Protein AF-A0A9P6I2V6-F1 (afdb_monomer)

Radius of gyration: 39.39 Å; Cα contacts (8 Å, |Δi|>4): 1914; chains: 1; bounding box: 101×48×143 Å

Secondary structure (DSSP, 8-state):
-------------------------TTHHHHH-HHHHHHHHHHTHHHHHHHHHHHHHHHHTT-HHHHHH-GGGSTTSTTHHHHHHHHHHHHHHHHHHHHHHHHHHHHHH-HHHHHHHHHHHHHHHHHHHHT--SHHHHHHHHHHHHHHHHHHHHHHHHHHHHHS-TTTHHHHHHHHHHHHHHHHHHHHHHHHHHTT-SSTHHHHHHHHHTHHHHHHHHHHGGGSPPPHHHHHHTT-HHHHHHHHHHHHTS-TT-HHHHHHHHHHHHHHHHHHHHHHHH-GGG-S-SHHHHHHHHHHHHHGGGSTTTHHHHHHHHHHHHHHHHTTHHHHHHHHHHHHHHTT--HHHHHHHHHHHHHHHHHHHHHHHHHHHHH-HHHHHHHHHHHHHHHHHHHHHHHHHHTT-TTT-HHHHHHHHHHHHHHHHHHHHTTTTHHHHHHHHHS-TTTHHHHHHHHHHHHHHHHHHHHHHHHHHHHHTT-TTSSSS-----------SS-EEEEEE--SSS-EEEEEEE-TTS-B---EEEE-SS----PEETTTSSB--S-SS-SS-SEEEETTEEEEEETTTTEEEEEEEPSS-TT-EEE-S-PEEPSSSSEEEEEEETTTTEEEEEE-STT-EEEEEEEETTEE------EE------SS-EESSSSEEEEEE-TTSSEEEEEE--BGGGTB--EEEEEEEEEETTEEEE-SS-EEE--TT---EEEEEEPTTSSEEEEEETTTEEEEEEE-TTT--EEEEEEEE-TT-S-EEEEEEETTTTEEEEEETTEEEEEEEETTT--EEEEEE-GGG--S--EEEEEETTEEEEEE---SSSPPEEEEEETTTTEEEEEEE-GGGT--TT-EEEEEE-

InterPro domains:
  IPR003663 Sugar/inositol transporter [PR00171] (47-57)
  IPR003663 Sugar/inositol transporter [PR00171] (139-158)
  IPR003663 Sugar/inositol transporter [PR00171] (320-330)
  IPR003663 Sugar/inositol transporter [PR00171] (413-434)
  IPR003663 Sugar/inositol transporter [PR00171] (436-448)
  IPR003663 Sugar/inositol transporter [TIGR00879] (32-474)
  IPR005828 Major facilitator, sugar transporter-like [PF00083] (41-475)
  IPR005829 Sugar transporter, conserved site [PS00216] (364-381)
  IPR005829 Sugar transporter, conserved site [PS00217] (144-169)
  IPR015943 WD40/YVTN repeat-like-containing domain superfamily [G3DSA:2.130.10.10] (480-716)
  IPR020846 Major facilitator superfamily domain [PS50850] (39-505)
  IPR036259 MFS transporter superfamily [G3DSA:1.20.1250.20] (30-479)
  IPR036259 MFS transporter superfamily [SSF103473] (29-477)
  IPR050360 Major Facilitator Superfamily Sugar Transporters [PTHR48022] (33-474)

Sequence (862 aa):
MASKATESSLEPEINYHHEAEHIESSFKGIFSNKYVTICAAFSTLGGAMFGFDQGVVSVTLVMDQFLHRFPEVADGAAGAGFKKGLLTAMIELGAFLGAMNQGWIADKISRRWSIMVAVGIFLVGSAIQTGSMNYNMLAAGRFVGGIGVGMMAMVAPLYISEIAPPEIRGTLLVLQELSIVTAIVAAFYTTYGTRHIQSEWSWRLPFLVQMAPALILGAGVPFLPYSPRWLASRGRDDEALKVLCKLRQLPATDRRVLCEWLEIRSEVAFCKEQLAERHPSLQDPSLTSRMKLNIVGYLDCFRPGAWKRTHVGIGLMFFQQFVGINALIYYSPTLFGTMGLNYEMRLDMSGVMNICQVVACFFSLWAMDRFGRRPLLLAGGICMVISHFIIAVLVGKFRNEWATRQAEAWTSVAFLLFFMLTFGATWGPIPWAMPAEIFPSSLRAKGMAYTTMSNWLNNFIIGLITPPLIQNTGFASARPTACKASSGSGKWSQARAAYLLTNDKMNSIVALPIGPDGLLAAGTVTSSSGAGSNSISGMTNKPAAPDALVSQSALTVVGSHLFSVNAGSNTVSMFKIDAADPTKLTMVGQPAVVPGEFPNTVAASDGNKLVCVATTGAKAGIACAPFSESGIGAMDGLRPIDLNQSTPPVGPTNTVSQVFFSADGRDLYATVKGDPTKNNTGFFAAYPVARQSGTARVSQQPVRSSPKGTAVLFGSSTIPNSDNVFVTDASFGAAVLSVDSNSKVATVKAKAAIDGQKATCWVTISPATHSAFVTDVASNRLVEMSLVDASIKNTIDLASNGDPGLVDLKAAGRFIYALSPGNGTTQAAVTVVDAMSKQQVQHFELKALGVGGNAQGMALFL

Mean predicted aligned error: 17.52 Å

Solvent-accessible surface area (backbone atoms only — not comparable to full-atom values): 42984 Å² total; per-residue (Å²): 142,85,88,81,89,80,87,91,90,90,79,83,84,79,75,85,75,73,83,66,77,76,76,60,69,51,71,64,41,47,71,73,39,51,64,41,44,52,55,37,62,51,43,19,34,46,32,22,44,46,18,21,55,49,16,32,47,25,52,43,78,73,34,68,60,48,32,70,68,36,48,56,48,22,80,66,37,89,62,10,34,48,46,41,6,41,44,64,16,25,24,29,54,17,14,23,59,17,22,69,53,30,63,62,45,26,71,71,67,34,50,58,54,38,47,43,53,19,35,53,39,26,46,53,9,34,50,37,40,37,66,44,82,46,64,67,47,32,31,49,11,30,23,43,19,10,24,11,39,17,24,24,68,52,44,38,56,50,47,40,57,50,64,40,57,84,76,40,29,68,56,58,52,44,48,27,49,51,31,17,42,48,22,21,40,53,22,33,54,49,27,60,60,30,61,76,45,96,46,67,59,20,57,28,46,46,40,50,56,50,41,50,50,38,51,53,39,52,68,47,41,83,76,50,76,75,46,32,54,59,30,39,67,71,69,38,50,70,60,17,47,55,46,45,24,62,50,70,73,43,60,80,82,39,67,68,56,44,51,53,50,51,49,49,46,52,52,45,50,51,40,51,51,55,50,43,74,74,40,65,93,39,71,55,91,48,71,66,29,53,51,48,46,51,55,52,55,54,52,52,43,65,34,94,92,35,29,68,48,42,50,52,34,30,47,42,23,39,50,48,34,73,73,42,55,60,45,43,60,45,35,25,41,61,55,37,16,27,48,61,42,55,80,67,57,10,49,53,51,37,52,50,38,41,50,37,26,41,58,17,37,60,50,19,66,59,45,47,76,74,63,38,65,68,58,38,44,52,54,30,49,53,55,39,50,52,25,50,52,52,33,51,52,46,48,72,72,40,48,91,43,37,93,82,38,53,67,58,29,53,48,38,51,52,33,51,41,49,29,36,29,38,36,20,39,22,52,53,50,48,56,71,52,45,33,72,72,64,41,55,83,79,45,24,72,55,47,38,35,49,20,50,30,35,31,22,50,42,41,20,50,44,35,27,49,41,42,39,48,35,61,72,70,60,51,52,68,24,66,84,91,62,77,65,80,77,91,65,98,63,87,65,81,79,47,22,22,39,35,34,32,31,42,34,72,73,15,30,38,37,21,26,34,37,45,100,85,67,45,76,45,90,56,39,77,42,75,49,86,36,16,21,52,47,24,26,24,72,88,75,77,40,74,26,68,44,60,19,58,47,49,37,34,30,25,34,60,44,89,59,33,38,39,39,54,12,31,53,58,31,25,39,26,39,27,39,44,36,79,79,45,45,47,47,68,42,76,25,60,64,62,34,67,50,88,46,30,45,34,29,16,32,24,66,39,71,94,51,34,35,37,36,39,31,16,21,24,61,44,18,21,40,32,40,20,48,50,56,96,74,17,62,47,74,59,46,77,62,32,74,44,94,54,90,36,46,78,64,25,57,35,68,42,48,33,53,10,27,36,42,61,42,95,85,60,48,33,41,36,36,29,25,17,12,31,78,92,75,75,38,70,19,40,43,31,33,19,51,42,48,74,57,95,90,44,56,45,69,49,78,68,58,38,74,21,62,34,80,93,60,42,28,36,33,12,63,38,74,40,85,99,54,65,33,33,41,34,22,20,36,80,51,26,32,31,23,30,39,39,41,90,85,77,41,48,42,38,65,73,24,60,28,72,46,90,88,63,78,34,28,36,32,38,25,60,31,77,66,74,69,27,32,40,35,29,14,61,69,41,35,41,43,38,32,23,39,73,75,50,27,44,79,75,47,76,35,83,43,58,90,77,64,55,67,15,32,49,41,43,45,50,56,64,50,34,34,41,33,32,22,18,26,73,83,84,47,68,14,27,39,39,31,28,33,65,82,82,62,40,80,77,44,76,45,71,33,55,91,75,72,41,46,42,42,29,45,34,48,29,64,49,123

Foldseek 3Di:
DDDDDDDDDDDDPPPPPDPPPCPDFFPVVLVLQVLLNVLLLLLLLLLLLQLLLLLLQQLLLVFPQNCVQEVLLDPAHDCNLLLQLLLQLLLLVLLLVLLLCLLVVCLVPNLLVLLLVLLVQLLQLLVQCLVPRYSVSSSVSSSSNSSSSNSSLQSSLVQSQLLDDPRHNLNSLLSSLLSSLVSSLVNNVQLVVLSPPPHNCSSSVSSVVSSVSSVSSNVCSVVRQTRLLSCLLVVNLVSSLVSLCVSNVHDSPDPVSVVVSVVSNVLSVVLVVVLCVVCVVLPDPDPVSVVVSVVVLLVVCCDPPNNVLLCVLLVLLLVLLVLLVSLCSNHQLLLLLLLQDDNVVSSVLSSVLSVLLSVLSVLLSVCCVPPNQVVLQVVLVVLSVVLVVLLCVLSVPCSVPCVPVVVSSVSNSVSSSSNSSSCSNHSSSSSLSSLCVRDDSSSSSSSSSSSSSSNSVSNSVSSSCSSVCCVVVCSSVRDDDDDDDDPDDDQDPFKKWKWWWLLAQQIWIWIWTQDPVRDTDHFAIGTQLAHGFFAAAPVPRHGDPPAGLLAAAQWEDDDQKIWHDHQRRQWIWMWGQDRRHRSDTDTAADTAHDPFHRFRHWEADPQQQKIKTFHWAPFTFIWMFHADSNGTDHIDDGLGDDQNAHVVGHDDASTWHYWYAAPVRQWIKTWHAADVVVVGATWIWIWGWDADPNHIDTHSDTDIERAPPAGGWHEWDHQPPAQWIWTAGQVFGTFIWHQDPPSRYTYTQADHGDPPARGWHYWEAAPQVRWIWIWHLQAQKIFTAHNRHRHTPDIQHPCVVVARIWADWYYDHQKIWTWGLGDQVGATWIFIARNVVSDTPHTGGCVVVVRHRHMHYMYMDD

Nearest PDB structures (foldseek):
  5c65-assembly2_B  TM=8.414E-01  e=1.966E-14  Homo sapiens
  9b3k-assembly1_Z  TM=7.495E-01  e=3.911E-06  Staphylococcus aureus
  7d5p-assembly1_A  TM=6.200E-01  e=1.682E-06  Staphylococcus aureus subsp. aureus COL
  8tth-assembly1_A  TM=7.115E-01  e=1.886E-05  Staphylococcus aureus
  6lz0-assembly1_A  TM=6.821E-01  e=1.556E-04  Homo sapiens

Structure (mmCIF, N/CA/C/O backbone):
data_AF-A0A9P6I2V6-F1
#
_entry.id   AF-A0A9P6I2V6-F1
#
loop_
_atom_site.group_PDB
_atom_site.id
_atom_site.type_symbol
_atom_site.label_atom_id
_atom_site.label_alt_id
_atom_site.label_comp_id
_atom_site.label_asym_id
_atom_site.label_entity_id
_atom_site.label_seq_id
_atom_site.pdbx_PDB_ins_code
_atom_site.Cartn_x
_atom_site.Cartn_y
_atom_site.Cartn_z
_atom_site.occupancy
_atom_site.B_iso_or_equiv
_atom_site.auth_seq_id
_atom_site.auth_comp_id
_atom_site.auth_asym_id
_atom_site.auth_atom_id
_atom_site.pdbx_PDB_model_num
ATOM 1 N N . MET A 1 1 ? -13.930 -10.026 90.640 1.00 36.97 1 MET A N 1
ATOM 2 C CA . MET A 1 1 ? -13.626 -10.669 89.344 1.00 36.97 1 MET A CA 1
ATOM 3 C C . MET A 1 1 ? -14.844 -11.478 88.953 1.00 36.97 1 MET A C 1
ATOM 5 O O . MET A 1 1 ? -15.084 -12.519 89.544 1.00 36.97 1 MET A O 1
ATOM 9 N N . ALA A 1 2 ? -15.693 -10.908 88.101 1.00 30.05 2 ALA A N 1
ATOM 10 C CA . ALA A 1 2 ? -17.033 -11.408 87.824 1.00 30.05 2 ALA A CA 1
ATOM 11 C C . ALA A 1 2 ? -17.125 -11.907 86.379 1.00 30.05 2 ALA A C 1
ATOM 13 O O . ALA A 1 2 ? -16.738 -11.190 85.463 1.00 30.05 2 ALA A O 1
ATOM 14 N N . SER A 1 3 ? -17.693 -13.095 86.193 1.00 29.78 3 SER A N 1
ATOM 15 C CA . SER A 1 3 ? -18.433 -13.450 84.984 1.00 29.78 3 SER A CA 1
ATOM 16 C C . SER A 1 3 ? -19.631 -14.289 85.419 1.00 29.78 3 SER A C 1
ATOM 18 O O . SER A 1 3 ? -19.470 -15.361 86.002 1.00 29.78 3 SER A O 1
ATOM 20 N N . LYS A 1 4 ? -20.820 -13.707 85.240 1.00 31.48 4 LYS A N 1
ATOM 21 C CA . LYS A 1 4 ? -22.147 -14.256 85.538 1.00 31.48 4 LYS A CA 1
ATOM 22 C C . LYS A 1 4 ? -22.753 -14.852 84.262 1.00 31.48 4 LYS A C 1
ATOM 24 O O . LYS A 1 4 ? -22.521 -14.350 83.170 1.00 31.48 4 LYS A O 1
ATOM 29 N N . ALA A 1 5 ? -23.576 -15.873 84.473 1.00 31.95 5 ALA A N 1
ATOM 30 C CA . ALA A 1 5 ? -24.486 -16.531 83.537 1.00 31.95 5 ALA A CA 1
ATOM 31 C C . ALA A 1 5 ? -25.597 -15.626 82.959 1.00 31.95 5 ALA A C 1
ATOM 33 O O . ALA A 1 5 ? -25.921 -14.623 83.595 1.00 31.95 5 ALA A O 1
ATOM 34 N N . THR A 1 6 ? -26.219 -16.038 81.836 1.00 29.83 6 THR A N 1
ATOM 35 C CA . THR A 1 6 ? -27.690 -16.089 81.526 1.00 29.83 6 THR A CA 1
ATOM 36 C C . THR A 1 6 ? -27.909 -16.522 80.053 1.00 29.83 6 THR A C 1
ATOM 38 O O . THR A 1 6 ? -27.137 -16.124 79.189 1.00 29.83 6 THR A O 1
ATOM 41 N N . GLU A 1 7 ? -28.692 -17.578 79.766 1.00 27.89 7 GLU A N 1
ATOM 42 C CA . GLU A 1 7 ? -30.114 -17.575 79.312 1.00 27.89 7 GLU A CA 1
ATOM 43 C C . GLU A 1 7 ? -30.386 -16.662 78.093 1.00 27.89 7 GLU A C 1
ATOM 45 O O . GLU A 1 7 ? -30.183 -15.461 78.167 1.00 27.89 7 GLU A O 1
ATOM 50 N N . SER A 1 8 ? -30.672 -17.186 76.892 1.00 25.89 8 SER A N 1
ATOM 51 C CA . SER A 1 8 ? -31.920 -17.829 76.419 1.00 25.89 8 SER A CA 1
ATOM 52 C C . SER A 1 8 ? -33.056 -16.849 76.070 1.00 25.89 8 SER A C 1
ATOM 54 O O . SER A 1 8 ? -33.652 -16.242 76.954 1.00 25.89 8 SER A O 1
ATOM 56 N N . SER A 1 9 ? -33.435 -16.890 74.782 1.00 27.95 9 SER A N 1
ATOM 57 C CA . SER A 1 9 ? -34.756 -16.650 74.164 1.00 27.95 9 SER A CA 1
ATOM 58 C C . SER A 1 9 ? -35.000 -15.351 73.374 1.00 27.95 9 SER A C 1
ATOM 60 O O . SER A 1 9 ? -34.786 -14.248 73.863 1.00 27.95 9 SER A O 1
ATOM 62 N N . LEU A 1 10 ? -35.565 -15.579 72.173 1.00 31.64 10 LEU A N 1
ATOM 63 C CA . LEU A 1 10 ? -36.183 -14.679 71.183 1.00 31.64 10 LEU A CA 1
ATOM 64 C C . LEU A 1 10 ? -35.289 -14.201 70.030 1.00 31.64 10 LEU A C 1
ATOM 66 O O . LEU A 1 10 ? -34.799 -13.085 70.043 1.00 31.64 10 LEU A O 1
ATOM 70 N N . GLU A 1 11 ? -35.200 -15.022 68.979 1.00 27.11 11 GLU A N 1
ATOM 71 C CA . GLU A 1 11 ? -35.489 -14.602 67.596 1.00 27.11 11 GLU A CA 1
ATOM 72 C C . GLU A 1 11 ? -35.686 -15.860 66.719 1.00 27.11 11 GLU A C 1
ATOM 74 O O . GLU A 1 11 ? -34.981 -16.852 66.912 1.00 27.11 11 GLU A O 1
ATOM 79 N N . PRO A 1 12 ? -36.700 -15.899 65.833 1.00 30.59 12 PRO A N 1
ATOM 80 C CA . PRO A 1 12 ? -37.081 -17.113 65.117 1.00 30.59 12 PRO A CA 1
ATOM 81 C C . PRO A 1 12 ? -36.009 -17.504 64.093 1.00 30.59 12 PRO A C 1
ATOM 83 O O . PRO A 1 12 ? -35.578 -16.675 63.292 1.00 30.59 12 PRO A O 1
ATOM 86 N N . GLU A 1 13 ? -35.623 -18.783 64.088 1.00 26.19 13 GLU A N 1
ATOM 87 C CA . GLU A 1 13 ? -34.832 -19.400 63.020 1.00 26.19 13 GLU A CA 1
ATOM 88 C C . GLU A 1 13 ? -35.550 -19.214 61.675 1.00 26.19 13 GLU A C 1
ATOM 90 O O . GLU A 1 13 ? -36.462 -19.958 61.307 1.00 26.19 13 GLU A O 1
ATOM 95 N N . ILE A 1 14 ? -35.129 -18.202 60.915 1.00 31.95 14 ILE A N 1
ATOM 96 C CA . ILE A 1 14 ? -35.420 -18.113 59.488 1.00 31.95 14 ILE A CA 1
ATOM 97 C C . ILE A 1 14 ? -34.581 -19.203 58.829 1.00 31.95 14 ILE A C 1
ATOM 99 O O . ILE A 1 14 ? -33.381 -19.058 58.603 1.00 31.95 14 ILE A O 1
ATOM 103 N N . ASN A 1 15 ? -35.232 -20.332 58.585 1.00 24.47 15 ASN A N 1
ATOM 104 C CA . ASN A 1 15 ? -34.652 -21.505 57.962 1.00 24.47 15 ASN A CA 1
ATOM 105 C C . ASN A 1 15 ? -34.226 -21.160 56.518 1.00 24.47 15 ASN A C 1
ATOM 107 O O . ASN A 1 15 ? -35.055 -21.087 55.612 1.00 24.47 15 ASN A O 1
ATOM 111 N N . TYR A 1 16 ? -32.929 -20.910 56.302 1.00 32.28 16 TYR A N 1
ATOM 112 C CA . TYR A 1 16 ? -32.299 -20.594 55.007 1.00 32.28 16 TYR A CA 1
ATOM 113 C C . TYR A 1 16 ? -32.174 -21.824 54.081 1.00 32.28 16 TYR A C 1
ATOM 115 O O . TYR A 1 16 ? -31.206 -21.965 53.334 1.00 32.28 16 TYR A O 1
ATOM 123 N N . HIS A 1 17 ? -33.153 -22.728 54.079 1.00 26.03 17 HIS A N 1
ATOM 124 C CA . HIS A 1 17 ? -33.243 -23.767 53.057 1.00 26.03 17 HIS A CA 1
ATOM 125 C C . HIS A 1 17 ? -34.050 -23.235 51.875 1.00 26.03 17 HIS A C 1
ATOM 127 O O . HIS A 1 17 ? -35.241 -23.481 51.721 1.00 26.03 17 HIS A O 1
ATOM 133 N N . HIS A 1 18 ? -33.368 -22.446 51.045 1.00 34.53 18 HIS A N 1
ATOM 134 C CA . HIS A 1 18 ? -33.866 -22.053 49.738 1.00 34.53 18 HIS A CA 1
ATOM 135 C C . HIS A 1 18 ? -33.981 -23.308 48.857 1.00 34.53 18 HIS A C 1
ATOM 137 O O . HIS A 1 18 ? -32.988 -23.789 48.311 1.00 34.53 18 HIS A O 1
ATOM 143 N N . GLU A 1 19 ? -35.206 -23.796 48.659 1.00 29.11 19 GLU A N 1
ATOM 144 C CA . GLU A 1 19 ? -35.606 -24.341 47.362 1.00 29.11 19 GLU A CA 1
ATOM 145 C C . GLU A 1 19 ? -35.418 -23.209 46.346 1.00 29.11 19 GLU A C 1
ATOM 147 O O . GLU A 1 19 ? -36.279 -22.356 46.124 1.00 29.11 19 GLU A O 1
ATOM 152 N N . ALA A 1 20 ? -34.203 -23.113 45.809 1.00 34.12 20 ALA A N 1
ATOM 153 C CA . ALA A 1 20 ? -33.941 -22.340 44.618 1.00 34.12 20 ALA A CA 1
ATOM 154 C C . ALA A 1 20 ? -34.676 -23.060 43.490 1.00 34.12 20 ALA A C 1
ATOM 156 O O . ALA A 1 20 ? -34.172 -24.032 42.929 1.00 34.12 20 ALA A O 1
ATOM 157 N N . GLU A 1 21 ? -35.892 -22.605 43.191 1.00 37.19 21 GLU A N 1
ATOM 158 C CA . GLU A 1 21 ? -36.506 -22.828 41.891 1.00 37.19 21 GLU A CA 1
ATOM 159 C C . GLU A 1 21 ? -35.425 -22.485 40.858 1.00 37.19 21 GLU A C 1
ATOM 161 O O . GLU A 1 21 ? -34.970 -21.343 40.759 1.00 37.19 21 GLU A O 1
ATOM 166 N N . HIS A 1 22 ? -34.893 -23.520 40.213 1.00 36.19 22 HIS A N 1
ATOM 167 C CA . HIS A 1 22 ? -33.738 -23.440 39.335 1.00 36.19 22 HIS A CA 1
ATOM 168 C C . HIS A 1 22 ? -34.184 -22.668 38.085 1.00 36.19 22 HIS A C 1
ATOM 170 O O . HIS A 1 22 ? -34.629 -23.256 37.103 1.00 36.19 22 HIS A O 1
ATOM 176 N N . ILE A 1 23 ? -34.146 -21.333 38.134 1.00 44.38 23 ILE A N 1
ATOM 177 C CA . ILE A 1 23 ? -34.428 -20.489 36.973 1.00 44.38 23 ILE A CA 1
ATOM 178 C C . ILE A 1 23 ? -33.348 -20.820 35.939 1.00 44.38 23 ILE A C 1
ATOM 180 O O . ILE A 1 23 ? -32.172 -20.511 36.130 1.00 44.38 23 ILE A O 1
ATOM 184 N N . GLU A 1 24 ? -33.753 -21.538 34.887 1.00 41.03 24 GLU A N 1
ATOM 185 C CA . GLU A 1 24 ? -32.866 -22.093 33.864 1.00 41.03 24 GLU A CA 1
ATOM 186 C C . GLU A 1 24 ? -31.975 -20.998 33.260 1.00 41.03 24 GLU A C 1
ATOM 188 O O . GLU A 1 24 ? -32.455 -20.011 32.690 1.00 41.03 24 GLU A O 1
ATOM 193 N N . SER A 1 25 ? -30.661 -21.180 33.385 1.00 49.84 25 SER A N 1
ATOM 194 C CA . SER A 1 25 ? -29.675 -20.203 32.943 1.00 49.84 25 SER A CA 1
ATOM 195 C C . SER A 1 25 ? -29.555 -20.109 31.417 1.00 49.84 25 SER A C 1
ATOM 197 O O . SER A 1 25 ? -29.838 -21.030 30.646 1.00 49.84 25 SER A O 1
ATOM 199 N N . SER A 1 26 ? -29.063 -18.939 31.010 1.00 59.38 26 SER A N 1
ATOM 200 C CA . SER A 1 26 ? -28.565 -18.563 29.686 1.00 59.38 26 SER A CA 1
ATOM 201 C C . SER A 1 26 ? -29.630 -18.266 28.618 1.00 59.38 26 SER A C 1
ATOM 203 O O . SER A 1 26 ? -30.133 -17.145 28.572 1.00 59.38 26 SER A O 1
ATOM 205 N N . PHE A 1 27 ? -30.013 -19.208 27.748 1.00 61.78 27 PHE A N 1
ATOM 206 C CA . PHE A 1 27 ? -30.855 -18.888 26.578 1.00 61.78 27 PHE A CA 1
ATOM 207 C C . PHE A 1 27 ? -32.357 -18.834 26.872 1.00 61.78 27 PHE A C 1
ATOM 209 O O . PHE A 1 27 ? -33.061 -17.972 26.351 1.00 61.78 27 PHE A O 1
ATOM 216 N N . LYS A 1 28 ? -32.869 -19.730 27.721 1.00 61.81 28 LYS A N 1
ATOM 217 C CA . LYS A 1 28 ? -34.298 -19.748 28.072 1.00 61.81 28 LYS A CA 1
ATOM 218 C C . LYS A 1 28 ? -34.697 -18.527 28.912 1.00 61.81 28 LYS A C 1
ATOM 220 O O . LYS A 1 28 ? -35.782 -17.981 28.716 1.00 61.81 28 LYS A O 1
ATOM 225 N N . GLY A 1 29 ? -33.781 -18.032 29.751 1.00 64.50 29 GLY A N 1
ATOM 226 C CA . GLY A 1 29 ? -33.947 -16.813 30.551 1.00 64.50 29 GLY A CA 1
ATOM 227 C C . GLY A 1 29 ? -34.135 -15.519 29.736 1.00 64.50 29 GLY A C 1
ATOM 228 O O . GLY A 1 29 ? -34.755 -14.568 30.217 1.00 64.50 29 GLY A O 1
ATOM 229 N N . ILE A 1 30 ? -33.658 -15.486 28.484 1.00 67.81 30 ILE A N 1
ATOM 230 C CA . ILE A 1 30 ? -33.886 -14.373 27.543 1.00 67.81 30 ILE A CA 1
ATOM 231 C C . ILE A 1 30 ? -35.372 -14.276 27.171 1.00 67.81 30 ILE A C 1
ATOM 233 O O . ILE A 1 30 ? -35.928 -13.175 27.102 1.00 67.81 30 ILE A O 1
ATOM 237 N N . PHE A 1 31 ? -36.020 -15.425 26.949 1.00 66.81 31 PHE A N 1
ATOM 238 C CA . PHE A 1 31 ? -37.422 -15.503 26.532 1.00 66.81 31 PHE A CA 1
ATOM 239 C C . PHE A 1 31 ? -38.404 -15.263 27.685 1.00 66.81 31 PHE A C 1
ATOM 241 O O . PHE A 1 31 ? -39.524 -14.807 27.436 1.00 66.81 31 PHE A O 1
ATOM 248 N N . SER A 1 32 ? -37.992 -15.514 28.933 1.00 69.38 32 SER A N 1
ATOM 249 C CA . SER A 1 32 ? -38.795 -15.215 30.124 1.00 69.38 32 SER A CA 1
ATOM 250 C C . SER A 1 32 ? -38.770 -13.727 30.502 1.00 69.38 32 SER A C 1
ATOM 252 O O . SER A 1 32 ? -39.784 -13.198 30.948 1.00 69.38 32 SER A O 1
ATOM 254 N N . ASN A 1 33 ? -37.671 -13.008 30.237 1.00 77.50 33 ASN A N 1
ATOM 255 C CA . ASN A 1 33 ? -37.495 -11.588 30.582 1.00 77.50 33 ASN A CA 1
ATOM 256 C C . ASN A 1 33 ? -37.609 -10.644 29.368 1.00 77.50 33 ASN A C 1
ATOM 258 O O . ASN A 1 33 ? -36.727 -9.821 29.110 1.00 77.50 33 ASN A O 1
ATOM 262 N N . LYS A 1 34 ? -38.716 -10.732 28.617 1.00 83.12 34 LYS A N 1
ATOM 263 C CA . LYS A 1 34 ? -38.893 -10.057 27.311 1.00 83.12 34 LYS A CA 1
ATOM 264 C C . LYS A 1 34 ? -38.582 -8.555 27.323 1.00 83.12 34 LYS A C 1
ATOM 266 O O . LYS A 1 34 ? -37.871 -8.075 26.446 1.00 83.12 34 LYS A O 1
ATOM 271 N N . TYR A 1 35 ? -39.090 -7.806 28.305 1.00 87.81 35 TYR A N 1
ATOM 272 C CA . TYR A 1 35 ? -38.917 -6.348 28.344 1.00 87.81 35 TYR A CA 1
ATOM 273 C C . TYR A 1 35 ? -37.450 -5.936 28.559 1.00 87.81 35 TYR A C 1
ATOM 275 O O . TYR A 1 35 ? -36.942 -5.070 27.846 1.00 87.81 35 TYR A O 1
ATOM 283 N N . VAL A 1 36 ? -36.744 -6.597 29.486 1.00 87.38 36 VAL A N 1
ATOM 284 C CA . VAL A 1 36 ? -35.311 -6.356 29.738 1.00 87.38 36 VAL A CA 1
ATOM 285 C C . VAL A 1 36 ? -34.481 -6.733 28.520 1.00 87.38 36 VAL A C 1
ATOM 287 O O . VAL A 1 36 ? -33.618 -5.957 28.121 1.00 87.38 36 VAL A O 1
ATOM 290 N N . THR A 1 37 ? -34.772 -7.879 27.901 1.00 85.31 37 THR A N 1
ATOM 291 C CA . THR A 1 37 ? -34.103 -8.329 26.677 1.00 85.31 37 THR A CA 1
ATOM 292 C C . THR A 1 37 ? -34.254 -7.309 25.552 1.00 85.31 37 THR A C 1
ATOM 294 O O . THR A 1 37 ? -33.266 -6.989 24.901 1.00 85.31 37 THR A O 1
ATOM 297 N N . ILE A 1 38 ? -35.450 -6.747 25.341 1.00 88.12 38 ILE A N 1
ATOM 298 C CA . ILE A 1 38 ? -35.676 -5.712 24.319 1.00 88.12 38 ILE A CA 1
ATOM 299 C C . ILE A 1 38 ? -34.881 -4.442 24.644 1.00 88.12 38 ILE A C 1
ATOM 301 O O . ILE A 1 38 ? -34.211 -3.903 23.768 1.00 88.12 38 ILE A O 1
ATOM 305 N N . CYS A 1 39 ? -34.901 -3.976 25.897 1.00 89.62 39 CYS A N 1
ATOM 306 C CA . CYS A 1 39 ? -34.102 -2.819 26.318 1.00 89.62 39 CYS A CA 1
ATOM 307 C C . CYS A 1 39 ? -32.595 -3.058 26.135 1.00 89.62 39 CYS A C 1
ATOM 309 O O . CYS A 1 39 ? -31.878 -2.158 25.694 1.00 89.62 39 CYS A O 1
ATOM 311 N N . ALA A 1 40 ? -32.117 -4.265 26.446 1.00 86.56 40 ALA A N 1
ATOM 312 C CA . ALA A 1 40 ? -30.727 -4.656 26.266 1.00 86.56 40 ALA A CA 1
ATOM 313 C C . ALA A 1 40 ? -30.358 -4.722 24.778 1.00 86.56 40 ALA A C 1
ATOM 315 O O . ALA A 1 40 ? -29.443 -4.018 24.373 1.00 86.56 40 ALA A O 1
ATOM 316 N N . ALA A 1 41 ? -31.113 -5.456 23.956 1.00 86.31 41 ALA A N 1
ATOM 317 C CA . ALA A 1 41 ? -30.899 -5.568 22.509 1.00 86.31 41 ALA A CA 1
ATOM 318 C C . ALA A 1 41 ? -30.968 -4.210 21.791 1.00 86.31 41 ALA A C 1
ATOM 320 O O . ALA A 1 41 ? -30.244 -3.951 20.833 1.00 86.31 41 ALA A O 1
ATOM 321 N N . PHE A 1 42 ? -31.814 -3.301 22.272 1.00 89.00 42 PHE A N 1
ATOM 322 C CA . PHE A 1 42 ? -31.837 -1.941 21.759 1.00 89.00 42 PHE A CA 1
ATOM 323 C C . PHE A 1 42 ? -30.574 -1.164 22.152 1.00 89.00 42 PHE A C 1
ATOM 325 O O . PHE A 1 42 ? -29.978 -0.474 21.330 1.00 89.00 42 PHE A O 1
ATOM 332 N N . SER A 1 43 ? -30.115 -1.321 23.394 1.00 88.06 43 SER A N 1
ATOM 333 C CA . SER A 1 43 ? -28.877 -0.697 23.877 1.00 88.06 43 SER A CA 1
ATOM 334 C C . SER A 1 43 ? -27.629 -1.241 23.172 1.00 88.06 43 SER A C 1
ATOM 336 O O . SER A 1 43 ? -26.659 -0.496 23.008 1.00 88.06 43 SER A O 1
ATOM 338 N N . THR A 1 44 ? -27.656 -2.491 22.689 1.00 88.31 44 THR A N 1
ATOM 339 C CA . THR A 1 44 ? -26.536 -3.078 21.937 1.00 88.31 44 THR A CA 1
ATOM 340 C C . THR A 1 44 ? -26.315 -2.448 20.566 1.00 88.31 44 THR A C 1
ATOM 342 O O . THR A 1 44 ? -25.206 -2.542 20.043 1.00 88.31 44 THR A O 1
ATOM 345 N N . LEU A 1 45 ? -27.280 -1.683 20.030 1.00 89.56 45 LEU A N 1
ATOM 346 C CA . LEU A 1 45 ? -27.062 -0.845 18.840 1.00 89.56 45 LEU A CA 1
ATOM 347 C C . LEU A 1 45 ? -25.904 0.150 19.027 1.00 89.56 45 LEU A C 1
ATOM 349 O O . LEU A 1 45 ? -25.268 0.544 18.053 1.00 89.56 45 LEU A O 1
ATOM 353 N N . GLY A 1 46 ? -25.563 0.502 20.271 1.00 87.25 46 GLY A N 1
ATOM 354 C CA . GLY A 1 46 ? -24.356 1.271 20.568 1.00 87.25 46 GLY A CA 1
ATOM 355 C C . GLY A 1 46 ? -23.063 0.556 20.169 1.00 87.25 46 GLY A C 1
ATOM 356 O O . GLY A 1 46 ? -22.116 1.197 19.727 1.00 87.25 46 GLY A O 1
ATOM 357 N N . GLY A 1 47 ? -23.029 -0.773 20.286 1.00 87.44 47 GLY A N 1
ATOM 358 C CA . GLY A 1 47 ? -21.944 -1.606 19.765 1.00 87.44 47 GLY A CA 1
ATOM 359 C C . GLY A 1 47 ? -21.984 -1.712 18.245 1.00 87.44 47 GLY A C 1
ATOM 360 O O . GLY A 1 47 ? -20.940 -1.652 17.600 1.00 87.44 47 GLY A O 1
ATOM 361 N N . ALA A 1 48 ? -23.183 -1.770 17.656 1.00 90.81 48 ALA A N 1
ATOM 362 C CA . ALA A 1 48 ? -23.330 -1.757 16.203 1.00 90.81 48 ALA A CA 1
ATOM 363 C C . ALA A 1 48 ? -22.714 -0.501 15.562 1.00 90.81 48 ALA A C 1
ATOM 365 O O . ALA A 1 48 ? -22.111 -0.609 14.503 1.00 90.81 48 ALA A O 1
ATOM 366 N N . MET A 1 49 ? -22.798 0.668 16.209 1.00 90.75 49 MET A N 1
ATOM 367 C CA . MET A 1 49 ? -22.146 1.898 15.726 1.00 90.75 49 MET A CA 1
ATOM 368 C C . MET A 1 49 ? -20.629 1.725 15.562 1.00 90.75 49 MET A C 1
ATOM 370 O O . MET A 1 49 ? -20.068 2.159 14.559 1.00 90.75 49 MET A O 1
ATOM 374 N N . PHE A 1 50 ? -19.976 1.072 16.529 1.00 87.44 50 PHE A N 1
ATOM 375 C CA . PHE A 1 50 ? -18.548 0.772 16.452 1.00 87.44 50 PHE A CA 1
ATOM 376 C C . PHE A 1 50 ? -18.252 -0.233 15.339 1.00 87.44 50 PHE A C 1
ATOM 378 O O . PHE A 1 50 ? -17.439 0.048 14.463 1.00 87.44 50 PHE A O 1
ATOM 385 N N . GLY A 1 51 ? -18.946 -1.375 15.345 1.00 91.44 51 GLY A N 1
ATOM 386 C CA . GLY A 1 51 ? -18.720 -2.426 14.357 1.00 91.44 51 GLY A CA 1
ATOM 387 C C . GLY A 1 51 ? -18.956 -1.949 12.923 1.00 91.44 51 GLY A C 1
ATOM 388 O O . GLY A 1 51 ? -18.196 -2.298 12.022 1.00 91.44 51 GLY A O 1
ATOM 389 N N . PHE A 1 52 ? -19.957 -1.090 12.712 1.00 92.94 52 PHE A N 1
ATOM 390 C CA . PHE A 1 52 ? -20.240 -0.535 11.394 1.00 92.94 52 PHE A CA 1
ATOM 391 C C . PHE A 1 52 ? -19.071 0.316 10.881 1.00 92.94 52 PHE A C 1
ATOM 393 O O . PHE A 1 52 ? -18.624 0.101 9.758 1.00 92.94 52 PHE A O 1
ATOM 400 N N . ASP A 1 53 ? -18.516 1.222 11.697 1.00 90.88 53 ASP A N 1
ATOM 401 C CA . ASP A 1 53 ? -17.342 2.014 11.290 1.00 90.88 53 ASP A CA 1
ATOM 402 C C . ASP A 1 53 ? -16.152 1.114 10.920 1.00 90.88 53 ASP A C 1
ATOM 404 O O . ASP A 1 53 ? -15.529 1.314 9.874 1.00 90.88 53 ASP A O 1
ATOM 408 N N . GLN A 1 54 ? -15.888 0.068 11.717 1.00 88.81 54 GLN A N 1
ATOM 409 C CA . GLN A 1 54 ? -14.783 -0.851 11.430 1.00 88.81 54 GLN A CA 1
ATOM 410 C C . GLN A 1 54 ? -14.942 -1.559 10.081 1.00 88.81 54 GLN A C 1
ATOM 412 O O . GLN A 1 54 ? -13.988 -1.645 9.301 1.00 88.81 54 GLN A O 1
ATOM 417 N N . GLY A 1 55 ? -16.152 -2.045 9.789 1.00 88.38 55 GLY A N 1
ATOM 418 C CA . GLY A 1 55 ? -16.449 -2.724 8.532 1.00 88.38 55 GLY A CA 1
ATOM 419 C C . GLY A 1 55 ? -16.373 -1.799 7.313 1.00 88.38 55 GLY A C 1
ATOM 420 O O . GLY A 1 55 ? -15.893 -2.229 6.263 1.00 88.38 55 GLY A O 1
ATOM 421 N N . VAL A 1 56 ? -16.778 -0.526 7.449 1.00 92.50 56 VAL A N 1
ATOM 422 C CA . VAL A 1 56 ? -16.720 0.466 6.357 1.00 92.50 56 VAL A CA 1
ATOM 423 C C . VAL A 1 56 ? -15.284 0.714 5.906 1.00 92.50 56 VAL A C 1
ATOM 425 O O . VAL A 1 56 ? -14.982 0.702 4.708 1.00 92.50 56 VAL A O 1
ATOM 428 N N . VAL A 1 57 ? -14.373 0.924 6.855 1.00 90.38 57 VAL A N 1
ATOM 429 C CA . VAL A 1 57 ? -12.989 1.308 6.552 1.00 90.38 57 VAL A CA 1
ATOM 430 C C . VAL A 1 57 ? -12.231 0.189 5.838 1.00 90.38 57 VAL A C 1
ATOM 432 O O . VAL A 1 57 ? -11.464 0.471 4.918 1.00 90.38 57 VAL A O 1
ATOM 435 N N . SER A 1 58 ? -12.493 -1.073 6.192 1.00 88.38 58 SER A N 1
ATOM 436 C CA . SER A 1 58 ? -11.766 -2.241 5.673 1.00 88.38 58 SER A CA 1
ATOM 43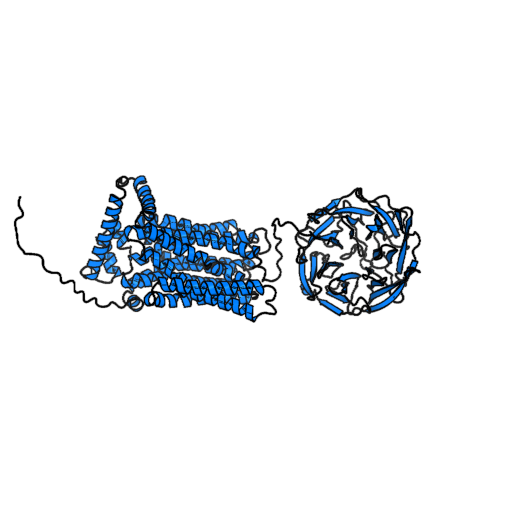7 C C . SER A 1 58 ? -11.706 -2.299 4.139 1.00 88.38 58 SER A C 1
ATOM 439 O O . SER A 1 58 ? -10.626 -2.416 3.552 1.00 88.38 58 SER A O 1
ATOM 441 N N . VAL A 1 59 ? -12.856 -2.145 3.471 1.00 89.81 59 VAL A N 1
ATOM 442 C CA . VAL A 1 59 ? -12.937 -2.137 1.999 1.00 89.81 59 VAL A CA 1
ATOM 443 C C . VAL A 1 59 ? -12.584 -0.757 1.437 1.00 89.81 59 VAL A C 1
ATOM 445 O O . VAL A 1 59 ? -11.884 -0.671 0.430 1.00 89.81 59 VAL A O 1
ATOM 448 N N . THR A 1 60 ? -13.000 0.325 2.103 1.00 92.56 60 THR A N 1
ATOM 449 C CA . THR A 1 60 ? -12.763 1.709 1.649 1.00 92.56 60 THR A CA 1
ATOM 450 C C . THR A 1 60 ? -11.277 2.005 1.419 1.00 92.56 60 THR A C 1
ATOM 452 O O . THR A 1 60 ? -10.906 2.630 0.428 1.00 92.56 60 THR A O 1
ATOM 455 N N . LEU A 1 61 ? -10.401 1.485 2.283 1.00 89.94 61 LEU A N 1
ATOM 456 C CA . LEU A 1 61 ? -8.948 1.665 2.206 1.00 89.94 61 LEU A CA 1
ATOM 457 C C . LEU A 1 61 ? -8.265 1.030 0.980 1.00 89.94 61 LEU A C 1
ATOM 459 O O . LEU A 1 61 ? -7.060 1.232 0.787 1.00 89.94 61 LEU A O 1
ATOM 463 N N . VAL A 1 62 ? -8.987 0.224 0.198 1.00 87.69 62 VAL A N 1
ATOM 464 C CA . VAL A 1 62 ? -8.496 -0.425 -1.028 1.00 87.69 62 VAL A CA 1
ATOM 465 C C . VAL A 1 62 ? -9.359 -0.105 -2.259 1.00 87.69 62 VAL A C 1
ATOM 467 O O . VAL A 1 62 ? -9.225 -0.777 -3.282 1.00 87.69 62 VAL A O 1
ATOM 470 N N . MET A 1 63 ? -10.244 0.894 -2.163 1.00 89.38 63 MET A N 1
ATOM 471 C CA . MET A 1 63 ? -11.050 1.395 -3.282 1.00 89.38 63 MET A CA 1
ATOM 472 C C . MET A 1 63 ? -10.301 2.454 -4.087 1.00 89.38 63 MET A C 1
ATOM 474 O O . MET A 1 63 ? -9.830 3.442 -3.521 1.00 89.38 63 MET A O 1
ATOM 478 N N . ASP A 1 64 ? -10.290 2.324 -5.411 1.00 87.19 64 ASP A N 1
ATOM 479 C CA . ASP A 1 64 ? -9.603 3.270 -6.298 1.00 87.19 64 ASP A CA 1
ATOM 480 C C . ASP A 1 64 ? -10.190 4.687 -6.196 1.00 87.19 64 ASP A C 1
ATOM 482 O O . ASP A 1 64 ? -9.450 5.668 -6.126 1.00 87.19 64 ASP A O 1
ATOM 486 N N . GLN A 1 65 ? -11.517 4.812 -6.082 1.00 89.69 65 GLN A N 1
ATOM 487 C CA . GLN A 1 65 ? -12.210 6.100 -5.938 1.00 89.69 65 GLN A CA 1
ATOM 488 C C . GLN A 1 65 ? -11.811 6.830 -4.646 1.00 89.69 65 GLN A C 1
ATOM 490 O O . GLN A 1 65 ? -11.721 8.060 -4.618 1.00 89.69 65 GLN A O 1
ATOM 495 N N . PHE A 1 66 ? -11.577 6.079 -3.567 1.00 91.88 66 PHE A N 1
ATOM 496 C CA . PHE A 1 66 ? -11.127 6.628 -2.291 1.00 91.88 66 PHE A CA 1
ATOM 497 C C . PHE A 1 66 ? -9.653 7.044 -2.361 1.00 91.88 66 PHE A C 1
ATOM 499 O O . PHE A 1 66 ? -9.308 8.154 -1.956 1.00 91.88 66 PHE A O 1
ATOM 506 N N . LEU A 1 67 ? -8.796 6.196 -2.941 1.00 89.75 67 LEU A N 1
ATOM 507 C CA . LEU A 1 67 ? -7.369 6.481 -3.118 1.00 89.75 67 LEU A CA 1
ATOM 508 C C . LEU A 1 67 ? -7.112 7.658 -4.071 1.00 89.75 67 LEU A C 1
ATOM 510 O O . LEU A 1 67 ? -6.159 8.404 -3.865 1.00 89.75 67 LEU A O 1
ATOM 514 N N . HIS A 1 68 ? -7.979 7.877 -5.062 1.00 87.00 68 HIS A N 1
ATOM 515 C CA . HIS A 1 68 ? -7.922 9.052 -5.933 1.00 87.00 68 HIS A CA 1
ATOM 516 C C . HIS A 1 68 ? -8.272 10.348 -5.181 1.00 87.00 68 HIS A C 1
ATOM 518 O O . HIS A 1 68 ? -7.661 11.389 -5.422 1.00 87.00 68 HIS A O 1
ATOM 524 N N . ARG A 1 69 ? -9.241 10.307 -4.251 1.00 91.12 69 ARG A N 1
ATOM 525 C CA . ARG A 1 69 ? -9.609 11.476 -3.433 1.00 91.12 69 ARG A CA 1
ATOM 526 C C . ARG A 1 69 ? -8.577 11.782 -2.344 1.00 91.12 69 ARG A C 1
ATOM 528 O O . ARG A 1 69 ? -8.347 12.951 -2.040 1.00 91.12 69 ARG A O 1
ATOM 535 N N . PHE A 1 70 ? -7.979 10.752 -1.758 1.00 92.69 70 PHE A N 1
ATOM 536 C CA . PHE A 1 70 ? -6.995 10.867 -0.684 1.00 92.69 70 PHE A CA 1
ATOM 537 C C . PHE A 1 70 ? -5.673 10.211 -1.120 1.00 92.69 70 PHE A C 1
ATOM 539 O O . PHE A 1 70 ? -5.315 9.135 -0.626 1.00 92.69 70 PHE A O 1
ATOM 546 N N . PRO A 1 71 ? -4.924 10.826 -2.056 1.00 85.25 71 PRO A N 1
ATOM 547 C CA . PRO A 1 71 ? -3.698 10.237 -2.598 1.00 85.25 71 PRO A CA 1
ATOM 548 C C . PRO A 1 71 ? -2.621 10.027 -1.526 1.00 85.25 71 PRO A C 1
ATOM 550 O O . PRO A 1 71 ? -1.705 9.225 -1.710 1.00 85.25 71 PRO A O 1
ATOM 553 N N . GLU A 1 72 ? -2.724 10.695 -0.373 1.00 87.06 72 GLU A N 1
ATOM 554 C CA . GLU A 1 72 ? -1.769 10.558 0.721 1.00 87.06 72 GLU A CA 1
ATOM 555 C C . GLU A 1 72 ? -1.800 9.184 1.402 1.00 87.06 72 GLU A C 1
ATOM 557 O O . GLU A 1 72 ? -0.809 8.811 2.033 1.00 87.06 72 GLU A O 1
ATOM 562 N N . VAL A 1 73 ? -2.907 8.441 1.289 1.00 84.75 73 VAL A N 1
ATOM 563 C CA . VAL A 1 73 ? -3.035 7.068 1.814 1.00 84.75 73 VAL A CA 1
ATOM 564 C C . VAL A 1 73 ? -2.868 5.997 0.734 1.00 84.75 73 VAL A C 1
ATOM 566 O O . VAL A 1 73 ? -2.862 4.809 1.056 1.00 84.75 73 VAL A O 1
ATOM 569 N N . ALA A 1 74 ? -2.700 6.403 -0.529 1.00 80.88 74 ALA A N 1
ATOM 570 C CA . ALA A 1 74 ? -2.480 5.501 -1.650 1.00 80.88 74 ALA A CA 1
ATOM 571 C C . ALA A 1 74 ? -1.078 4.894 -1.631 1.00 80.88 74 ALA A C 1
ATOM 573 O O . ALA A 1 74 ? -0.097 5.523 -1.212 1.00 80.88 74 ALA A O 1
ATOM 574 N N . ASP A 1 75 ? -0.956 3.689 -2.184 1.00 62.72 75 ASP A N 1
ATOM 575 C CA . ASP A 1 75 ? 0.286 2.926 -2.296 1.00 62.72 75 ASP A CA 1
ATOM 576 C C . ASP A 1 75 ? 1.261 3.528 -3.356 1.00 62.72 75 ASP A C 1
ATOM 578 O O . ASP A 1 75 ? 1.993 2.815 -4.009 1.00 62.72 75 ASP A O 1
ATOM 582 N N . GLY A 1 76 ? 1.338 4.869 -3.493 1.00 59.38 76 GLY A N 1
ATOM 583 C CA . GLY A 1 76 ? 2.364 5.641 -4.254 1.00 59.38 76 GLY A CA 1
ATOM 584 C C . GLY A 1 76 ? 3.024 6.822 -3.483 1.00 59.38 76 GLY A C 1
ATOM 585 O O . GLY A 1 76 ? 4.205 7.109 -3.653 1.00 59.38 76 GLY A O 1
ATOM 586 N N . ALA A 1 77 ? 2.333 7.403 -2.487 1.00 70.75 77 ALA A N 1
ATOM 587 C CA . ALA A 1 77 ? 2.811 8.551 -1.697 1.00 70.75 77 ALA A CA 1
ATOM 588 C C . ALA A 1 77 ? 3.833 8.268 -0.560 1.00 70.75 77 ALA A C 1
ATOM 590 O O . ALA A 1 77 ? 3.716 7.297 0.199 1.00 70.75 77 ALA A O 1
ATOM 591 N N . ALA A 1 78 ? 4.791 9.183 -0.367 1.00 66.50 78 ALA A N 1
ATOM 592 C CA . ALA A 1 78 ? 5.728 9.161 0.761 1.00 66.50 78 ALA A CA 1
ATOM 593 C C . ALA A 1 78 ? 4.985 9.154 2.114 1.00 66.50 78 ALA A C 1
ATOM 595 O O . ALA A 1 78 ? 4.120 9.994 2.374 1.00 66.50 78 ALA A O 1
ATOM 596 N N . GLY A 1 79 ? 5.307 8.184 2.975 1.00 75.69 79 GLY A N 1
ATOM 597 C CA . GLY A 1 79 ? 4.675 8.028 4.289 1.00 75.69 79 GLY A CA 1
ATOM 598 C C . GLY A 1 79 ? 3.236 7.491 4.271 1.00 75.69 79 GLY A C 1
ATOM 599 O O . GLY A 1 79 ? 2.562 7.570 5.298 1.00 75.69 79 GLY A O 1
ATOM 600 N N . ALA A 1 80 ? 2.744 6.939 3.152 1.00 79.62 80 ALA A N 1
ATOM 601 C CA . ALA A 1 80 ? 1.346 6.502 3.079 1.00 79.62 80 ALA A CA 1
ATOM 602 C C . ALA A 1 80 ? 0.977 5.405 4.078 1.00 79.62 80 ALA A C 1
ATOM 604 O O . ALA A 1 80 ? -0.149 5.410 4.549 1.00 79.62 80 ALA A O 1
ATOM 605 N N . GLY A 1 81 ? 1.888 4.495 4.450 1.00 82.56 81 GLY A N 1
ATOM 606 C CA . GLY A 1 81 ? 1.604 3.522 5.512 1.00 82.56 81 GLY A CA 1
ATOM 607 C C . GLY A 1 81 ? 1.262 4.210 6.824 1.00 82.56 81 GLY A C 1
ATOM 608 O O . GLY A 1 81 ? 0.234 3.919 7.424 1.00 82.56 81 GLY A O 1
ATOM 609 N N . PHE A 1 82 ? 2.066 5.195 7.229 1.00 89.12 82 PHE A N 1
ATOM 610 C CA . PHE A 1 82 ? 1.793 5.958 8.443 1.00 89.12 82 PHE A CA 1
ATOM 611 C C . PHE A 1 82 ? 0.492 6.754 8.331 1.00 89.12 82 PHE A C 1
ATOM 613 O O . PHE A 1 82 ? -0.304 6.728 9.258 1.00 89.12 82 PHE A O 1
ATOM 620 N N . LYS A 1 83 ? 0.231 7.418 7.199 1.00 90.12 83 LYS A N 1
ATOM 621 C CA . LYS A 1 83 ? -1.016 8.178 7.004 1.00 90.12 83 LYS A CA 1
ATOM 622 C C . LYS A 1 83 ? -2.252 7.276 6.952 1.00 90.12 83 LYS A C 1
ATOM 624 O O . LYS A 1 83 ? -3.264 7.593 7.560 1.00 90.12 83 LYS A O 1
ATOM 629 N N . LYS A 1 84 ? -2.172 6.123 6.289 1.00 91.12 84 LYS A N 1
ATOM 630 C CA . LYS A 1 84 ? -3.238 5.110 6.243 1.00 91.12 84 LYS A CA 1
ATOM 631 C C . LYS A 1 84 ? -3.511 4.537 7.635 1.00 91.12 84 LYS A C 1
ATOM 633 O O . LYS A 1 84 ? -4.668 4.432 8.041 1.00 91.12 84 LYS A O 1
ATOM 638 N N . GLY A 1 85 ? -2.441 4.239 8.374 1.00 91.38 85 GLY A N 1
ATOM 639 C CA . GLY A 1 85 ? -2.490 3.802 9.766 1.00 91.38 85 GLY A CA 1
ATOM 640 C C . GLY A 1 85 ? -3.122 4.849 10.672 1.00 91.38 85 GLY A C 1
ATOM 641 O O . GLY A 1 85 ? -4.085 4.555 11.368 1.00 91.38 85 GLY A O 1
ATOM 642 N N . LEU A 1 86 ? -2.633 6.087 10.610 1.00 93.88 86 LEU A N 1
ATOM 643 C CA . LEU A 1 86 ? -3.118 7.200 11.418 1.00 93.88 86 LEU A CA 1
ATOM 644 C C . LEU A 1 86 ? -4.586 7.494 11.130 1.00 93.88 86 LEU A C 1
ATOM 646 O O . LEU A 1 86 ? -5.364 7.585 12.069 1.00 93.88 86 LEU A O 1
ATOM 650 N N . LEU A 1 87 ? -4.976 7.585 9.856 1.00 93.94 87 LEU A N 1
ATOM 651 C CA . LEU A 1 87 ? -6.364 7.794 9.451 1.00 93.94 87 LEU A CA 1
ATOM 652 C C . LEU A 1 87 ? -7.294 6.752 10.075 1.00 93.94 87 LEU A C 1
ATOM 654 O O . LEU A 1 87 ? -8.301 7.111 10.681 1.00 93.94 87 LEU A O 1
ATOM 658 N N . THR A 1 88 ? -6.937 5.475 9.949 1.00 92.50 88 THR A N 1
ATOM 659 C CA . THR A 1 88 ? -7.704 4.365 10.524 1.00 92.50 88 THR A CA 1
ATOM 660 C C . THR A 1 88 ? -7.780 4.510 12.042 1.00 92.50 88 THR A C 1
ATOM 662 O O . THR A 1 88 ? -8.890 4.551 12.568 1.00 92.50 88 THR A O 1
ATOM 665 N N . ALA A 1 89 ? -6.620 4.721 12.681 1.00 94.44 89 ALA A N 1
ATOM 666 C CA . ALA A 1 89 ? -6.412 4.781 14.126 1.00 94.44 89 ALA A CA 1
ATOM 667 C C . ALA A 1 89 ? -7.064 5.999 14.827 1.00 94.44 89 ALA A C 1
ATOM 669 O O . ALA A 1 89 ? -7.261 6.008 16.044 1.00 94.44 89 ALA A O 1
ATOM 670 N N . MET A 1 90 ? -7.389 7.079 14.104 1.00 95.81 90 MET A N 1
ATOM 671 C CA . MET A 1 90 ? -7.944 8.289 14.732 1.00 95.81 90 MET A CA 1
ATOM 672 C C . MET A 1 90 ? -9.258 8.026 15.481 1.00 95.81 90 MET A C 1
ATOM 674 O O . MET A 1 90 ? -9.540 8.731 16.454 1.00 95.81 90 MET A O 1
ATOM 678 N N . ILE A 1 91 ? -10.053 7.031 15.064 1.00 95.00 91 ILE A N 1
ATOM 679 C CA . ILE A 1 91 ? -11.304 6.704 15.758 1.00 95.00 91 ILE A CA 1
ATOM 680 C C . ILE A 1 91 ? -11.038 6.086 17.135 1.00 95.00 91 ILE A C 1
ATOM 682 O O . ILE A 1 91 ? -11.711 6.433 18.103 1.00 95.00 91 ILE A O 1
ATOM 686 N N . GLU A 1 92 ? -10.009 5.252 17.266 1.00 95.25 92 GLU A N 1
ATOM 687 C CA . GLU A 1 92 ? -9.591 4.631 18.522 1.00 95.25 92 GLU A CA 1
ATOM 688 C C . GLU A 1 92 ? -9.022 5.668 19.483 1.00 95.25 92 GLU A C 1
ATOM 690 O O . GLU A 1 92 ? -9.305 5.619 20.680 1.00 95.25 92 GLU A O 1
ATOM 695 N N . LEU A 1 93 ? -8.261 6.641 18.969 1.00 95.69 93 LEU A N 1
ATOM 696 C CA . LEU A 1 93 ? -7.765 7.748 19.786 1.00 95.69 93 LEU A CA 1
ATOM 697 C C . LEU A 1 93 ? -8.924 8.583 20.344 1.00 95.69 93 LEU A C 1
ATOM 699 O O . LEU A 1 93 ? -8.935 8.924 21.529 1.00 95.69 93 LEU A O 1
ATOM 703 N N . GLY A 1 94 ? -9.926 8.872 19.509 1.00 95.94 94 GLY A N 1
ATOM 704 C CA . GLY A 1 94 ? -11.169 9.494 19.956 1.00 95.94 94 GLY A CA 1
ATOM 705 C C . GLY A 1 94 ? -11.882 8.639 21.006 1.00 95.94 94 GLY A C 1
ATOM 706 O O . GLY A 1 94 ? -12.287 9.150 22.050 1.00 95.94 94 GLY A O 1
ATOM 707 N N . ALA A 1 95 ? -11.978 7.327 20.777 1.00 94.62 95 ALA A N 1
ATOM 708 C CA . ALA A 1 95 ? -12.653 6.394 21.674 1.00 94.62 95 ALA A CA 1
ATOM 709 C C . ALA A 1 95 ? -11.962 6.262 23.036 1.00 94.62 95 ALA A C 1
ATOM 711 O O . ALA A 1 95 ? -12.637 6.210 24.064 1.00 94.62 95 ALA A O 1
ATOM 712 N N . PHE A 1 96 ? -10.632 6.305 23.078 1.00 94.44 96 PHE A N 1
ATOM 713 C CA . PHE A 1 96 ? -9.865 6.379 24.318 1.00 94.44 96 PHE A CA 1
ATOM 714 C C . PHE A 1 96 ? -10.274 7.599 25.161 1.00 94.44 96 PHE A C 1
ATOM 716 O O . PHE A 1 96 ? -10.616 7.459 26.339 1.00 94.44 96 PHE A O 1
ATOM 723 N N . LEU A 1 97 ? -10.325 8.787 24.546 1.00 93.31 97 LEU A N 1
ATOM 724 C CA . LEU A 1 97 ? -10.715 10.028 25.228 1.00 93.31 97 LEU A CA 1
ATOM 725 C C . LEU A 1 97 ? -12.203 10.056 25.608 1.00 93.31 97 LEU A C 1
ATOM 727 O O . LEU A 1 97 ? -12.570 10.584 26.663 1.00 93.31 97 LEU A O 1
ATOM 731 N N . GLY A 1 98 ? -13.060 9.466 24.772 1.00 92.00 98 GLY A N 1
ATOM 732 C CA . GLY A 1 98 ? -14.484 9.298 25.049 1.00 92.00 98 GLY A CA 1
ATOM 733 C C . GLY A 1 98 ? -14.732 8.391 26.254 1.00 92.00 98 GLY A C 1
ATOM 734 O O . GLY A 1 98 ? -15.478 8.756 27.164 1.00 92.00 98 GLY A O 1
ATOM 735 N N . ALA A 1 99 ? -14.051 7.245 26.313 1.00 89.44 99 ALA A N 1
ATOM 736 C CA . ALA A 1 99 ? -14.168 6.289 27.411 1.00 89.44 99 ALA A CA 1
ATOM 737 C C . ALA A 1 99 ? -13.683 6.869 28.751 1.00 89.44 99 ALA A C 1
ATOM 739 O O . ALA A 1 99 ? -14.309 6.624 29.784 1.00 89.44 99 ALA A O 1
ATOM 740 N N . MET A 1 100 ? -12.617 7.680 28.736 1.00 86.12 100 MET A N 1
ATOM 741 C CA . MET A 1 100 ? -12.048 8.308 29.936 1.00 86.12 100 MET A CA 1
ATOM 742 C C . MET A 1 100 ? -13.053 9.206 30.673 1.00 86.12 100 MET A C 1
ATOM 744 O O . MET A 1 100 ? -13.143 9.179 31.901 1.00 86.12 100 MET A O 1
ATOM 748 N N . ASN A 1 101 ? -13.832 9.995 29.930 1.00 80.12 101 ASN A N 1
ATOM 749 C CA . ASN A 1 101 ? -14.746 10.982 30.511 1.00 80.12 101 ASN A CA 1
ATOM 750 C C . ASN A 1 101 ? -16.159 10.435 30.762 1.00 80.12 101 ASN A C 1
ATOM 752 O O . ASN A 1 101 ? -16.935 11.035 31.513 1.00 80.12 101 ASN A O 1
ATOM 756 N N . GLN A 1 102 ? -16.505 9.290 30.168 1.00 85.56 102 GLN A N 1
ATOM 757 C CA . GLN A 1 102 ? -17.885 8.816 30.145 1.00 85.56 102 GLN A CA 1
ATOM 758 C C . GLN A 1 102 ? -18.436 8.434 31.520 1.00 85.56 102 GLN A C 1
ATOM 760 O O . GLN A 1 102 ? -19.602 8.712 31.799 1.00 85.56 102 GLN A O 1
ATOM 765 N N . GLY A 1 103 ? -17.623 7.847 32.404 1.00 78.75 103 GLY A N 1
ATOM 766 C CA . GLY A 1 103 ? -18.084 7.459 33.744 1.00 78.75 103 GLY A CA 1
ATOM 767 C C . GLY A 1 103 ? -18.659 8.646 34.530 1.00 78.75 103 GLY A C 1
ATOM 768 O O . GLY A 1 103 ? -19.740 8.553 35.108 1.00 78.75 103 GLY A O 1
ATOM 769 N N . TRP A 1 104 ? -17.993 9.804 34.458 1.00 79.75 104 TRP A N 1
ATOM 770 C CA . TRP A 1 104 ? -18.455 11.030 35.113 1.00 79.75 104 TRP A CA 1
ATOM 771 C C . TRP A 1 104 ? -19.757 11.562 34.502 1.00 79.75 104 TRP A C 1
ATOM 773 O O . TRP A 1 104 ? -20.674 11.958 35.227 1.00 79.75 104 TRP A O 1
ATOM 783 N N . ILE A 1 105 ? -19.859 11.548 33.170 1.00 86.19 105 ILE A N 1
ATOM 784 C CA . ILE A 1 105 ? -21.056 12.002 32.453 1.00 86.19 105 ILE A CA 1
ATOM 785 C C . ILE A 1 105 ? -22.246 11.099 32.804 1.00 86.19 105 ILE A C 1
ATOM 787 O O . ILE A 1 105 ? -23.292 11.603 33.216 1.00 86.19 105 ILE A O 1
ATOM 791 N N . ALA A 1 106 ? -22.082 9.777 32.716 1.00 85.75 106 ALA A N 1
ATOM 792 C CA . ALA A 1 106 ? -23.130 8.798 33.001 1.00 85.75 106 ALA A CA 1
ATOM 793 C C . ALA A 1 106 ? -23.656 8.894 34.442 1.00 85.75 106 ALA A C 1
ATOM 795 O O . ALA A 1 106 ? -24.865 8.786 34.668 1.00 85.75 106 ALA A O 1
ATOM 796 N N . ASP A 1 107 ? -22.780 9.163 35.411 1.00 83.44 107 ASP A N 1
ATOM 797 C CA . ASP A 1 107 ? -23.180 9.374 36.803 1.00 83.44 107 ASP A CA 1
ATOM 798 C C . ASP A 1 107 ? -23.895 10.723 36.996 1.00 83.44 107 ASP A C 1
ATOM 800 O O . ASP A 1 107 ? -24.868 10.813 37.755 1.00 83.44 107 ASP A O 1
ATOM 804 N N . LYS A 1 108 ? -23.488 11.772 36.267 1.00 85.00 108 LYS A N 1
ATOM 805 C CA . LYS A 1 108 ? -24.083 13.112 36.369 1.00 85.00 108 LYS A CA 1
ATOM 806 C C . LYS A 1 108 ? -25.467 13.208 35.718 1.00 85.00 108 LYS A C 1
ATOM 808 O O . LYS A 1 108 ? -26.399 13.673 36.374 1.00 85.00 108 LYS A O 1
ATOM 813 N N . ILE A 1 109 ? -25.626 12.797 34.462 1.00 89.31 109 ILE A N 1
ATOM 814 C CA . ILE A 1 109 ? -26.861 13.034 33.684 1.00 89.31 109 ILE A CA 1
ATOM 815 C C . ILE A 1 109 ? -27.741 11.791 33.506 1.00 89.31 109 ILE A C 1
ATOM 817 O O . ILE A 1 109 ? -28.801 11.898 32.896 1.00 89.31 109 ILE A O 1
ATOM 821 N N . SER A 1 110 ? -27.359 10.648 34.090 1.00 91.06 110 SER A N 1
ATOM 822 C CA . SER A 1 110 ? -27.913 9.293 33.889 1.00 91.06 110 SER A CA 1
ATOM 823 C C . SER A 1 110 ? -27.380 8.570 32.652 1.00 91.06 110 SER A C 1
ATOM 825 O O . SER A 1 110 ? -26.939 9.183 31.680 1.00 91.06 110 SER A O 1
ATOM 827 N N . ARG A 1 111 ? -27.485 7.236 32.676 1.00 90.06 111 ARG A N 1
ATOM 828 C CA . ARG A 1 111 ? -26.992 6.347 31.615 1.00 90.06 111 ARG A CA 1
ATOM 829 C C . ARG A 1 111 ? -27.714 6.597 30.286 1.00 90.06 111 ARG A C 1
ATOM 831 O O . ARG A 1 111 ? -27.055 6.751 29.266 1.00 90.06 111 ARG A O 1
ATOM 838 N N . ARG A 1 112 ? -29.045 6.752 30.301 1.00 90.25 112 ARG A N 1
ATOM 839 C CA . ARG A 1 112 ? -29.835 6.997 29.079 1.00 90.25 112 ARG A CA 1
ATOM 840 C C . ARG A 1 112 ? -29.462 8.315 28.387 1.00 90.25 112 ARG A C 1
ATOM 842 O O . ARG A 1 112 ? -29.249 8.348 27.185 1.00 90.25 112 ARG A O 1
ATOM 849 N N . TRP A 1 113 ? -29.320 9.411 29.133 1.00 92.44 113 TRP A N 1
ATOM 850 C CA . TRP A 1 113 ? -28.993 10.706 28.527 1.00 92.44 113 TRP A CA 1
ATOM 851 C C . TRP A 1 113 ? -27.523 10.786 28.116 1.00 92.44 113 TRP A C 1
ATOM 853 O O . TRP A 1 113 ? -27.188 11.442 27.137 1.00 92.44 113 TRP A O 1
ATOM 863 N N . SER A 1 114 ? -26.652 10.060 28.812 1.00 92.00 114 SER A N 1
ATOM 864 C CA . SER A 1 114 ? -25.259 9.878 28.413 1.00 92.00 114 SER A CA 1
ATOM 865 C C . SER A 1 114 ? -25.124 9.117 27.083 1.00 92.00 114 SER A C 1
ATOM 867 O O . SER A 1 114 ? -24.286 9.500 26.267 1.00 92.00 114 SER A O 1
ATOM 869 N N . ILE A 1 115 ? -26.000 8.139 26.805 1.00 92.94 115 ILE A N 1
ATOM 870 C CA . ILE A 1 115 ? -26.121 7.516 25.473 1.00 92.94 115 ILE A CA 1
ATOM 871 C C . ILE A 1 115 ? -26.509 8.561 24.412 1.00 92.94 115 ILE A C 1
ATOM 873 O O . ILE A 1 115 ? -25.873 8.618 23.365 1.00 92.94 115 ILE A O 1
ATOM 877 N N . MET A 1 116 ? -27.489 9.435 24.680 1.00 93.75 116 MET A N 1
ATOM 878 C CA . MET A 1 116 ? -27.893 10.484 23.722 1.00 93.75 116 MET A CA 1
ATOM 879 C C . MET A 1 116 ? -26.751 11.432 23.350 1.00 93.75 116 MET A C 1
ATOM 881 O O . MET A 1 116 ? -26.593 11.775 22.180 1.00 93.75 116 MET A O 1
ATOM 885 N N . VAL A 1 117 ? -25.946 11.850 24.332 1.00 94.50 117 VAL A N 1
ATOM 886 C CA . VAL A 1 117 ? -24.778 12.709 24.080 1.00 94.50 117 VAL A CA 1
ATOM 887 C C . VAL A 1 117 ? -23.782 11.997 23.163 1.00 94.50 117 VAL A C 1
ATOM 889 O O . VAL A 1 117 ? -23.310 12.585 22.192 1.00 94.50 117 VAL A O 1
ATOM 892 N N . ALA A 1 118 ? -23.500 10.724 23.436 1.00 94.62 118 ALA A N 1
ATOM 893 C CA . ALA A 1 118 ? -22.575 9.931 22.639 1.00 94.62 118 ALA A CA 1
ATOM 894 C C . ALA A 1 118 ? -23.080 9.710 21.198 1.00 94.62 118 ALA A C 1
ATOM 896 O O . ALA A 1 118 ? -22.304 9.852 20.253 1.00 94.62 118 ALA A O 1
ATOM 897 N N . VAL A 1 119 ? -24.385 9.462 21.018 1.00 95.25 119 VAL A N 1
ATOM 898 C CA . VAL A 1 119 ? -25.039 9.399 19.698 1.00 95.25 119 VAL A CA 1
ATOM 899 C C . VAL A 1 119 ? -24.890 10.722 18.948 1.00 95.25 119 VAL A C 1
ATOM 901 O O . VAL A 1 119 ? -24.483 10.717 17.789 1.00 95.25 119 VAL A O 1
ATOM 904 N N . GLY A 1 120 ? -25.157 11.860 19.597 1.00 95.88 120 GLY A N 1
ATOM 905 C CA . GLY A 1 120 ? -25.012 13.179 18.974 1.00 95.88 120 GLY A CA 1
ATOM 906 C C . GLY A 1 120 ? -23.588 13.444 18.475 1.00 95.88 120 GLY A C 1
ATOM 907 O O . GLY A 1 120 ? -23.401 13.855 17.332 1.00 95.88 120 GLY A O 1
ATOM 908 N N . ILE A 1 121 ? -22.580 13.138 19.298 1.00 96.75 121 ILE A N 1
ATOM 909 C CA . ILE A 1 121 ? -21.162 13.279 18.927 1.00 96.75 121 ILE A CA 1
ATOM 910 C C . ILE A 1 121 ? -20.807 12.358 17.749 1.00 96.75 121 ILE A C 1
ATOM 912 O O . ILE A 1 121 ? -20.163 12.797 16.794 1.00 96.75 121 ILE A O 1
ATOM 916 N N . PHE A 1 122 ? -21.268 11.104 17.774 1.00 96.06 122 PHE A N 1
ATOM 917 C CA . PHE A 1 122 ? -21.035 10.156 16.685 1.00 96.06 122 PHE A CA 1
ATOM 918 C C . PHE A 1 122 ? -21.664 10.606 15.360 1.00 96.06 122 PHE A C 1
ATOM 920 O O . PHE A 1 122 ? -21.034 10.479 14.309 1.00 96.06 122 PHE A O 1
ATOM 927 N N . LEU A 1 123 ? -22.881 11.160 15.394 1.00 97.06 123 LEU A N 1
ATOM 928 C CA . LEU A 1 123 ? -23.563 11.679 14.205 1.00 97.06 123 LEU A CA 1
ATOM 929 C C . LEU A 1 123 ? -22.806 12.859 13.591 1.00 97.06 123 LEU A C 1
ATOM 931 O O . LEU A 1 123 ? -22.639 12.898 12.374 1.00 97.06 123 LEU A O 1
ATOM 935 N N . VAL A 1 124 ? -22.288 13.776 14.417 1.00 97.75 124 VAL A N 1
ATOM 936 C CA . VAL A 1 124 ? -21.441 14.885 13.946 1.00 97.75 124 VAL A CA 1
ATOM 937 C C . VAL A 1 124 ? -20.170 14.348 13.287 1.00 97.75 124 VAL A C 1
ATOM 939 O O . VAL A 1 124 ? -19.849 14.740 12.166 1.00 97.75 124 VAL A O 1
ATOM 942 N N . GLY A 1 125 ? -19.473 13.410 13.935 1.00 97.06 125 GLY A N 1
ATOM 943 C CA . GLY A 1 125 ? -18.284 12.778 13.359 1.00 97.06 125 GLY A CA 1
ATOM 944 C C . GLY A 1 125 ? -18.571 12.078 12.029 1.00 97.06 125 GLY A C 1
ATOM 945 O O . GLY A 1 125 ? -17.847 12.271 11.057 1.00 97.06 125 GLY A O 1
ATOM 946 N N . SER A 1 126 ? -19.664 11.318 11.953 1.00 95.81 126 SER A N 1
ATOM 947 C CA . SER A 1 126 ? -20.091 10.598 10.742 1.00 95.81 126 SER A CA 1
ATOM 948 C C . SER A 1 126 ? -20.481 11.540 9.598 1.00 95.81 126 SER A C 1
ATOM 950 O O . SER A 1 126 ? -20.129 11.293 8.443 1.00 95.81 126 SER A O 1
ATOM 952 N N . ALA A 1 127 ? -21.138 12.663 9.906 1.00 97.31 127 ALA A N 1
ATOM 953 C CA . ALA A 1 127 ? -21.457 13.693 8.921 1.00 97.31 127 ALA A CA 1
ATOM 954 C C . ALA A 1 127 ? -20.186 14.342 8.344 1.00 97.31 127 ALA A C 1
ATOM 956 O O . ALA A 1 127 ? -20.084 14.524 7.131 1.00 97.31 127 ALA A O 1
ATOM 957 N N . ILE A 1 128 ? -19.183 14.621 9.189 1.00 97.56 128 ILE A N 1
ATOM 958 C CA . ILE A 1 128 ? -17.877 15.136 8.744 1.00 97.56 128 ILE A CA 1
ATOM 959 C C . ILE A 1 128 ? -17.159 14.108 7.858 1.00 97.56 128 ILE A C 1
ATOM 961 O O . ILE A 1 128 ? -16.620 14.483 6.817 1.00 97.56 128 ILE A O 1
ATOM 965 N N . GLN A 1 129 ? -17.173 12.823 8.231 1.00 96.38 129 GLN A N 1
ATOM 966 C CA . GLN A 1 129 ? -16.577 11.750 7.423 1.00 96.38 129 GLN A CA 1
ATOM 967 C C . GLN A 1 129 ? -17.238 11.658 6.039 1.00 96.38 129 GLN A C 1
ATOM 969 O O . GLN A 1 129 ? -16.546 11.695 5.019 1.00 96.38 129 GLN A O 1
ATOM 974 N N . THR A 1 130 ? -18.573 11.652 5.997 1.00 96.31 130 THR A N 1
ATOM 975 C CA . THR A 1 130 ? -19.375 11.621 4.760 1.00 96.31 130 THR A CA 1
ATOM 976 C C . THR A 1 130 ? -19.104 12.833 3.863 1.00 96.31 130 THR A C 1
ATOM 978 O O . THR A 1 130 ? -18.986 12.707 2.643 1.00 96.31 130 THR A O 1
ATOM 981 N N . GLY A 1 131 ? -18.988 14.023 4.458 1.00 95.19 131 GLY A N 1
ATOM 982 C CA . GLY A 1 131 ? -18.740 15.287 3.762 1.00 95.19 131 GLY A CA 1
ATOM 983 C C . GLY A 1 131 ? -17.266 15.586 3.484 1.00 95.19 131 GLY A C 1
ATOM 984 O O . GLY A 1 131 ? -16.961 16.657 2.967 1.00 95.19 131 GLY A O 1
ATOM 985 N N . SER A 1 132 ? -16.346 14.678 3.814 1.00 95.50 132 SER A N 1
ATOM 986 C CA . SER A 1 132 ? -14.913 14.977 3.796 1.00 95.50 132 SER A CA 1
ATOM 987 C C . SER A 1 132 ? -14.383 15.336 2.399 1.00 95.50 132 SER A C 1
ATOM 989 O O . SER A 1 132 ? -14.741 14.740 1.377 1.00 95.50 132 SER A O 1
ATOM 991 N N . MET A 1 133 ? -13.530 16.365 2.354 1.00 93.19 133 MET A N 1
ATOM 992 C CA . MET A 1 133 ? -12.934 16.883 1.112 1.00 93.19 133 MET A CA 1
ATOM 993 C C . MET A 1 133 ? -11.414 16.735 1.051 1.00 93.19 133 MET A C 1
ATOM 995 O O . MET A 1 133 ? -10.844 16.779 -0.032 1.00 93.19 133 MET A O 1
ATOM 999 N N . ASN A 1 134 ? -10.764 16.550 2.196 1.00 93.00 134 ASN A N 1
ATOM 1000 C CA . ASN A 1 134 ? -9.320 16.393 2.324 1.00 93.00 134 ASN A CA 1
ATOM 1001 C C . ASN A 1 134 ? -8.997 15.449 3.490 1.00 93.00 134 ASN A C 1
ATOM 1003 O O . ASN A 1 134 ? -9.856 15.179 4.337 1.00 93.00 134 ASN A O 1
ATOM 1007 N N . TYR A 1 135 ? -7.763 14.946 3.523 1.00 93.06 135 TYR A N 1
ATOM 1008 C CA . TYR A 1 135 ? -7.308 13.962 4.506 1.00 93.06 135 TYR A CA 1
ATOM 1009 C C . TYR A 1 135 ? -7.545 14.417 5.957 1.00 93.06 135 TYR A C 1
ATOM 1011 O O . TYR A 1 135 ? -8.065 13.658 6.774 1.00 93.06 135 TYR A O 1
ATOM 1019 N N . ASN A 1 136 ? -7.227 15.678 6.271 1.00 94.94 136 ASN A N 1
ATOM 1020 C CA . ASN A 1 136 ? -7.346 16.219 7.628 1.00 94.94 136 ASN A CA 1
ATOM 1021 C C . ASN A 1 136 ? -8.800 16.266 8.108 1.00 94.94 136 ASN A C 1
ATOM 1023 O O . ASN A 1 136 ? -9.073 15.951 9.264 1.00 94.94 136 ASN A O 1
ATOM 1027 N N . MET A 1 137 ? -9.739 16.623 7.228 1.00 96.69 137 MET A N 1
ATOM 1028 C CA . MET A 1 137 ? -11.165 16.628 7.545 1.00 96.69 137 MET A CA 1
ATOM 1029 C C . MET A 1 137 ? -11.679 15.214 7.826 1.00 96.69 137 MET A C 1
ATOM 1031 O O . MET A 1 137 ? -12.424 15.024 8.785 1.00 96.69 137 MET A O 1
ATOM 1035 N N . LEU A 1 138 ? -11.252 14.218 7.043 1.00 95.88 138 LEU A N 1
ATOM 1036 C CA . LEU A 1 138 ? -11.625 12.825 7.288 1.00 95.88 138 LEU A CA 1
ATOM 1037 C C . LEU A 1 138 ? -11.038 12.320 8.616 1.00 95.88 138 LEU A C 1
ATOM 1039 O O . LEU A 1 138 ? -11.772 11.780 9.440 1.00 95.88 138 LEU A O 1
ATOM 1043 N N . ALA A 1 139 ? -9.750 12.566 8.871 1.00 96.06 139 ALA A N 1
ATOM 1044 C CA . ALA A 1 139 ? -9.085 12.211 10.126 1.00 96.06 139 ALA A CA 1
ATOM 1045 C C . ALA A 1 139 ? -9.741 12.879 11.351 1.00 96.06 139 ALA A C 1
ATOM 1047 O O . ALA A 1 139 ? -9.964 12.225 12.371 1.00 96.06 139 ALA A O 1
ATOM 1048 N N . ALA A 1 140 ? -10.117 14.158 11.242 1.00 97.06 140 ALA A N 1
ATOM 1049 C CA . ALA A 1 140 ? -10.847 14.876 12.285 1.00 97.06 140 ALA A CA 1
ATOM 1050 C C . ALA A 1 140 ? -12.262 14.310 12.494 1.00 97.06 140 ALA A C 1
ATOM 1052 O O . ALA A 1 140 ? -12.684 14.122 13.634 1.00 97.06 140 ALA A O 1
ATOM 1053 N N . GLY A 1 141 ? -12.980 13.982 11.415 1.00 96.94 141 GLY A N 1
ATOM 1054 C CA . GLY A 1 141 ? -14.289 13.331 11.488 1.00 96.94 141 GLY A CA 1
ATOM 1055 C C . GLY A 1 141 ? -14.228 11.976 12.195 1.00 96.94 141 GLY A C 1
ATOM 1056 O O . GLY A 1 141 ? -15.078 11.686 13.039 1.00 96.94 141 GLY A O 1
ATOM 1057 N N . ARG A 1 142 ? -13.183 11.183 11.917 1.00 96.19 142 ARG A N 1
ATOM 1058 C CA . ARG A 1 142 ? -12.908 9.912 12.606 1.00 96.19 142 ARG A CA 1
ATOM 1059 C C . ARG A 1 142 ? -12.628 10.116 14.088 1.00 96.19 142 ARG A C 1
ATOM 1061 O O . ARG A 1 142 ? -13.233 9.439 14.910 1.00 96.19 142 ARG A O 1
ATOM 1068 N N . PHE A 1 143 ? -11.800 11.095 14.444 1.00 97.50 143 PHE A N 1
ATOM 1069 C CA . PHE A 1 143 ? -11.530 11.434 15.842 1.00 97.50 143 PHE A CA 1
ATOM 1070 C C . PHE A 1 143 ? -12.795 11.835 16.614 1.00 97.50 143 PHE A C 1
ATOM 1072 O O . PHE A 1 143 ? -13.065 11.294 17.686 1.00 97.50 143 PHE A O 1
ATOM 1079 N N . VAL A 1 144 ? -13.606 12.740 16.054 1.00 97.62 144 VAL A N 1
ATOM 1080 C CA . VAL A 1 144 ? -14.860 13.189 16.681 1.00 97.62 144 VAL A CA 1
ATOM 1081 C C . VAL A 1 144 ? -15.853 12.033 16.805 1.00 97.62 144 VAL A C 1
ATOM 1083 O O . VAL A 1 144 ? -16.414 11.827 17.879 1.00 97.62 144 VAL A O 1
ATOM 1086 N N . GLY A 1 145 ? -16.030 11.238 15.746 1.00 95.88 145 GLY A N 1
ATOM 1087 C CA . GLY A 1 145 ? -16.880 10.044 15.783 1.00 95.88 145 GLY A CA 1
ATOM 1088 C C . GLY A 1 145 ? -16.415 9.038 16.838 1.00 95.88 145 GLY A C 1
ATOM 1089 O O . GLY A 1 145 ? -17.230 8.490 17.581 1.00 95.88 145 GLY A O 1
ATOM 1090 N N . GLY A 1 146 ? -15.098 8.886 16.972 1.00 95.62 146 GLY A N 1
ATOM 1091 C CA . GLY A 1 146 ? -14.443 8.039 17.960 1.00 95.62 146 GLY A CA 1
ATOM 1092 C C . GLY A 1 146 ? -14.797 8.393 19.393 1.00 95.62 146 GLY A C 1
ATOM 1093 O O . GLY A 1 146 ? -15.093 7.498 20.177 1.00 95.62 146 GLY A O 1
ATOM 1094 N N . ILE A 1 147 ? -14.866 9.682 19.735 1.00 96.19 147 ILE A N 1
ATOM 1095 C CA . ILE A 1 147 ? -15.305 10.120 21.072 1.00 96.19 147 ILE A CA 1
ATOM 1096 C C . ILE A 1 147 ? -16.693 9.550 21.389 1.00 96.19 147 ILE A C 1
ATOM 1098 O O . ILE A 1 147 ? -16.894 8.982 22.464 1.00 96.19 147 ILE A O 1
ATOM 1102 N N . GLY A 1 148 ? -17.624 9.625 20.433 1.00 94.88 148 GLY A N 1
ATOM 1103 C CA . GLY A 1 148 ? -18.953 9.025 20.558 1.00 94.88 148 GLY A CA 1
ATOM 1104 C C . GLY A 1 148 ? -18.895 7.505 20.741 1.00 94.88 148 GLY A C 1
ATOM 1105 O O . GLY A 1 148 ? -19.518 6.976 21.661 1.00 94.88 148 GLY A O 1
ATOM 1106 N N . VAL A 1 149 ? -18.094 6.804 19.932 1.00 93.69 149 VAL A N 1
ATOM 1107 C CA . VAL A 1 149 ? -17.888 5.347 20.040 1.00 93.69 149 VAL A CA 1
ATOM 1108 C C . VAL A 1 149 ? -17.358 4.942 21.418 1.00 93.69 149 VAL A C 1
ATOM 1110 O O . VAL A 1 149 ? -17.920 4.053 22.056 1.00 93.69 149 VAL A O 1
ATOM 1113 N N . GLY A 1 150 ? -16.313 5.601 21.916 1.00 92.31 150 GLY A N 1
ATOM 1114 C CA . GLY A 1 150 ? -15.715 5.281 23.214 1.00 92.31 150 GLY A CA 1
ATOM 1115 C C . GLY A 1 150 ? -16.653 5.542 24.387 1.00 92.31 150 GLY A C 1
ATOM 1116 O O . GLY A 1 150 ? -16.726 4.745 25.325 1.00 92.31 150 GLY A O 1
ATOM 1117 N N . MET A 1 151 ? -17.426 6.629 24.308 1.00 91.88 151 MET A N 1
ATOM 1118 C CA . MET A 1 151 ? -18.501 6.907 25.257 1.00 91.88 151 MET A CA 1
ATOM 1119 C C . MET A 1 151 ? -19.562 5.795 25.232 1.00 91.88 151 MET A C 1
ATOM 1121 O O . MET A 1 151 ? -19.961 5.300 26.290 1.00 91.88 151 MET A O 1
ATOM 1125 N N . MET A 1 152 ? -19.986 5.350 24.045 1.00 90.44 152 MET A N 1
ATOM 1126 C CA . MET A 1 152 ? -20.950 4.255 23.887 1.00 90.44 152 MET A CA 1
ATOM 1127 C C . MET A 1 152 ? -20.430 2.921 24.430 1.00 90.44 152 MET A C 1
ATOM 1129 O O . MET A 1 152 ? -21.151 2.239 25.162 1.00 90.44 152 MET A O 1
ATOM 1133 N N . ALA A 1 153 ? -19.173 2.583 24.145 1.00 87.00 153 ALA A N 1
ATOM 1134 C CA . ALA A 1 153 ? -18.533 1.338 24.565 1.00 87.00 153 ALA A CA 1
ATOM 1135 C C . ALA A 1 153 ? -18.436 1.180 26.091 1.00 87.00 153 ALA A C 1
ATOM 1137 O O . ALA A 1 153 ? -18.371 0.060 26.590 1.00 87.00 153 ALA A O 1
ATOM 1138 N N . MET A 1 154 ? -18.457 2.284 26.844 1.00 84.50 154 MET A N 1
ATOM 1139 C CA . MET A 1 154 ? -18.492 2.249 28.307 1.00 84.50 154 MET A CA 1
ATOM 1140 C C . MET A 1 154 ? -19.928 2.248 28.852 1.00 84.50 154 MET A C 1
ATOM 1142 O O . MET A 1 154 ? -20.259 1.450 29.732 1.00 84.50 154 MET A O 1
ATOM 1146 N N . VAL A 1 155 ? -20.807 3.115 28.332 1.00 87.31 155 VAL A N 1
ATOM 1147 C CA . VAL A 1 155 ? -22.149 3.304 28.912 1.00 87.31 155 VAL A CA 1
ATOM 1148 C C . VAL A 1 155 ? -23.140 2.204 28.540 1.00 87.31 155 VAL A C 1
ATOM 1150 O O . VAL A 1 155 ? -23.989 1.884 29.368 1.00 87.31 155 VAL A O 1
ATOM 1153 N N . ALA A 1 156 ? -23.055 1.608 27.345 1.00 88.38 156 ALA A N 1
ATOM 1154 C CA . ALA A 1 156 ? -24.006 0.577 26.922 1.00 88.38 156 ALA A CA 1
ATOM 1155 C C . ALA A 1 156 ? -23.869 -0.713 27.755 1.00 88.38 156 ALA A C 1
ATOM 1157 O O . ALA A 1 156 ? -24.870 -1.124 28.349 1.00 88.38 156 ALA A O 1
ATOM 1158 N N . PRO A 1 157 ? -22.663 -1.297 27.940 1.00 84.56 157 PRO A N 1
ATOM 1159 C CA . PRO A 1 157 ? -22.489 -2.442 28.837 1.00 84.56 157 PRO A CA 1
ATOM 1160 C C . PRO A 1 157 ? -22.860 -2.114 30.286 1.00 84.56 157 PRO A C 1
ATOM 1162 O O . PRO A 1 157 ? -23.487 -2.926 30.966 1.00 84.56 157 PRO A O 1
ATOM 1165 N N . LEU A 1 158 ? -22.530 -0.905 30.759 1.00 84.50 158 LEU A N 1
ATOM 1166 C CA . LEU A 1 158 ? -22.906 -0.461 32.100 1.00 84.50 158 LEU A CA 1
ATOM 1167 C C . LEU A 1 158 ? -24.430 -0.420 32.261 1.00 84.50 158 LEU A C 1
ATOM 1169 O O . LEU A 1 158 ? -24.954 -0.964 33.230 1.00 84.50 158 LEU A O 1
ATOM 1173 N N . TYR A 1 159 ? -25.143 0.177 31.307 1.00 89.56 159 TYR A N 1
ATOM 1174 C CA . TYR A 1 159 ? -26.600 0.243 31.322 1.00 89.56 159 TYR A CA 1
ATOM 1175 C C . TYR A 1 159 ? -27.227 -1.153 31.313 1.00 89.56 159 TYR A C 1
ATOM 1177 O O . TYR A 1 159 ? -28.051 -1.439 32.180 1.00 89.56 159 TYR A O 1
ATOM 1185 N N . ILE A 1 160 ? -26.775 -2.038 30.416 1.00 87.75 160 ILE A N 1
ATOM 1186 C CA . ILE A 1 160 ? -27.224 -3.436 30.348 1.00 87.75 160 ILE A CA 1
ATOM 1187 C C . ILE A 1 160 ? -27.010 -4.126 31.700 1.00 87.75 160 ILE A C 1
ATOM 1189 O O . ILE A 1 160 ? -27.932 -4.746 32.224 1.00 87.75 160 ILE A O 1
ATOM 1193 N N . SER A 1 161 ? -25.835 -3.961 32.316 1.00 84.62 161 SER A N 1
ATOM 1194 C CA . SER A 1 161 ? -25.514 -4.598 33.598 1.00 84.62 161 SER A CA 1
ATOM 1195 C C . SER A 1 161 ? -26.401 -4.147 34.764 1.00 84.62 161 SER A C 1
ATOM 1197 O O . SER A 1 161 ? -26.615 -4.920 35.696 1.00 84.62 161 SER A O 1
ATOM 1199 N N . GLU A 1 162 ? -26.927 -2.919 34.713 1.00 87.44 162 GLU A N 1
ATOM 1200 C CA . GLU A 1 162 ? -27.741 -2.326 35.779 1.00 87.44 162 GLU A CA 1
ATOM 1201 C C . GLU A 1 162 ? -29.247 -2.564 35.617 1.00 87.44 162 GLU A C 1
ATOM 1203 O O . GLU A 1 162 ? -29.989 -2.381 36.580 1.00 87.44 162 GLU A O 1
ATOM 1208 N N . ILE A 1 163 ? -29.710 -2.954 34.425 1.00 89.31 163 ILE A N 1
ATOM 1209 C CA . ILE A 1 163 ? -31.112 -3.344 34.190 1.00 89.31 163 ILE A CA 1
ATOM 1210 C C . ILE A 1 163 ? -31.298 -4.868 34.171 1.00 89.31 163 ILE A C 1
ATOM 1212 O O . ILE A 1 163 ? -32.396 -5.369 34.442 1.00 89.31 163 ILE A O 1
ATOM 1216 N N . ALA A 1 164 ? -30.232 -5.605 33.847 1.00 86.19 164 ALA A N 1
ATOM 1217 C CA . ALA A 1 164 ? -30.241 -7.054 33.735 1.00 86.19 164 ALA A CA 1
ATOM 1218 C C . ALA A 1 164 ? -30.326 -7.729 35.110 1.00 86.19 164 ALA A C 1
ATOM 1220 O O . ALA A 1 164 ? -29.568 -7.355 36.016 1.00 86.19 164 ALA A O 1
ATOM 1221 N N . PRO A 1 165 ? -31.188 -8.751 35.258 1.00 82.62 165 PRO A N 1
ATOM 1222 C CA . PRO A 1 165 ? -31.169 -9.577 36.449 1.00 82.62 165 PRO A CA 1
ATOM 1223 C C . PRO A 1 165 ? -29.871 -10.413 36.478 1.00 82.62 165 PRO A C 1
ATOM 1225 O O . PRO A 1 165 ? -29.281 -10.663 35.414 1.00 82.62 165 PRO A O 1
ATOM 1228 N N . PRO A 1 166 ? -29.364 -10.782 37.669 1.00 74.88 166 PRO A N 1
ATOM 1229 C CA . PRO A 1 166 ? -28.050 -11.410 37.826 1.00 74.88 166 PRO A CA 1
ATOM 1230 C C . PRO A 1 166 ? -27.830 -12.661 36.962 1.00 74.88 166 PRO A C 1
ATOM 1232 O O . PRO A 1 166 ? -26.718 -12.878 36.485 1.00 74.88 166 PRO A O 1
ATOM 1235 N N . GLU A 1 167 ? -28.883 -13.436 36.706 1.00 75.75 167 GLU A N 1
ATOM 1236 C CA . GLU A 1 167 ? -28.838 -14.764 36.083 1.00 75.75 167 GLU A CA 1
ATOM 1237 C C . GLU A 1 167 ? -28.553 -14.716 34.575 1.00 75.75 167 GLU A C 1
ATOM 1239 O O . GLU A 1 167 ? -27.909 -15.615 34.040 1.00 75.75 167 GLU A O 1
ATOM 1244 N N . ILE A 1 168 ? -29.015 -13.669 33.879 1.00 76.81 168 ILE A N 1
ATOM 1245 C CA . ILE A 1 168 ? -28.845 -13.510 32.417 1.00 76.81 168 ILE A CA 1
ATOM 1246 C C . ILE A 1 168 ? -27.908 -12.356 32.051 1.00 76.81 168 ILE A C 1
ATOM 1248 O O . ILE A 1 168 ? -27.662 -12.104 30.871 1.00 76.81 168 ILE A O 1
ATOM 1252 N N . ARG A 1 169 ? -27.386 -11.628 33.048 1.00 78.81 169 ARG A N 1
ATOM 1253 C CA . ARG A 1 169 ? -26.525 -10.454 32.842 1.00 78.81 169 ARG A CA 1
ATOM 1254 C C . ARG A 1 169 ? -25.336 -10.767 31.940 1.00 78.81 169 ARG A C 1
ATOM 1256 O O . ARG A 1 169 ? -25.059 -9.992 31.030 1.00 78.81 169 ARG A O 1
ATOM 1263 N N . GLY A 1 170 ? -24.659 -11.891 32.178 1.00 74.06 170 GLY A N 1
ATOM 1264 C CA . GLY A 1 170 ? -23.532 -12.334 31.354 1.00 74.06 170 GLY A CA 1
ATOM 1265 C C . GLY A 1 170 ? -23.939 -12.506 29.891 1.00 74.06 170 GLY A C 1
ATOM 1266 O O . GLY A 1 170 ? -23.337 -11.901 29.011 1.00 74.06 170 GLY A O 1
ATOM 1267 N N . THR A 1 171 ? -25.025 -13.234 29.633 1.00 76.50 171 THR A N 1
ATOM 1268 C CA . THR A 1 171 ? -25.549 -13.482 28.282 1.00 76.50 171 THR A CA 1
ATOM 1269 C C . THR A 1 171 ? -25.939 -12.186 27.563 1.00 76.50 171 THR A C 1
ATOM 1271 O O . THR A 1 171 ? -25.586 -11.998 26.400 1.00 76.50 171 THR A O 1
ATOM 1274 N N . LEU A 1 172 ? -26.600 -11.248 28.254 1.00 80.50 172 LEU A N 1
ATOM 1275 C CA . LEU A 1 172 ? -26.969 -9.946 27.683 1.00 80.50 172 LEU A CA 1
ATOM 1276 C C . LEU A 1 172 ? -25.749 -9.071 27.359 1.00 80.50 172 LEU A C 1
ATOM 1278 O O . LEU A 1 172 ? -25.780 -8.321 26.387 1.00 80.50 172 LEU A O 1
ATOM 1282 N N . LEU A 1 173 ? -24.668 -9.174 28.136 1.00 78.94 173 LEU A N 1
ATOM 1283 C CA . LEU A 1 173 ? -23.412 -8.489 27.823 1.00 78.94 173 LEU A CA 1
ATOM 1284 C C . LEU A 1 173 ? -22.729 -9.082 26.586 1.00 78.94 173 LEU A C 1
ATOM 1286 O O . LEU A 1 173 ? -22.095 -8.346 25.842 1.00 78.94 173 LEU A O 1
ATOM 1290 N N . VAL A 1 174 ? -22.890 -10.376 26.311 1.00 78.62 174 VAL A N 1
ATOM 1291 C CA . VAL A 1 174 ? -22.336 -11.001 25.097 1.00 78.62 174 VAL A CA 1
ATOM 1292 C C . VAL A 1 174 ? -23.136 -10.624 23.844 1.00 78.62 174 VAL A C 1
ATOM 1294 O O . VAL A 1 174 ? -22.558 -10.524 22.763 1.00 78.62 174 VAL A O 1
ATOM 1297 N N . LEU A 1 175 ? -24.435 -10.316 23.968 1.00 81.44 175 LEU A N 1
ATOM 1298 C CA . LEU A 1 175 ? -25.216 -9.753 22.854 1.00 81.44 175 LEU A CA 1
ATOM 1299 C C . LEU A 1 175 ? -24.622 -8.437 22.327 1.00 81.44 175 LEU A C 1
ATOM 1301 O O . LEU A 1 175 ? -24.763 -8.139 21.143 1.00 81.44 175 LEU A O 1
ATOM 1305 N N . GLN A 1 176 ? -23.930 -7.670 23.178 1.00 84.06 176 GLN A N 1
ATOM 1306 C CA . GLN A 1 176 ? -23.187 -6.481 22.754 1.00 84.06 176 GLN A CA 1
ATOM 1307 C C . GLN A 1 176 ? -22.109 -6.842 21.729 1.00 84.06 176 GLN A C 1
ATOM 1309 O O . GLN A 1 176 ? -22.049 -6.220 20.671 1.00 84.06 176 GLN A O 1
ATOM 1314 N N . GLU A 1 177 ? -21.285 -7.848 22.028 1.00 85.69 177 GLU A N 1
ATOM 1315 C CA . GLU A 1 177 ? -20.227 -8.315 21.127 1.00 85.69 177 GLU A CA 1
ATOM 1316 C C . GLU A 1 177 ? -20.828 -8.855 19.831 1.00 85.69 177 GLU A C 1
ATOM 1318 O O . GLU A 1 177 ? -20.392 -8.483 18.743 1.00 85.69 177 GLU A O 1
ATOM 1323 N N . LEU A 1 178 ? -21.903 -9.642 19.936 1.00 87.62 178 LEU A N 1
ATOM 1324 C CA . LEU A 1 178 ? -22.623 -10.149 18.771 1.00 87.62 178 LEU A CA 1
ATOM 1325 C C . LEU A 1 178 ? -23.131 -9.009 17.871 1.00 87.62 178 LEU A C 1
ATOM 1327 O O . LEU A 1 178 ? -23.035 -9.085 16.644 1.00 87.62 178 LEU A O 1
ATOM 1331 N N . SER A 1 179 ? -23.640 -7.933 18.475 1.00 90.94 179 SER A N 1
ATOM 1332 C CA . SER A 1 179 ? -24.083 -6.741 17.753 1.00 90.94 179 SER A CA 1
ATOM 1333 C C . SER A 1 179 ? -22.928 -6.009 17.066 1.00 90.94 179 SER A C 1
ATOM 1335 O O . SER A 1 179 ? -23.138 -5.472 15.979 1.00 90.94 179 SER A O 1
ATOM 1337 N N . ILE A 1 180 ? -21.733 -5.980 17.666 1.00 91.06 180 ILE A N 1
ATOM 1338 C CA . ILE A 1 180 ? -20.528 -5.399 17.054 1.00 91.06 180 ILE A CA 1
ATOM 1339 C C . ILE A 1 180 ? -20.155 -6.211 15.811 1.00 91.06 180 ILE A C 1
ATOM 1341 O O . ILE A 1 180 ? -20.127 -5.662 14.712 1.00 91.06 180 ILE A O 1
ATOM 1345 N N . VAL A 1 181 ? -19.950 -7.525 15.948 1.00 91.31 181 VAL A N 1
ATOM 1346 C CA . VAL A 1 181 ? -19.479 -8.372 14.835 1.00 91.31 181 VAL A CA 1
ATOM 1347 C C . VAL A 1 181 ? -20.492 -8.467 13.694 1.00 91.31 181 VAL A C 1
ATOM 1349 O O . VAL A 1 181 ? -20.117 -8.451 12.523 1.00 91.31 181 VAL A O 1
ATOM 1352 N N . THR A 1 182 ? -21.790 -8.470 14.008 1.00 93.06 182 THR A N 1
ATOM 1353 C CA . THR A 1 182 ? -22.847 -8.444 12.986 1.00 93.06 182 THR A CA 1
ATOM 1354 C C . THR A 1 182 ? -22.834 -7.123 12.214 1.00 93.06 182 THR A C 1
ATOM 1356 O O . THR A 1 182 ? -23.001 -7.118 10.994 1.00 93.06 182 THR A O 1
ATOM 1359 N N . ALA A 1 183 ? -22.588 -5.999 12.894 1.00 94.69 183 ALA A N 1
ATOM 1360 C CA . ALA A 1 183 ? -22.469 -4.702 12.241 1.00 94.69 183 ALA A CA 1
ATOM 1361 C C . ALA A 1 183 ? -21.204 -4.587 11.376 1.00 94.69 183 ALA A C 1
ATOM 1363 O O . ALA A 1 183 ? -21.288 -4.000 10.300 1.00 94.69 183 ALA A O 1
ATOM 1364 N N . ILE A 1 184 ? -20.080 -5.199 11.782 1.00 93.56 184 ILE A N 1
ATOM 1365 C CA . ILE A 1 184 ? -18.868 -5.309 10.945 1.00 93.56 184 ILE A CA 1
ATOM 1366 C C . ILE A 1 184 ? -19.205 -5.997 9.623 1.00 93.56 184 ILE A C 1
ATOM 1368 O O . ILE A 1 184 ? -18.881 -5.473 8.560 1.00 93.56 184 ILE A O 1
ATOM 1372 N N . VAL A 1 185 ? -19.897 -7.141 9.673 1.00 94.25 185 VAL A N 1
ATOM 1373 C CA . VAL A 1 185 ? -20.310 -7.883 8.471 1.00 94.25 185 VAL A CA 1
ATOM 1374 C C . VAL A 1 185 ? -21.258 -7.050 7.607 1.00 94.25 185 VAL A C 1
ATOM 1376 O O . VAL A 1 185 ? -21.039 -6.928 6.402 1.00 94.25 185 VAL A O 1
ATOM 1379 N N . ALA A 1 186 ? -22.284 -6.438 8.206 1.00 95.12 186 ALA A N 1
ATOM 1380 C CA . ALA A 1 186 ? -23.244 -5.614 7.474 1.00 95.12 186 ALA A CA 1
ATOM 1381 C C . ALA A 1 186 ? -22.563 -4.427 6.769 1.00 95.12 186 ALA A C 1
ATOM 1383 O O . ALA A 1 186 ? -22.827 -4.165 5.593 1.00 95.12 186 ALA A O 1
ATOM 1384 N N . ALA A 1 187 ? -21.648 -3.742 7.453 1.00 94.62 187 ALA A N 1
ATOM 1385 C CA . ALA A 1 187 ? -20.877 -2.640 6.894 1.00 94.62 187 ALA A CA 1
ATOM 1386 C C . ALA A 1 187 ? -19.887 -3.092 5.821 1.00 94.62 187 ALA A C 1
ATOM 1388 O O . ALA A 1 187 ? -19.787 -2.449 4.775 1.00 94.62 187 ALA A O 1
ATOM 1389 N N . PHE A 1 188 ? -19.200 -4.216 6.036 1.00 94.06 188 PHE A N 1
ATOM 1390 C CA . PHE A 1 188 ? -18.300 -4.798 5.047 1.00 94.06 188 PHE A CA 1
ATOM 1391 C C . PHE A 1 188 ? -19.044 -5.069 3.737 1.00 94.06 188 PHE A C 1
ATOM 1393 O O . PHE A 1 188 ? -18.621 -4.586 2.692 1.00 94.06 188 PHE A O 1
ATOM 1400 N N . TYR A 1 189 ? -20.190 -5.760 3.788 1.00 94.88 189 TYR A N 1
ATOM 1401 C CA . TYR A 1 189 ? -20.975 -6.068 2.588 1.00 94.88 189 TYR A CA 1
ATOM 1402 C C . TYR A 1 189 ? -21.670 -4.847 1.981 1.00 94.88 189 TYR A C 1
ATOM 1404 O O . TYR A 1 189 ? -21.794 -4.769 0.760 1.00 94.88 189 TYR A O 1
ATOM 1412 N N . THR A 1 190 ? -22.055 -3.859 2.797 1.00 94.56 190 THR A N 1
ATOM 1413 C CA . THR A 1 190 ? -22.527 -2.561 2.287 1.00 94.56 190 THR A CA 1
ATOM 1414 C C . THR A 1 190 ? -21.434 -1.912 1.441 1.00 94.56 190 THR A C 1
ATOM 1416 O O . THR A 1 190 ? -21.672 -1.550 0.294 1.00 94.56 190 THR A O 1
ATOM 1419 N N . THR A 1 191 ? -20.213 -1.844 1.969 1.00 93.81 191 THR A N 1
ATOM 1420 C CA . THR A 1 191 ? -19.081 -1.185 1.303 1.00 93.81 191 THR A CA 1
ATOM 1421 C C . THR A 1 191 ? -18.565 -2.007 0.114 1.00 93.81 191 THR A C 1
ATOM 1423 O O . THR A 1 191 ? -18.210 -1.460 -0.927 1.00 93.81 191 THR A O 1
ATOM 1426 N N . TYR A 1 192 ? -18.609 -3.338 0.211 1.00 92.19 192 TYR A N 1
ATOM 1427 C CA . TYR A 1 192 ? -18.364 -4.255 -0.903 1.00 92.19 192 TYR A CA 1
ATOM 1428 C C . TYR A 1 192 ? -19.362 -4.025 -2.047 1.00 92.19 192 TYR A C 1
ATOM 1430 O O . TYR A 1 192 ? -18.968 -4.013 -3.206 1.00 92.19 192 TYR A O 1
ATOM 1438 N N . GLY A 1 193 ? -20.643 -3.784 -1.753 1.00 93.12 193 GLY A N 1
ATOM 1439 C CA . GLY A 1 193 ? -21.644 -3.464 -2.773 1.00 93.12 193 GLY A CA 1
ATOM 1440 C C . GLY A 1 193 ? -21.442 -2.083 -3.403 1.00 93.12 193 GLY A C 1
ATOM 1441 O O . GLY A 1 193 ? -21.495 -1.938 -4.626 1.00 93.12 193 GLY A O 1
ATOM 1442 N N . THR A 1 194 ? -21.160 -1.057 -2.595 1.00 94.50 194 THR A N 1
ATOM 1443 C CA . THR A 1 194 ? -21.010 0.323 -3.089 1.00 94.50 194 THR A CA 1
ATOM 1444 C C . THR A 1 194 ? -19.737 0.551 -3.901 1.00 94.50 194 THR A C 1
ATOM 1446 O O . THR A 1 194 ? -19.681 1.519 -4.659 1.00 94.50 194 THR A O 1
ATOM 1449 N N . ARG A 1 195 ? -18.740 -0.344 -3.828 1.00 90.50 195 ARG A N 1
ATOM 1450 C CA . ARG A 1 195 ? -17.491 -0.262 -4.616 1.00 90.50 195 ARG A CA 1
ATOM 1451 C C . ARG A 1 195 ? -17.720 -0.167 -6.130 1.00 90.50 195 ARG A C 1
ATOM 1453 O O . ARG A 1 195 ? -16.902 0.409 -6.841 1.00 90.50 195 ARG A O 1
ATOM 1460 N N . HIS A 1 196 ? -18.832 -0.716 -6.624 1.00 89.12 196 HIS A N 1
ATOM 1461 C CA . HIS A 1 196 ? -19.179 -0.724 -8.048 1.00 89.12 196 HIS A CA 1
ATOM 1462 C C . HIS A 1 196 ? -19.685 0.638 -8.555 1.00 89.12 196 HIS A C 1
ATOM 1464 O O . HIS A 1 196 ? -19.782 0.852 -9.765 1.00 89.12 196 HIS A O 1
ATOM 1470 N N . ILE A 1 197 ? -19.983 1.575 -7.651 1.00 92.31 197 ILE A N 1
ATOM 1471 C CA . ILE A 1 197 ? -20.404 2.933 -7.991 1.00 92.31 197 ILE A CA 1
ATOM 1472 C C . ILE A 1 197 ? -19.196 3.706 -8.548 1.00 92.31 197 ILE A C 1
ATOM 1474 O O . ILE A 1 197 ? -18.210 3.945 -7.851 1.00 92.31 197 ILE A O 1
ATOM 1478 N N . GLN A 1 198 ? -19.279 4.154 -9.801 1.00 85.88 198 GLN A N 1
ATOM 1479 C CA . GLN A 1 198 ? -18.230 4.929 -10.486 1.00 85.88 198 GLN A CA 1
ATOM 1480 C C . GLN A 1 198 ? -18.254 6.418 -10.076 1.00 85.88 198 GLN A C 1
ATOM 1482 O O . GLN A 1 198 ? -18.390 7.318 -10.898 1.00 85.88 198 GLN A O 1
ATOM 1487 N N . SER A 1 199 ? -18.222 6.683 -8.769 1.00 91.50 199 SER A N 1
ATOM 1488 C CA . SER A 1 199 ? -18.301 8.017 -8.161 1.00 91.50 199 SER A CA 1
ATOM 1489 C C . SER A 1 199 ? -17.727 7.976 -6.743 1.00 91.50 199 SER A C 1
ATOM 1491 O O . SER A 1 199 ? -17.604 6.909 -6.141 1.00 91.50 199 SER A O 1
ATOM 1493 N N . GLU A 1 200 ? -17.433 9.135 -6.155 1.00 90.38 200 GLU A N 1
ATOM 1494 C CA . GLU A 1 200 ? -17.075 9.255 -4.734 1.00 90.38 200 GLU A CA 1
ATOM 1495 C C . GLU A 1 200 ? -18.169 8.769 -3.780 1.00 90.38 200 GLU A C 1
ATOM 1497 O O . GLU A 1 200 ? -17.897 8.469 -2.619 1.00 90.38 200 GLU A O 1
ATOM 1502 N N . TRP A 1 201 ? -19.406 8.638 -4.264 1.00 94.00 201 TRP A N 1
ATOM 1503 C CA . TRP A 1 201 ? -20.475 8.000 -3.501 1.00 94.00 201 TRP A CA 1
ATOM 1504 C C . TRP A 1 201 ? -20.192 6.529 -3.168 1.00 94.00 201 TRP A C 1
ATOM 1506 O O . TRP A 1 201 ? -20.790 6.023 -2.224 1.00 94.00 201 TRP A O 1
ATOM 1516 N N . SER A 1 202 ? -19.241 5.876 -3.847 1.00 93.38 202 SER A N 1
ATOM 1517 C CA . SER A 1 202 ? -18.757 4.529 -3.495 1.00 93.38 202 SER A CA 1
ATOM 1518 C C . SER A 1 202 ? -18.301 4.410 -2.039 1.00 93.38 202 SER A C 1
ATOM 1520 O O . SER A 1 202 ? -18.660 3.441 -1.371 1.00 93.38 202 SER A O 1
ATOM 1522 N N . TRP A 1 203 ? -17.571 5.406 -1.525 1.00 93.88 203 TRP A N 1
ATOM 1523 C CA . TRP A 1 203 ? -17.066 5.424 -0.149 1.00 93.88 203 TRP A CA 1
ATOM 1524 C C . TRP A 1 203 ? -17.845 6.379 0.766 1.00 93.88 203 TRP A C 1
ATOM 1526 O O . TRP A 1 203 ? -17.930 6.130 1.966 1.00 93.88 203 TRP A O 1
ATOM 1536 N N . ARG A 1 204 ? -18.479 7.437 0.236 1.00 95.62 204 ARG A N 1
ATOM 1537 C CA . ARG A 1 204 ? -19.314 8.346 1.051 1.00 95.62 204 ARG A CA 1
ATOM 1538 C C . ARG A 1 204 ? -20.612 7.695 1.522 1.00 95.62 204 ARG A C 1
ATOM 1540 O O . ARG A 1 204 ? -21.042 7.951 2.642 1.00 95.62 204 ARG A O 1
ATOM 1547 N N . LEU A 1 205 ? -21.249 6.874 0.681 1.00 95.38 205 LEU A N 1
ATOM 1548 C CA . LEU A 1 205 ? -22.530 6.249 1.017 1.00 95.38 205 LEU A CA 1
ATOM 1549 C C . LEU A 1 205 ? -22.414 5.303 2.227 1.00 95.38 205 LEU A C 1
ATOM 1551 O O . LEU A 1 205 ? -23.238 5.436 3.127 1.00 95.38 205 LEU A O 1
ATOM 1555 N N . PRO A 1 206 ? -21.400 4.422 2.339 1.00 95.62 206 PRO A N 1
ATOM 1556 C CA . PRO A 1 206 ? -21.189 3.638 3.557 1.00 95.62 206 PRO A CA 1
ATOM 1557 C C . PRO A 1 206 ? -21.040 4.489 4.830 1.00 95.62 206 PRO A C 1
ATOM 1559 O O . PRO A 1 206 ? -21.704 4.199 5.826 1.00 95.62 206 PRO A O 1
ATOM 1562 N N . PHE A 1 207 ? -20.265 5.584 4.790 1.00 94.75 207 PHE A N 1
ATOM 1563 C CA . PHE A 1 207 ? -20.159 6.522 5.921 1.00 94.75 207 PHE A CA 1
ATOM 1564 C C . PHE A 1 207 ? -21.488 7.217 6.250 1.00 94.75 207 PHE A C 1
ATOM 1566 O O . PHE A 1 207 ? -21.754 7.505 7.413 1.00 94.75 207 PHE A O 1
ATOM 1573 N N . LEU A 1 208 ? -22.350 7.459 5.260 1.00 95.94 208 LEU A N 1
ATOM 1574 C CA . LEU A 1 208 ? -23.691 7.996 5.495 1.00 95.94 208 LEU A CA 1
ATOM 1575 C C . LEU A 1 208 ? -24.607 6.949 6.143 1.00 95.94 208 LEU A C 1
ATOM 1577 O O . LEU A 1 208 ? -25.307 7.242 7.112 1.00 95.94 208 LEU A O 1
ATOM 1581 N N . VAL A 1 209 ? -24.591 5.714 5.634 1.00 95.38 209 VAL A N 1
ATOM 1582 C CA . VAL A 1 209 ? -25.429 4.610 6.132 1.00 95.38 209 VAL A CA 1
ATOM 1583 C C . VAL A 1 209 ? -25.092 4.267 7.585 1.00 95.38 209 VAL A C 1
ATOM 1585 O O . VAL A 1 209 ? -25.996 3.925 8.347 1.00 95.38 209 VAL A O 1
ATOM 1588 N N . GLN A 1 210 ? -23.844 4.456 8.026 1.00 94.19 210 GLN A N 1
ATOM 1589 C CA . GLN A 1 210 ? -23.453 4.238 9.425 1.00 94.19 210 GLN A CA 1
ATOM 1590 C C . GLN A 1 210 ? -24.214 5.126 10.426 1.00 94.19 210 GLN A C 1
ATOM 1592 O O . GLN A 1 210 ? -24.281 4.811 11.615 1.00 94.19 210 GLN A O 1
ATOM 1597 N N . MET A 1 211 ? -24.820 6.228 9.970 1.00 94.81 211 MET A N 1
ATOM 1598 C CA . MET A 1 211 ? -25.657 7.085 10.811 1.00 94.81 211 MET A CA 1
ATOM 1599 C C . MET A 1 211 ? -26.997 6.423 11.162 1.00 94.81 211 MET A C 1
ATOM 1601 O O . MET A 1 211 ? -27.588 6.769 12.182 1.00 94.81 211 MET A O 1
ATOM 1605 N N . ALA A 1 212 ? -27.473 5.457 10.371 1.00 94.06 212 ALA A N 1
ATOM 1606 C CA . ALA A 1 212 ? -28.753 4.785 10.588 1.00 94.06 212 ALA A CA 1
ATOM 1607 C C . ALA A 1 212 ? -28.864 4.090 11.962 1.00 94.06 212 ALA A C 1
ATOM 1609 O O . ALA A 1 212 ? -29.801 4.418 12.694 1.00 94.06 212 ALA A O 1
ATOM 1610 N N . PRO A 1 213 ? -27.938 3.199 12.387 1.00 92.50 213 PRO A N 1
ATOM 1611 C CA . PRO A 1 213 ? -28.017 2.587 13.717 1.00 92.50 213 PRO A CA 1
ATOM 1612 C C . PRO A 1 213 ? -27.964 3.624 14.849 1.00 92.50 213 PRO A C 1
ATOM 1614 O O . PRO A 1 213 ? -28.665 3.474 15.849 1.00 92.50 213 PRO A O 1
ATOM 1617 N N . ALA A 1 214 ? -27.200 4.707 14.677 1.00 93.69 214 ALA A N 1
ATOM 1618 C CA . ALA A 1 214 ? -27.115 5.790 15.654 1.00 93.69 214 ALA A CA 1
ATOM 1619 C C . ALA A 1 214 ? -28.426 6.591 15.758 1.00 93.69 214 ALA A C 1
ATOM 1621 O O . ALA A 1 214 ? -28.869 6.897 16.864 1.00 93.69 214 ALA A O 1
ATOM 1622 N N . LEU A 1 215 ? -29.077 6.897 14.631 1.00 95.00 215 LEU A N 1
ATOM 1623 C CA . LEU A 1 215 ? -30.374 7.581 14.598 1.00 95.00 215 LEU A CA 1
ATOM 1624 C C . LEU A 1 215 ? -31.485 6.716 15.197 1.00 95.00 215 LEU A C 1
ATOM 1626 O O . LEU A 1 215 ? -32.285 7.221 15.984 1.00 95.00 215 LEU A O 1
ATOM 1630 N N . ILE A 1 216 ? -31.502 5.418 14.874 1.00 94.25 216 ILE A N 1
ATOM 1631 C CA . ILE A 1 216 ? -32.445 4.459 15.462 1.00 94.25 216 ILE A CA 1
ATOM 1632 C C . ILE A 1 216 ? -32.266 4.449 16.978 1.00 94.25 216 ILE A C 1
ATOM 1634 O O . ILE A 1 216 ? -33.232 4.692 17.699 1.00 94.25 216 ILE A O 1
ATOM 1638 N N . LEU A 1 217 ? -31.033 4.260 17.464 1.00 93.25 217 LEU A N 1
ATOM 1639 C CA . LEU A 1 217 ? -30.729 4.279 18.893 1.00 93.25 217 LEU A CA 1
ATOM 1640 C C . LEU A 1 217 ? -31.145 5.606 19.546 1.00 93.25 217 LEU A C 1
ATOM 1642 O O . LEU A 1 217 ? -31.846 5.597 20.556 1.00 93.25 217 LEU A O 1
ATOM 1646 N N . GLY A 1 218 ? -30.771 6.743 18.956 1.00 93.38 218 GLY A N 1
ATOM 1647 C CA . GLY A 1 218 ? -31.119 8.072 19.460 1.00 93.38 218 GLY A CA 1
ATOM 1648 C C . GLY A 1 218 ? -32.628 8.305 19.564 1.00 93.38 218 GLY A C 1
ATOM 1649 O O . GLY A 1 218 ? -33.094 8.888 20.541 1.00 93.38 218 GLY A O 1
ATOM 1650 N N . ALA A 1 219 ? -33.409 7.795 18.609 1.00 93.62 219 ALA A N 1
ATOM 1651 C CA . ALA A 1 219 ? -34.865 7.871 18.653 1.00 93.62 219 ALA A CA 1
ATOM 1652 C C . ALA A 1 219 ? -35.472 6.986 19.754 1.00 93.62 219 ALA A C 1
ATOM 1654 O O . ALA A 1 219 ? -36.474 7.366 20.356 1.00 93.62 219 ALA A O 1
ATOM 1655 N N . GLY A 1 220 ? -34.879 5.823 20.051 1.00 90.94 220 GLY A N 1
ATOM 1656 C CA . GLY A 1 220 ? -35.432 4.902 21.049 1.00 90.94 220 GLY A CA 1
ATOM 1657 C C . GLY A 1 220 ? -34.979 5.139 22.495 1.00 90.94 220 GLY A C 1
ATOM 1658 O O . GLY A 1 220 ? -35.683 4.760 23.430 1.00 90.94 220 GLY A O 1
ATOM 1659 N N . VAL A 1 221 ? -33.842 5.802 22.719 1.00 92.25 221 VAL A N 1
ATOM 1660 C CA . VAL A 1 221 ? -33.303 6.066 24.067 1.00 92.25 221 VAL A CA 1
ATOM 1661 C C . VAL A 1 221 ? -34.261 6.829 24.999 1.00 92.25 221 VAL A C 1
ATOM 1663 O O . VAL A 1 221 ? -34.316 6.475 26.180 1.00 92.25 221 VAL A O 1
ATOM 1666 N N . PRO A 1 222 ? -35.061 7.817 24.546 1.00 91.69 222 PRO A N 1
ATOM 1667 C CA . PRO A 1 222 ? -36.078 8.448 25.390 1.00 91.69 222 PRO A CA 1
ATOM 1668 C C . PRO A 1 222 ? -37.097 7.467 25.994 1.00 91.69 222 PRO A C 1
ATOM 1670 O O . PRO A 1 222 ? -37.617 7.727 27.082 1.00 91.69 222 PRO A O 1
ATOM 1673 N N . PHE A 1 223 ? -37.348 6.335 25.327 1.00 91.00 223 PHE A N 1
ATOM 1674 C CA . PHE A 1 223 ? -38.279 5.293 25.771 1.00 91.00 223 PHE A CA 1
ATOM 1675 C C . PHE A 1 223 ? -37.631 4.255 26.699 1.00 91.00 223 PHE A C 1
ATOM 1677 O O . PHE A 1 223 ? -38.342 3.498 27.367 1.00 91.00 223 PHE A O 1
ATOM 1684 N N . LEU A 1 224 ? -36.297 4.233 26.788 1.00 92.00 224 LEU A N 1
ATOM 1685 C CA . LEU A 1 224 ? -35.580 3.341 27.691 1.00 92.00 224 LEU A CA 1
ATOM 1686 C C . LEU A 1 224 ? -35.797 3.747 29.163 1.00 92.00 224 LEU A C 1
ATOM 1688 O O . LEU A 1 224 ? -35.748 4.938 29.511 1.00 92.00 224 LEU A O 1
ATOM 1692 N N . PRO A 1 225 ? -36.013 2.770 30.067 1.00 93.12 225 PRO A N 1
ATOM 1693 C CA . PRO A 1 225 ? -36.126 3.040 31.493 1.00 93.12 225 PRO A CA 1
ATOM 1694 C C . PRO A 1 225 ? -34.802 3.563 32.063 1.00 93.12 225 PRO A C 1
ATOM 1696 O O . PRO A 1 225 ? -33.717 3.267 31.560 1.00 93.12 225 PRO A O 1
ATOM 1699 N N . TYR A 1 226 ? -34.877 4.327 33.150 1.00 94.06 226 TYR A N 1
ATOM 1700 C CA . TYR A 1 226 ? -33.683 4.693 33.909 1.00 94.06 226 TYR A CA 1
ATOM 1701 C C . TYR A 1 226 ? -33.029 3.456 34.540 1.00 94.06 226 TYR A C 1
ATOM 1703 O O . TYR A 1 226 ? -33.674 2.437 34.758 1.00 94.06 226 TYR A O 1
ATOM 1711 N N . SER A 1 227 ? -31.744 3.551 34.870 1.00 92.19 227 SER A N 1
ATOM 1712 C CA . SER A 1 227 ? -31.093 2.526 35.687 1.00 92.19 227 SER A CA 1
ATOM 1713 C C . SER A 1 227 ? -31.627 2.598 37.128 1.00 92.19 227 SER A C 1
ATOM 1715 O O . SER A 1 227 ? -31.521 3.671 37.738 1.00 92.19 227 SER A O 1
ATOM 1717 N N . PRO A 1 228 ? -32.161 1.497 37.699 1.00 92.19 228 PRO A N 1
ATOM 1718 C CA . PRO A 1 228 ? -32.599 1.460 39.096 1.00 92.19 228 PRO A CA 1
ATOM 1719 C C . PRO A 1 228 ? -31.462 1.811 40.061 1.00 92.19 228 PRO A C 1
ATOM 1721 O O . PRO A 1 228 ? -31.638 2.611 40.979 1.00 92.19 228 PRO A O 1
ATOM 1724 N N . ARG A 1 229 ? -30.255 1.302 39.786 1.00 90.31 229 ARG A N 1
ATOM 1725 C CA . ARG A 1 229 ? -29.044 1.588 40.567 1.00 90.31 229 ARG A CA 1
ATOM 1726 C C . ARG A 1 229 ? -28.650 3.064 40.520 1.00 90.31 229 ARG A C 1
ATOM 1728 O O . ARG A 1 229 ? -28.244 3.625 41.536 1.00 90.31 229 ARG A O 1
ATOM 1735 N N . TRP A 1 230 ? -28.783 3.716 39.362 1.00 90.44 230 TRP A N 1
ATOM 1736 C CA . TRP A 1 230 ? -28.535 5.157 39.245 1.00 90.44 230 TRP A CA 1
ATOM 1737 C C . TRP A 1 230 ? -29.559 5.981 40.034 1.00 90.44 230 TRP A C 1
ATOM 1739 O O . TRP A 1 230 ? -29.197 6.953 40.692 1.00 90.44 230 TRP A O 1
ATOM 1749 N N . LEU A 1 231 ? -30.839 5.602 39.984 1.00 93.00 231 LEU A N 1
ATOM 1750 C CA . LEU A 1 231 ? -31.890 6.288 40.737 1.00 93.00 231 LEU A CA 1
ATOM 1751 C C . LEU A 1 231 ? -31.644 6.185 42.249 1.00 93.00 231 LEU A C 1
ATOM 1753 O O . LEU A 1 231 ? -31.650 7.213 42.927 1.00 93.00 231 LEU A O 1
ATOM 1757 N N . ALA A 1 232 ? -31.304 4.993 42.747 1.00 91.12 232 ALA A N 1
ATOM 1758 C CA . ALA A 1 232 ? -30.920 4.786 44.144 1.00 91.12 232 ALA A CA 1
ATOM 1759 C C . ALA A 1 232 ? -29.663 5.596 44.530 1.00 91.12 232 ALA A C 1
ATOM 1761 O O . ALA A 1 232 ? -29.610 6.238 45.580 1.00 91.12 232 ALA A O 1
ATOM 1762 N N . SER A 1 233 ? -28.654 5.686 43.651 1.00 86.38 233 SER A N 1
ATOM 1763 C CA . SER A 1 233 ? -27.459 6.509 43.918 1.00 86.38 233 SER A CA 1
ATOM 1764 C C . SER A 1 233 ? -27.761 8.008 44.013 1.00 86.38 233 SER A C 1
ATOM 1766 O O . SER A 1 233 ? -27.086 8.724 44.762 1.00 86.38 233 SER A O 1
ATOM 1768 N N . ARG A 1 234 ? -28.823 8.471 43.347 1.00 88.81 234 ARG A N 1
ATOM 1769 C CA . ARG A 1 234 ? -29.362 9.834 43.446 1.00 88.81 234 ARG A CA 1
ATOM 1770 C C . ARG A 1 234 ? -30.355 10.044 44.596 1.00 88.81 234 ARG A C 1
ATOM 1772 O O . ARG A 1 234 ? -30.842 11.160 44.734 1.00 88.81 234 ARG A O 1
ATOM 1779 N N . GLY A 1 235 ? -30.637 9.023 45.410 1.00 89.69 235 GLY A N 1
ATOM 1780 C CA . GLY A 1 235 ? -31.617 9.092 46.503 1.00 89.69 235 GLY A CA 1
ATOM 1781 C C . GLY A 1 235 ? -33.076 9.072 46.035 1.00 89.69 235 GLY A C 1
ATOM 1782 O O . GLY A 1 235 ? -33.965 9.454 46.786 1.00 89.69 235 GLY A O 1
ATOM 1783 N N . ARG A 1 236 ? -33.337 8.658 44.788 1.00 92.94 236 ARG A N 1
ATOM 1784 C CA . ARG A 1 236 ? -34.678 8.562 44.185 1.00 92.94 236 ARG A CA 1
ATOM 1785 C C . ARG A 1 236 ? -35.205 7.130 44.304 1.00 92.94 236 ARG A C 1
ATOM 1787 O O . ARG A 1 236 ? -35.473 6.471 43.298 1.00 92.94 236 ARG A O 1
ATOM 1794 N N . ASP A 1 237 ? -35.300 6.639 45.536 1.00 91.19 237 ASP A N 1
ATOM 1795 C CA . ASP A 1 237 ? -35.556 5.223 45.835 1.00 91.19 237 ASP A CA 1
ATOM 1796 C C . ASP A 1 237 ? -36.947 4.745 45.376 1.00 91.19 237 ASP A C 1
ATOM 1798 O O . ASP A 1 237 ? -37.066 3.640 44.839 1.00 91.19 237 ASP A O 1
ATOM 1802 N N . ASP A 1 238 ? -37.977 5.590 45.493 1.00 92.06 238 ASP A N 1
ATOM 1803 C CA . ASP A 1 238 ? -39.347 5.268 45.056 1.00 92.06 238 ASP A CA 1
ATOM 1804 C C . ASP A 1 238 ? -39.441 5.090 43.536 1.00 92.06 238 ASP A C 1
ATOM 1806 O O . ASP A 1 238 ? -40.137 4.214 43.017 1.00 92.06 238 ASP A O 1
ATOM 1810 N N . GLU A 1 239 ? -38.717 5.927 42.792 1.00 93.44 239 GLU A N 1
ATOM 1811 C CA . GLU A 1 239 ? -38.628 5.806 41.341 1.00 93.44 239 GLU A CA 1
ATOM 1812 C C . GLU A 1 239 ? -37.811 4.578 40.942 1.00 93.44 239 GLU A C 1
ATOM 1814 O O . GLU A 1 239 ? -38.167 3.905 39.973 1.00 93.44 239 GLU A O 1
ATOM 1819 N N . ALA A 1 240 ? -36.753 4.256 41.697 1.00 92.81 240 ALA A N 1
ATOM 1820 C CA . ALA A 1 240 ? -35.972 3.043 41.485 1.00 92.81 240 ALA A CA 1
ATOM 1821 C C . ALA A 1 240 ? -36.855 1.792 41.611 1.00 92.81 240 ALA A C 1
ATOM 1823 O O . ALA A 1 240 ? -36.794 0.926 40.738 1.00 92.81 240 ALA A O 1
ATOM 1824 N N . LEU A 1 241 ? -37.733 1.736 42.624 1.00 93.19 241 LEU A N 1
ATOM 1825 C CA . LEU A 1 241 ? -38.679 0.633 42.813 1.00 93.19 241 LEU A CA 1
ATOM 1826 C C . LEU A 1 241 ? -39.681 0.538 41.655 1.00 93.19 241 LEU A C 1
ATOM 1828 O O . LEU A 1 241 ? -39.864 -0.538 41.088 1.00 93.19 241 LEU A O 1
ATOM 1832 N N . LYS A 1 242 ? -40.285 1.662 41.240 1.00 93.75 242 LYS A N 1
ATOM 1833 C CA . LYS A 1 242 ? -41.226 1.698 40.101 1.00 93.75 242 LYS A CA 1
ATOM 1834 C C . LYS A 1 242 ? -40.583 1.205 38.807 1.00 93.75 242 LYS A C 1
ATOM 1836 O O . LYS A 1 242 ? -41.191 0.440 38.056 1.00 93.75 242 LYS A O 1
ATOM 1841 N N . VAL A 1 243 ? -39.353 1.637 38.533 1.00 92.94 243 VAL A N 1
ATOM 1842 C CA . VAL A 1 243 ? -38.620 1.204 37.341 1.00 92.94 243 VAL A CA 1
ATOM 1843 C C . VAL A 1 243 ? -38.236 -0.271 37.433 1.00 92.94 243 VAL A C 1
ATOM 1845 O O . VAL A 1 243 ? -38.353 -0.975 36.432 1.00 92.94 243 VAL A O 1
ATOM 1848 N N . LEU A 1 244 ? -37.848 -0.764 38.611 1.00 91.56 244 LEU A N 1
ATOM 1849 C CA . LEU A 1 244 ? -37.546 -2.179 38.814 1.00 91.56 244 LEU A CA 1
ATOM 1850 C C . LEU A 1 244 ? -38.786 -3.064 38.608 1.00 91.56 244 LEU A C 1
ATOM 1852 O O . LEU A 1 244 ? -38.699 -4.059 37.892 1.00 91.56 244 LEU A O 1
ATOM 1856 N N . CYS A 1 245 ? -39.956 -2.647 39.108 1.00 91.81 245 CYS A N 1
ATOM 1857 C CA . CYS A 1 245 ? -41.240 -3.311 38.835 1.00 91.81 245 CYS A CA 1
ATOM 1858 C C . CYS A 1 245 ? -41.520 -3.384 37.327 1.00 91.81 245 CYS A C 1
ATOM 1860 O O . CYS A 1 245 ? -41.884 -4.435 36.800 1.00 91.81 245 CYS A O 1
ATOM 1862 N N . LYS A 1 246 ? -41.282 -2.279 36.602 1.00 91.00 246 LYS A N 1
ATOM 1863 C CA . LYS A 1 246 ? -41.424 -2.233 35.140 1.00 91.00 246 LYS A CA 1
ATOM 1864 C C . LYS A 1 246 ? -40.437 -3.169 34.437 1.00 91.00 246 LYS A C 1
ATOM 1866 O O . LYS A 1 246 ? -40.812 -3.825 33.471 1.00 91.00 246 LYS A O 1
ATOM 1871 N N . LEU A 1 247 ? -39.188 -3.235 34.894 1.00 90.25 247 LEU A N 1
ATOM 1872 C CA . LEU A 1 247 ? -38.167 -4.107 34.310 1.00 90.25 247 LEU A CA 1
ATOM 1873 C C . LEU A 1 247 ? -38.501 -5.586 34.518 1.00 90.25 247 LEU A C 1
ATOM 1875 O O . LEU A 1 247 ? -38.428 -6.358 33.568 1.00 90.25 247 LEU A O 1
ATOM 1879 N N . ARG A 1 248 ? -38.895 -5.968 35.735 1.00 88.88 248 ARG A N 1
ATOM 1880 C CA . ARG A 1 248 ? -39.221 -7.355 36.093 1.00 88.88 248 ARG A CA 1
ATOM 1881 C C . ARG A 1 248 ? -40.629 -7.782 35.670 1.00 88.88 248 ARG A C 1
ATOM 1883 O O . ARG A 1 248 ? -40.903 -8.972 35.682 1.00 88.88 248 ARG A O 1
ATOM 1890 N N . GLN A 1 249 ? -41.489 -6.841 35.262 1.00 89.38 249 GLN A N 1
ATOM 1891 C CA . GLN A 1 249 ? -42.908 -7.079 34.946 1.00 89.38 249 GLN A CA 1
ATOM 1892 C C . GLN A 1 249 ? -43.657 -7.746 36.116 1.00 89.38 249 GLN A C 1
ATOM 1894 O O . GLN A 1 249 ? -44.502 -8.616 35.924 1.00 89.38 249 GLN A O 1
ATOM 1899 N N . LEU A 1 250 ? -43.329 -7.322 37.340 1.00 88.94 250 LEU A N 1
ATOM 1900 C CA . LEU A 1 250 ? -43.874 -7.841 38.595 1.00 88.94 250 LEU A CA 1
ATOM 1901 C C . LEU A 1 250 ? -44.337 -6.679 39.490 1.00 88.94 250 LEU A C 1
ATOM 1903 O O . LEU A 1 250 ? -43.789 -5.576 39.385 1.00 88.94 250 LEU A O 1
ATOM 1907 N N . PRO A 1 251 ? -45.345 -6.891 40.357 1.00 89.00 251 PRO A N 1
ATOM 1908 C CA . PRO A 1 251 ? -45.816 -5.861 41.276 1.00 89.00 251 PRO A CA 1
ATOM 1909 C C . PRO A 1 251 ? -44.769 -5.547 42.353 1.00 89.00 251 PRO A C 1
ATOM 1911 O O . PRO A 1 251 ? -43.946 -6.388 42.709 1.00 89.00 251 PRO A O 1
ATOM 1914 N N . ALA A 1 252 ? -44.851 -4.346 42.933 1.00 88.06 252 ALA A N 1
ATOM 1915 C CA . ALA A 1 252 ? -43.945 -3.892 43.996 1.00 88.06 252 ALA A CA 1
ATOM 1916 C C . ALA A 1 252 ? -44.015 -4.734 45.284 1.00 88.06 252 ALA A C 1
ATOM 1918 O O . ALA A 1 252 ? -43.132 -4.632 46.125 1.00 88.06 252 ALA A O 1
ATOM 1919 N N . THR A 1 253 ? -45.065 -5.542 45.445 1.00 86.81 253 THR A N 1
ATOM 1920 C CA . THR A 1 253 ? -45.257 -6.458 46.574 1.00 86.81 253 THR A CA 1
ATOM 1921 C C . THR A 1 253 ? -44.580 -7.815 46.374 1.00 86.81 253 THR A C 1
ATOM 1923 O O . THR A 1 253 ? -44.508 -8.592 47.324 1.00 86.81 253 THR A O 1
ATOM 1926 N N . ASP A 1 254 ? -44.093 -8.129 45.167 1.00 89.69 254 ASP A N 1
ATOM 1927 C CA . ASP A 1 254 ? -43.398 -9.391 44.909 1.00 89.69 254 ASP A CA 1
ATOM 1928 C C . ASP A 1 254 ? -42.071 -9.422 45.679 1.00 89.69 254 ASP A C 1
ATOM 1930 O O . ASP A 1 254 ? -41.239 -8.512 45.575 1.00 89.69 254 ASP A O 1
ATOM 1934 N N . ARG A 1 255 ? -41.861 -10.502 46.441 1.00 88.44 255 ARG A N 1
ATOM 1935 C CA . ARG A 1 255 ? -40.674 -10.690 47.283 1.00 88.44 255 ARG A CA 1
ATOM 1936 C C . ARG A 1 255 ? -39.375 -10.546 46.487 1.00 88.44 255 ARG A C 1
ATOM 1938 O O . ARG A 1 255 ? -38.425 -9.974 47.005 1.00 88.44 255 ARG A O 1
ATOM 1945 N N . ARG A 1 256 ? -39.330 -11.010 45.234 1.00 86.00 256 ARG A N 1
ATOM 1946 C CA . ARG A 1 256 ? -38.123 -10.953 44.390 1.00 86.00 256 ARG A CA 1
ATOM 1947 C C . ARG A 1 256 ? -37.733 -9.515 44.057 1.00 86.00 256 ARG A C 1
ATOM 1949 O O . ARG A 1 256 ? -36.564 -9.161 44.161 1.00 86.00 256 ARG A O 1
ATOM 1956 N N . VAL A 1 257 ? -38.718 -8.681 43.713 1.00 89.50 257 VAL A N 1
ATOM 1957 C CA . VAL A 1 257 ? -38.502 -7.259 43.396 1.00 89.50 257 VAL A CA 1
ATOM 1958 C C . VAL A 1 257 ? -38.064 -6.492 44.641 1.00 89.50 257 VAL A C 1
ATOM 1960 O O . VAL A 1 257 ? -37.150 -5.674 44.562 1.00 89.50 257 VAL A O 1
ATOM 1963 N N . LEU A 1 258 ? -38.681 -6.771 45.794 1.00 89.94 258 LEU A N 1
ATOM 1964 C CA . LEU A 1 258 ? -38.311 -6.145 47.066 1.00 89.94 258 LEU A CA 1
ATOM 1965 C C . LEU A 1 258 ? -36.897 -6.527 47.509 1.00 89.94 258 LEU A C 1
ATOM 1967 O O . LEU A 1 258 ? -36.131 -5.641 47.883 1.00 89.94 258 LEU A O 1
ATOM 1971 N N . CYS A 1 259 ? -36.538 -7.813 47.433 1.00 89.44 259 CYS A N 1
ATOM 1972 C CA . CYS A 1 259 ? -35.187 -8.283 47.734 1.00 89.44 259 CYS A CA 1
ATOM 1973 C C . CYS A 1 259 ? -34.151 -7.592 46.838 1.00 89.44 259 CYS A C 1
ATOM 1975 O O . CYS A 1 259 ? -33.232 -6.967 47.359 1.00 89.44 259 CYS A O 1
ATOM 1977 N N . GLU A 1 260 ? -34.344 -7.597 45.515 1.00 89.25 260 GLU A N 1
ATOM 1978 C CA . GLU A 1 260 ? -33.408 -6.958 44.580 1.00 89.25 260 GLU A CA 1
ATOM 1979 C C . GLU A 1 260 ? -33.316 -5.433 44.796 1.00 89.25 260 GLU A C 1
ATOM 1981 O O . GLU A 1 260 ? -32.235 -4.844 44.736 1.00 89.25 260 GLU A O 1
ATOM 1986 N N . TRP A 1 261 ? -34.432 -4.764 45.099 1.00 91.00 261 TRP A N 1
ATOM 1987 C CA . TRP A 1 261 ? -34.429 -3.334 45.417 1.00 91.00 261 TRP A CA 1
ATOM 1988 C C . TRP A 1 261 ? -33.646 -3.024 46.701 1.00 91.00 261 TRP A C 1
ATOM 1990 O O . TRP A 1 261 ? -32.851 -2.079 46.719 1.00 91.00 261 TRP A O 1
ATOM 2000 N N . LEU A 1 262 ? -33.832 -3.818 47.761 1.00 91.25 262 LEU A N 1
ATOM 2001 C CA . LEU A 1 262 ? -33.081 -3.683 49.013 1.00 91.25 262 LEU A CA 1
ATOM 2002 C C . LEU A 1 262 ? -31.587 -3.959 48.808 1.00 91.25 262 LEU A C 1
ATOM 2004 O O . LEU A 1 262 ? -30.756 -3.204 49.315 1.00 91.25 262 LEU A O 1
ATOM 2008 N N . GLU A 1 263 ? -31.238 -4.972 48.014 1.00 89.75 263 GLU A N 1
ATOM 2009 C CA . GLU A 1 263 ? -29.856 -5.272 47.632 1.00 89.75 263 GLU A CA 1
ATOM 2010 C C . GLU A 1 263 ? -29.203 -4.081 46.922 1.00 89.75 263 GLU A C 1
ATOM 2012 O O . GLU A 1 263 ? -28.141 -3.626 47.347 1.00 89.75 263 GLU A O 1
ATOM 2017 N N . ILE A 1 264 ? -29.861 -3.495 45.914 1.00 89.75 264 ILE A N 1
ATOM 2018 C CA . ILE A 1 264 ? -29.347 -2.318 45.195 1.00 89.75 264 ILE A CA 1
ATOM 2019 C C . ILE A 1 264 ? -29.146 -1.129 46.144 1.00 89.75 264 ILE A C 1
ATOM 2021 O O . ILE A 1 264 ? -28.126 -0.438 46.059 1.00 89.75 264 ILE A O 1
ATOM 2025 N N . ARG A 1 265 ? -30.094 -0.872 47.056 1.00 91.06 265 ARG A N 1
ATOM 2026 C CA . ARG A 1 265 ? -29.980 0.224 48.034 1.00 91.06 265 ARG A CA 1
ATOM 2027 C C . ARG A 1 265 ? -28.831 -0.006 49.006 1.00 91.06 265 ARG A C 1
ATOM 2029 O O . ARG A 1 265 ? -28.042 0.913 49.225 1.00 91.06 265 ARG A O 1
ATOM 2036 N N . SER A 1 266 ? -28.708 -1.222 49.535 1.00 89.19 266 SER A N 1
ATOM 2037 C CA . SER A 1 266 ? -27.615 -1.593 50.434 1.00 89.19 266 SER A CA 1
ATOM 2038 C C . SER A 1 266 ? -26.251 -1.487 49.742 1.00 89.19 266 SER A C 1
ATOM 2040 O O . SER A 1 266 ? -25.329 -0.903 50.308 1.00 89.19 266 SER A O 1
ATOM 2042 N N . GLU A 1 267 ? -26.135 -1.922 48.478 1.00 86.19 267 GLU A N 1
ATOM 2043 C CA . GLU A 1 267 ? -24.908 -1.799 47.679 1.00 86.19 267 GLU A CA 1
ATOM 2044 C C . GLU A 1 267 ? -24.513 -0.326 47.504 1.00 86.19 267 GLU A C 1
ATOM 2046 O O . GLU A 1 267 ? -23.350 0.042 47.689 1.00 86.19 267 GLU A O 1
ATOM 2051 N N . VAL A 1 268 ? -25.471 0.531 47.146 1.00 87.62 268 VAL A N 1
ATOM 2052 C CA . VAL A 1 268 ? -25.241 1.965 46.930 1.00 87.62 268 VAL A CA 1
ATOM 2053 C C . VAL A 1 268 ? -24.857 2.677 48.228 1.00 87.62 268 VAL A C 1
ATOM 2055 O O . VAL A 1 268 ? -23.938 3.500 48.204 1.00 87.62 268 VAL A O 1
ATOM 2058 N N . ALA A 1 269 ? -25.536 2.378 49.338 1.00 88.00 269 ALA A N 1
ATOM 2059 C CA . ALA A 1 269 ? -25.227 2.939 50.652 1.00 88.00 269 ALA A CA 1
ATOM 2060 C C . ALA A 1 269 ? -23.812 2.543 51.094 1.00 88.00 269 ALA A C 1
ATOM 2062 O O . ALA A 1 269 ? -22.983 3.419 51.340 1.00 88.00 269 ALA A O 1
ATOM 2063 N N . PHE A 1 270 ? -23.494 1.247 51.026 1.00 86.69 270 PHE A N 1
ATOM 2064 C CA . PHE A 1 270 ? -22.166 0.722 51.336 1.00 86.69 270 PHE A CA 1
ATOM 2065 C C . PHE A 1 270 ? -21.069 1.368 50.477 1.00 86.69 270 PHE A C 1
ATOM 2067 O O . PHE A 1 270 ? -20.011 1.742 50.978 1.00 86.69 270 PHE A O 1
ATOM 2074 N N . CYS A 1 271 ? -21.310 1.559 49.174 1.00 82.69 271 CYS A N 1
ATOM 2075 C CA . CYS A 1 271 ? -20.342 2.219 48.296 1.00 82.69 271 CYS A CA 1
ATOM 2076 C C . CYS A 1 271 ? -20.108 3.692 48.668 1.00 82.69 271 CYS A C 1
ATOM 2078 O O . CYS A 1 271 ? -18.981 4.174 48.537 1.00 82.69 271 CYS A O 1
ATOM 2080 N N . LYS A 1 272 ? -21.152 4.415 49.095 1.00 82.06 272 LYS A N 1
ATOM 2081 C CA . LYS A 1 272 ? -21.041 5.815 49.532 1.00 82.06 272 LYS A CA 1
ATOM 2082 C C . LYS A 1 272 ? -20.273 5.926 50.845 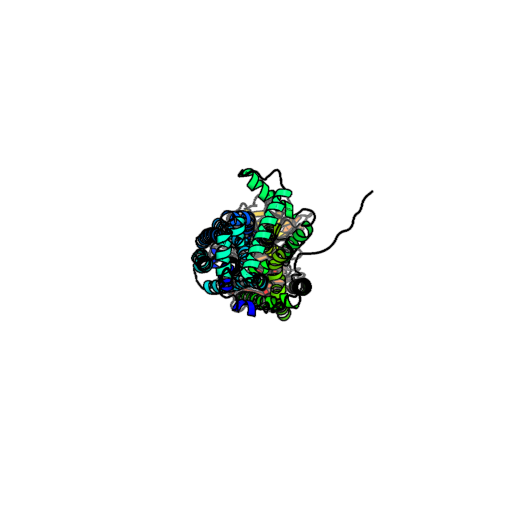1.00 82.06 272 LYS A C 1
ATOM 2084 O O . LYS A 1 272 ? -19.355 6.737 50.919 1.00 82.06 272 LYS A O 1
ATOM 2089 N N . GLU A 1 273 ? -20.599 5.091 51.828 1.00 84.31 273 GLU A N 1
ATOM 2090 C CA . GLU A 1 273 ? -19.909 5.042 53.123 1.00 84.31 273 GLU A CA 1
ATOM 2091 C C . GLU A 1 273 ? -18.439 4.659 52.955 1.00 84.31 273 GLU A C 1
ATOM 2093 O O . GLU A 1 273 ? -17.557 5.389 53.399 1.00 84.31 273 GLU A O 1
ATOM 2098 N N . GLN A 1 274 ? -18.150 3.604 52.188 1.00 81.88 274 GLN A N 1
ATOM 2099 C CA . GLN A 1 274 ? -16.778 3.189 51.902 1.00 81.88 274 GLN A CA 1
ATOM 2100 C C . GLN A 1 274 ? -15.959 4.299 51.222 1.00 81.88 274 GLN A C 1
ATOM 2102 O O . GLN A 1 274 ? -14.760 4.432 51.469 1.00 81.88 274 GLN A O 1
ATOM 2107 N N . LEU A 1 275 ? -16.569 5.088 50.331 1.00 79.31 275 LEU A N 1
ATOM 2108 C CA . LEU A 1 275 ? -15.891 6.219 49.696 1.00 79.31 275 LEU A CA 1
ATOM 2109 C C . LEU A 1 275 ? -15.673 7.375 50.688 1.00 79.31 275 LEU A C 1
ATOM 2111 O O . LEU A 1 275 ? -14.638 8.040 50.612 1.00 79.31 275 LEU A O 1
ATOM 2115 N N . ALA A 1 276 ? -16.615 7.588 51.612 1.00 82.50 276 ALA A N 1
ATOM 2116 C CA . ALA A 1 276 ? -16.526 8.596 52.661 1.00 82.50 276 ALA A CA 1
ATOM 2117 C C . ALA A 1 276 ? -15.427 8.292 53.684 1.00 82.50 276 ALA A C 1
ATOM 2119 O O . ALA A 1 276 ? -14.606 9.162 53.969 1.00 82.50 276 ALA A O 1
ATOM 2120 N N . GLU A 1 277 ? -15.342 7.045 54.145 1.00 83.00 277 GLU A N 1
ATOM 2121 C CA . GLU A 1 277 ? -14.277 6.571 55.035 1.00 83.00 277 GLU A CA 1
ATOM 2122 C C . GLU A 1 277 ? -12.895 6.656 54.382 1.00 83.00 277 GLU A C 1
ATOM 2124 O O . GLU A 1 277 ? -11.910 7.018 55.025 1.00 83.00 277 GLU A O 1
ATOM 2129 N N . ARG A 1 278 ? -12.799 6.329 53.087 1.00 79.81 278 ARG A N 1
ATOM 2130 C CA . ARG A 1 278 ? -11.519 6.327 52.363 1.00 79.81 278 ARG A CA 1
ATOM 2131 C C . ARG A 1 278 ? -10.979 7.720 52.074 1.00 79.81 278 ARG A C 1
ATOM 2133 O O . ARG A 1 278 ? -9.761 7.857 51.946 1.00 79.81 278 ARG A O 1
ATOM 2140 N N . HIS A 1 279 ? -11.861 8.710 51.929 1.00 83.69 279 HIS A N 1
ATOM 2141 C CA . HIS A 1 279 ? -11.514 10.087 51.562 1.00 83.69 279 HIS A CA 1
ATOM 2142 C C . HIS A 1 279 ? -12.307 11.103 52.402 1.00 83.69 279 HIS A C 1
ATOM 2144 O O . HIS A 1 279 ? -13.147 11.834 51.862 1.00 83.69 279 HIS A O 1
ATOM 2150 N N . PRO A 1 280 ? -12.043 11.186 53.720 1.00 79.12 280 PRO A N 1
ATOM 2151 C CA . PRO A 1 280 ? -12.795 12.052 54.629 1.00 79.12 280 PRO A CA 1
ATOM 2152 C C . PRO A 1 280 ? -12.567 13.544 54.341 1.00 79.12 280 PRO A C 1
ATOM 2154 O O . PRO A 1 280 ? -13.472 14.355 54.504 1.00 79.12 280 PRO A O 1
ATOM 2157 N N . SER A 1 281 ? -11.393 13.911 53.816 1.00 76.25 281 SER A N 1
ATOM 2158 C CA . SER A 1 281 ? -11.026 15.292 53.466 1.00 76.25 281 SER A CA 1
ATOM 2159 C C . SER A 1 281 ? -11.689 15.836 52.192 1.00 76.25 281 SER A C 1
ATOM 2161 O O . SER A 1 281 ? -11.446 16.981 51.819 1.00 76.25 281 SER A O 1
ATOM 2163 N N . LEU A 1 282 ? -12.494 15.029 51.491 1.00 78.50 282 LEU A N 1
ATOM 2164 C CA . LEU A 1 282 ? -13.108 15.381 50.204 1.00 78.50 282 LEU A CA 1
ATOM 2165 C C . LEU A 1 282 ? -14.646 15.303 50.225 1.00 78.50 282 LEU A C 1
ATOM 2167 O O . LEU A 1 282 ? -15.262 15.259 49.160 1.00 78.50 282 LEU A O 1
ATOM 2171 N N . GLN A 1 283 ? -15.264 15.306 51.412 1.00 75.75 283 GLN A N 1
ATOM 2172 C CA . GLN A 1 283 ? -16.724 15.216 51.571 1.00 75.75 283 GLN A CA 1
ATOM 2173 C C . GLN A 1 283 ? -17.472 16.540 51.357 1.00 75.75 283 GLN A C 1
ATOM 2175 O O . GLN A 1 283 ? -18.702 16.548 51.298 1.00 75.75 283 GLN A O 1
ATOM 2180 N N . ASP A 1 284 ? -16.758 17.654 51.187 1.00 77.38 284 ASP A N 1
ATOM 2181 C CA . ASP A 1 284 ? -17.400 18.946 50.961 1.00 77.38 284 ASP A CA 1
ATOM 2182 C C . ASP A 1 284 ? -18.217 18.965 49.655 1.00 77.38 284 ASP A C 1
ATOM 2184 O O . ASP A 1 284 ? -17.784 18.433 48.626 1.00 77.38 284 ASP A O 1
ATOM 2188 N N . PRO A 1 285 ? -19.368 19.662 49.622 1.00 71.44 285 PRO A N 1
ATOM 2189 C CA . PRO A 1 285 ? -20.229 19.737 48.441 1.00 71.44 285 PRO A CA 1
ATOM 2190 C C . PRO A 1 285 ? -19.643 20.576 47.290 1.00 71.44 285 PRO A C 1
ATOM 2192 O O . PRO A 1 285 ? -20.295 20.718 46.251 1.00 71.44 285 PRO A O 1
ATOM 2195 N N . SER A 1 286 ? -18.431 21.121 47.445 1.00 78.12 286 SER A N 1
ATOM 2196 C CA . SER A 1 286 ? -17.773 21.945 46.431 1.00 78.12 286 SER A CA 1
ATOM 2197 C C . SER A 1 286 ? -17.539 21.166 45.128 1.00 78.12 286 SER A C 1
ATOM 2199 O O . SER A 1 286 ? -17.263 19.961 45.121 1.00 78.12 286 SER A O 1
ATOM 2201 N N . LEU A 1 287 ? -17.624 21.861 43.989 1.00 72.69 287 LEU A N 1
ATOM 2202 C CA . LEU A 1 287 ? -17.366 21.259 42.677 1.00 72.69 287 LEU A CA 1
ATOM 2203 C C . LEU A 1 287 ? -15.943 20.675 42.601 1.00 72.69 287 LEU A C 1
ATOM 2205 O O . LEU A 1 287 ? -15.748 19.587 42.057 1.00 72.69 287 LEU A O 1
ATOM 2209 N N . THR A 1 288 ? -14.975 21.362 43.212 1.00 74.19 288 THR A N 1
ATOM 2210 C CA . THR A 1 288 ? -13.569 20.949 43.295 1.00 74.19 288 THR A CA 1
ATOM 2211 C C . THR A 1 288 ? -13.406 19.656 44.090 1.00 74.19 288 THR A C 1
ATOM 2213 O O . THR A 1 288 ? -12.706 18.749 43.640 1.00 74.19 288 THR A O 1
ATOM 2216 N N . SER A 1 289 ? -14.086 19.532 45.234 1.00 76.38 289 SER A N 1
ATOM 2217 C CA . SER A 1 289 ? -14.064 18.323 46.066 1.00 76.38 289 SER A CA 1
ATOM 2218 C C . SER A 1 289 ? -14.699 17.142 45.334 1.00 76.38 289 SER A C 1
ATOM 2220 O O . SER A 1 289 ? -14.111 16.067 45.299 1.00 76.38 289 SER A O 1
ATOM 2222 N N . ARG A 1 290 ? -15.812 17.349 44.615 1.00 74.19 290 ARG A N 1
ATOM 2223 C CA . ARG A 1 290 ? -16.439 16.309 43.773 1.00 74.19 290 ARG A CA 1
ATOM 2224 C C . ARG A 1 290 ? -15.554 15.854 42.612 1.00 74.19 290 ARG A C 1
ATOM 2226 O O . ARG A 1 290 ? -15.526 14.664 42.298 1.00 74.19 290 ARG A O 1
ATOM 2233 N N . MET A 1 291 ? -14.841 16.770 41.956 1.00 74.00 291 MET A N 1
ATOM 2234 C CA . MET A 1 291 ? -13.891 16.416 40.894 1.00 74.00 291 MET A CA 1
ATOM 2235 C C . MET A 1 291 ? -12.698 15.637 41.454 1.00 74.00 291 MET A C 1
ATOM 2237 O O . MET A 1 291 ? -12.376 14.566 40.940 1.00 74.00 291 MET A O 1
ATOM 2241 N N . LYS A 1 292 ? -12.098 16.114 42.552 1.00 80.75 292 LYS A N 1
ATOM 2242 C CA . LYS A 1 292 ? -11.008 15.408 43.237 1.00 80.75 292 LYS A CA 1
ATOM 2243 C C . LYS A 1 292 ? -11.447 14.025 43.713 1.00 80.75 292 LYS A C 1
ATOM 2245 O O . LYS A 1 292 ? -10.738 13.062 43.460 1.00 80.75 292 LYS A O 1
ATOM 2250 N N . LEU A 1 293 ? -12.633 13.893 44.306 1.00 79.44 293 LEU A N 1
ATOM 2251 C CA . LEU A 1 293 ? -13.169 12.613 44.774 1.00 79.44 293 LEU A CA 1
ATOM 2252 C C . LEU A 1 293 ? -13.333 11.599 43.632 1.00 79.44 293 LEU A C 1
ATOM 2254 O O . LEU A 1 293 ? -13.043 10.416 43.805 1.00 79.44 293 LEU A O 1
ATOM 2258 N N . ASN A 1 294 ? -13.744 12.053 42.444 1.00 76.81 294 ASN A N 1
ATOM 2259 C CA . ASN A 1 294 ? -13.783 11.194 41.261 1.00 76.81 294 ASN A CA 1
ATOM 2260 C C . ASN A 1 294 ? -12.379 10.725 40.864 1.00 76.81 294 ASN A C 1
ATOM 2262 O O . ASN A 1 294 ? -12.174 9.520 40.729 1.00 76.81 294 ASN A O 1
ATOM 2266 N N . ILE A 1 295 ? -11.412 11.643 40.744 1.00 80.00 295 ILE A N 1
ATOM 2267 C CA . ILE A 1 295 ? -10.018 11.330 40.378 1.00 80.00 295 ILE A CA 1
ATOM 2268 C C . ILE A 1 295 ? -9.388 10.362 41.383 1.00 80.00 295 ILE A C 1
ATOM 2270 O O . ILE A 1 295 ? -8.840 9.332 40.997 1.00 80.00 295 ILE A O 1
ATOM 2274 N N . VAL A 1 296 ? -9.501 10.642 42.681 1.00 83.00 296 VAL A N 1
ATOM 2275 C CA . VAL A 1 296 ? -8.949 9.758 43.713 1.00 83.00 296 VAL A CA 1
ATOM 2276 C C . VAL A 1 296 ? -9.689 8.419 43.732 1.00 83.00 296 VAL A C 1
ATOM 2278 O O . VAL A 1 296 ? -9.081 7.367 43.911 1.00 83.00 296 VAL A O 1
ATOM 2281 N N . GLY A 1 297 ? -10.979 8.420 43.409 1.00 79.50 297 GLY A N 1
ATOM 2282 C CA . GLY A 1 297 ? -11.737 7.204 43.178 1.00 79.50 297 GLY A CA 1
ATOM 2283 C C . GLY A 1 297 ? -11.172 6.320 42.058 1.00 79.50 297 GLY A C 1
ATOM 2284 O O . GLY A 1 297 ? -11.275 5.099 42.150 1.00 79.50 297 GLY A O 1
ATOM 2285 N N . TYR A 1 298 ? -10.596 6.902 41.004 1.00 82.06 298 TYR A N 1
ATOM 2286 C CA . TYR A 1 298 ? -9.871 6.161 39.968 1.00 82.06 298 TYR A CA 1
ATOM 2287 C C . TYR A 1 298 ? -8.525 5.639 40.495 1.00 82.06 298 TYR A C 1
ATOM 2289 O O . TYR A 1 298 ? -8.121 4.529 40.154 1.00 82.06 298 TYR A O 1
ATOM 2297 N N . LEU A 1 299 ? -7.849 6.383 41.373 1.00 85.25 299 LEU A N 1
ATOM 2298 C CA . LEU A 1 299 ? -6.618 5.926 42.032 1.00 85.25 299 LEU A CA 1
ATOM 2299 C C . LEU A 1 299 ? -6.866 4.760 43.004 1.00 85.25 299 LEU A C 1
ATOM 2301 O O . LEU A 1 299 ? -5.999 3.901 43.160 1.00 85.25 299 LEU A O 1
ATOM 2305 N N . ASP A 1 300 ? -8.065 4.654 43.588 1.00 86.25 300 ASP A N 1
ATOM 2306 C CA . ASP A 1 300 ? -8.443 3.529 44.456 1.00 86.25 300 ASP A CA 1
ATOM 2307 C C . ASP A 1 300 ? -8.365 2.164 43.749 1.00 86.25 300 ASP A C 1
ATOM 2309 O O . ASP A 1 300 ? -8.193 1.140 44.411 1.00 86.25 300 ASP A O 1
ATOM 2313 N N . CYS A 1 301 ? -8.424 2.124 42.412 1.00 85.31 301 CYS A N 1
ATOM 2314 C CA . CYS A 1 301 ? -8.240 0.888 41.645 1.00 85.31 301 CYS A CA 1
ATOM 2315 C C . CYS A 1 301 ? -6.814 0.318 41.767 1.00 85.31 301 CYS A C 1
ATOM 2317 O O . CYS A 1 301 ? -6.612 -0.878 41.552 1.00 85.31 301 CYS A O 1
ATOM 2319 N N . PHE A 1 302 ? -5.829 1.138 42.138 1.00 88.38 302 PHE A N 1
ATOM 2320 C CA . PHE A 1 302 ? -4.430 0.732 42.302 1.00 88.38 302 PHE A CA 1
ATOM 2321 C C . PHE A 1 302 ? -4.028 0.504 43.764 1.00 88.38 302 PHE A C 1
ATOM 2323 O O . PHE A 1 302 ? -2.882 0.159 44.041 1.00 88.38 302 PHE A O 1
ATOM 2330 N N . ARG A 1 303 ? -4.964 0.639 44.710 1.00 85.81 303 ARG A N 1
ATOM 2331 C CA . ARG A 1 303 ? -4.705 0.360 46.127 1.00 85.81 303 ARG A CA 1
ATOM 2332 C C . ARG A 1 303 ? -4.581 -1.149 46.415 1.00 85.81 303 ARG A C 1
ATOM 2334 O O . ARG A 1 303 ? -5.118 -1.978 45.661 1.00 85.81 303 ARG A O 1
ATOM 2341 N N . PRO A 1 304 ? -3.912 -1.527 47.525 1.00 79.56 304 PRO A N 1
ATOM 2342 C CA . PRO A 1 304 ? -3.877 -2.907 48.007 1.00 79.56 304 PRO A CA 1
ATOM 2343 C C . PRO A 1 304 ? -5.292 -3.504 48.096 1.00 79.56 304 PRO A C 1
ATOM 2345 O O . PRO A 1 304 ? -6.208 -2.875 48.616 1.00 79.56 304 PRO A O 1
ATOM 2348 N N . GLY A 1 305 ? -5.487 -4.698 47.527 1.00 81.88 305 GLY A N 1
ATOM 2349 C CA . GLY A 1 305 ? -6.789 -5.382 47.432 1.00 81.88 305 GLY A CA 1
ATOM 2350 C C . GLY A 1 305 ? -7.473 -5.282 46.060 1.00 81.88 305 GLY A C 1
ATOM 2351 O O . GLY A 1 305 ? -8.034 -6.273 45.593 1.00 81.88 305 GLY A O 1
ATOM 2352 N N . ALA A 1 306 ? -7.356 -4.145 45.363 1.00 85.25 306 ALA A N 1
ATOM 2353 C CA . ALA A 1 306 ? -7.917 -3.954 44.017 1.00 85.25 306 ALA A CA 1
ATOM 2354 C C . ALA A 1 306 ? -6.860 -4.038 42.902 1.00 85.25 306 ALA A C 1
ATOM 2356 O O . ALA A 1 306 ? -7.181 -4.472 41.796 1.00 85.25 306 ALA A O 1
ATOM 2357 N N . TRP A 1 307 ? -5.593 -3.721 43.202 1.00 88.56 307 TRP A N 1
ATOM 2358 C CA . TRP A 1 307 ? -4.523 -3.599 42.200 1.00 88.56 307 TRP A CA 1
ATOM 2359 C C . TRP A 1 307 ? -4.377 -4.833 41.286 1.00 88.56 307 TRP A C 1
ATOM 2361 O O . TRP A 1 307 ? -4.252 -4.677 40.071 1.00 88.56 307 TRP A O 1
ATOM 2371 N N . LYS A 1 308 ? -4.465 -6.057 41.840 1.00 90.94 308 LYS A N 1
ATOM 2372 C CA . LYS A 1 308 ? -4.357 -7.314 41.071 1.00 90.94 308 LYS A CA 1
ATOM 2373 C C . LYS A 1 308 ? -5.495 -7.451 40.058 1.00 90.94 308 LYS A C 1
ATOM 2375 O O . LYS A 1 308 ? -5.258 -7.843 38.922 1.00 90.94 308 LYS A O 1
ATOM 2380 N N . ARG A 1 309 ? -6.722 -7.101 40.459 1.00 91.25 309 ARG A N 1
ATOM 2381 C CA . ARG A 1 309 ? -7.916 -7.145 39.597 1.00 91.25 309 ARG A CA 1
ATOM 2382 C C . ARG A 1 309 ? -7.787 -6.123 38.469 1.00 91.25 309 ARG A C 1
ATOM 2384 O O . ARG A 1 309 ? -8.036 -6.455 37.317 1.00 91.25 309 ARG A O 1
ATOM 2391 N N . THR A 1 310 ? -7.296 -4.927 38.793 1.00 90.69 310 THR A N 1
ATOM 2392 C CA . THR A 1 310 ? -7.019 -3.867 37.816 1.00 90.69 310 THR A CA 1
ATOM 2393 C C . THR A 1 310 ? -5.978 -4.291 36.784 1.00 90.69 310 THR A C 1
ATOM 2395 O O . THR A 1 310 ? -6.219 -4.142 35.590 1.00 90.69 310 THR A O 1
ATOM 2398 N N . HIS A 1 311 ? -4.870 -4.898 37.216 1.00 92.00 311 HIS A N 1
ATOM 2399 C CA . HIS A 1 311 ? -3.829 -5.385 36.305 1.00 92.00 311 HIS A CA 1
ATOM 2400 C C . HIS A 1 311 ? -4.311 -6.525 35.415 1.00 92.00 311 HIS A C 1
ATOM 2402 O O . HIS A 1 311 ? -4.014 -6.524 34.226 1.00 92.00 311 HIS A O 1
ATOM 2408 N N . VAL A 1 312 ? -5.090 -7.468 35.955 1.00 92.44 312 VAL A N 1
ATOM 2409 C CA . VAL A 1 312 ? -5.687 -8.543 35.150 1.00 92.44 312 VAL A CA 1
ATOM 2410 C C . VAL A 1 312 ? -6.653 -7.970 34.113 1.00 92.44 312 VAL A C 1
ATOM 2412 O O . VAL A 1 312 ? -6.571 -8.345 32.949 1.00 92.44 312 VAL A O 1
ATOM 2415 N N . GLY A 1 313 ? -7.522 -7.030 34.494 1.00 91.75 313 GLY A N 1
ATOM 2416 C CA . GLY A 1 313 ? -8.458 -6.397 33.563 1.00 91.75 313 GLY A CA 1
ATOM 2417 C C . GLY A 1 313 ? -7.763 -5.615 32.442 1.00 91.75 313 GLY A C 1
ATOM 2418 O O . GLY A 1 313 ? -8.111 -5.774 31.274 1.00 91.75 313 GLY A O 1
ATOM 2419 N N . ILE A 1 314 ? -6.765 -4.793 32.785 1.00 93.88 314 ILE A N 1
ATOM 2420 C CA . ILE A 1 314 ? -5.961 -4.034 31.810 1.00 93.88 314 ILE A CA 1
ATOM 2421 C C . ILE A 1 314 ? -5.167 -4.996 30.917 1.00 93.88 314 ILE A C 1
ATOM 2423 O O . ILE A 1 314 ? -5.172 -4.851 29.699 1.00 93.88 314 ILE A O 1
ATOM 2427 N N . GLY A 1 315 ? -4.532 -6.010 31.507 1.00 94.50 315 GLY A N 1
ATOM 2428 C CA . GLY A 1 315 ? -3.745 -7.008 30.787 1.00 94.50 315 GLY A CA 1
ATOM 2429 C C . GLY A 1 315 ? -4.577 -7.823 29.797 1.00 94.50 315 GLY A C 1
ATOM 2430 O O . GLY A 1 315 ? -4.137 -8.032 28.672 1.00 94.50 315 GLY A O 1
ATOM 2431 N N . LEU A 1 316 ? -5.796 -8.231 30.167 1.00 93.56 316 LEU A N 1
ATOM 2432 C CA . LEU A 1 316 ? -6.706 -8.939 29.259 1.00 93.56 316 LEU A CA 1
ATOM 2433 C C . LEU A 1 316 ? -7.026 -8.107 28.012 1.00 93.56 316 LEU A C 1
ATOM 2435 O O . LEU A 1 316 ? -6.961 -8.633 26.904 1.00 93.56 316 LEU A O 1
ATOM 2439 N N . MET A 1 317 ? -7.313 -6.814 28.184 1.00 93.38 317 MET A N 1
ATOM 2440 C CA . MET A 1 317 ? -7.579 -5.909 27.063 1.00 93.38 317 MET A CA 1
ATOM 2441 C C . MET A 1 317 ? -6.325 -5.621 26.240 1.00 93.38 317 MET A C 1
ATOM 2443 O O . MET A 1 317 ? -6.399 -5.597 25.017 1.00 93.38 317 MET A O 1
ATOM 2447 N N . PHE A 1 318 ? -5.163 -5.471 26.878 1.00 95.06 318 PHE A N 1
ATOM 2448 C CA . PHE A 1 318 ? -3.883 -5.364 26.179 1.00 95.06 318 PHE A CA 1
ATOM 2449 C C . PHE A 1 318 ? -3.631 -6.577 25.279 1.00 95.06 318 PHE A C 1
ATOM 2451 O O . PHE A 1 318 ? -3.419 -6.420 24.078 1.00 95.06 318 PHE A O 1
ATOM 2458 N N . PHE A 1 319 ? -3.722 -7.792 25.826 1.00 93.62 319 PHE A N 1
ATOM 2459 C CA . PHE A 1 319 ? -3.477 -9.010 25.058 1.00 93.62 319 PHE A CA 1
ATOM 2460 C C . PHE A 1 319 ? -4.531 -9.246 23.977 1.00 93.62 319 PHE A C 1
ATOM 2462 O O . PHE A 1 319 ? -4.164 -9.663 22.884 1.00 93.62 319 PHE A O 1
ATOM 2469 N N . GLN A 1 320 ? -5.805 -8.918 24.222 1.00 93.12 320 GLN A N 1
ATOM 2470 C CA . GLN A 1 320 ? -6.839 -8.992 23.185 1.00 93.12 320 GLN A CA 1
ATOM 2471 C C . GLN A 1 320 ? -6.449 -8.177 21.941 1.00 93.12 320 GLN A C 1
ATOM 2473 O O . GLN A 1 320 ? -6.612 -8.651 20.819 1.00 93.12 320 GLN A O 1
ATOM 2478 N N . GLN A 1 321 ? -5.903 -6.973 22.138 1.00 93.75 321 GLN A N 1
ATOM 2479 C CA . GLN A 1 321 ? -5.490 -6.095 21.043 1.00 93.75 321 GLN A CA 1
ATOM 2480 C C . GLN A 1 321 ? -4.185 -6.555 20.384 1.00 93.75 321 GLN A C 1
ATOM 2482 O O . GLN A 1 321 ? -4.104 -6.639 19.159 1.00 93.75 321 GLN A O 1
ATOM 2487 N N . PHE A 1 322 ? -3.178 -6.915 21.185 1.00 91.38 322 PHE A N 1
ATOM 2488 C CA . PHE A 1 322 ? -1.851 -7.320 20.700 1.00 91.38 322 PHE A CA 1
ATOM 2489 C C . PHE A 1 322 ? -1.800 -8.713 20.069 1.00 91.38 322 PHE A C 1
ATOM 2491 O O . PHE A 1 322 ? -0.832 -9.041 19.388 1.00 91.38 322 PHE A O 1
ATOM 2498 N N . VAL A 1 323 ? -2.859 -9.507 20.217 1.00 91.06 323 VAL A N 1
ATOM 2499 C CA . VAL A 1 323 ? -3.096 -10.695 19.389 1.00 91.06 323 VAL A CA 1
ATOM 2500 C C . VAL A 1 323 ? -3.283 -10.331 17.901 1.00 91.06 323 VAL A C 1
ATOM 2502 O O . VAL A 1 323 ? -3.147 -11.199 17.045 1.00 91.06 323 VAL A O 1
ATOM 2505 N N . GLY A 1 324 ? -3.540 -9.057 17.572 1.00 88.44 324 GLY A N 1
ATOM 2506 C CA . GLY A 1 324 ? -3.528 -8.548 16.196 1.00 88.44 324 GLY A CA 1
ATOM 2507 C C . GLY A 1 324 ? -4.885 -8.577 15.493 1.00 88.44 324 GLY A C 1
ATOM 2508 O O . GLY A 1 324 ? -4.952 -8.405 14.279 1.00 88.44 324 GLY A O 1
ATOM 2509 N N . ILE A 1 325 ? -5.987 -8.757 16.226 1.00 89.69 325 ILE A N 1
ATOM 2510 C CA . ILE A 1 325 ? -7.321 -8.885 15.623 1.00 89.69 325 ILE A CA 1
ATOM 2511 C C . ILE A 1 325 ? -7.735 -7.655 14.804 1.00 89.69 325 ILE A C 1
ATOM 2513 O O . ILE A 1 325 ? -8.269 -7.787 13.708 1.00 89.69 325 ILE A O 1
ATOM 2517 N N . ASN A 1 326 ? -7.445 -6.448 15.288 1.00 87.00 326 ASN A N 1
ATOM 2518 C CA . ASN A 1 326 ? -7.836 -5.230 14.581 1.00 87.00 326 ASN A CA 1
ATOM 2519 C C . ASN A 1 326 ? -6.990 -4.980 13.329 1.00 87.00 326 ASN A C 1
ATOM 2521 O O . ASN A 1 326 ? -7.497 -4.432 12.355 1.00 87.00 326 ASN A O 1
ATOM 2525 N N . ALA A 1 327 ? -5.746 -5.474 13.290 1.00 87.31 327 ALA A N 1
ATOM 2526 C CA . ALA A 1 327 ? -4.971 -5.510 12.052 1.00 87.31 327 ALA A CA 1
ATOM 2527 C C . ALA A 1 327 ? -5.691 -6.343 10.977 1.00 87.31 327 ALA A C 1
ATOM 2529 O O . ALA A 1 327 ? -5.751 -5.938 9.816 1.00 87.31 327 ALA A O 1
ATOM 2530 N N . LEU A 1 328 ? -6.290 -7.470 11.375 1.00 88.25 328 LEU A N 1
ATOM 2531 C CA . LEU A 1 328 ? -7.075 -8.319 10.483 1.00 88.25 328 LEU A CA 1
ATOM 2532 C C . LEU A 1 328 ? -8.377 -7.648 10.059 1.00 88.25 328 LEU A C 1
ATOM 2534 O O . LEU A 1 328 ? -8.656 -7.583 8.870 1.00 88.25 328 LEU A O 1
ATOM 2538 N N . ILE A 1 329 ? -9.154 -7.089 10.981 1.00 88.44 329 ILE A N 1
ATOM 2539 C CA . ILE A 1 329 ? -10.445 -6.478 10.633 1.00 88.44 329 ILE A CA 1
ATOM 2540 C C . ILE A 1 329 ? -10.247 -5.278 9.687 1.00 88.44 329 ILE A C 1
ATOM 2542 O O . ILE A 1 329 ? -10.851 -5.238 8.610 1.00 88.44 329 ILE A O 1
ATOM 2546 N N . TYR A 1 330 ? -9.345 -4.347 10.020 1.00 89.56 330 TYR A N 1
ATOM 2547 C CA . TYR A 1 330 ? -9.129 -3.130 9.227 1.00 89.56 330 TYR A CA 1
ATOM 2548 C C . TYR A 1 330 ? -8.379 -3.359 7.921 1.00 89.56 330 TYR A C 1
ATOM 2550 O O . TYR A 1 330 ? -8.633 -2.668 6.938 1.00 89.56 330 TYR A O 1
ATOM 2558 N N . TYR A 1 331 ? -7.435 -4.300 7.898 1.00 89.38 331 TYR A N 1
ATOM 2559 C CA . TYR A 1 331 ? -6.534 -4.472 6.762 1.00 89.38 331 TYR A CA 1
ATOM 2560 C C . TYR A 1 331 ? -6.634 -5.857 6.125 1.00 89.38 331 TYR A C 1
ATOM 2562 O O . TYR A 1 331 ? -5.753 -6.209 5.340 1.00 89.38 331 TYR A O 1
ATOM 2570 N N . SER A 1 332 ? -7.696 -6.633 6.387 1.00 90.19 332 SER A N 1
ATOM 2571 C CA . SER A 1 332 ? -7.847 -7.984 5.821 1.00 90.19 332 SER A CA 1
ATOM 2572 C C . SER A 1 332 ? -7.681 -8.040 4.307 1.00 90.19 332 SER A C 1
ATOM 2574 O O . SER A 1 332 ? -6.937 -8.918 3.872 1.00 90.19 332 SER A O 1
ATOM 2576 N N . PRO A 1 333 ? -8.219 -7.116 3.478 1.00 89.31 333 PRO A N 1
ATOM 2577 C CA . PRO A 1 333 ? -7.996 -7.214 2.038 1.00 89.31 333 PRO A CA 1
ATOM 2578 C C . PRO A 1 333 ? -6.507 -7.046 1.700 1.00 89.31 333 PRO A C 1
ATOM 2580 O O . PRO A 1 333 ? -5.972 -7.677 0.789 1.00 89.31 333 PRO A O 1
ATOM 2583 N N . THR A 1 334 ? -5.801 -6.208 2.458 1.00 85.94 334 THR A N 1
ATOM 2584 C CA . THR A 1 334 ? -4.355 -6.023 2.299 1.00 85.94 334 THR A CA 1
ATOM 2585 C C . THR A 1 334 ? -3.600 -7.285 2.724 1.00 85.94 334 THR A C 1
ATOM 2587 O O . THR A 1 334 ? -2.732 -7.737 1.984 1.00 85.94 334 THR A O 1
ATOM 2590 N N . LEU A 1 335 ? -3.978 -7.904 3.847 1.00 87.12 335 LEU A N 1
ATOM 2591 C CA . LEU A 1 335 ? -3.359 -9.123 4.380 1.00 87.12 335 LEU A CA 1
ATOM 2592 C C . LEU A 1 335 ? -3.620 -10.361 3.512 1.00 87.12 335 LEU A C 1
ATOM 2594 O O . LEU A 1 335 ? -2.685 -11.089 3.217 1.00 87.12 335 LEU A O 1
ATOM 2598 N N . PHE A 1 336 ? -4.836 -10.577 3.009 1.00 89.75 336 PHE A N 1
ATOM 2599 C CA . PHE A 1 336 ? -5.087 -11.628 2.014 1.00 89.75 336 PHE A CA 1
ATOM 2600 C C . PHE A 1 336 ? -4.335 -11.363 0.706 1.00 89.75 336 PHE A C 1
ATOM 2602 O O . PHE A 1 336 ? -3.942 -12.294 0.010 1.00 89.75 336 PHE A O 1
ATOM 2609 N N . GLY A 1 337 ? -4.066 -10.095 0.384 1.00 83.25 337 GLY A N 1
ATOM 2610 C CA . GLY A 1 337 ? -3.150 -9.745 -0.693 1.00 83.25 337 GLY A CA 1
ATOM 2611 C C . GLY A 1 337 ? -1.774 -10.385 -0.543 1.00 83.25 337 GLY A C 1
ATOM 2612 O O . GLY A 1 337 ? -1.282 -10.964 -1.508 1.00 83.25 337 GLY A O 1
ATOM 2613 N N . THR A 1 338 ? -1.211 -10.372 0.668 1.00 81.44 338 THR A N 1
ATOM 2614 C CA . THR A 1 338 ? 0.145 -10.880 0.936 1.00 81.44 338 THR A CA 1
ATOM 2615 C C . THR A 1 338 ? 0.279 -12.397 0.741 1.00 81.44 338 THR A C 1
ATOM 2617 O O . THR A 1 338 ? 1.376 -12.924 0.549 1.00 81.44 338 THR A O 1
ATOM 2620 N N . MET A 1 339 ? -0.851 -13.104 0.727 1.00 85.75 339 MET A N 1
ATOM 2621 C CA . MET A 1 339 ? -0.950 -14.540 0.466 1.00 85.75 339 MET A CA 1
ATOM 2622 C C . MET A 1 339 ? -1.127 -14.859 -1.033 1.00 85.75 339 MET A C 1
ATOM 2624 O O . MET A 1 339 ? -1.436 -15.989 -1.387 1.00 85.75 339 MET A O 1
ATOM 2628 N N . GLY A 1 340 ? -0.964 -13.875 -1.927 1.00 79.00 340 GLY A N 1
ATOM 2629 C CA . GLY A 1 340 ? -0.998 -14.075 -3.381 1.00 79.00 340 GLY A CA 1
ATOM 2630 C C . GLY A 1 340 ? -2.398 -14.102 -4.004 1.00 79.00 340 GLY A C 1
ATOM 2631 O O . GLY A 1 340 ? -2.527 -14.394 -5.192 1.00 79.00 340 GLY A O 1
ATOM 2632 N N . LEU A 1 341 ? -3.455 -13.779 -3.246 1.00 85.00 341 LEU A N 1
ATOM 2633 C CA . LEU A 1 341 ? -4.818 -13.719 -3.780 1.00 85.00 341 LEU A CA 1
ATOM 2634 C C . LEU A 1 341 ? -5.008 -12.458 -4.635 1.00 85.00 341 LEU A C 1
ATOM 2636 O O . LEU A 1 341 ? -4.498 -11.385 -4.302 1.00 85.00 341 LEU A O 1
ATOM 2640 N N . ASN A 1 342 ? -5.778 -12.569 -5.722 1.00 85.00 342 ASN A N 1
ATOM 2641 C CA . ASN A 1 342 ? -6.120 -11.451 -6.611 1.00 85.00 342 ASN A CA 1
ATOM 2642 C C . ASN A 1 342 ? -7.090 -10.446 -5.942 1.00 85.00 342 ASN A C 1
ATOM 2644 O O . ASN A 1 342 ? -7.487 -10.619 -4.789 1.00 85.00 342 ASN A O 1
ATOM 2648 N N . TYR A 1 343 ? -7.412 -9.327 -6.606 1.00 83.06 343 TYR A N 1
ATOM 2649 C CA . TYR A 1 343 ? -8.237 -8.249 -6.025 1.00 83.06 343 TYR A CA 1
ATOM 2650 C C . TYR A 1 343 ? -9.631 -8.695 -5.569 1.00 83.06 343 TYR A C 1
ATOM 2652 O O . TYR A 1 343 ? -10.021 -8.351 -4.457 1.00 83.06 343 TYR A O 1
ATOM 2660 N N . GLU A 1 344 ? -10.348 -9.469 -6.376 1.00 88.44 344 GLU A N 1
ATOM 2661 C CA . GLU A 1 344 ? -11.692 -9.923 -6.007 1.00 88.44 344 GLU A CA 1
ATOM 2662 C C . GLU A 1 344 ? -11.632 -10.955 -4.881 1.00 88.44 344 GLU A C 1
ATOM 2664 O O . GLU A 1 344 ? -12.256 -10.783 -3.837 1.00 88.44 344 GLU A O 1
ATOM 2669 N N . MET A 1 345 ? -10.753 -11.949 -5.012 1.00 89.31 345 MET A N 1
ATOM 2670 C CA . MET A 1 345 ? -10.655 -13.033 -4.041 1.00 89.31 345 MET A CA 1
ATOM 2671 C C . MET A 1 345 ? -10.208 -12.551 -2.654 1.00 89.31 345 MET A C 1
ATOM 2673 O O . MET A 1 345 ? -10.673 -13.077 -1.646 1.00 89.31 345 MET A O 1
ATOM 2677 N N . ARG A 1 346 ? -9.345 -11.523 -2.555 1.00 90.75 346 ARG A N 1
ATOM 2678 C CA . ARG A 1 346 ? -9.004 -10.947 -1.236 1.00 90.75 346 ARG A CA 1
ATOM 2679 C C . ARG A 1 346 ? -10.211 -10.334 -0.531 1.00 90.75 346 ARG A C 1
ATOM 2681 O O . ARG A 1 346 ? -10.267 -10.382 0.690 1.00 90.75 346 ARG A O 1
ATOM 2688 N N . LEU A 1 347 ? -11.134 -9.728 -1.279 1.00 89.81 347 LEU A N 1
ATOM 2689 C CA . LEU A 1 347 ? -12.308 -9.066 -0.722 1.00 89.81 347 LEU A CA 1
ATOM 2690 C C . LEU A 1 347 ? -13.343 -10.116 -0.325 1.00 89.81 347 LEU A C 1
ATOM 2692 O O . LEU A 1 347 ? -13.905 -10.035 0.764 1.00 89.81 347 LEU A O 1
ATOM 2696 N N . ASP A 1 348 ? -13.508 -11.153 -1.142 1.00 92.00 348 ASP A N 1
ATOM 2697 C CA . ASP A 1 348 ? -14.378 -12.282 -0.817 1.00 92.00 348 ASP A CA 1
ATOM 2698 C C . ASP A 1 348 ? -13.906 -12.995 0.457 1.00 92.00 348 ASP A C 1
ATOM 2700 O O . ASP A 1 348 ? -14.690 -13.192 1.386 1.00 92.00 348 ASP A O 1
ATOM 2704 N N . MET A 1 349 ? -12.608 -13.308 0.558 1.00 93.06 349 MET A N 1
ATOM 2705 C CA . MET A 1 349 ? -12.043 -13.962 1.745 1.00 93.06 349 MET A CA 1
ATOM 2706 C C . MET A 1 349 ? -12.086 -13.070 2.994 1.00 93.06 349 MET A C 1
ATOM 2708 O O . MET A 1 349 ? -12.343 -13.575 4.087 1.00 93.06 349 MET A O 1
ATOM 2712 N N . SER A 1 350 ? -11.926 -11.749 2.854 1.00 92.50 350 SER A N 1
ATOM 2713 C CA . SER A 1 350 ? -12.186 -10.785 3.935 1.00 92.50 350 SER A CA 1
ATOM 2714 C C . SER A 1 350 ? -13.625 -10.851 4.448 1.00 92.50 350 SER A C 1
ATOM 2716 O O . SER A 1 350 ? -13.847 -10.855 5.660 1.00 92.50 350 SER A O 1
ATOM 2718 N N . GLY A 1 351 ? -14.605 -10.942 3.546 1.00 92.62 351 GLY A N 1
ATOM 2719 C CA . GLY A 1 351 ? -16.012 -11.103 3.913 1.00 92.62 351 GLY A CA 1
ATOM 2720 C C . GLY A 1 351 ? -16.270 -12.421 4.643 1.00 92.62 351 GLY A C 1
ATOM 2721 O O . GLY A 1 351 ? -16.875 -12.425 5.717 1.00 92.62 351 GLY A O 1
ATOM 2722 N N . VAL A 1 352 ? -15.732 -13.527 4.118 1.00 95.19 352 VAL A N 1
ATOM 2723 C CA . VAL A 1 352 ? -15.815 -14.858 4.746 1.00 95.19 352 VAL A CA 1
ATOM 2724 C C . VAL A 1 352 ? -15.199 -14.850 6.146 1.00 95.19 352 VAL A C 1
ATOM 2726 O O . VAL A 1 352 ? -15.806 -15.369 7.080 1.00 95.19 352 VAL A O 1
ATOM 2729 N N . MET A 1 353 ? -14.043 -14.207 6.324 1.00 93.75 353 MET A N 1
ATOM 2730 C CA . MET A 1 353 ? -13.394 -14.059 7.628 1.00 93.75 353 MET A CA 1
ATOM 2731 C C . MET A 1 353 ? -14.316 -13.366 8.644 1.00 93.75 353 MET A C 1
ATOM 2733 O O . MET A 1 353 ? -14.473 -13.853 9.765 1.00 93.75 353 MET A O 1
ATOM 2737 N N . ASN A 1 354 ? -14.988 -12.282 8.251 1.00 91.31 354 ASN A N 1
ATOM 2738 C CA . ASN A 1 354 ? -15.933 -11.589 9.131 1.00 91.31 354 ASN A CA 1
ATOM 2739 C C . ASN A 1 354 ? -17.162 -12.464 9.463 1.00 91.31 354 ASN A C 1
ATOM 2741 O O . ASN A 1 354 ? -17.619 -12.473 10.606 1.00 91.31 354 ASN A O 1
ATOM 2745 N N . ILE A 1 355 ? -17.669 -13.265 8.514 1.00 94.25 355 ILE A N 1
ATOM 2746 C CA . ILE A 1 355 ? -18.755 -14.232 8.776 1.00 94.25 355 ILE A CA 1
ATOM 2747 C C . ILE A 1 355 ? -18.307 -15.305 9.777 1.00 94.25 355 ILE A C 1
ATOM 2749 O O . ILE A 1 355 ? -19.046 -15.620 10.714 1.00 94.25 355 ILE A O 1
ATOM 2753 N N . CYS A 1 356 ? -17.092 -15.841 9.627 1.00 93.81 356 CYS A N 1
ATOM 2754 C CA . CYS A 1 356 ? -16.521 -16.798 10.573 1.00 93.81 356 CYS A CA 1
ATOM 2755 C C . CYS A 1 356 ? -16.516 -16.237 12.002 1.00 93.81 356 CYS A C 1
ATOM 2757 O O . CYS A 1 356 ? -16.872 -16.950 12.940 1.00 93.81 356 CYS A O 1
ATOM 2759 N N . GLN A 1 357 ? -16.187 -14.954 12.175 1.00 90.38 357 GLN A N 1
ATOM 2760 C CA . GLN A 1 357 ? -16.228 -14.307 13.486 1.00 90.38 357 GLN A CA 1
ATOM 2761 C C . GLN A 1 357 ? -17.629 -14.321 14.106 1.00 90.38 357 GLN A C 1
ATOM 2763 O O . GLN A 1 357 ? -17.764 -14.636 15.288 1.00 90.38 357 GLN A O 1
ATOM 2768 N N . VAL A 1 358 ? -18.670 -14.017 13.325 1.00 91.25 358 VAL A N 1
ATOM 2769 C CA . VAL A 1 358 ? -20.062 -14.036 13.805 1.00 91.25 358 VAL A CA 1
ATOM 2770 C C . VAL A 1 358 ? -20.450 -15.440 14.267 1.00 91.25 358 VAL A C 1
ATOM 2772 O O . VAL A 1 358 ? -20.936 -15.609 15.386 1.00 91.25 358 VAL A O 1
ATOM 2775 N N . VAL A 1 359 ? -20.178 -16.458 13.444 1.00 92.38 359 VAL A N 1
ATOM 2776 C CA . VAL A 1 359 ? -20.468 -17.866 13.771 1.00 92.38 359 VAL A CA 1
ATOM 2777 C C . VAL A 1 359 ? -19.742 -18.294 15.050 1.00 92.38 359 VAL A C 1
ATOM 2779 O O . VAL A 1 359 ? -20.334 -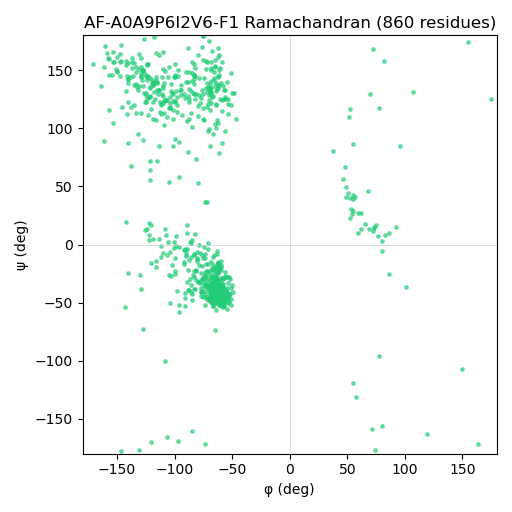18.918 15.932 1.00 92.38 359 VAL A O 1
ATOM 2782 N N . ALA A 1 360 ? -18.475 -17.914 15.193 1.00 91.69 360 ALA A N 1
ATOM 2783 C CA . ALA A 1 360 ? -17.694 -18.215 16.383 1.00 91.69 360 ALA A CA 1
ATOM 2784 C C . ALA A 1 360 ? -18.187 -17.479 17.638 1.00 91.69 360 ALA A C 1
ATOM 2786 O O . ALA A 1 360 ? -18.190 -18.054 18.727 1.00 91.69 360 ALA A O 1
ATOM 2787 N N . CYS A 1 361 ? -18.660 -16.238 17.502 1.00 88.25 361 CYS A N 1
ATOM 2788 C CA . CYS A 1 361 ? -19.240 -15.487 18.612 1.00 88.25 361 CYS A CA 1
ATOM 2789 C C . CYS A 1 361 ? -20.519 -16.160 19.140 1.00 88.25 361 CYS A C 1
ATOM 2791 O O . CYS A 1 361 ? -20.712 -16.244 20.355 1.00 88.25 361 CYS A O 1
ATOM 2793 N N . PHE A 1 362 ? -21.361 -16.710 18.254 1.00 86.00 362 PHE A N 1
ATOM 2794 C CA . PHE A 1 362 ? -22.510 -17.528 18.663 1.00 86.00 362 PHE A CA 1
ATOM 2795 C C . PHE A 1 362 ? -22.083 -18.770 19.450 1.00 86.00 362 PHE A C 1
ATOM 2797 O O . PHE A 1 362 ? -22.696 -19.098 20.464 1.00 86.00 362 PHE A O 1
ATOM 2804 N N . PHE A 1 363 ? -21.009 -19.441 19.027 1.00 86.25 363 PHE A N 1
ATOM 2805 C CA . PHE A 1 363 ? -20.462 -20.580 19.763 1.00 86.25 363 PHE A CA 1
ATOM 2806 C C . PHE A 1 363 ? -19.920 -20.178 21.145 1.00 86.25 363 PHE A C 1
ATOM 2808 O O . PHE A 1 363 ? -20.072 -20.928 22.112 1.00 86.25 363 PHE A O 1
ATOM 2815 N N . SER A 1 364 ? -19.345 -18.979 21.272 1.00 84.44 364 SER A N 1
ATOM 2816 C CA . SER A 1 364 ? -18.804 -18.488 22.542 1.00 84.44 364 SER A CA 1
ATOM 2817 C C . SER A 1 364 ? -19.862 -18.376 23.643 1.00 84.44 364 SER A C 1
ATOM 2819 O O . SER A 1 364 ? -19.578 -18.723 24.791 1.00 84.44 364 SER A O 1
ATOM 2821 N N . LEU A 1 365 ? -21.095 -17.972 23.295 1.00 77.81 365 LEU A N 1
ATOM 2822 C CA . LEU A 1 365 ? -22.229 -17.923 24.231 1.00 77.81 365 LEU A CA 1
ATOM 2823 C C . LEU A 1 365 ? -22.430 -19.262 24.950 1.00 77.81 365 LEU A C 1
ATOM 2825 O O . LEU A 1 365 ? -22.614 -19.298 26.161 1.00 77.81 365 LEU A O 1
ATOM 2829 N N . TRP A 1 366 ? -22.354 -20.364 24.206 1.00 81.38 366 TRP A N 1
ATOM 2830 C CA . TRP A 1 366 ? -22.475 -21.708 24.762 1.00 81.38 366 TRP A CA 1
ATOM 2831 C C . TRP A 1 366 ? -21.200 -22.155 25.495 1.00 81.38 366 TRP A C 1
ATOM 2833 O O . TRP A 1 366 ? -21.267 -22.769 26.562 1.00 81.38 366 TRP A O 1
ATOM 2843 N N . ALA A 1 367 ? -20.025 -21.843 24.944 1.00 83.38 367 ALA A N 1
ATOM 2844 C CA . ALA A 1 367 ? -18.750 -22.307 25.479 1.00 83.38 367 ALA A CA 1
ATOM 2845 C C . ALA A 1 367 ? -18.407 -21.686 26.846 1.00 83.38 367 ALA A C 1
ATOM 2847 O O . ALA A 1 367 ? -17.928 -22.396 27.735 1.00 83.38 367 ALA A O 1
ATOM 2848 N N . MET A 1 368 ? -18.657 -20.383 27.032 1.00 79.75 368 MET A N 1
ATOM 2849 C CA . MET A 1 368 ? -18.296 -19.642 28.252 1.00 79.75 368 MET A CA 1
ATOM 2850 C C . MET A 1 368 ? -18.972 -20.175 29.515 1.00 79.75 368 MET A C 1
ATOM 2852 O O . MET A 1 368 ? -18.356 -20.167 30.589 1.00 79.75 368 MET A O 1
ATOM 2856 N N . ASP A 1 369 ? -20.207 -20.649 29.378 1.00 74.25 369 ASP A N 1
ATOM 2857 C CA . ASP A 1 369 ? -20.985 -21.201 30.485 1.00 74.25 369 ASP A CA 1
ATOM 2858 C C . ASP A 1 369 ? -20.581 -22.646 30.800 1.00 74.25 369 ASP A C 1
ATOM 2860 O O . ASP A 1 369 ? -20.588 -23.046 31.962 1.00 74.25 369 ASP A O 1
ATOM 2864 N N . ARG A 1 370 ? -20.164 -23.426 29.793 1.00 79.75 370 ARG A N 1
ATOM 2865 C CA . ARG A 1 370 ? -19.837 -24.850 29.968 1.00 79.75 370 ARG A CA 1
ATOM 2866 C C . ARG A 1 370 ? -18.401 -25.114 30.417 1.00 79.75 370 ARG A C 1
ATOM 2868 O O . ARG A 1 370 ? -18.174 -25.995 31.240 1.00 79.75 370 ARG A O 1
ATOM 2875 N N . PHE A 1 371 ? -17.433 -24.387 29.863 1.00 84.19 371 PHE A N 1
ATOM 2876 C CA . PHE A 1 371 ? -16.001 -24.633 30.096 1.00 84.19 371 PHE A CA 1
ATOM 2877 C C . PHE A 1 371 ? -15.345 -23.586 31.002 1.00 84.19 371 PHE A C 1
ATOM 2879 O O . PHE A 1 371 ? -14.198 -23.753 31.421 1.00 84.19 371 PHE A O 1
ATOM 2886 N N . GLY A 1 372 ? -16.062 -22.505 31.319 1.00 83.19 372 GLY A N 1
ATOM 2887 C CA . GLY A 1 372 ? -15.531 -21.378 32.074 1.00 83.19 372 GLY A CA 1
ATOM 2888 C C . GLY A 1 372 ? -14.549 -20.518 31.267 1.00 83.19 372 GLY A C 1
ATOM 2889 O O . GLY A 1 372 ? -14.085 -20.870 30.186 1.00 83.19 372 GLY A O 1
ATOM 2890 N N . ARG A 1 373 ? -14.210 -19.343 31.805 1.00 87.38 373 ARG A N 1
ATOM 2891 C CA . ARG A 1 373 ? -13.501 -18.291 31.052 1.00 87.38 373 ARG A CA 1
ATOM 2892 C C . ARG A 1 373 ? -12.004 -18.580 30.880 1.00 87.38 373 ARG A C 1
ATOM 2894 O O . ARG A 1 373 ? -11.454 -18.424 29.793 1.00 87.38 373 ARG A O 1
ATOM 2901 N N . ARG A 1 374 ? -11.324 -19.020 31.948 1.00 90.81 374 ARG A N 1
ATOM 2902 C CA . ARG A 1 374 ? -9.862 -19.235 31.954 1.00 90.81 374 ARG A CA 1
ATOM 2903 C C . ARG A 1 374 ? -9.401 -20.347 30.995 1.00 90.81 374 ARG A C 1
ATOM 2905 O O . ARG A 1 374 ? -8.457 -20.082 30.251 1.00 90.81 374 ARG A O 1
ATOM 2912 N N . PRO A 1 375 ? -10.012 -21.551 30.969 1.00 93.00 375 PRO A N 1
ATOM 2913 C CA . PRO A 1 375 ? -9.605 -22.600 30.032 1.00 93.00 375 PRO A CA 1
ATOM 2914 C C . PRO A 1 375 ? -9.783 -22.180 28.571 1.00 93.00 375 PRO A C 1
ATOM 2916 O O . PRO A 1 375 ? -8.897 -22.434 27.762 1.00 93.00 375 PRO A O 1
ATOM 2919 N N . LEU A 1 376 ? -10.869 -21.465 28.254 1.00 92.56 376 LEU A N 1
ATOM 2920 C CA . LEU A 1 376 ? -11.123 -20.949 26.907 1.00 92.56 376 LEU A CA 1
ATOM 2921 C C . LEU A 1 376 ? -10.067 -19.934 26.462 1.00 92.56 376 LEU A C 1
ATOM 2923 O O . LEU A 1 376 ? -9.565 -20.041 25.348 1.00 92.56 376 LEU A O 1
ATOM 2927 N N . LEU A 1 377 ? -9.677 -18.989 27.325 1.00 92.88 377 LEU A N 1
ATOM 2928 C CA . LEU A 1 377 ? -8.611 -18.032 27.001 1.00 92.88 377 LEU A CA 1
ATOM 2929 C C . LEU A 1 377 ? -7.265 -18.732 26.748 1.00 92.88 377 LEU A C 1
ATOM 2931 O O . LEU A 1 377 ? -6.563 -18.391 25.798 1.00 92.88 377 LEU A O 1
ATOM 2935 N N . LEU A 1 378 ? -6.908 -19.731 27.562 1.00 94.50 378 LEU A N 1
ATOM 2936 C CA . LEU A 1 378 ? -5.656 -20.477 27.388 1.00 94.50 378 LEU A CA 1
ATOM 2937 C C . LEU A 1 378 ? -5.670 -21.331 26.112 1.00 94.50 378 LEU A C 1
ATOM 2939 O O . LEU A 1 378 ? -4.743 -21.238 25.309 1.00 94.50 378 LEU A O 1
ATOM 2943 N N . ALA A 1 379 ? -6.731 -22.114 25.895 1.00 94.50 379 ALA A N 1
ATOM 2944 C CA . ALA A 1 379 ? -6.880 -22.957 24.709 1.00 94.50 379 ALA A CA 1
ATOM 2945 C C . ALA A 1 379 ? -6.933 -22.121 23.422 1.00 94.50 379 ALA A C 1
ATOM 2947 O O . ALA A 1 379 ? -6.232 -22.423 22.454 1.00 94.50 379 ALA A O 1
ATOM 2948 N N . GLY A 1 380 ? -7.699 -21.026 23.440 1.00 94.44 380 GLY A N 1
ATOM 2949 C CA . GLY A 1 380 ? -7.768 -20.081 22.333 1.00 94.44 380 GLY A CA 1
ATOM 2950 C C . GLY A 1 380 ? -6.422 -19.417 22.054 1.00 94.44 380 GLY A C 1
ATOM 2951 O O . GLY A 1 380 ? -6.017 -19.313 20.902 1.00 94.44 380 GLY A O 1
ATOM 2952 N N . GLY A 1 381 ? -5.675 -19.049 23.101 1.00 94.25 381 GLY A N 1
ATOM 2953 C CA . GLY A 1 381 ? -4.324 -18.499 22.967 1.00 94.25 381 GLY A CA 1
ATOM 2954 C C . GLY A 1 381 ? -3.369 -19.457 22.249 1.00 94.25 381 GLY A C 1
ATOM 2955 O O . GLY A 1 381 ? -2.699 -19.055 21.302 1.00 94.25 381 GLY A O 1
ATOM 2956 N N . ILE A 1 382 ? -3.359 -20.737 22.638 1.00 95.56 382 ILE A N 1
ATOM 2957 C CA . ILE A 1 382 ? -2.525 -21.770 22.001 1.00 95.56 382 ILE A CA 1
ATOM 2958 C C . ILE A 1 382 ? -2.896 -21.939 20.522 1.00 95.56 382 ILE A C 1
ATOM 2960 O O . ILE A 1 382 ? -2.018 -21.900 19.660 1.00 95.56 382 ILE A O 1
ATOM 2964 N N . CYS A 1 383 ? -4.188 -22.072 20.211 1.00 95.69 383 CYS A N 1
ATOM 2965 C CA . CYS A 1 383 ? -4.661 -22.241 18.833 1.00 95.69 383 CYS A CA 1
ATOM 2966 C C . CYS A 1 383 ? -4.309 -21.029 17.950 1.00 95.69 383 CYS A C 1
ATOM 2968 O O . CYS A 1 383 ? -3.878 -21.187 16.805 1.00 95.69 383 CYS A O 1
ATOM 2970 N N . MET A 1 384 ? -4.420 -19.815 18.495 1.00 95.00 384 MET A N 1
ATOM 2971 C CA . MET A 1 384 ? -4.051 -18.583 17.797 1.00 95.00 384 MET A CA 1
ATOM 2972 C C . MET A 1 384 ? -2.541 -18.456 17.562 1.00 95.00 384 MET A C 1
ATOM 2974 O O . MET A 1 384 ? -2.144 -17.999 16.490 1.00 95.00 384 MET A O 1
ATOM 2978 N N . VAL A 1 385 ? -1.705 -18.877 18.519 1.00 94.50 385 VAL A N 1
ATOM 2979 C CA . VAL A 1 385 ? -0.239 -18.907 18.363 1.00 94.50 385 VAL A CA 1
ATOM 2980 C C . VAL A 1 385 ? 0.167 -19.893 17.272 1.00 94.50 385 VAL A C 1
ATOM 2982 O O . VAL A 1 385 ? 0.964 -19.540 16.408 1.00 94.50 385 VAL A O 1
ATOM 2985 N N . ILE A 1 386 ? -0.410 -21.099 17.269 1.00 95.31 386 ILE A N 1
ATOM 2986 C CA . ILE A 1 386 ? -0.154 -22.107 16.229 1.00 95.31 386 ILE A CA 1
ATOM 2987 C C . ILE A 1 386 ? -0.518 -21.551 14.849 1.00 95.31 386 ILE A C 1
ATOM 2989 O O . ILE A 1 386 ? 0.281 -21.636 13.919 1.00 95.31 386 ILE A O 1
ATOM 2993 N N . SER A 1 387 ? -1.690 -20.921 14.732 1.00 94.31 387 SER A N 1
ATOM 2994 C CA . SER A 1 387 ? -2.157 -20.327 13.474 1.00 94.31 387 SER A CA 1
ATOM 2995 C C . SER A 1 387 ? -1.205 -19.239 12.974 1.00 94.31 387 SER A C 1
ATOM 2997 O O . SER A 1 387 ? -0.757 -19.287 11.831 1.00 94.31 387 SER A O 1
ATOM 2999 N N . HIS A 1 388 ? -0.829 -18.297 13.844 1.00 90.81 388 HIS A N 1
ATOM 3000 C CA . HIS A 1 388 ? 0.121 -17.237 13.509 1.00 90.81 388 HIS A CA 1
ATOM 3001 C C . HIS A 1 388 ? 1.494 -17.776 13.118 1.00 90.81 388 HIS A C 1
ATOM 3003 O O . HIS A 1 388 ? 2.086 -17.289 12.159 1.00 90.81 388 HIS A O 1
ATOM 3009 N N . PHE A 1 389 ? 2.000 -18.780 13.836 1.00 92.94 389 PHE A N 1
ATOM 3010 C CA . PHE A 1 389 ? 3.296 -19.381 13.545 1.00 92.94 389 PHE A CA 1
ATOM 3011 C C . PHE A 1 389 ? 3.307 -20.042 12.164 1.00 92.94 389 PHE A C 1
ATOM 3013 O O . PHE A 1 389 ? 4.224 -19.811 11.378 1.00 92.94 389 PHE A O 1
ATOM 3020 N N . ILE A 1 390 ? 2.261 -20.804 11.833 1.00 92.88 390 ILE A N 1
ATOM 3021 C CA . ILE A 1 390 ? 2.131 -21.449 10.523 1.00 92.88 390 ILE A CA 1
ATOM 3022 C C . ILE A 1 390 ? 2.046 -20.398 9.413 1.00 92.88 390 ILE A C 1
ATOM 3024 O O . ILE A 1 390 ? 2.795 -20.487 8.441 1.00 92.88 390 ILE A O 1
ATOM 3028 N N . ILE A 1 391 ? 1.207 -19.369 9.573 1.00 90.75 391 ILE A N 1
ATOM 3029 C CA . ILE A 1 391 ? 1.095 -18.277 8.594 1.00 90.75 391 ILE A CA 1
ATOM 3030 C C . ILE A 1 391 ? 2.443 -17.569 8.421 1.00 90.75 391 ILE A C 1
ATOM 3032 O O . ILE A 1 391 ? 2.878 -17.353 7.292 1.00 90.75 391 ILE A O 1
ATOM 3036 N N . ALA A 1 392 ? 3.140 -17.251 9.514 1.00 88.75 392 ALA A N 1
ATOM 3037 C CA . ALA A 1 392 ? 4.437 -16.582 9.464 1.00 88.75 392 ALA A CA 1
ATOM 3038 C C . ALA A 1 392 ? 5.495 -17.414 8.721 1.00 88.75 392 ALA A C 1
ATOM 3040 O O . ALA A 1 392 ? 6.251 -16.861 7.922 1.00 88.75 392 ALA A O 1
ATOM 3041 N N . VAL A 1 393 ? 5.529 -18.735 8.930 1.00 88.50 393 VAL A N 1
ATOM 3042 C CA . VAL A 1 393 ? 6.449 -19.644 8.224 1.00 88.50 393 VAL A CA 1
ATOM 3043 C C . VAL A 1 393 ? 6.099 -19.750 6.740 1.00 88.50 393 VAL A C 1
ATOM 3045 O O . VAL A 1 393 ? 6.990 -19.625 5.897 1.00 88.50 393 VAL A O 1
ATOM 3048 N N . LEU A 1 394 ? 4.823 -19.962 6.403 1.00 88.94 394 LEU A N 1
ATOM 3049 C CA . LEU A 1 394 ? 4.385 -20.127 5.015 1.00 88.94 394 LEU A CA 1
ATOM 3050 C C . LEU A 1 394 ? 4.592 -18.844 4.208 1.00 88.94 394 LEU A C 1
ATOM 3052 O O . LEU A 1 394 ? 5.222 -18.879 3.152 1.00 88.94 394 LEU A O 1
ATOM 3056 N N . VAL A 1 395 ? 4.140 -17.704 4.733 1.00 84.56 395 VAL A N 1
ATOM 3057 C CA . VAL A 1 395 ? 4.323 -16.403 4.080 1.00 84.56 395 VAL A CA 1
ATOM 3058 C C . VAL A 1 395 ? 5.801 -16.014 4.050 1.00 84.56 395 VAL A C 1
ATOM 3060 O O . VAL A 1 395 ? 6.293 -15.559 3.022 1.00 84.56 395 VAL A O 1
ATOM 3063 N N . GLY A 1 396 ? 6.555 -16.241 5.129 1.00 82.12 396 GLY A N 1
ATOM 3064 C CA . GLY A 1 396 ? 7.986 -15.934 5.173 1.00 82.12 396 GLY A CA 1
ATOM 3065 C C . GLY A 1 396 ? 8.811 -16.710 4.141 1.00 82.12 396 GLY A C 1
ATOM 3066 O O . GLY A 1 396 ? 9.737 -16.148 3.559 1.00 82.12 396 GLY A O 1
ATOM 3067 N N . LYS A 1 397 ? 8.464 -17.978 3.884 1.00 81.19 397 LYS A N 1
ATOM 3068 C CA . LYS A 1 397 ? 9.211 -18.859 2.975 1.00 81.19 397 LYS A CA 1
ATOM 3069 C C . LYS A 1 397 ? 8.762 -18.763 1.516 1.00 81.19 397 LYS A C 1
ATOM 3071 O O . LYS A 1 397 ? 9.613 -18.801 0.635 1.00 81.19 397 LYS A O 1
ATOM 3076 N N . PHE A 1 398 ? 7.460 -18.647 1.253 1.00 82.62 398 PHE A N 1
ATOM 3077 C CA . PHE A 1 398 ? 6.895 -18.840 -0.090 1.00 82.62 398 PHE A CA 1
ATOM 3078 C C . PHE A 1 398 ? 6.298 -17.574 -0.724 1.00 82.62 398 PHE A C 1
ATOM 3080 O O . PHE A 1 398 ? 5.782 -17.649 -1.839 1.00 82.62 398 PHE A O 1
ATOM 3087 N N . ARG A 1 399 ? 6.414 -16.396 -0.084 1.00 72.94 399 ARG A N 1
ATOM 3088 C CA . ARG A 1 399 ? 5.820 -15.134 -0.584 1.00 72.94 399 ARG A CA 1
ATOM 3089 C C . ARG A 1 399 ? 6.153 -14.764 -2.033 1.00 72.94 399 ARG A C 1
ATOM 3091 O O . ARG A 1 399 ? 5.345 -14.121 -2.691 1.00 72.94 399 ARG A O 1
ATOM 3098 N N . ASN A 1 400 ? 7.326 -15.164 -2.524 1.00 73.00 400 ASN A N 1
ATOM 3099 C CA . ASN A 1 400 ? 7.807 -14.834 -3.870 1.00 73.00 400 ASN A CA 1
ATOM 3100 C C . ASN A 1 400 ? 7.433 -15.901 -4.921 1.00 73.00 400 ASN A C 1
ATOM 3102 O O . ASN A 1 400 ? 7.698 -15.714 -6.103 1.00 73.00 400 ASN A O 1
ATOM 3106 N N . GLU A 1 401 ? 6.828 -17.019 -4.503 1.00 78.19 401 GLU A N 1
ATOM 3107 C CA . GLU A 1 401 ? 6.598 -18.217 -5.326 1.00 78.19 401 GLU A CA 1
ATOM 3108 C C . GLU A 1 401 ? 5.122 -18.660 -5.352 1.00 78.19 401 GLU A C 1
ATOM 3110 O O . GLU A 1 401 ? 4.817 -19.751 -5.842 1.00 78.19 401 GLU A O 1
ATOM 3115 N N . TRP A 1 402 ? 4.181 -17.826 -4.881 1.00 78.75 402 TRP A N 1
ATOM 3116 C CA . TRP A 1 402 ? 2.748 -18.164 -4.800 1.00 78.75 402 TRP A CA 1
ATOM 3117 C C . TRP A 1 402 ? 2.131 -18.643 -6.124 1.00 78.75 402 TRP A C 1
ATOM 3119 O O . TRP A 1 402 ? 1.215 -19.461 -6.107 1.00 78.75 402 TRP A O 1
ATOM 3129 N N . ALA A 1 403 ? 2.669 -18.210 -7.272 1.00 70.62 403 ALA A N 1
ATOM 3130 C CA . ALA A 1 403 ? 2.246 -18.684 -8.593 1.00 70.62 403 ALA A CA 1
ATOM 3131 C C . ALA A 1 403 ? 2.477 -20.196 -8.801 1.00 70.62 403 ALA A C 1
ATOM 3133 O O . ALA A 1 403 ? 1.711 -20.842 -9.509 1.00 70.62 403 ALA A O 1
ATOM 3134 N N . THR A 1 404 ? 3.499 -20.767 -8.156 1.00 71.62 404 THR A N 1
ATOM 3135 C CA . THR A 1 404 ? 3.838 -22.203 -8.219 1.00 71.62 404 THR A CA 1
ATOM 3136 C C . THR A 1 404 ? 3.388 -22.987 -6.980 1.00 71.62 404 THR A C 1
ATOM 3138 O O . THR A 1 404 ? 3.281 -24.210 -7.031 1.00 71.62 404 THR A O 1
ATOM 3141 N N . ARG A 1 405 ? 3.099 -22.292 -5.870 1.00 81.56 405 ARG A N 1
ATOM 3142 C CA . ARG A 1 405 ? 2.817 -22.849 -4.533 1.00 81.56 405 ARG A CA 1
ATOM 3143 C C . ARG A 1 405 ? 1.431 -22.448 -4.020 1.00 81.56 405 ARG A C 1
ATOM 3145 O O . ARG A 1 405 ? 1.276 -21.842 -2.960 1.00 81.56 405 ARG A O 1
ATOM 3152 N N . GLN A 1 406 ? 0.401 -22.752 -4.811 1.00 84.50 406 GLN A N 1
ATOM 3153 C CA . GLN A 1 406 ? -0.976 -22.362 -4.487 1.00 84.50 406 GLN A CA 1
ATOM 3154 C C . GLN A 1 406 ? -1.530 -23.079 -3.244 1.00 84.50 406 GLN A C 1
ATOM 3156 O O . GLN A 1 406 ? -2.317 -22.492 -2.504 1.00 84.50 406 GLN A O 1
ATOM 3161 N N . ALA A 1 407 ? -1.120 -24.323 -2.976 1.00 88.38 407 ALA A N 1
ATOM 3162 C CA . ALA A 1 407 ? -1.597 -25.075 -1.813 1.00 88.38 407 ALA A CA 1
ATOM 3163 C C . ALA A 1 407 ? -1.161 -24.417 -0.493 1.00 88.38 407 ALA A C 1
ATOM 3165 O O . ALA A 1 407 ? -1.946 -24.299 0.449 1.00 88.38 407 ALA A O 1
ATOM 3166 N N . GLU A 1 408 ? 0.076 -23.930 -0.434 1.00 89.25 408 GLU A N 1
ATOM 3167 C CA . GLU A 1 408 ? 0.651 -23.237 0.714 1.00 89.25 408 GLU A CA 1
ATOM 3168 C C . GLU A 1 408 ? -0.005 -21.859 0.943 1.00 89.25 408 GLU A C 1
ATOM 3170 O O . GLU A 1 408 ? -0.255 -21.471 2.090 1.00 89.25 408 GLU A O 1
ATOM 3175 N N . ALA A 1 409 ? -0.367 -21.152 -0.135 1.00 86.62 409 ALA A N 1
ATOM 3176 C CA . ALA A 1 409 ? -1.147 -19.913 -0.067 1.00 86.62 409 ALA A CA 1
ATOM 3177 C C . ALA A 1 409 ? -2.531 -20.157 0.558 1.00 86.62 409 ALA A C 1
ATOM 3179 O O . ALA A 1 409 ? -2.897 -19.520 1.548 1.00 86.62 409 ALA A O 1
ATOM 3180 N N . TRP A 1 410 ? -3.276 -21.143 0.046 1.00 92.50 410 TRP A N 1
ATOM 3181 C CA . TRP A 1 410 ? -4.596 -21.508 0.577 1.00 92.50 410 TRP A CA 1
ATOM 3182 C C . TRP A 1 410 ? -4.539 -22.077 1.995 1.00 92.50 410 TRP A C 1
ATOM 3184 O O . TRP A 1 410 ? -5.448 -21.842 2.790 1.00 92.50 410 TRP A O 1
ATOM 3194 N N . THR A 1 411 ? -3.451 -22.755 2.357 1.00 93.62 411 THR A N 1
ATOM 3195 C CA . THR A 1 411 ? -3.211 -23.180 3.742 1.00 93.62 411 THR A CA 1
ATOM 3196 C C . THR A 1 411 ? -3.074 -21.964 4.663 1.00 93.62 411 THR A C 1
ATOM 3198 O O . THR A 1 411 ? -3.682 -21.934 5.731 1.00 93.62 411 THR A O 1
ATOM 3201 N N . SER A 1 412 ? -2.356 -20.920 4.236 1.00 91.94 412 SER A N 1
ATOM 3202 C CA . SER A 1 412 ? -2.233 -19.668 5.000 1.00 91.94 412 SER A CA 1
ATOM 3203 C C . SER A 1 412 ? -3.594 -18.987 5.202 1.00 91.94 412 SER A C 1
ATOM 3205 O O . SER A 1 412 ? -3.912 -18.562 6.313 1.00 91.94 412 SER A O 1
ATOM 3207 N N . VAL A 1 413 ? -4.433 -18.964 4.159 1.00 93.81 413 VAL A N 1
ATOM 3208 C CA . VAL A 1 413 ? -5.823 -18.474 4.227 1.00 93.81 413 VAL A CA 1
ATOM 3209 C C . VAL A 1 413 ? -6.643 -19.284 5.232 1.00 93.81 413 VAL A C 1
ATOM 3211 O O . VAL A 1 413 ? -7.297 -18.705 6.097 1.00 93.81 413 VAL A O 1
ATOM 3214 N N . ALA A 1 414 ? -6.578 -20.617 5.168 1.00 95.50 414 ALA A N 1
ATOM 3215 C CA . ALA A 1 414 ? -7.321 -21.501 6.063 1.00 95.50 414 ALA A CA 1
ATOM 3216 C C . ALA A 1 414 ? -6.936 -21.294 7.537 1.00 95.50 414 ALA A C 1
ATOM 3218 O O . ALA A 1 414 ? -7.816 -21.197 8.393 1.00 95.50 414 ALA A O 1
ATOM 3219 N N . PHE A 1 415 ? -5.641 -21.154 7.841 1.00 95.38 415 PHE A N 1
ATOM 3220 C CA . PHE A 1 415 ? -5.188 -20.856 9.202 1.00 95.38 415 PHE A CA 1
ATOM 3221 C C . PHE A 1 415 ? -5.572 -19.447 9.662 1.00 95.38 415 PHE A C 1
ATOM 3223 O O . PHE A 1 415 ? -5.800 -19.252 10.854 1.00 95.38 415 PHE A O 1
ATOM 3230 N N . LEU A 1 416 ? -5.712 -18.478 8.752 1.00 93.69 416 LEU A N 1
ATOM 3231 C CA . LEU A 1 416 ? -6.207 -17.147 9.103 1.00 93.69 416 LEU A CA 1
ATOM 3232 C C . LEU A 1 416 ? -7.706 -17.168 9.447 1.00 93.69 416 LEU A C 1
ATOM 3234 O O . LEU A 1 416 ? -8.128 -16.552 10.425 1.00 93.69 416 LEU A O 1
ATOM 3238 N N . LEU A 1 417 ? -8.505 -17.942 8.708 1.00 95.25 417 LEU A N 1
ATOM 3239 C CA . LEU A 1 417 ? -9.913 -18.182 9.042 1.00 95.25 417 LEU A CA 1
ATOM 3240 C C . LEU A 1 417 ? -10.057 -18.958 10.360 1.00 95.25 417 LEU A C 1
ATOM 3242 O O . LEU A 1 417 ? -10.891 -18.611 11.196 1.00 95.25 417 LEU A O 1
ATOM 3246 N N . PHE A 1 418 ? -9.214 -19.969 10.589 1.00 95.75 418 PHE A N 1
ATOM 3247 C CA . PHE A 1 418 ? -9.189 -20.722 11.845 1.00 95.75 418 PHE A CA 1
ATOM 3248 C C . PHE A 1 418 ? -8.780 -19.851 13.040 1.00 95.75 418 PHE A C 1
ATOM 3250 O O . PHE A 1 418 ? -9.383 -19.948 14.114 1.00 95.75 418 PHE A O 1
ATOM 3257 N N . PHE A 1 419 ? -7.815 -18.949 12.847 1.00 94.94 419 PHE A N 1
ATOM 3258 C CA . PHE A 1 419 ? -7.480 -17.922 13.826 1.00 94.94 419 PHE A CA 1
ATOM 3259 C C . PHE A 1 419 ? -8.713 -17.073 14.166 1.00 94.94 419 PHE A C 1
ATOM 3261 O O . PHE A 1 419 ? -9.016 -16.886 15.343 1.00 94.94 419 PHE A O 1
ATOM 3268 N N . MET A 1 420 ? -9.458 -16.619 13.153 1.00 93.56 420 MET A N 1
ATOM 3269 C CA . MET A 1 420 ? -10.648 -15.790 13.349 1.00 93.56 420 MET A CA 1
ATOM 3270 C C . MET A 1 420 ? -11.754 -16.524 14.118 1.00 93.56 420 MET A C 1
ATOM 3272 O O . MET A 1 420 ? -12.349 -15.965 15.042 1.00 93.56 420 MET A O 1
ATOM 3276 N N . LEU A 1 421 ? -11.996 -17.794 13.776 1.00 94.56 421 LEU A N 1
ATOM 3277 C CA . LEU A 1 421 ? -12.939 -18.661 14.487 1.00 94.56 421 LEU A CA 1
ATOM 3278 C C . LEU A 1 421 ? -12.532 -18.834 15.953 1.00 94.56 421 LEU A C 1
ATOM 3280 O O . LEU A 1 421 ? -13.349 -18.694 16.859 1.00 94.56 421 LEU A O 1
ATOM 3284 N N . THR A 1 422 ? -11.252 -19.095 16.198 1.00 94.75 422 THR A N 1
ATOM 3285 C CA . THR A 1 422 ? -10.724 -19.256 17.554 1.00 94.75 422 THR A CA 1
ATOM 3286 C C . THR A 1 422 ? -10.873 -17.964 18.355 1.00 94.75 422 THR A C 1
ATOM 3288 O O . THR A 1 422 ? -11.379 -17.988 19.476 1.00 94.75 422 THR A O 1
ATOM 3291 N N . PHE A 1 423 ? -10.488 -16.823 17.775 1.00 93.81 423 PHE A N 1
ATOM 3292 C CA . PHE A 1 423 ? -10.609 -15.522 18.423 1.00 93.81 423 PHE A CA 1
ATOM 3293 C C . PHE A 1 423 ? -12.064 -15.228 18.806 1.00 93.81 423 PHE A C 1
ATOM 3295 O O . PHE A 1 423 ? -12.333 -14.927 19.970 1.00 93.81 423 PHE A O 1
ATOM 3302 N N . GLY A 1 424 ? -13.006 -15.368 17.865 1.00 91.56 424 GLY A N 1
ATOM 3303 C CA . GLY A 1 424 ? -14.429 -15.116 18.111 1.00 91.56 424 GLY A CA 1
ATOM 3304 C C . GLY A 1 424 ? -15.037 -16.044 19.167 1.00 91.56 424 GLY A C 1
ATOM 3305 O O . GLY A 1 424 ? -15.866 -15.611 19.962 1.00 91.56 424 GLY A O 1
ATOM 3306 N N . ALA A 1 425 ? -14.580 -17.298 19.232 1.00 91.31 425 ALA A N 1
ATOM 3307 C CA . ALA A 1 425 ? -15.041 -18.271 20.217 1.00 91.31 425 ALA A CA 1
ATOM 3308 C C . ALA A 1 425 ? -14.495 -18.002 21.630 1.00 91.31 425 ALA A C 1
ATOM 3310 O O . ALA A 1 425 ? -15.125 -18.404 22.613 1.00 91.31 425 ALA A O 1
ATOM 3311 N N . THR A 1 426 ? -13.337 -17.339 21.752 1.00 92.56 426 THR A N 1
ATOM 3312 C CA . THR A 1 426 ? -12.640 -17.170 23.036 1.00 92.56 426 THR A CA 1
ATOM 3313 C C . THR A 1 426 ? -12.292 -15.711 23.358 1.00 92.56 426 THR A C 1
ATOM 3315 O O . THR A 1 426 ? -12.888 -15.114 24.249 1.00 92.56 426 THR A O 1
ATOM 3318 N N . TRP A 1 427 ? -11.311 -15.115 22.675 1.00 92.06 427 TRP A N 1
ATOM 3319 C CA . TRP A 1 427 ? -10.691 -13.841 23.068 1.00 92.06 427 TRP A CA 1
ATOM 3320 C C . TRP A 1 427 ? -11.508 -12.607 22.662 1.00 92.06 427 TRP A C 1
ATOM 3322 O O . TRP A 1 427 ? -11.237 -11.524 23.174 1.00 92.06 427 TRP A O 1
ATOM 3332 N N . GLY A 1 428 ? -12.517 -12.754 21.804 1.00 89.12 428 GLY A N 1
ATOM 3333 C CA . GLY A 1 428 ? -13.468 -11.689 21.476 1.00 89.12 428 GLY A CA 1
ATOM 3334 C C . GLY A 1 428 ? -14.320 -11.295 22.688 1.00 89.12 428 GLY A C 1
ATOM 3335 O O . GLY A 1 428 ? -14.057 -10.264 23.306 1.00 89.12 428 GLY A O 1
ATOM 3336 N N . PRO A 1 429 ? -15.290 -12.126 23.107 1.00 86.94 429 PRO A N 1
ATOM 3337 C CA . PRO A 1 429 ? -16.256 -11.737 24.137 1.00 86.94 429 PRO A CA 1
ATOM 3338 C C . PRO A 1 429 ? -15.720 -11.816 25.576 1.00 86.94 429 PRO A C 1
ATOM 3340 O O . PRO A 1 429 ? -16.115 -11.013 26.425 1.00 86.94 429 PRO A O 1
ATOM 3343 N N . ILE A 1 430 ? -14.815 -12.757 25.888 1.00 88.31 430 ILE A N 1
ATOM 3344 C CA . ILE A 1 430 ? -14.405 -13.019 27.281 1.00 88.31 430 ILE A CA 1
ATOM 3345 C C . ILE A 1 430 ? -13.740 -11.795 27.945 1.00 88.31 430 ILE A C 1
ATOM 3347 O O . ILE A 1 430 ? -14.125 -11.463 29.072 1.00 88.31 430 ILE A O 1
ATOM 3351 N N . PRO A 1 431 ? -12.783 -11.082 27.312 1.00 89.31 431 PRO A N 1
ATOM 3352 C CA . PRO A 1 431 ? -12.169 -9.898 27.915 1.00 89.31 431 PRO A CA 1
ATOM 3353 C C . PRO A 1 431 ? -13.145 -8.752 28.187 1.00 89.31 431 PRO A C 1
ATOM 3355 O O . PRO A 1 431 ? -12.871 -7.953 29.074 1.00 89.31 431 PRO A O 1
ATOM 3358 N N . TRP A 1 432 ? -14.281 -8.675 27.487 1.00 84.75 432 TRP A N 1
ATOM 3359 C CA . TRP A 1 432 ? -15.325 -7.677 27.750 1.00 84.75 432 TRP A CA 1
ATOM 3360 C C . TRP A 1 432 ? -16.251 -8.069 28.907 1.00 84.75 432 TRP A C 1
ATOM 3362 O O . TRP A 1 432 ? -16.705 -7.196 29.647 1.00 84.75 432 TRP A O 1
ATOM 3372 N N . ALA A 1 433 ? -16.478 -9.367 29.122 1.00 80.12 433 ALA A N 1
ATOM 3373 C CA . ALA A 1 433 ? -17.257 -9.867 30.256 1.00 80.12 433 ALA A CA 1
ATOM 3374 C C . ALA A 1 433 ? -16.462 -9.848 31.579 1.00 80.12 433 ALA A C 1
ATOM 3376 O O . ALA A 1 433 ? -16.979 -9.450 32.625 1.00 80.12 433 ALA A O 1
ATOM 3377 N N . MET A 1 434 ? -15.180 -10.224 31.534 1.00 84.12 434 MET A N 1
ATOM 3378 C CA . MET A 1 434 ? -14.328 -10.410 32.718 1.00 84.12 434 MET A CA 1
ATOM 3379 C C . MET A 1 434 ? -14.230 -9.185 33.652 1.00 84.12 434 MET A C 1
ATOM 3381 O O . MET A 1 434 ? -14.335 -9.376 34.864 1.00 84.12 434 MET A O 1
ATOM 3385 N N . PRO A 1 435 ? -14.065 -7.932 33.176 1.00 82.25 435 PRO A N 1
ATOM 3386 C CA . PRO A 1 435 ? -14.027 -6.753 34.041 1.00 82.25 435 PRO A CA 1
ATOM 3387 C C . PRO A 1 435 ? -15.265 -6.629 34.940 1.00 82.25 435 PRO A C 1
ATOM 3389 O O . PRO A 1 435 ? -15.141 -6.323 36.127 1.00 82.25 435 PRO A O 1
ATOM 3392 N N . ALA A 1 436 ? -16.458 -6.925 34.421 1.00 75.69 436 ALA A N 1
ATOM 3393 C CA . ALA A 1 436 ? -17.683 -6.862 35.214 1.00 75.69 436 ALA A CA 1
ATOM 3394 C C . ALA A 1 436 ? -17.723 -7.923 36.334 1.00 75.69 436 ALA A C 1
ATOM 3396 O O . ALA A 1 436 ? -18.319 -7.671 37.385 1.00 75.69 436 ALA A O 1
ATOM 3397 N N . GLU A 1 437 ? -17.057 -9.066 36.125 1.00 79.44 437 GLU A N 1
ATOM 3398 C CA . GLU A 1 437 ? -16.986 -10.201 37.056 1.00 79.44 437 GLU A CA 1
ATOM 3399 C C . GLU A 1 437 ? -15.862 -10.053 38.105 1.00 79.44 437 GLU A C 1
ATOM 3401 O O . GLU A 1 437 ? -16.038 -10.446 39.258 1.00 79.44 437 GLU A O 1
ATOM 3406 N N . ILE A 1 438 ? -14.710 -9.462 37.753 1.00 85.50 438 ILE A N 1
ATOM 3407 C CA . ILE A 1 438 ? -13.546 -9.383 38.660 1.00 85.50 438 ILE A CA 1
ATOM 3408 C C . ILE A 1 438 ? -13.573 -8.175 39.601 1.00 85.50 438 ILE A C 1
ATOM 3410 O O . ILE A 1 438 ? -13.001 -8.242 40.694 1.00 85.50 438 ILE A O 1
ATOM 3414 N N . PHE A 1 439 ? -14.182 -7.051 39.209 1.00 84.38 439 PHE A N 1
ATOM 3415 C CA . PHE A 1 439 ? -14.166 -5.839 40.031 1.00 84.38 439 PHE A CA 1
ATOM 3416 C C . PHE A 1 439 ? -15.261 -5.852 41.112 1.00 84.38 439 PHE A C 1
ATOM 3418 O O . PHE A 1 439 ? -16.408 -6.213 40.833 1.00 84.38 439 PHE A O 1
ATOM 3425 N N . PRO A 1 440 ? -14.947 -5.407 42.348 1.00 81.44 440 PRO A N 1
ATOM 3426 C CA . PRO A 1 440 ? -15.967 -5.210 43.374 1.00 81.44 440 PRO A CA 1
ATOM 3427 C C . PRO A 1 440 ? -16.933 -4.093 42.956 1.00 81.44 440 PRO A C 1
ATOM 3429 O O . PRO A 1 440 ? -16.548 -3.173 42.232 1.00 81.44 440 PRO A O 1
ATOM 3432 N N . SER A 1 441 ? -18.173 -4.144 43.442 1.00 74.38 441 SER A N 1
ATOM 3433 C CA . SER A 1 441 ? -19.252 -3.203 43.095 1.00 74.38 441 SER A CA 1
ATOM 3434 C C . SER A 1 441 ? -18.858 -1.726 43.196 1.00 74.38 441 SER A C 1
ATOM 3436 O O . SER A 1 441 ? -19.170 -0.948 42.291 1.00 74.38 441 SER A O 1
ATOM 3438 N N . SER A 1 442 ? -18.105 -1.355 44.234 1.00 75.50 442 SER A N 1
ATOM 3439 C CA . SER A 1 442 ? -17.667 0.025 44.482 1.00 75.50 442 SER A CA 1
ATOM 3440 C C . SER A 1 442 ? -16.646 0.559 43.475 1.00 75.50 442 SER A C 1
ATOM 3442 O O . SER A 1 442 ? -16.580 1.767 43.240 1.00 75.50 442 SER A O 1
ATOM 3444 N N . LEU A 1 443 ? -15.866 -0.324 42.845 1.00 79.19 443 LEU A N 1
ATOM 3445 C CA . LEU A 1 443 ? -14.845 0.044 41.859 1.00 79.19 443 LEU A CA 1
ATOM 3446 C C . LEU A 1 443 ? -15.206 -0.380 40.434 1.00 79.19 443 LEU A C 1
ATOM 3448 O O . LEU A 1 443 ? -14.520 0.037 39.508 1.00 79.19 443 LEU A O 1
ATOM 3452 N N . ARG A 1 444 ? -16.281 -1.151 40.231 1.00 78.50 444 ARG A N 1
ATOM 3453 C CA . ARG A 1 444 ? -16.640 -1.763 38.942 1.00 78.50 444 ARG A CA 1
ATOM 3454 C C . ARG A 1 444 ? -16.666 -0.770 37.787 1.00 78.50 444 ARG A C 1
ATOM 3456 O O . ARG A 1 444 ? -15.983 -0.991 36.798 1.00 78.50 444 ARG A O 1
ATOM 3463 N N . ALA A 1 445 ? -17.379 0.347 37.927 1.00 76.56 445 ALA A N 1
ATOM 3464 C CA . ALA A 1 445 ? -17.484 1.343 36.858 1.00 76.56 445 ALA A CA 1
ATOM 3465 C C . ALA A 1 445 ? -16.118 1.950 36.475 1.00 76.56 445 ALA A C 1
ATOM 3467 O O . ALA A 1 445 ? -15.812 2.098 35.294 1.00 76.56 445 ALA A O 1
ATOM 3468 N N . LYS A 1 446 ? -15.274 2.250 37.470 1.00 82.44 446 LYS A N 1
ATOM 3469 C CA . LYS A 1 446 ? -13.943 2.850 37.268 1.00 82.44 446 LYS A CA 1
ATOM 3470 C C . LYS A 1 446 ? -12.934 1.832 36.735 1.00 82.44 446 LYS A C 1
ATOM 3472 O O . LYS A 1 446 ? -12.150 2.139 35.844 1.00 82.44 446 LYS A O 1
ATOM 3477 N N . GLY A 1 447 ? -12.989 0.605 37.248 1.00 84.69 447 GLY A N 1
ATOM 3478 C CA . GLY A 1 447 ? -12.201 -0.524 36.770 1.00 84.69 447 GLY A CA 1
ATOM 3479 C C . GLY A 1 447 ? -12.512 -0.848 35.313 1.00 84.69 447 GLY A C 1
ATOM 3480 O O . GLY A 1 447 ? -11.596 -0.916 34.499 1.00 84.69 447 GLY A O 1
ATOM 3481 N N . MET A 1 448 ? -13.798 -0.941 34.958 1.00 82.62 448 MET A N 1
ATOM 3482 C CA . MET A 1 448 ? -14.236 -1.105 33.570 1.00 82.62 448 MET A CA 1
ATOM 3483 C C . MET A 1 448 ? -13.713 0.027 32.683 1.00 82.62 448 MET A C 1
ATOM 3485 O O . MET A 1 448 ? -13.132 -0.261 31.642 1.00 82.62 448 MET A O 1
ATOM 3489 N N . ALA A 1 449 ? -13.801 1.288 33.123 1.00 84.25 449 ALA A N 1
ATOM 3490 C CA . ALA A 1 449 ? -13.241 2.415 32.379 1.00 84.25 449 ALA A CA 1
ATOM 3491 C C . ALA A 1 449 ? -11.730 2.261 32.111 1.00 84.25 449 ALA A C 1
ATOM 3493 O O . ALA A 1 449 ? -11.305 2.472 30.979 1.00 84.25 449 ALA A O 1
ATOM 3494 N N . TYR A 1 450 ? -10.918 1.815 33.081 1.00 88.00 450 TYR A N 1
ATOM 3495 C CA . TYR A 1 450 ? -9.498 1.513 32.833 1.00 88.00 450 TYR A CA 1
ATOM 3496 C C . TYR A 1 450 ? -9.285 0.403 31.807 1.00 88.00 450 TYR A C 1
ATOM 3498 O O . TYR A 1 450 ? -8.418 0.529 30.942 1.00 88.00 450 TYR A O 1
ATOM 3506 N N . THR A 1 451 ? -10.069 -0.675 31.880 1.00 90.12 451 THR A N 1
ATOM 3507 C CA . THR A 1 451 ? -9.961 -1.769 30.905 1.00 90.12 451 THR A CA 1
ATOM 3508 C C . THR A 1 451 ? -10.345 -1.304 29.500 1.00 90.12 451 THR A C 1
ATOM 3510 O O . THR A 1 451 ? -9.605 -1.554 28.554 1.00 90.12 451 THR A O 1
ATOM 3513 N N . THR A 1 452 ? -11.421 -0.526 29.363 1.00 88.75 452 THR A N 1
ATOM 3514 C CA . THR A 1 452 ? -11.866 0.048 28.088 1.00 88.75 452 THR A CA 1
ATOM 3515 C C . THR A 1 452 ? -10.853 1.055 27.539 1.00 88.75 452 THR A C 1
ATOM 3517 O O . THR A 1 452 ? -10.533 1.012 26.358 1.00 88.75 452 THR A O 1
ATOM 3520 N N . MET A 1 453 ? -10.284 1.923 28.382 1.00 90.94 453 MET A N 1
ATOM 3521 C CA . MET A 1 453 ? -9.204 2.831 27.977 1.00 90.94 453 MET A CA 1
ATOM 3522 C C . MET A 1 453 ? -7.978 2.060 27.480 1.00 90.94 453 MET A C 1
ATOM 3524 O O . MET A 1 453 ? -7.409 2.411 26.450 1.00 90.94 453 MET A O 1
ATOM 3528 N N . SER A 1 454 ? -7.592 0.987 28.176 1.00 93.50 454 SER A N 1
ATOM 3529 C CA . SER A 1 454 ? -6.505 0.118 27.727 1.00 93.50 454 SER A CA 1
ATOM 3530 C C . SER A 1 454 ? -6.814 -0.506 26.366 1.00 93.50 454 SER A C 1
ATOM 3532 O O . SER A 1 454 ? -5.966 -0.476 25.481 1.00 93.50 454 SER A O 1
ATOM 3534 N N . ASN A 1 455 ? -8.034 -1.008 26.164 1.00 93.25 455 ASN A N 1
ATOM 3535 C CA . ASN A 1 455 ? -8.469 -1.558 24.883 1.00 93.25 455 ASN A CA 1
ATOM 3536 C C . ASN A 1 455 ? -8.278 -0.548 23.739 1.00 93.25 455 ASN A C 1
ATOM 3538 O O . ASN A 1 455 ? -7.550 -0.828 22.791 1.00 93.25 455 ASN A O 1
ATOM 3542 N N . TRP A 1 456 ? -8.843 0.654 23.870 1.00 94.25 456 TRP A N 1
ATOM 3543 C CA . TRP A 1 456 ? -8.787 1.669 22.817 1.00 94.25 456 TRP A CA 1
ATOM 3544 C C . TRP A 1 456 ? -7.379 2.191 22.552 1.00 94.25 456 TRP A C 1
ATOM 3546 O O . TRP A 1 456 ? -6.999 2.347 21.396 1.00 94.25 456 TRP A O 1
ATOM 3556 N N . LEU A 1 457 ? -6.577 2.410 23.597 1.00 95.00 457 LEU A N 1
ATOM 3557 C CA . LEU A 1 457 ? -5.194 2.853 23.430 1.00 95.00 457 LEU A CA 1
ATOM 3558 C C . LEU A 1 457 ? -4.350 1.803 22.697 1.00 95.00 457 LEU A C 1
ATOM 3560 O O . LEU A 1 457 ? -3.577 2.136 21.803 1.00 95.00 457 LEU A O 1
ATOM 3564 N N . ASN A 1 458 ? -4.507 0.529 23.052 1.00 95.56 458 ASN A N 1
ATOM 3565 C CA . ASN A 1 458 ? -3.773 -0.547 22.394 1.00 95.56 458 ASN A CA 1
ATOM 3566 C C . ASN A 1 458 ? -4.274 -0.781 20.963 1.00 95.56 458 ASN A C 1
ATOM 3568 O O . ASN A 1 458 ? -3.466 -1.028 20.071 1.00 95.56 458 ASN A O 1
ATOM 3572 N N . ASN A 1 459 ? -5.579 -0.631 20.720 1.00 93.50 459 ASN A N 1
ATOM 3573 C CA . ASN A 1 459 ? -6.149 -0.673 19.376 1.00 93.50 459 ASN A CA 1
ATOM 3574 C C . ASN A 1 459 ? -5.595 0.465 18.499 1.00 93.50 459 ASN A C 1
ATOM 3576 O O . ASN A 1 459 ? -5.135 0.209 17.391 1.00 93.50 459 ASN A O 1
ATOM 3580 N N . PHE A 1 460 ? -5.517 1.693 19.029 1.00 95.00 460 PHE A N 1
ATOM 3581 C CA . PHE A 1 460 ? -4.877 2.832 18.358 1.00 95.00 460 PHE A CA 1
ATOM 3582 C C . PHE A 1 460 ? -3.442 2.506 17.928 1.00 95.00 460 PHE A C 1
ATOM 3584 O O . PHE A 1 460 ? -3.071 2.733 16.777 1.00 95.00 460 PHE A O 1
ATOM 3591 N N . ILE A 1 461 ? -2.646 1.931 18.837 1.00 94.50 461 ILE A N 1
ATOM 3592 C CA . ILE A 1 461 ? -1.264 1.537 18.546 1.00 94.50 461 ILE A CA 1
ATOM 3593 C C . ILE A 1 461 ? -1.234 0.520 17.401 1.00 94.50 461 ILE A C 1
ATOM 3595 O O . ILE A 1 461 ? -0.532 0.746 16.419 1.00 94.50 461 ILE A O 1
ATOM 3599 N N . ILE A 1 462 ? -2.013 -0.565 17.484 1.00 91.62 462 ILE A N 1
ATOM 3600 C CA . ILE A 1 462 ? -2.045 -1.611 16.449 1.00 91.62 462 ILE A CA 1
ATOM 3601 C C . ILE A 1 462 ? -2.527 -1.054 15.104 1.00 91.62 462 ILE A C 1
ATOM 3603 O O . ILE A 1 462 ? -1.878 -1.285 14.081 1.00 91.62 462 ILE A O 1
ATOM 3607 N N . GLY A 1 463 ? -3.614 -0.282 15.089 1.00 88.19 463 GLY A N 1
ATOM 3608 C CA . GLY A 1 463 ? -4.153 0.350 13.886 1.00 88.19 463 GLY A CA 1
ATOM 3609 C C . GLY A 1 463 ? -3.138 1.266 13.197 1.00 88.19 463 GLY A C 1
ATOM 3610 O O . GLY A 1 463 ? -3.017 1.226 11.971 1.00 88.19 463 GLY A O 1
ATOM 3611 N N . LEU A 1 464 ? -2.356 2.018 13.981 1.00 91.75 464 LEU A N 1
ATOM 3612 C CA . LEU A 1 464 ? -1.326 2.936 13.496 1.00 91.75 464 LEU A CA 1
ATOM 3613 C C . LEU A 1 464 ? -0.094 2.209 12.940 1.00 91.75 464 LEU A C 1
ATOM 3615 O O . LEU A 1 464 ? 0.394 2.567 11.868 1.00 91.75 464 LEU A O 1
ATOM 3619 N N . ILE A 1 465 ? 0.426 1.210 13.663 1.00 89.75 465 ILE A N 1
ATOM 3620 C CA . ILE A 1 465 ? 1.693 0.551 13.304 1.00 89.75 465 ILE A CA 1
ATOM 3621 C C . ILE A 1 465 ? 1.533 -0.514 12.221 1.00 89.75 465 ILE A C 1
ATOM 3623 O O . ILE A 1 465 ? 2.510 -0.824 11.543 1.00 89.75 465 ILE A O 1
ATOM 3627 N N . THR A 1 466 ? 0.331 -1.070 12.037 1.00 88.19 466 THR A N 1
ATOM 3628 C CA . THR A 1 466 ? 0.123 -2.207 11.129 1.00 88.19 466 THR A CA 1
ATOM 3629 C C . THR A 1 466 ? 0.488 -1.878 9.678 1.00 88.19 466 THR A C 1
ATOM 3631 O O . THR A 1 466 ? 1.300 -2.612 9.113 1.00 88.19 466 THR A O 1
ATOM 3634 N N . PRO A 1 467 ? -0.006 -0.796 9.041 1.00 85.31 467 PRO A N 1
ATOM 3635 C CA . PRO A 1 467 ? 0.359 -0.536 7.648 1.00 85.31 467 PRO A CA 1
ATOM 3636 C C . PRO A 1 467 ? 1.852 -0.228 7.444 1.00 85.31 467 PRO A C 1
ATOM 3638 O O . PRO A 1 467 ? 2.430 -0.802 6.520 1.00 85.31 467 PRO A O 1
ATOM 3641 N N . PRO A 1 468 ? 2.523 0.588 8.291 1.00 83.00 468 PRO A N 1
ATOM 3642 C CA . PRO A 1 468 ? 3.980 0.721 8.252 1.00 83.00 468 PRO A CA 1
ATOM 3643 C C . PRO A 1 468 ? 4.714 -0.609 8.429 1.00 83.00 468 PRO A C 1
ATOM 3645 O O . PRO A 1 468 ? 5.692 -0.857 7.730 1.00 83.00 468 PRO A O 1
ATOM 3648 N N . LEU A 1 469 ? 4.248 -1.476 9.336 1.00 81.50 469 LEU A N 1
ATOM 3649 C CA . LEU A 1 469 ? 4.854 -2.785 9.562 1.00 81.50 469 LEU A CA 1
ATOM 3650 C C . LEU A 1 469 ? 4.754 -3.642 8.300 1.00 81.50 469 LEU A C 1
ATOM 3652 O O . LEU A 1 469 ? 5.774 -4.157 7.855 1.00 81.50 469 LEU A O 1
ATOM 3656 N N . ILE A 1 470 ? 3.572 -3.738 7.684 1.00 74.19 470 ILE A N 1
ATOM 3657 C CA . ILE A 1 470 ? 3.358 -4.499 6.443 1.00 74.19 470 ILE A CA 1
ATOM 3658 C C . ILE A 1 470 ? 4.245 -3.942 5.312 1.00 74.19 470 ILE A C 1
ATOM 3660 O O . ILE A 1 470 ? 4.894 -4.724 4.616 1.00 74.19 470 ILE A O 1
ATOM 3664 N N . GLN A 1 471 ? 4.348 -2.613 5.173 1.00 67.81 471 GLN A N 1
ATOM 3665 C CA . GLN A 1 471 ? 5.198 -1.955 4.168 1.00 67.81 471 GLN A CA 1
ATOM 3666 C C . GLN A 1 471 ? 6.701 -2.200 4.389 1.00 67.81 471 GLN A C 1
ATOM 3668 O O . GLN A 1 471 ? 7.409 -2.521 3.439 1.00 67.81 471 GLN A O 1
ATOM 3673 N N . ASN A 1 472 ? 7.193 -2.094 5.627 1.00 66.25 472 ASN A N 1
ATOM 3674 C CA . ASN A 1 472 ? 8.631 -2.132 5.928 1.00 66.25 472 ASN A CA 1
ATOM 3675 C C . ASN A 1 472 ? 9.208 -3.548 6.069 1.00 66.25 472 ASN A C 1
ATOM 3677 O O . ASN A 1 472 ? 10.401 -3.750 5.867 1.00 66.25 472 ASN A O 1
ATOM 3681 N N . THR A 1 473 ? 8.396 -4.538 6.436 1.00 56.47 473 THR A N 1
ATOM 3682 C CA . THR A 1 473 ? 8.861 -5.924 6.663 1.00 56.47 473 THR A CA 1
ATOM 3683 C C . THR A 1 473 ? 8.894 -6.777 5.388 1.00 56.47 473 THR A C 1
ATOM 3685 O O . THR A 1 473 ? 9.217 -7.965 5.436 1.00 56.47 473 THR A O 1
ATOM 3688 N N . GLY A 1 474 ? 8.555 -6.198 4.230 1.00 45.38 474 GLY A N 1
ATOM 3689 C CA . GLY A 1 474 ? 8.427 -6.947 2.977 1.00 45.38 474 GLY A CA 1
ATOM 3690 C C . GLY A 1 474 ? 7.287 -7.975 2.999 1.00 45.38 474 GLY A C 1
ATOM 3691 O O . GLY A 1 474 ? 7.273 -8.904 2.196 1.00 45.38 474 GLY A O 1
ATOM 3692 N N . PHE A 1 475 ? 6.335 -7.858 3.935 1.00 43.91 475 PHE A N 1
ATOM 3693 C CA . PHE A 1 475 ? 5.088 -8.628 3.902 1.00 43.91 475 PHE A CA 1
ATOM 3694 C C . PHE A 1 475 ? 4.061 -7.984 2.954 1.00 43.91 475 PHE A C 1
ATOM 3696 O O . PHE A 1 475 ? 3.235 -8.699 2.406 1.00 43.91 475 PHE A O 1
ATOM 3703 N N . ALA A 1 476 ? 4.173 -6.686 2.640 1.00 34.53 476 ALA A N 1
ATOM 3704 C CA . ALA A 1 476 ? 3.436 -6.016 1.556 1.00 34.53 476 ALA A CA 1
ATOM 3705 C C . ALA A 1 476 ? 3.815 -6.491 0.139 1.00 34.53 476 ALA A C 1
ATOM 3707 O O . ALA A 1 476 ? 3.145 -6.122 -0.820 1.00 34.53 476 ALA A O 1
ATOM 3708 N N . SER A 1 477 ? 4.892 -7.271 -0.013 1.00 32.25 477 SER A N 1
ATOM 3709 C CA . SER A 1 477 ? 5.493 -7.614 -1.313 1.00 32.25 477 SER A CA 1
ATOM 3710 C C . SER A 1 477 ? 4.667 -8.574 -2.169 1.00 32.25 477 SER A C 1
ATOM 3712 O O . SER A 1 477 ? 5.043 -8.849 -3.303 1.00 32.25 477 SER A O 1
ATOM 3714 N N . ALA A 1 478 ? 3.538 -9.070 -1.665 1.00 28.81 478 ALA A N 1
ATOM 3715 C CA . ALA A 1 478 ? 2.562 -9.769 -2.483 1.00 28.81 478 ALA A CA 1
ATOM 3716 C C . ALA A 1 478 ? 1.401 -8.814 -2.797 1.00 28.81 478 ALA A C 1
ATOM 3718 O O . ALA A 1 478 ? 0.395 -8.760 -2.095 1.00 28.81 478 ALA A O 1
ATOM 3719 N N . ARG A 1 479 ? 1.593 -8.011 -3.852 1.00 29.05 479 ARG A N 1
ATOM 3720 C CA . ARG A 1 479 ? 0.566 -7.563 -4.806 1.00 29.05 479 ARG A CA 1
ATOM 3721 C C . ARG A 1 479 ? 1.195 -6.845 -6.008 1.00 29.05 479 ARG A C 1
ATOM 3723 O O . ARG A 1 479 ? 2.323 -6.371 -5.904 1.00 29.05 479 ARG A O 1
ATOM 3730 N N . PRO A 1 480 ? 0.485 -6.831 -7.152 1.00 30.20 480 PRO A N 1
ATOM 3731 C CA . PRO A 1 480 ? 1.037 -6.487 -8.451 1.00 30.20 480 PRO A CA 1
ATOM 3732 C C . PRO A 1 480 ? 1.389 -5.001 -8.516 1.00 30.20 480 PRO A C 1
ATOM 3734 O O . PRO A 1 480 ? 0.592 -4.160 -8.111 1.00 30.20 480 PRO A O 1
ATOM 3737 N N . THR A 1 481 ? 2.588 -4.725 -9.033 1.00 33.25 481 THR A N 1
ATOM 3738 C CA . THR A 1 481 ? 2.976 -3.478 -9.712 1.00 33.25 481 THR A CA 1
ATOM 3739 C C . THR A 1 481 ? 2.392 -2.190 -9.126 1.00 33.25 481 THR A C 1
ATOM 3741 O O . THR A 1 481 ? 1.458 -1.613 -9.671 1.00 33.25 481 THR A O 1
ATOM 3744 N N . ALA A 1 482 ? 3.002 -1.695 -8.053 1.00 27.56 482 ALA A N 1
ATOM 3745 C CA . ALA A 1 482 ? 3.047 -0.266 -7.760 1.00 27.56 482 ALA A CA 1
ATOM 3746 C C . ALA A 1 482 ? 4.302 0.012 -6.926 1.00 27.56 482 ALA A C 1
ATOM 3748 O O . ALA A 1 482 ? 4.399 -0.354 -5.756 1.00 27.56 482 ALA A O 1
ATOM 3749 N N . CYS A 1 483 ? 5.303 0.598 -7.581 1.00 31.42 483 CYS A N 1
ATOM 3750 C CA . CYS A 1 483 ? 6.566 1.000 -6.981 1.00 31.42 483 CYS A CA 1
ATOM 3751 C C . CYS A 1 483 ? 6.342 1.942 -5.798 1.00 31.42 483 CYS A C 1
ATOM 3753 O O . CYS A 1 483 ? 5.682 2.973 -5.932 1.00 31.42 483 CYS A O 1
ATOM 3755 N N . LYS A 1 484 ? 7.017 1.665 -4.679 1.00 27.70 484 LYS A N 1
ATOM 3756 C CA . LYS A 1 484 ? 7.292 2.685 -3.673 1.00 27.70 484 LYS A CA 1
ATOM 3757 C C . LYS A 1 484 ? 8.728 2.653 -3.203 1.00 27.70 484 LYS A C 1
ATOM 3759 O O . LYS A 1 484 ? 9.165 1.727 -2.530 1.00 27.70 484 LYS A O 1
ATOM 3764 N N . ALA A 1 485 ? 9.410 3.737 -3.549 1.00 36.12 485 ALA A N 1
ATOM 3765 C CA . ALA A 1 485 ? 10.695 4.149 -3.028 1.00 36.12 485 ALA A CA 1
ATOM 3766 C C . ALA A 1 485 ? 10.681 4.163 -1.489 1.00 36.12 485 ALA A C 1
ATOM 3768 O O . ALA A 1 485 ? 9.914 4.903 -0.869 1.00 36.12 485 ALA A O 1
ATOM 3769 N N . SER A 1 486 ? 11.548 3.362 -0.871 1.00 27.58 486 SER A N 1
ATOM 3770 C CA . SER A 1 486 ? 11.840 3.449 0.556 1.00 27.58 486 SER A CA 1
ATOM 3771 C C . SER A 1 486 ? 12.990 4.427 0.783 1.00 27.58 486 SER A C 1
ATOM 3773 O O . SER A 1 486 ? 14.155 4.114 0.537 1.00 27.58 486 SER A O 1
ATOM 3775 N N . SER A 1 487 ? 12.664 5.611 1.297 1.00 32.59 487 SER A N 1
ATOM 3776 C CA . SER A 1 487 ? 13.613 6.469 1.999 1.00 32.59 487 SER A CA 1
ATOM 3777 C C . SER A 1 487 ? 13.952 5.820 3.345 1.00 32.59 487 SER A C 1
ATOM 3779 O O . SER A 1 487 ? 13.182 5.906 4.302 1.00 32.59 487 SER A O 1
ATOM 3781 N N . GLY A 1 488 ? 15.091 5.143 3.413 1.00 28.14 488 GLY A N 1
ATOM 3782 C CA . GLY A 1 488 ? 15.632 4.566 4.636 1.00 28.14 488 GLY A CA 1
ATOM 3783 C C . GLY A 1 488 ? 17.128 4.383 4.462 1.00 28.14 488 GLY A C 1
ATOM 3784 O O . GLY A 1 488 ? 17.566 3.646 3.588 1.00 28.14 488 GLY A O 1
ATOM 3785 N N . SER A 1 489 ? 17.900 5.107 5.262 1.00 29.36 489 SER A N 1
ATOM 3786 C CA . SER A 1 489 ? 19.360 5.124 5.297 1.00 29.36 489 SER A CA 1
ATOM 3787 C C . SER A 1 489 ? 19.940 3.750 5.662 1.00 29.36 489 SER A C 1
ATOM 3789 O O . SER A 1 489 ? 20.326 3.508 6.805 1.00 29.36 489 SER A O 1
ATOM 3791 N N . GLY A 1 490 ? 19.985 2.838 4.696 1.00 27.84 490 GLY A N 1
ATOM 3792 C CA . GLY A 1 490 ? 20.806 1.635 4.719 1.00 27.84 490 GLY A CA 1
ATOM 3793 C C . GLY A 1 490 ? 22.077 1.906 3.928 1.00 27.84 490 GLY A C 1
ATOM 3794 O O . GLY A 1 490 ? 22.009 2.378 2.798 1.00 27.84 490 GLY A O 1
ATOM 3795 N N . LYS A 1 491 ? 23.245 1.655 4.524 1.00 29.97 491 LYS A N 1
ATOM 3796 C CA . LYS A 1 491 ? 24.533 1.721 3.822 1.00 29.97 491 LYS A CA 1
ATOM 3797 C C . LYS A 1 491 ? 24.460 0.834 2.574 1.00 29.97 491 LYS A C 1
ATOM 3799 O O . LYS A 1 491 ? 24.363 -0.384 2.696 1.00 29.97 491 LYS A O 1
ATOM 3804 N N . TRP A 1 492 ? 24.489 1.465 1.404 1.00 34.69 492 TRP A N 1
ATOM 3805 C CA . TRP A 1 492 ? 24.490 0.817 0.099 1.00 34.69 492 TRP A CA 1
ATOM 3806 C C . TRP A 1 492 ? 25.753 -0.035 -0.044 1.00 34.69 492 TRP A C 1
ATOM 3808 O O . TRP A 1 492 ? 26.850 0.487 -0.232 1.00 34.69 492 TRP A O 1
ATOM 3818 N N . SER A 1 493 ? 25.625 -1.355 0.071 1.00 38.00 493 SER A N 1
ATOM 3819 C CA . SER A 1 493 ? 26.670 -2.259 -0.404 1.00 38.00 493 SER A CA 1
ATOM 3820 C C . SER A 1 493 ? 26.589 -2.287 -1.934 1.00 38.00 493 SER A C 1
ATOM 3822 O O . SER A 1 493 ? 25.628 -2.832 -2.471 1.00 38.00 493 SER A O 1
ATOM 3824 N N . GLN A 1 494 ? 27.561 -1.651 -2.599 1.00 54.84 494 GLN A N 1
ATOM 3825 C CA . GLN A 1 494 ? 27.629 -1.403 -4.052 1.00 54.84 494 GLN A CA 1
ATOM 3826 C C . GLN A 1 494 ? 26.396 -0.686 -4.614 1.00 54.84 494 GLN A C 1
ATOM 3828 O O . GLN A 1 494 ? 25.436 -1.286 -5.098 1.00 54.84 494 GLN A O 1
ATOM 3833 N N . ALA A 1 495 ? 26.439 0.641 -4.538 1.00 70.31 495 ALA A N 1
ATOM 3834 C CA . ALA A 1 495 ? 25.459 1.496 -5.174 1.00 70.31 495 ALA A CA 1
ATOM 3835 C C . ALA A 1 495 ? 25.618 1.425 -6.706 1.00 70.31 495 ALA A C 1
ATOM 3837 O O . ALA A 1 495 ? 26.732 1.488 -7.222 1.00 70.31 495 ALA A O 1
ATOM 3838 N N . ARG A 1 496 ? 24.500 1.283 -7.425 1.00 91.62 496 ARG A N 1
ATOM 3839 C CA . ARG A 1 496 ? 24.430 1.121 -8.888 1.00 91.62 496 ARG A CA 1
ATOM 3840 C C . ARG A 1 496 ? 23.429 2.115 -9.465 1.00 91.62 496 ARG A C 1
ATOM 3842 O O . ARG A 1 496 ? 22.496 2.503 -8.761 1.00 91.62 496 ARG A O 1
ATOM 3849 N N . ALA A 1 497 ? 23.592 2.519 -10.721 1.00 95.25 497 ALA A N 1
ATOM 3850 C CA . ALA A 1 497 ? 22.666 3.449 -11.368 1.00 95.25 497 ALA A CA 1
ATOM 3851 C C . ALA A 1 497 ? 22.574 3.267 -12.889 1.00 95.25 497 ALA A C 1
ATOM 3853 O O . ALA A 1 497 ? 23.533 2.857 -13.544 1.00 95.25 497 ALA A O 1
ATOM 3854 N N . ALA A 1 498 ? 21.411 3.604 -13.443 1.00 96.69 498 ALA A N 1
ATOM 3855 C CA . ALA A 1 498 ? 21.158 3.764 -14.865 1.00 96.69 498 ALA A CA 1
ATOM 3856 C C . ALA A 1 498 ? 21.109 5.254 -15.217 1.00 96.69 498 ALA A C 1
ATOM 3858 O O . ALA A 1 498 ? 20.497 6.045 -14.502 1.00 96.69 498 ALA A O 1
ATOM 3859 N N . TYR A 1 499 ? 21.720 5.631 -16.334 1.00 97.44 499 TYR A N 1
ATOM 3860 C CA . TYR A 1 499 ? 21.790 7.009 -16.805 1.00 97.44 499 TYR A CA 1
ATOM 3861 C C . TYR A 1 499 ? 21.126 7.156 -18.163 1.00 97.44 499 TYR A C 1
ATOM 3863 O O . TYR A 1 499 ? 21.354 6.325 -19.043 1.00 97.44 499 TYR A O 1
ATOM 3871 N N . LEU A 1 500 ? 20.360 8.234 -18.323 1.00 95.69 500 LEU A N 1
ATOM 3872 C CA . LEU A 1 500 ? 19.621 8.576 -19.538 1.00 95.69 500 LEU A CA 1
ATOM 3873 C C . LEU A 1 500 ? 19.832 10.047 -19.891 1.00 95.69 500 LEU A C 1
ATOM 3875 O O . LEU A 1 500 ? 20.063 10.866 -19.001 1.00 95.69 500 LEU A O 1
ATOM 3879 N N . LEU A 1 501 ? 19.729 10.395 -21.170 1.00 94.88 501 LEU A N 1
ATOM 3880 C CA . LEU A 1 501 ? 19.832 11.771 -21.648 1.00 94.88 501 LEU A CA 1
ATOM 3881 C C . LEU A 1 501 ? 18.431 12.299 -21.959 1.00 94.88 501 LEU A C 1
ATOM 3883 O O . LEU A 1 501 ? 17.668 11.629 -22.651 1.00 94.88 501 LEU A O 1
ATOM 3887 N N . THR A 1 502 ? 18.086 13.498 -21.491 1.00 93.62 502 THR A N 1
ATOM 3888 C CA . THR A 1 502 ? 16.776 14.094 -21.817 1.00 93.62 502 THR A CA 1
ATOM 3889 C C . THR A 1 502 ? 16.713 14.622 -23.249 1.00 93.62 502 THR A C 1
ATOM 3891 O O . THR A 1 502 ? 15.645 14.622 -23.853 1.00 93.62 502 THR A O 1
ATOM 3894 N N . ASN A 1 503 ? 17.855 15.062 -23.794 1.00 93.50 503 ASN A N 1
ATOM 3895 C CA . ASN A 1 503 ? 17.994 15.697 -25.108 1.00 93.50 503 ASN A CA 1
ATOM 3896 C C . ASN A 1 503 ? 17.094 16.918 -25.336 1.00 93.50 503 ASN A C 1
ATOM 3898 O O . ASN A 1 503 ? 16.765 17.278 -26.467 1.00 93.50 503 ASN A O 1
ATOM 3902 N N . ASP A 1 504 ? 16.714 17.594 -24.261 1.00 91.56 504 ASP A N 1
ATOM 3903 C CA . ASP A 1 504 ? 15.994 18.852 -24.362 1.00 91.56 504 ASP A CA 1
ATOM 3904 C C . ASP A 1 504 ? 16.938 19.999 -24.745 1.00 91.56 504 ASP A C 1
ATOM 3906 O O . ASP A 1 504 ? 18.165 19.880 -24.699 1.00 91.56 504 ASP A O 1
ATOM 3910 N N . LYS A 1 505 ? 16.369 21.168 -25.075 1.00 90.44 505 LYS A N 1
ATOM 3911 C CA . LYS A 1 505 ? 17.153 22.395 -25.324 1.00 90.44 505 LYS A CA 1
ATOM 3912 C C . LYS A 1 505 ? 18.140 22.689 -24.189 1.00 90.44 505 LYS A C 1
ATOM 3914 O O . LYS A 1 505 ? 19.252 23.129 -24.454 1.00 90.44 505 LYS A O 1
ATOM 3919 N N . MET A 1 506 ? 17.719 22.426 -22.951 1.00 91.62 506 MET A N 1
ATOM 3920 C CA . MET A 1 506 ? 18.585 22.355 -21.776 1.00 91.62 506 MET A CA 1
ATOM 3921 C C . MET A 1 506 ? 18.859 20.884 -21.484 1.00 91.62 506 MET A C 1
ATOM 3923 O O . MET A 1 506 ? 18.077 20.222 -20.800 1.00 91.62 506 MET A O 1
ATOM 3927 N N . ASN A 1 507 ? 19.938 20.360 -22.056 1.00 94.25 507 ASN A N 1
ATOM 3928 C CA . ASN A 1 507 ? 20.197 18.933 -21.998 1.00 94.25 507 ASN A CA 1
ATOM 3929 C C . ASN A 1 507 ? 20.617 18.526 -20.583 1.00 94.25 507 ASN A C 1
ATOM 3931 O O . ASN A 1 507 ? 21.353 19.240 -19.899 1.00 94.25 507 ASN A O 1
ATOM 3935 N N . SER A 1 508 ? 20.104 17.393 -20.120 1.00 96.00 508 SER A N 1
ATOM 3936 C CA . SER A 1 508 ? 20.324 16.911 -18.761 1.00 96.00 508 SER A CA 1
ATOM 3937 C C . SER A 1 508 ? 20.483 15.399 -18.741 1.00 96.00 508 SER A C 1
ATOM 3939 O O . SER A 1 508 ? 19.979 14.686 -19.607 1.00 96.00 508 SER A O 1
ATOM 3941 N N . ILE A 1 509 ? 21.183 14.918 -17.722 1.00 97.12 509 ILE A N 1
ATOM 3942 C CA . ILE A 1 509 ? 21.399 13.506 -17.444 1.00 97.12 509 ILE A CA 1
ATOM 3943 C C . ILE A 1 509 ? 20.499 13.119 -16.282 1.00 97.12 509 ILE A C 1
ATOM 3945 O O . ILE A 1 509 ? 20.593 13.684 -15.191 1.00 97.12 509 ILE A O 1
ATOM 3949 N N . VAL A 1 510 ? 19.637 12.146 -16.523 1.00 96.75 510 VAL A N 1
ATOM 3950 C CA . VAL A 1 510 ? 18.800 11.521 -15.505 1.00 96.75 510 VAL A CA 1
ATOM 3951 C C . VAL A 1 510 ? 19.568 10.332 -14.948 1.00 96.75 510 VAL A C 1
ATOM 3953 O O . VAL A 1 510 ? 19.999 9.481 -15.720 1.00 96.75 510 VAL A O 1
ATOM 3956 N N . ALA A 1 511 ? 19.744 10.266 -13.630 1.00 96.75 511 ALA A N 1
ATOM 3957 C CA . ALA A 1 511 ? 20.440 9.179 -12.951 1.00 96.75 511 ALA A CA 1
ATOM 3958 C C . ALA A 1 511 ? 19.475 8.429 -12.027 1.00 96.75 511 ALA A C 1
ATOM 3960 O O . ALA A 1 511 ? 19.087 8.938 -10.977 1.00 96.75 511 ALA A O 1
ATOM 3961 N N . LEU A 1 512 ? 19.084 7.220 -12.424 1.00 95.88 512 LEU A N 1
ATOM 3962 C CA . LEU A 1 512 ? 18.156 6.349 -11.708 1.00 95.88 512 LEU A CA 1
ATOM 3963 C C . LEU A 1 512 ? 18.945 5.318 -10.892 1.00 95.88 512 LEU A C 1
ATOM 3965 O O . LEU A 1 512 ? 19.690 4.538 -11.484 1.00 95.88 512 LEU A O 1
ATOM 3969 N N . PRO A 1 513 ? 18.810 5.258 -9.560 1.00 94.56 513 PRO A N 1
ATOM 3970 C CA . PRO A 1 513 ? 19.464 4.219 -8.773 1.00 94.56 513 PRO A CA 1
ATOM 3971 C C . PRO A 1 513 ? 18.891 2.837 -9.116 1.00 94.56 513 PRO A C 1
ATOM 3973 O O . PRO A 1 513 ? 17.682 2.687 -9.302 1.00 94.56 513 PRO A O 1
ATOM 3976 N N . ILE A 1 514 ? 19.767 1.832 -9.166 1.00 92.56 514 ILE A N 1
ATOM 3977 C CA . ILE A 1 514 ? 19.422 0.422 -9.371 1.00 92.56 514 ILE A CA 1
ATOM 3978 C C . ILE A 1 514 ? 19.534 -0.300 -8.028 1.00 92.56 514 ILE A C 1
ATOM 3980 O O . ILE A 1 514 ? 20.613 -0.377 -7.430 1.00 92.56 514 ILE A O 1
ATOM 3984 N N . GLY A 1 515 ? 18.416 -0.846 -7.559 1.00 83.50 515 GLY A N 1
ATOM 3985 C CA . GLY A 1 515 ? 18.341 -1.610 -6.323 1.00 83.50 515 GLY A CA 1
ATOM 3986 C C . GLY A 1 515 ? 19.094 -2.949 -6.382 1.00 83.50 515 GLY A C 1
ATOM 3987 O O . GLY A 1 515 ? 19.477 -3.430 -7.453 1.00 83.50 515 GLY A O 1
ATOM 3988 N N . PRO A 1 516 ? 19.318 -3.607 -5.228 1.00 79.75 516 PRO A N 1
ATOM 3989 C CA . PRO A 1 516 ? 19.831 -4.981 -5.150 1.00 79.75 516 PRO A CA 1
ATOM 3990 C C . PRO A 1 516 ? 19.063 -5.975 -6.032 1.00 79.75 516 PRO A C 1
ATOM 3992 O O . PRO A 1 516 ? 19.659 -6.872 -6.624 1.00 79.75 516 PRO A O 1
ATOM 3995 N N . ASP A 1 517 ? 17.757 -5.758 -6.144 1.00 81.81 517 ASP A N 1
ATOM 3996 C CA . ASP A 1 517 ? 16.777 -6.499 -6.935 1.00 81.81 517 ASP A CA 1
ATOM 3997 C C . ASP A 1 517 ? 16.780 -6.153 -8.432 1.00 81.81 517 ASP A C 1
ATOM 3999 O O . ASP A 1 517 ? 16.010 -6.747 -9.178 1.00 81.81 517 ASP A O 1
ATOM 4003 N N . GLY A 1 518 ? 17.633 -5.225 -8.881 1.00 84.44 518 GLY A N 1
ATOM 4004 C CA . GLY A 1 518 ? 17.697 -4.773 -10.272 1.00 84.44 518 GLY A CA 1
ATOM 4005 C C . GLY A 1 518 ? 16.584 -3.809 -10.679 1.00 84.44 518 GLY A C 1
ATOM 4006 O O . GLY A 1 518 ? 16.480 -3.479 -11.856 1.00 84.44 518 GLY A O 1
ATOM 4007 N N . LEU A 1 519 ? 15.752 -3.352 -9.742 1.00 91.31 519 LEU A N 1
ATOM 4008 C CA . LEU A 1 519 ? 14.683 -2.404 -10.038 1.00 91.31 519 LEU A CA 1
ATOM 4009 C C . LEU A 1 519 ? 15.185 -0.960 -9.941 1.00 91.31 519 LEU A C 1
ATOM 4011 O O . LEU A 1 519 ? 16.072 -0.635 -9.151 1.00 91.31 519 LEU A O 1
ATOM 4015 N N . LEU A 1 520 ? 14.599 -0.084 -10.752 1.00 90.12 520 LEU A N 1
ATOM 4016 C CA . LEU A 1 520 ? 14.861 1.350 -10.758 1.00 90.12 520 LEU A CA 1
ATOM 4017 C C . LEU A 1 520 ? 14.037 2.056 -9.676 1.00 90.12 520 LEU A C 1
ATOM 4019 O O . LEU A 1 520 ? 12.892 1.685 -9.405 1.00 90.12 520 LEU A O 1
ATOM 4023 N N . ALA A 1 521 ? 14.592 3.110 -9.083 1.00 87.00 521 ALA A N 1
ATOM 4024 C CA . ALA A 1 521 ? 13.851 4.007 -8.196 1.00 87.00 521 ALA A CA 1
ATOM 4025 C C . ALA A 1 521 ? 13.976 5.474 -8.636 1.00 87.00 521 ALA A C 1
ATOM 4027 O O . ALA A 1 521 ? 14.656 5.795 -9.610 1.00 87.00 521 ALA A O 1
ATOM 4028 N N . ALA A 1 522 ? 13.286 6.372 -7.925 1.00 81.94 522 ALA A N 1
ATOM 4029 C CA . ALA A 1 522 ? 13.339 7.805 -8.201 1.00 81.94 522 ALA A CA 1
ATOM 4030 C C . ALA A 1 522 ? 14.786 8.317 -8.137 1.00 81.94 522 ALA A C 1
ATOM 4032 O O . ALA A 1 522 ? 15.489 8.102 -7.149 1.00 81.94 522 ALA A O 1
ATOM 4033 N N . GLY A 1 523 ? 15.204 8.963 -9.222 1.00 87.25 523 GLY A N 1
ATOM 4034 C CA . GLY A 1 523 ? 16.566 9.422 -9.435 1.00 87.25 523 GLY A CA 1
ATOM 4035 C C . GLY A 1 523 ? 16.749 10.926 -9.296 1.00 87.25 523 GLY A C 1
ATOM 4036 O O . GLY A 1 523 ? 15.882 11.649 -8.806 1.00 87.25 523 GLY A O 1
ATOM 4037 N N . THR A 1 524 ? 17.893 11.397 -9.773 1.00 93.06 524 THR A N 1
ATOM 4038 C CA . THR A 1 524 ? 18.245 12.817 -9.860 1.00 93.06 524 THR A CA 1
ATOM 4039 C C . THR A 1 524 ? 18.345 13.244 -11.323 1.00 93.06 524 THR A C 1
ATOM 4041 O O . THR A 1 524 ? 18.464 12.418 -12.229 1.00 93.06 524 THR A O 1
ATOM 4044 N N . VAL A 1 525 ? 18.310 14.554 -11.558 1.00 94.81 525 VAL A N 1
ATOM 4045 C CA . VAL A 1 525 ? 18.549 15.148 -12.875 1.00 94.81 525 VAL A CA 1
ATOM 4046 C C . VAL A 1 525 ? 19.681 16.157 -12.734 1.00 94.81 525 VAL A C 1
ATOM 4048 O O . VAL A 1 525 ? 19.620 17.046 -11.887 1.00 94.81 525 VAL A O 1
ATOM 4051 N N . THR A 1 526 ? 20.725 16.002 -13.546 1.00 96.12 526 THR A N 1
ATOM 4052 C CA . THR A 1 526 ? 21.916 16.860 -13.541 1.00 96.12 526 THR A CA 1
ATOM 4053 C C . THR A 1 526 ? 22.098 17.490 -14.916 1.00 96.12 526 THR A C 1
ATOM 4055 O O . THR A 1 526 ? 22.117 16.781 -15.916 1.00 96.12 526 THR A O 1
ATOM 4058 N N . SER A 1 527 ? 22.250 18.813 -14.985 1.00 95.12 527 SER A N 1
ATOM 4059 C CA . SER A 1 527 ? 22.493 19.515 -16.254 1.00 95.12 527 SER A CA 1
ATOM 4060 C C . SER A 1 527 ? 23.760 19.001 -16.944 1.00 95.12 527 SER A C 1
ATOM 4062 O O . SER A 1 527 ? 24.802 18.850 -16.301 1.00 95.12 527 SER A O 1
ATOM 4064 N N . SER A 1 528 ? 23.696 18.793 -18.262 1.00 93.31 528 SER A N 1
ATOM 4065 C CA . SER A 1 528 ? 24.876 18.460 -19.063 1.00 93.31 528 SER A CA 1
ATOM 4066 C C . SER A 1 528 ? 25.755 19.685 -19.374 1.00 93.31 528 SER A C 1
ATOM 4068 O O . SER A 1 528 ? 26.838 19.536 -19.947 1.00 93.31 528 SER A O 1
ATOM 4070 N N . SER A 1 529 ? 25.287 20.894 -19.023 1.00 92.50 529 SER A N 1
ATOM 4071 C CA . SER A 1 529 ? 25.804 22.205 -19.466 1.00 92.50 529 SER A CA 1
ATOM 4072 C C . SER A 1 529 ? 25.928 22.345 -20.989 1.00 92.50 529 SER A C 1
ATOM 4074 O O . SER A 1 529 ? 26.701 23.165 -21.480 1.00 92.50 529 SER A O 1
ATOM 4076 N N . GLY A 1 530 ? 25.165 21.553 -21.743 1.00 92.88 530 GLY A N 1
ATOM 4077 C CA . GLY A 1 530 ? 25.048 21.644 -23.193 1.00 92.88 530 GLY A CA 1
ATOM 4078 C C . GLY A 1 530 ? 23.590 21.659 -23.648 1.00 92.88 530 GLY A C 1
ATOM 4079 O O . GLY A 1 530 ? 22.661 21.660 -22.839 1.00 92.88 530 GLY A O 1
ATOM 4080 N N . ALA A 1 531 ? 23.393 21.670 -24.964 1.00 96.12 531 ALA A N 1
ATOM 4081 C CA . ALA A 1 531 ? 22.071 21.681 -25.584 1.00 96.12 531 ALA A CA 1
ATOM 4082 C C . ALA A 1 531 ? 21.814 20.397 -26.381 1.00 96.12 531 ALA A C 1
ATOM 4084 O O . ALA A 1 531 ? 22.704 19.891 -27.071 1.00 96.12 531 ALA A O 1
ATOM 4085 N N . GLY A 1 532 ? 20.590 19.879 -26.289 1.00 95.25 532 GLY A N 1
ATOM 4086 C CA . GLY A 1 532 ? 20.103 18.763 -27.090 1.00 95.25 532 GLY A CA 1
ATOM 4087 C C . GLY A 1 532 ? 19.686 19.227 -28.481 1.00 95.25 532 GLY A C 1
ATOM 4088 O O . GLY A 1 532 ? 19.512 20.423 -28.732 1.00 95.25 532 GLY A O 1
ATOM 4089 N N . SER A 1 533 ? 19.564 18.283 -29.409 1.00 94.88 533 SER A N 1
ATOM 4090 C CA . SER A 1 533 ? 19.068 18.542 -30.763 1.00 94.88 533 SER A CA 1
ATOM 4091 C C . SER A 1 533 ? 18.517 17.264 -31.384 1.00 94.88 533 SER A C 1
ATOM 4093 O O . SER A 1 533 ? 18.868 16.159 -30.966 1.00 94.88 533 SER A O 1
ATOM 4095 N N . ASN A 1 534 ? 17.671 17.417 -32.397 1.00 94.94 534 ASN A N 1
ATOM 4096 C CA . ASN A 1 534 ? 17.048 16.306 -33.102 1.00 94.94 534 ASN A CA 1
ATOM 4097 C C . ASN A 1 534 ? 17.515 16.315 -34.557 1.00 94.94 534 ASN A C 1
ATOM 4099 O O . ASN A 1 534 ? 17.625 17.372 -35.184 1.00 94.94 534 ASN A O 1
ATOM 4103 N N . SER A 1 535 ? 17.744 15.124 -35.101 1.00 94.44 535 SER A N 1
ATOM 4104 C CA . SER A 1 535 ? 17.828 14.918 -36.543 1.00 94.44 535 SER A CA 1
ATOM 4105 C C . SER A 1 535 ? 16.491 15.267 -37.204 1.00 94.44 535 SER A C 1
ATOM 4107 O O . SER A 1 535 ? 15.479 15.490 -36.536 1.00 94.44 535 SER A O 1
ATOM 4109 N N . ILE A 1 536 ? 16.469 15.346 -38.527 1.00 94.75 536 ILE A N 1
ATOM 4110 C CA . ILE A 1 536 ? 15.255 15.559 -39.309 1.00 94.75 536 ILE A CA 1
ATOM 4111 C C . ILE A 1 536 ? 14.777 14.210 -39.838 1.00 94.75 536 ILE A C 1
ATOM 4113 O O . ILE A 1 536 ? 15.550 13.439 -40.405 1.00 94.75 536 ILE A O 1
ATOM 4117 N N . SER A 1 537 ? 13.489 13.922 -39.678 1.00 89.06 537 SER A N 1
ATOM 4118 C CA . SER A 1 537 ? 12.876 12.741 -40.280 1.00 89.06 537 SER A CA 1
ATOM 4119 C C . SER A 1 537 ? 12.836 12.892 -41.798 1.00 89.06 537 SER A C 1
ATOM 4121 O O . SER A 1 537 ? 12.186 13.806 -42.311 1.00 89.06 537 SER A O 1
ATOM 4123 N N . GLY A 1 538 ? 13.461 11.960 -42.524 1.00 82.19 538 GLY A N 1
ATOM 4124 C CA . GLY A 1 538 ? 13.421 11.942 -43.990 1.00 82.19 538 GLY A CA 1
ATOM 4125 C C . GLY A 1 538 ? 12.018 11.767 -44.585 1.00 82.19 538 GLY A C 1
ATOM 4126 O O . GLY A 1 538 ? 11.809 12.098 -45.746 1.00 82.19 538 GLY A O 1
ATOM 4127 N N . MET A 1 539 ? 11.044 11.291 -43.799 1.00 82.00 539 MET A N 1
ATOM 4128 C CA . MET A 1 539 ? 9.660 11.104 -44.251 1.00 82.00 539 MET A CA 1
ATOM 4129 C C . MET A 1 539 ? 8.791 12.354 -44.076 1.00 82.00 539 MET A C 1
ATOM 4131 O O . MET A 1 539 ? 7.938 12.628 -44.913 1.00 82.00 539 MET A O 1
ATOM 4135 N N . THR A 1 540 ? 8.959 13.093 -42.973 1.00 86.94 540 THR A N 1
ATOM 4136 C CA . THR A 1 540 ? 8.054 14.202 -42.605 1.00 86.94 540 THR A CA 1
ATOM 4137 C C . THR A 1 540 ? 8.701 15.578 -42.685 1.00 86.94 540 THR A C 1
ATOM 4139 O O . THR A 1 540 ? 7.996 16.581 -42.568 1.00 86.94 540 THR A O 1
ATOM 4142 N N . ASN A 1 541 ? 10.024 15.637 -42.857 1.00 88.00 541 ASN A N 1
ATOM 4143 C CA . ASN A 1 541 ? 10.826 16.858 -42.830 1.00 88.00 541 ASN A CA 1
ATOM 4144 C C . ASN A 1 541 ? 10.643 17.691 -41.538 1.00 88.00 541 ASN A C 1
ATOM 4146 O O . ASN A 1 541 ? 10.747 18.916 -41.541 1.00 88.00 541 ASN A O 1
ATOM 4150 N N . LYS A 1 542 ? 10.329 17.017 -40.425 1.00 90.94 542 LYS A N 1
ATOM 4151 C CA . LYS A 1 542 ? 10.194 17.578 -39.069 1.00 90.94 542 LYS A CA 1
ATOM 4152 C C . LYS A 1 542 ? 11.262 16.974 -38.143 1.00 90.94 542 LYS A C 1
ATOM 4154 O O . LYS A 1 542 ? 11.831 15.942 -38.506 1.00 90.94 542 LYS A O 1
ATOM 4159 N N . PRO A 1 543 ? 11.523 17.564 -36.957 1.00 90.12 543 PRO A N 1
ATOM 4160 C CA . PRO A 1 543 ? 12.384 16.950 -35.947 1.00 90.12 543 PRO A CA 1
ATOM 4161 C C . PRO A 1 543 ? 12.013 15.483 -35.695 1.00 90.12 543 PRO A C 1
ATOM 4163 O O . PRO A 1 543 ? 10.839 15.160 -35.510 1.00 90.12 543 PRO A O 1
ATOM 4166 N N . ALA A 1 544 ? 13.008 14.603 -35.732 1.00 85.19 544 ALA A N 1
ATOM 4167 C CA . ALA A 1 544 ? 12.851 13.174 -35.532 1.00 85.19 544 ALA A CA 1
ATOM 4168 C C . ALA A 1 544 ? 12.552 12.874 -34.060 1.00 85.19 544 ALA A C 1
ATOM 4170 O O . ALA A 1 544 ? 13.229 13.377 -33.161 1.00 85.19 544 ALA A O 1
ATOM 4171 N N . ALA A 1 545 ? 11.525 12.062 -33.842 1.00 83.38 545 ALA A N 1
ATOM 4172 C CA . ALA A 1 545 ? 11.141 11.469 -32.570 1.00 83.38 545 ALA A CA 1
ATOM 4173 C C . ALA A 1 545 ? 10.476 10.112 -32.878 1.00 83.38 545 ALA A C 1
ATOM 4175 O O . ALA A 1 545 ? 9.853 9.983 -33.940 1.00 83.38 545 ALA A O 1
ATOM 4176 N N . PRO A 1 546 ? 10.587 9.099 -32.003 1.00 79.94 546 PRO A N 1
ATOM 4177 C CA . PRO A 1 546 ? 11.213 9.143 -30.677 1.00 79.94 546 PRO A CA 1
ATOM 4178 C C . PRO A 1 546 ? 12.753 8.976 -30.676 1.00 79.94 546 PRO A C 1
ATOM 4180 O O . PRO A 1 546 ? 13.384 9.197 -29.652 1.00 79.94 546 PRO A O 1
ATOM 4183 N N . ASP A 1 547 ? 13.379 8.652 -31.814 1.00 85.81 547 ASP A N 1
ATOM 4184 C CA . ASP A 1 547 ? 14.841 8.502 -31.961 1.00 85.81 547 ASP A CA 1
ATOM 4185 C C . ASP A 1 547 ? 15.493 9.790 -32.505 1.00 85.81 547 ASP A C 1
ATOM 4187 O O . ASP A 1 547 ? 15.611 9.993 -33.717 1.00 85.81 547 ASP A O 1
ATOM 4191 N N . ALA A 1 548 ? 15.861 10.708 -31.608 1.00 89.38 548 ALA A N 1
ATOM 4192 C CA . ALA A 1 548 ? 16.317 12.046 -31.982 1.00 89.38 548 ALA A CA 1
ATOM 4193 C C . ALA A 1 548 ? 17.737 12.064 -32.577 1.00 89.38 548 ALA A C 1
ATOM 4195 O O . ALA A 1 548 ? 17.973 12.764 -33.568 1.00 89.38 548 ALA A O 1
ATOM 4196 N N . LEU A 1 549 ? 18.682 11.310 -32.007 1.00 91.75 549 LEU A N 1
ATOM 4197 C CA . LEU A 1 549 ? 20.080 11.271 -32.464 1.00 91.75 549 LEU A CA 1
ATOM 4198 C C . LEU A 1 549 ? 20.368 10.212 -33.521 1.00 91.75 549 LEU A C 1
ATOM 4200 O O . LEU A 1 549 ? 21.464 10.231 -34.092 1.00 91.75 549 LEU A O 1
ATOM 4204 N N . VAL A 1 550 ? 19.407 9.323 -33.795 1.00 90.50 550 VAL A N 1
ATOM 4205 C CA . VAL A 1 550 ? 19.549 8.216 -34.742 1.00 90.50 550 VAL A CA 1
ATOM 4206 C C . VAL A 1 550 ? 20.840 7.447 -34.491 1.00 90.50 550 VAL A C 1
ATOM 4208 O O . VAL A 1 550 ? 21.631 7.221 -35.408 1.00 90.50 550 VAL A O 1
ATOM 4211 N N . SER A 1 551 ? 21.092 7.073 -33.238 1.00 92.00 551 SER A N 1
ATOM 4212 C CA . SER A 1 551 ? 22.353 6.462 -32.813 1.00 92.00 551 SER A CA 1
ATOM 4213 C C . SER A 1 551 ? 22.199 5.570 -31.581 1.00 92.00 551 SER A C 1
ATOM 4215 O O . SER A 1 551 ? 21.202 5.609 -30.865 1.00 92.00 551 SER A O 1
ATOM 4217 N N . GLN A 1 552 ? 23.229 4.764 -31.324 1.00 92.12 552 GLN A N 1
ATOM 4218 C CA . GLN A 1 552 ? 23.428 4.075 -30.052 1.00 92.12 552 GLN A CA 1
ATOM 4219 C C . GLN A 1 552 ? 24.632 4.691 -29.318 1.00 92.12 552 GLN A C 1
ATOM 4221 O O . GLN A 1 552 ? 25.581 5.174 -29.941 1.00 92.12 552 GLN A O 1
ATOM 4226 N N . SER A 1 553 ? 24.623 4.640 -27.983 1.00 93.12 553 SER A N 1
ATOM 4227 C CA . SER A 1 553 ? 25.697 5.162 -27.117 1.00 93.12 553 SER A CA 1
ATOM 4228 C C . SER A 1 553 ? 25.842 6.692 -27.129 1.00 93.12 553 SER A C 1
ATOM 4230 O O . SER A 1 553 ? 26.950 7.217 -27.186 1.00 93.12 553 SER A O 1
ATOM 4232 N N . ALA A 1 554 ? 24.736 7.433 -27.017 1.00 94.94 554 ALA A N 1
ATOM 4233 C CA . ALA A 1 554 ? 24.778 8.872 -26.708 1.00 94.94 554 ALA A CA 1
ATOM 4234 C C . ALA A 1 554 ? 25.361 9.168 -25.301 1.00 94.94 554 ALA A C 1
ATOM 4236 O O . ALA A 1 554 ? 25.808 10.279 -25.008 1.00 94.94 554 ALA A O 1
ATOM 4237 N N . LEU A 1 555 ? 25.380 8.146 -24.441 1.00 94.81 555 LEU A N 1
ATOM 4238 C CA . LEU A 1 555 ? 25.979 8.130 -23.112 1.00 94.81 555 LEU A CA 1
ATOM 4239 C C . LEU A 1 555 ? 26.913 6.926 -22.986 1.00 94.81 555 LEU A C 1
ATOM 4241 O O . LEU A 1 555 ? 26.578 5.830 -23.443 1.00 94.81 555 LEU A O 1
ATOM 4245 N N . THR A 1 556 ? 28.047 7.100 -22.308 1.00 96.00 556 THR A N 1
ATOM 4246 C CA . THR A 1 556 ? 28.907 5.972 -21.928 1.00 96.00 556 THR A CA 1
ATOM 4247 C C . THR A 1 556 ? 29.500 6.164 -20.537 1.00 96.00 556 THR A C 1
ATOM 4249 O O . THR A 1 556 ? 29.830 7.280 -20.139 1.00 96.00 556 THR A O 1
ATOM 4252 N N . VAL A 1 557 ? 29.654 5.058 -19.809 1.00 95.81 557 VAL A N 1
ATOM 4253 C CA . VAL A 1 557 ? 30.267 5.006 -18.475 1.00 95.81 557 VAL A CA 1
ATOM 4254 C C . VAL A 1 557 ? 31.547 4.189 -18.555 1.00 95.81 557 VAL A C 1
ATOM 4256 O O . VAL A 1 557 ? 31.556 3.113 -19.152 1.00 95.81 557 VAL A O 1
ATOM 4259 N N . VAL A 1 558 ? 32.624 4.711 -17.972 1.00 92.81 558 VAL A N 1
ATOM 4260 C CA . VAL A 1 558 ? 33.944 4.081 -17.928 1.00 92.81 558 VAL A CA 1
ATOM 4261 C C . VAL A 1 558 ? 34.620 4.419 -16.601 1.00 92.81 558 VAL A C 1
ATOM 4263 O O . VAL A 1 558 ? 34.877 5.585 -16.302 1.00 92.81 558 VAL A O 1
ATOM 4266 N N . GLY A 1 559 ? 34.917 3.395 -15.798 1.00 90.06 559 GLY A N 1
ATOM 4267 C CA . GLY A 1 559 ? 35.396 3.593 -14.429 1.00 90.06 559 GLY A CA 1
ATOM 4268 C C . GLY A 1 559 ? 34.388 4.412 -13.615 1.00 90.06 559 GLY A C 1
ATOM 4269 O O . GLY A 1 559 ? 33.192 4.147 -13.661 1.00 90.06 559 GLY A O 1
ATOM 4270 N N . SER A 1 560 ? 34.864 5.439 -12.913 1.00 92.06 560 SER A N 1
ATOM 4271 C CA . SER A 1 560 ? 34.034 6.402 -12.173 1.00 92.06 560 SER A CA 1
ATOM 4272 C C . SER A 1 560 ? 33.593 7.611 -13.0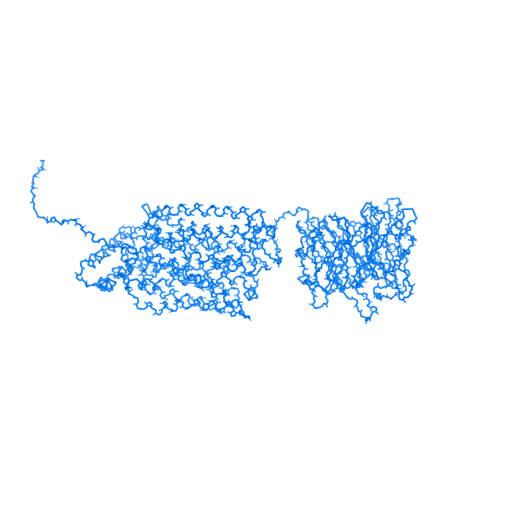09 1.00 92.06 560 SER A C 1
ATOM 4274 O O . SER A 1 560 ? 33.232 8.642 -12.442 1.00 92.06 560 SER A O 1
ATOM 4276 N N . HIS A 1 561 ? 33.675 7.531 -14.341 1.00 95.75 561 HIS A N 1
ATOM 4277 C CA . HIS A 1 561 ? 33.400 8.651 -15.236 1.00 95.75 561 HIS A CA 1
ATOM 4278 C C . HIS A 1 561 ? 32.252 8.353 -16.196 1.00 95.75 561 HIS A C 1
ATOM 4280 O O . HIS A 1 561 ? 32.138 7.251 -16.734 1.00 95.75 561 HIS A O 1
ATOM 4286 N N . LEU A 1 562 ? 31.426 9.367 -16.444 1.00 97.50 562 LEU A N 1
ATOM 4287 C CA . LEU A 1 562 ? 30.331 9.336 -17.406 1.00 97.50 562 LEU A CA 1
ATOM 4288 C C . LEU A 1 562 ? 30.529 10.430 -18.457 1.00 97.50 562 LEU A C 1
ATOM 4290 O O . LEU A 1 562 ? 30.843 11.571 -18.122 1.00 97.50 562 LEU A O 1
ATOM 4294 N N . PHE A 1 563 ? 30.321 10.084 -19.726 1.00 97.94 563 PHE A N 1
ATOM 4295 C CA . PHE A 1 563 ? 30.426 10.997 -20.862 1.00 97.94 563 PHE A CA 1
ATOM 4296 C C . PHE A 1 563 ? 29.082 11.098 -21.576 1.00 97.94 563 PHE A C 1
ATOM 4298 O O . PHE A 1 563 ? 28.419 10.084 -21.795 1.00 97.94 563 PHE A O 1
ATOM 4305 N N . SER A 1 564 ? 28.699 12.317 -21.950 1.00 97.25 564 SER A N 1
ATOM 4306 C CA . SER A 1 564 ? 27.414 12.625 -22.589 1.00 97.25 564 SER A CA 1
ATOM 4307 C C . SER A 1 564 ? 27.607 13.525 -23.802 1.00 97.25 564 SER A C 1
ATOM 4309 O O . SER A 1 564 ? 28.366 14.495 -23.738 1.00 97.25 564 SER A O 1
ATOM 4311 N N . VAL A 1 565 ? 26.931 13.211 -24.907 1.00 96.94 565 VAL A N 1
ATOM 4312 C CA . VAL A 1 565 ? 26.919 14.071 -26.097 1.00 96.94 565 VAL A CA 1
ATOM 4313 C C . VAL A 1 565 ? 25.877 15.182 -25.963 1.00 96.94 565 VAL A C 1
ATOM 4315 O O . VAL A 1 565 ? 24.798 14.983 -25.408 1.00 96.94 565 VAL A O 1
ATOM 4318 N N . ASN A 1 566 ? 26.186 16.353 -26.515 1.00 97.12 566 ASN A N 1
ATOM 4319 C CA . ASN A 1 566 ? 25.275 17.487 -26.615 1.00 97.12 566 ASN A CA 1
ATOM 4320 C C . ASN A 1 566 ? 25.220 17.960 -28.070 1.00 97.12 566 ASN A C 1
ATOM 4322 O O . ASN A 1 566 ? 26.015 18.803 -28.498 1.00 97.12 566 ASN A O 1
ATOM 4326 N N . ALA A 1 567 ? 24.297 17.392 -28.846 1.00 96.06 567 ALA A N 1
ATOM 4327 C CA . ALA A 1 567 ? 24.223 17.634 -30.285 1.00 96.06 567 ALA A CA 1
ATOM 4328 C C . ALA A 1 567 ? 23.919 19.095 -30.651 1.00 96.06 567 ALA A C 1
ATOM 4330 O O . ALA A 1 567 ? 24.446 19.600 -31.638 1.00 96.06 567 ALA A O 1
ATOM 4331 N N . GLY A 1 568 ? 23.106 19.790 -29.850 1.00 95.56 568 GLY A N 1
ATOM 4332 C CA . GLY A 1 568 ? 22.704 21.177 -30.096 1.00 95.56 568 GLY A CA 1
ATOM 4333 C C . GLY A 1 568 ? 23.787 22.206 -29.790 1.00 95.56 568 GLY A C 1
ATOM 4334 O O . GLY A 1 568 ? 23.830 23.247 -30.436 1.00 95.56 568 GLY A O 1
ATOM 4335 N N . SER A 1 569 ? 24.682 21.916 -28.842 1.00 96.56 569 SER A N 1
ATOM 4336 C CA . SER A 1 569 ? 25.835 22.775 -28.528 1.00 96.56 569 SER A CA 1
ATOM 4337 C C . SER A 1 569 ? 27.140 22.306 -29.172 1.00 96.56 569 SER A C 1
ATOM 4339 O O . SER A 1 569 ? 28.162 22.958 -28.988 1.00 96.56 569 SER A O 1
ATOM 4341 N N . ASN A 1 570 ? 27.121 21.194 -29.915 1.00 97.19 570 ASN A N 1
ATOM 4342 C CA . ASN A 1 570 ? 28.297 20.573 -30.530 1.00 97.19 570 ASN A CA 1
ATOM 4343 C C . ASN A 1 570 ? 29.429 20.263 -29.524 1.00 97.19 570 ASN A C 1
ATOM 4345 O O . ASN A 1 570 ? 30.610 20.515 -29.778 1.00 97.19 570 ASN A O 1
ATOM 4349 N N . THR A 1 571 ? 29.062 19.738 -28.352 1.00 97.25 571 THR A N 1
ATOM 4350 C CA . THR A 1 571 ? 30.003 19.450 -27.257 1.00 97.25 571 THR A CA 1
ATOM 4351 C C . THR A 1 571 ? 29.832 18.043 -26.688 1.00 97.25 571 THR A C 1
ATOM 4353 O O . THR A 1 571 ? 28.803 17.395 -26.875 1.00 97.25 571 THR A O 1
ATOM 4356 N N . VAL A 1 572 ? 30.839 17.580 -25.947 1.00 97.56 572 VAL A N 1
ATOM 4357 C CA . VAL A 1 572 ? 30.768 16.406 -25.068 1.00 97.56 572 VAL A CA 1
ATOM 4358 C C . VAL A 1 572 ? 31.098 16.822 -23.635 1.00 97.56 572 VAL A C 1
ATOM 4360 O O . VAL A 1 572 ? 32.051 17.566 -23.401 1.00 97.56 572 VAL A O 1
ATOM 4363 N N . SER A 1 573 ? 30.310 16.354 -22.673 1.00 97.69 573 SER A N 1
ATOM 4364 C CA . SER A 1 573 ? 30.489 16.670 -21.251 1.00 97.69 573 SER A CA 1
ATOM 4365 C C . SER A 1 573 ? 30.943 15.438 -20.476 1.00 97.69 573 SER A C 1
ATOM 4367 O O . SER A 1 573 ? 30.487 14.328 -20.760 1.00 97.69 573 SER A O 1
ATOM 4369 N N . MET A 1 574 ? 31.809 15.645 -19.481 1.00 97.62 574 MET A N 1
ATOM 4370 C CA . MET A 1 574 ? 32.338 14.608 -18.593 1.00 97.62 574 MET A CA 1
ATOM 4371 C C . MET A 1 574 ? 31.872 14.835 -17.156 1.00 97.62 574 MET A C 1
ATOM 4373 O O . MET A 1 574 ? 31.877 15.959 -16.655 1.00 97.62 574 MET A O 1
ATOM 4377 N N . PHE A 1 575 ? 31.507 13.748 -16.488 1.00 97.88 575 PHE A N 1
ATOM 4378 C CA . PHE A 1 575 ? 31.033 13.729 -15.112 1.00 97.88 575 PHE A CA 1
ATOM 4379 C C . PHE A 1 575 ? 31.806 12.704 -14.298 1.00 97.88 575 PHE A C 1
ATOM 4381 O O . PHE A 1 575 ? 32.125 11.624 -14.791 1.00 97.88 575 PHE A O 1
ATOM 4388 N N . LYS A 1 576 ? 32.054 13.031 -13.034 1.00 96.50 576 LYS A N 1
ATOM 4389 C CA . LYS A 1 576 ? 32.497 12.102 -12.005 1.00 96.50 576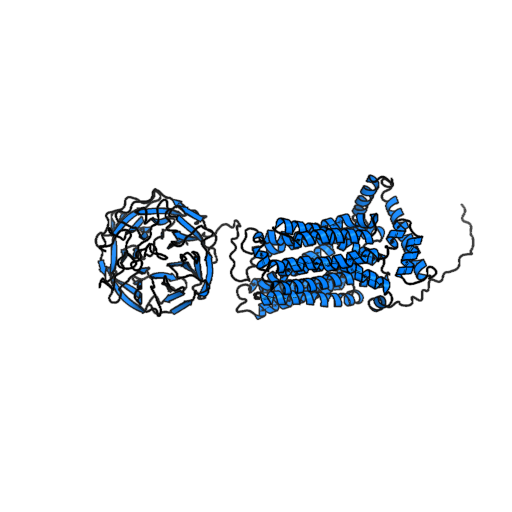 LYS A CA 1
ATOM 4390 C C . LYS A 1 576 ? 31.274 11.552 -11.287 1.00 96.50 576 LYS A C 1
ATOM 4392 O O . LYS A 1 576 ? 30.409 12.318 -10.856 1.00 96.50 576 LYS A O 1
ATOM 4397 N N . ILE A 1 577 ? 31.223 10.232 -11.186 1.00 96.12 577 ILE A N 1
ATOM 4398 C CA . ILE A 1 577 ? 30.194 9.484 -10.474 1.00 96.12 577 ILE A CA 1
ATOM 4399 C C . ILE A 1 577 ? 30.639 9.362 -9.016 1.00 96.12 577 ILE A C 1
ATOM 4401 O O . ILE A 1 577 ? 31.753 8.905 -8.743 1.00 96.12 577 ILE A O 1
ATOM 4405 N N . ASP A 1 578 ? 29.793 9.785 -8.078 1.00 92.00 578 ASP A N 1
ATOM 4406 C CA . ASP A 1 578 ? 30.053 9.572 -6.656 1.00 92.00 578 ASP A CA 1
ATOM 4407 C C . ASP A 1 578 ? 29.945 8.076 -6.310 1.00 92.00 578 ASP A C 1
ATOM 4409 O O . ASP A 1 578 ? 28.980 7.399 -6.663 1.00 92.00 578 ASP A O 1
ATOM 4413 N N . ALA A 1 579 ? 30.962 7.541 -5.633 1.00 82.94 579 ALA A N 1
ATOM 4414 C CA . ALA A 1 579 ? 31.053 6.110 -5.344 1.00 82.94 579 ALA A CA 1
ATOM 4415 C C . ALA A 1 579 ? 30.067 5.637 -4.258 1.00 82.94 579 ALA A C 1
ATOM 4417 O O . ALA A 1 579 ? 29.745 4.450 -4.202 1.00 82.94 579 ALA A O 1
ATOM 4418 N N . ALA A 1 580 ? 29.616 6.534 -3.375 1.00 83.94 580 ALA A N 1
ATOM 4419 C CA . ALA A 1 580 ? 28.649 6.224 -2.325 1.00 83.94 580 ALA A CA 1
ATOM 4420 C C . ALA A 1 580 ? 27.204 6.412 -2.807 1.00 83.94 580 ALA A C 1
ATOM 4422 O O . ALA A 1 580 ? 26.308 5.698 -2.355 1.00 83.94 580 ALA A O 1
ATOM 4423 N N . ASP A 1 581 ? 26.986 7.361 -3.714 1.00 89.38 581 ASP A N 1
ATOM 4424 C CA . ASP A 1 581 ? 25.690 7.676 -4.302 1.00 89.38 581 ASP A CA 1
ATOM 4425 C C . ASP A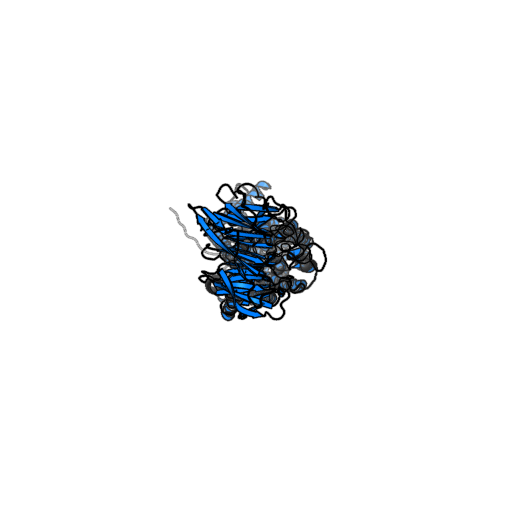 1 581 ? 25.832 7.983 -5.806 1.00 89.38 581 ASP A C 1
ATOM 4427 O O . ASP A 1 581 ? 25.937 9.147 -6.193 1.00 89.38 581 ASP A O 1
ATOM 4431 N N . PRO A 1 582 ? 25.783 6.963 -6.681 1.00 91.19 582 PRO A N 1
ATOM 4432 C CA . PRO A 1 582 ? 25.987 7.106 -8.122 1.00 91.19 582 PRO A CA 1
ATOM 4433 C C . PRO A 1 582 ? 24.950 7.980 -8.829 1.00 91.19 582 PRO A C 1
ATOM 4435 O O . PRO A 1 582 ? 25.114 8.287 -10.010 1.00 91.19 582 PRO A O 1
ATOM 4438 N N . THR A 1 583 ? 23.883 8.392 -8.137 1.00 92.88 583 THR A N 1
ATOM 4439 C CA . THR A 1 583 ? 22.932 9.383 -8.654 1.00 92.88 583 THR A CA 1
ATOM 4440 C C . THR A 1 583 ? 23.490 10.806 -8.583 1.00 92.88 583 THR A C 1
ATOM 4442 O O . THR A 1 583 ? 23.025 11.700 -9.289 1.00 92.88 583 THR A O 1
ATOM 4445 N N . LYS A 1 584 ? 24.524 11.050 -7.775 1.00 93.44 584 LYS A N 1
ATOM 4446 C CA . LYS A 1 584 ? 25.205 12.343 -7.702 1.00 93.44 584 LYS A CA 1
ATOM 4447 C C . LYS A 1 584 ? 26.313 12.406 -8.740 1.00 93.44 584 LYS A C 1
ATOM 4449 O O . LYS A 1 584 ? 27.366 11.784 -8.604 1.00 93.44 584 LYS A O 1
ATOM 4454 N N . LEU A 1 585 ? 26.066 13.206 -9.771 1.00 95.56 585 LEU A N 1
ATOM 4455 C CA . LEU A 1 585 ? 27.021 13.491 -10.831 1.00 95.56 585 LEU A CA 1
ATOM 4456 C C . LEU A 1 585 ? 27.642 14.869 -10.611 1.00 95.56 585 LEU A C 1
ATOM 4458 O O . LEU A 1 585 ? 26.936 15.858 -10.428 1.00 95.56 585 LEU A O 1
ATOM 4462 N N . THR A 1 586 ? 28.971 14.938 -10.664 1.00 95.94 586 THR A N 1
ATOM 4463 C CA . THR A 1 586 ? 29.710 16.207 -10.616 1.00 95.94 586 THR A CA 1
ATOM 4464 C C . THR A 1 586 ? 30.385 16.436 -11.957 1.00 95.94 586 THR A C 1
ATOM 4466 O O . THR A 1 586 ? 31.161 15.594 -12.400 1.00 95.94 586 THR A O 1
ATOM 4469 N N . MET A 1 587 ? 30.094 17.555 -12.618 1.00 95.56 587 MET A N 1
ATOM 4470 C CA . MET A 1 587 ? 30.752 17.909 -13.877 1.00 95.56 587 MET A CA 1
ATOM 4471 C C . MET A 1 587 ? 32.255 18.096 -13.665 1.00 95.56 587 MET A C 1
ATOM 4473 O O . MET A 1 587 ? 32.672 18.759 -12.716 1.00 95.56 587 MET A O 1
ATOM 4477 N N . VAL A 1 588 ? 33.060 17.521 -14.557 1.00 94.56 588 VAL A N 1
ATOM 4478 C CA . VAL A 1 588 ? 34.521 17.609 -14.517 1.00 94.56 588 VAL A CA 1
ATOM 4479 C C . VAL A 1 588 ? 35.002 18.425 -15.709 1.00 94.56 588 VAL A C 1
ATOM 4481 O O . VAL A 1 588 ? 34.883 18.002 -16.859 1.00 94.56 588 VAL A O 1
ATOM 4484 N N . GLY A 1 589 ? 35.571 19.595 -15.426 1.00 92.44 589 GLY A N 1
ATOM 4485 C CA . GLY A 1 589 ? 35.995 20.541 -16.455 1.00 92.44 589 GLY A CA 1
ATOM 4486 C C . GLY A 1 589 ? 34.816 21.227 -17.152 1.00 92.44 589 GLY A C 1
ATOM 4487 O O . GLY A 1 589 ? 33.718 21.318 -16.606 1.00 92.44 589 GLY A O 1
ATOM 4488 N N . GLN A 1 590 ? 35.065 21.746 -18.354 1.00 92.38 590 GLN A N 1
ATOM 4489 C CA . GLN A 1 590 ? 34.048 22.360 -19.213 1.00 92.38 590 GLN A CA 1
ATOM 4490 C C . GLN A 1 590 ? 33.686 21.415 -20.369 1.00 92.38 590 GLN A C 1
ATOM 4492 O O . GLN A 1 590 ? 34.541 20.622 -20.775 1.00 92.38 590 GLN A O 1
ATOM 4497 N N . PRO A 1 591 ? 32.463 21.494 -20.929 1.00 95.81 591 PRO A N 1
ATOM 4498 C CA . PRO A 1 591 ? 32.099 20.730 -22.119 1.00 95.81 591 PRO A CA 1
ATOM 4499 C C . PRO A 1 591 ? 33.101 20.959 -23.262 1.00 95.81 591 PRO A C 1
ATOM 4501 O O . PRO A 1 591 ? 33.353 22.096 -23.662 1.00 95.81 591 PRO A O 1
ATOM 4504 N N . ALA A 1 592 ? 33.674 19.881 -23.795 1.00 96.25 592 ALA A N 1
ATOM 4505 C CA . ALA A 1 592 ? 34.666 19.953 -24.861 1.00 96.25 592 ALA A CA 1
ATOM 4506 C C . ALA A 1 592 ? 33.977 20.084 -26.223 1.00 96.25 592 ALA A C 1
ATOM 4508 O O . ALA A 1 592 ? 33.090 19.295 -26.553 1.00 96.25 592 ALA A O 1
ATOM 4509 N N . VAL A 1 593 ? 34.396 21.069 -27.018 1.00 96.06 593 VAL A N 1
ATOM 4510 C CA . VAL A 1 593 ? 33.894 21.286 -28.383 1.00 96.06 593 VAL A CA 1
ATOM 4511 C C . VAL A 1 593 ? 34.396 20.177 -29.299 1.00 96.06 593 VAL A C 1
ATOM 4513 O O . VAL A 1 593 ? 35.581 19.839 -29.290 1.00 96.06 593 VAL A O 1
ATOM 4516 N N . VAL A 1 594 ? 33.494 19.624 -30.106 1.00 96.56 594 VAL A N 1
ATOM 4517 C CA . VAL A 1 594 ? 33.822 18.556 -31.051 1.00 96.56 594 VAL A CA 1
ATOM 4518 C C . VAL A 1 594 ? 34.137 19.170 -32.427 1.00 96.56 594 VAL A C 1
ATOM 4520 O O . VAL A 1 594 ? 33.378 20.011 -32.898 1.00 96.56 594 VAL A O 1
ATOM 4523 N N . PRO A 1 595 ? 35.234 18.783 -33.109 1.00 95.38 595 PRO A N 1
ATOM 4524 C CA . PRO A 1 595 ? 35.611 19.355 -34.410 1.00 95.38 595 PRO A CA 1
ATOM 4525 C C . PRO A 1 595 ? 34.647 19.085 -35.578 1.00 95.38 595 PRO A C 1
ATOM 4527 O O . PRO A 1 595 ? 34.752 19.759 -36.609 1.00 95.38 595 PRO A O 1
ATOM 4530 N N . GLY A 1 596 ? 33.796 18.063 -35.464 1.00 94.25 596 GLY A N 1
ATOM 4531 C CA . GLY A 1 596 ? 32.716 17.766 -36.410 1.00 94.25 596 GLY A CA 1
ATOM 4532 C C . GLY A 1 596 ? 31.448 18.560 -36.094 1.00 94.25 596 GLY A C 1
ATOM 4533 O O . GLY A 1 596 ? 31.504 19.560 -35.384 1.00 94.25 596 GLY A O 1
ATOM 4534 N N . GLU A 1 597 ? 30.309 18.108 -36.610 1.00 94.88 597 GLU A N 1
ATOM 4535 C CA . GLU A 1 597 ? 28.990 18.679 -36.313 1.00 94.88 597 GLU A CA 1
ATOM 4536 C C . GLU A 1 597 ? 28.036 17.604 -35.775 1.00 94.88 597 GLU A C 1
ATOM 4538 O O . GLU A 1 597 ? 28.235 16.422 -36.007 1.00 94.88 597 GLU A O 1
ATOM 4543 N N . PHE A 1 598 ? 27.011 17.981 -35.010 1.00 96.25 598 PHE A N 1
ATOM 4544 C CA . PHE A 1 598 ? 25.983 17.049 -34.517 1.00 96.25 598 PHE A CA 1
ATOM 4545 C C . PHE A 1 598 ? 26.550 15.746 -33.879 1.00 96.25 598 PHE A C 1
ATOM 4547 O O . PHE A 1 598 ? 26.398 14.650 -34.432 1.00 96.25 598 PHE A O 1
ATOM 4554 N N . PRO A 1 599 ? 27.242 15.826 -32.725 1.00 97.00 599 PRO A N 1
ATOM 4555 C CA . PRO A 1 599 ? 27.755 14.656 -32.020 1.00 97.00 599 PRO A CA 1
ATOM 4556 C C . PRO A 1 599 ? 26.596 13.784 -31.552 1.00 97.00 599 PRO A C 1
ATOM 4558 O O . PRO A 1 599 ? 25.739 14.236 -30.793 1.00 97.00 599 PRO A O 1
ATOM 4561 N N . ASN A 1 600 ? 26.577 12.532 -31.998 1.00 95.06 600 ASN A N 1
ATOM 4562 C CA . ASN A 1 600 ? 25.462 11.625 -31.748 1.00 95.06 600 ASN A CA 1
ATOM 4563 C C . ASN A 1 600 ? 25.862 10.352 -30.989 1.00 95.06 600 ASN A C 1
ATOM 4565 O O . ASN A 1 600 ? 24.995 9.687 -30.433 1.00 95.06 600 ASN A O 1
ATOM 4569 N N . THR A 1 601 ? 27.148 10.009 -30.907 1.00 97.19 601 THR A N 1
ATOM 4570 C CA . THR A 1 601 ? 27.613 8.818 -30.178 1.00 97.19 601 THR A CA 1
ATOM 4571 C C . THR A 1 601 ? 28.996 9.044 -29.569 1.00 97.19 601 THR A C 1
ATOM 4573 O O . THR A 1 601 ? 29.833 9.752 -30.135 1.00 97.19 601 THR A O 1
ATOM 4576 N N . VAL A 1 602 ? 29.237 8.463 -28.394 1.00 97.75 602 VAL A N 1
ATOM 4577 C CA . VAL A 1 602 ? 30.485 8.588 -27.635 1.00 97.75 602 VAL A CA 1
ATOM 4578 C C . VAL A 1 602 ? 30.962 7.224 -27.137 1.00 97.75 602 VAL A C 1
ATOM 4580 O O . VAL A 1 602 ? 30.190 6.408 -26.638 1.00 97.75 602 VAL A O 1
ATOM 4583 N N . ALA A 1 603 ? 32.269 7.001 -27.232 1.00 97.44 603 ALA A N 1
ATOM 4584 C CA . ALA A 1 603 ? 32.975 5.863 -26.664 1.00 97.44 603 ALA A CA 1
ATOM 4585 C C . ALA A 1 603 ? 34.112 6.353 -25.774 1.00 97.44 603 ALA A C 1
ATOM 4587 O O . ALA A 1 603 ? 34.780 7.331 -26.091 1.00 97.44 603 ALA A O 1
ATOM 4588 N N . ALA A 1 604 ? 34.390 5.645 -24.689 1.00 96.38 604 ALA A N 1
ATOM 4589 C CA . ALA A 1 604 ? 35.545 5.923 -23.849 1.00 96.38 604 ALA A CA 1
ATOM 4590 C C . ALA A 1 604 ? 36.254 4.618 -23.482 1.00 96.38 604 ALA A C 1
ATOM 4592 O O . ALA A 1 604 ? 35.654 3.543 -23.507 1.00 96.38 604 ALA A O 1
ATOM 4593 N N . SER A 1 605 ? 37.540 4.711 -23.157 1.00 94.69 605 SER A N 1
ATOM 4594 C CA . SER A 1 605 ? 38.365 3.579 -22.738 1.00 94.69 605 SER A CA 1
ATOM 4595 C C . SER A 1 605 ? 39.245 3.984 -21.564 1.00 94.69 605 SER A C 1
ATOM 4597 O O . SER A 1 605 ? 40.096 4.864 -21.705 1.00 94.69 605 SER A O 1
ATOM 4599 N N . ASP A 1 606 ? 39.068 3.324 -20.414 1.00 90.56 606 ASP A N 1
ATOM 4600 C CA . ASP A 1 606 ? 39.848 3.637 -19.211 1.00 90.56 606 ASP A CA 1
ATOM 4601 C C . ASP A 1 606 ? 41.313 3.239 -19.380 1.00 90.56 606 ASP A C 1
ATOM 4603 O O . ASP A 1 606 ? 42.214 3.998 -19.035 1.00 90.56 606 ASP A O 1
ATOM 4607 N N . GLY A 1 607 ? 41.555 2.072 -19.985 1.00 89.19 607 GLY A N 1
ATOM 4608 C CA . GLY A 1 607 ? 42.903 1.555 -20.217 1.00 89.19 607 GLY A CA 1
ATOM 4609 C C . GLY A 1 607 ? 43.719 2.398 -21.198 1.00 89.19 607 GLY A C 1
ATOM 4610 O O . GLY A 1 607 ? 44.945 2.391 -21.132 1.00 89.19 607 GLY A O 1
ATOM 4611 N N . ASN A 1 608 ? 43.055 3.131 -22.095 1.00 91.81 608 ASN A N 1
ATOM 4612 C CA . ASN A 1 608 ? 43.700 4.060 -23.023 1.00 91.81 608 ASN A CA 1
ATOM 4613 C C . ASN A 1 608 ? 43.626 5.524 -22.556 1.00 91.81 608 ASN A C 1
ATOM 4615 O O . ASN A 1 608 ? 44.295 6.366 -23.150 1.00 91.81 608 ASN A O 1
ATOM 4619 N N . LYS A 1 609 ? 42.819 5.829 -21.526 1.00 92.94 609 LYS A N 1
ATOM 4620 C CA . LYS A 1 609 ? 42.471 7.191 -21.080 1.00 92.94 609 LYS A CA 1
ATOM 4621 C C . LYS A 1 609 ? 42.030 8.100 -22.235 1.00 92.94 609 LYS A C 1
ATOM 4623 O O . LYS A 1 609 ? 42.397 9.270 -22.296 1.00 92.94 609 LYS A O 1
ATOM 4628 N N . LEU A 1 610 ? 41.242 7.543 -23.159 1.00 95.19 610 LEU A N 1
ATOM 4629 C CA . LEU A 1 610 ? 40.717 8.228 -24.344 1.00 95.19 610 LEU A CA 1
ATOM 4630 C C . LEU A 1 610 ? 39.191 8.251 -24.340 1.00 95.19 610 LEU A C 1
ATOM 4632 O O . LEU A 1 610 ? 38.555 7.236 -24.054 1.00 95.19 610 LEU A O 1
ATOM 4636 N N . VAL A 1 611 ? 38.623 9.386 -24.738 1.00 97.06 611 VAL A N 1
ATOM 4637 C CA . VAL A 1 611 ? 37.221 9.535 -25.136 1.00 97.06 611 VAL A CA 1
ATOM 4638 C C . VAL A 1 611 ? 37.182 9.880 -26.620 1.00 97.06 611 VAL A C 1
ATOM 4640 O O . VAL A 1 611 ? 37.936 10.732 -27.075 1.00 97.06 611 VAL A O 1
ATOM 4643 N N . CYS A 1 612 ? 36.334 9.204 -27.381 1.00 97.88 612 CYS A N 1
ATOM 4644 C CA . CYS A 1 612 ? 36.140 9.398 -28.809 1.00 97.88 612 CYS A CA 1
ATOM 4645 C C . CYS A 1 612 ? 34.667 9.678 -29.080 1.00 97.88 612 CYS A C 1
ATOM 4647 O O . CYS A 1 612 ? 33.793 8.928 -28.648 1.00 97.88 612 CYS A O 1
ATOM 4649 N N . VAL A 1 613 ? 34.396 10.751 -29.809 1.00 97.88 613 VAL A N 1
ATOM 4650 C CA . VAL A 1 613 ? 33.051 11.179 -30.183 1.00 97.88 613 VAL A CA 1
ATOM 4651 C C . VAL A 1 613 ? 32.926 11.048 -31.688 1.00 97.88 613 VAL A C 1
ATOM 4653 O O . VAL A 1 613 ? 33.786 11.537 -32.426 1.00 97.88 613 VAL A O 1
ATOM 4656 N N . ALA A 1 614 ? 31.858 10.396 -32.139 1.00 97.19 614 ALA A N 1
ATOM 4657 C CA . ALA A 1 614 ? 31.492 10.429 -33.540 1.00 97.19 614 ALA A CA 1
ATOM 4658 C C . ALA A 1 614 ? 30.373 11.443 -33.779 1.00 97.19 614 ALA A C 1
ATOM 4660 O O . ALA A 1 614 ? 29.496 11.680 -32.945 1.00 97.19 614 ALA A O 1
ATOM 4661 N N . THR A 1 615 ? 30.476 12.070 -34.938 1.00 96.69 615 THR A N 1
ATOM 4662 C CA . THR A 1 615 ? 29.674 13.199 -35.392 1.00 96.69 615 THR A CA 1
ATOM 4663 C C . THR A 1 615 ? 29.023 12.838 -36.709 1.00 96.69 615 THR A C 1
ATOM 4665 O O . THR A 1 615 ? 29.623 12.140 -37.533 1.00 96.69 615 THR A O 1
ATOM 4668 N N . THR A 1 616 ? 27.800 13.313 -36.907 1.00 94.69 616 THR A N 1
ATOM 4669 C CA . THR A 1 616 ? 27.072 13.165 -38.167 1.00 94.69 616 THR A CA 1
ATOM 4670 C C . THR A 1 616 ? 26.719 14.543 -38.744 1.00 94.69 616 THR A C 1
ATOM 4672 O O . THR A 1 616 ? 27.245 15.560 -38.320 1.00 94.69 616 THR A O 1
ATOM 4675 N N . GLY A 1 617 ? 25.884 14.606 -39.771 1.00 92.81 617 GLY A N 1
ATOM 4676 C CA . GLY A 1 617 ? 25.586 15.852 -40.471 1.00 92.81 617 GLY A CA 1
ATOM 4677 C C . GLY A 1 617 ? 26.651 16.265 -41.489 1.00 92.81 617 GLY A C 1
ATOM 4678 O O . GLY A 1 617 ? 27.369 15.412 -42.016 1.00 92.81 617 GLY A O 1
ATOM 4679 N N . ALA A 1 618 ? 26.728 17.560 -41.802 1.00 93.25 618 ALA A N 1
ATOM 4680 C CA . ALA A 1 618 ? 27.545 18.073 -42.907 1.00 93.25 618 ALA A CA 1
ATOM 4681 C C . ALA A 1 618 ? 29.043 17.823 -42.710 1.00 93.25 618 ALA A C 1
ATOM 4683 O O . ALA A 1 618 ? 29.757 17.518 -43.666 1.00 93.25 618 ALA A O 1
ATOM 4684 N N . LYS A 1 619 ? 29.513 17.888 -41.460 1.00 94.75 619 LYS A N 1
ATOM 4685 C CA . LYS A 1 619 ? 30.895 17.582 -41.085 1.00 94.75 619 LYS A CA 1
ATOM 4686 C C . LYS A 1 619 ? 30.959 16.351 -40.181 1.00 94.75 619 LYS A C 1
ATOM 4688 O O . LYS A 1 619 ? 31.224 16.450 -38.983 1.00 94.75 619 LYS A O 1
ATOM 4693 N 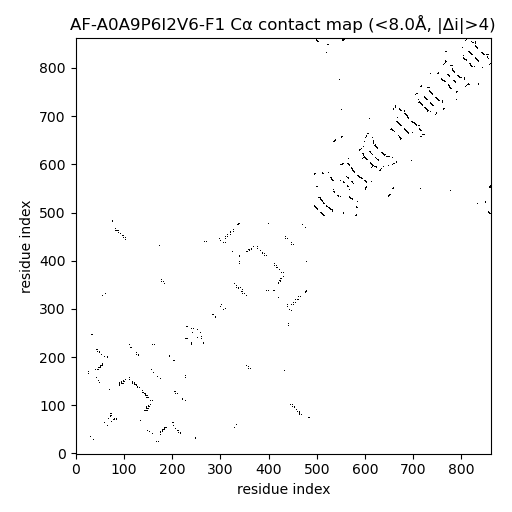N . ALA A 1 620 ? 30.716 15.188 -40.778 1.00 95.25 620 ALA A N 1
ATOM 4694 C CA . ALA A 1 620 ? 30.725 13.905 -40.089 1.00 95.25 620 ALA A CA 1
ATOM 4695 C C . ALA A 1 620 ? 32.138 13.308 -39.942 1.00 95.25 620 ALA A C 1
ATOM 4697 O O . ALA A 1 620 ? 33.003 13.434 -40.815 1.00 95.25 620 ALA A O 1
ATOM 4698 N N . GLY A 1 621 ? 32.379 12.623 -38.826 1.00 95.88 621 GLY A N 1
ATOM 4699 C CA . GLY A 1 621 ? 33.673 12.013 -38.530 1.00 95.88 621 GLY A CA 1
ATOM 4700 C C . GLY A 1 621 ? 33.862 11.632 -37.067 1.00 95.88 621 GLY A C 1
ATOM 4701 O O . GLY A 1 621 ? 32.930 11.703 -36.268 1.00 95.88 621 GLY A O 1
ATOM 4702 N N . ILE A 1 622 ? 35.081 11.227 -36.713 1.00 97.69 622 ILE A N 1
ATOM 4703 C CA . ILE A 1 622 ? 35.447 10.808 -35.352 1.00 97.69 622 ILE A CA 1
ATOM 4704 C C . ILE A 1 622 ? 36.613 11.648 -34.841 1.00 97.69 622 ILE A C 1
ATOM 4706 O O . ILE A 1 622 ? 37.667 11.708 -35.479 1.00 97.69 622 ILE A O 1
ATOM 4710 N N . ALA A 1 623 ? 36.448 12.244 -33.666 1.00 97.31 623 ALA A N 1
ATOM 4711 C CA . ALA A 1 623 ? 37.505 12.948 -32.949 1.00 97.31 623 ALA A CA 1
ATOM 4712 C C . ALA A 1 623 ? 37.673 12.343 -31.554 1.00 97.31 623 ALA A C 1
ATOM 4714 O O . ALA A 1 623 ? 36.699 11.908 -30.940 1.00 97.31 623 ALA A O 1
ATOM 4715 N N . CYS A 1 624 ? 38.904 12.305 -31.062 1.00 97.12 624 CYS A N 1
ATOM 4716 C CA . CYS A 1 624 ? 39.246 11.741 -29.767 1.00 97.12 624 CYS A CA 1
ATOM 4717 C C . CYS A 1 624 ? 40.043 12.740 -28.931 1.00 97.12 624 CYS A C 1
ATOM 4719 O O . CYS A 1 624 ? 40.830 13.521 -29.457 1.00 97.12 624 CYS A O 1
ATOM 4721 N N . ALA A 1 625 ? 39.891 12.674 -27.616 1.00 95.88 625 ALA A N 1
ATOM 4722 C CA . ALA A 1 625 ? 40.665 13.448 -26.659 1.00 95.88 625 ALA A CA 1
ATOM 4723 C C . ALA A 1 625 ? 41.151 12.543 -25.520 1.00 95.88 625 ALA A C 1
ATOM 4725 O O . ALA A 1 625 ? 40.453 11.592 -25.145 1.00 95.88 625 ALA A O 1
ATOM 4726 N N . PRO A 1 626 ? 42.321 12.833 -24.925 1.00 95.06 626 PRO A N 1
ATOM 4727 C CA . PRO A 1 626 ? 42.656 12.274 -23.627 1.00 95.06 626 PRO A CA 1
ATOM 4728 C C . PRO A 1 626 ? 41.700 12.825 -22.560 1.00 95.06 626 PRO A C 1
ATOM 4730 O O . PRO A 1 626 ? 41.265 13.974 -22.651 1.00 95.06 626 PRO A O 1
ATOM 4733 N N . PHE A 1 627 ? 41.396 12.035 -21.534 1.00 95.44 627 PHE A N 1
ATOM 4734 C CA . PHE A 1 627 ? 40.646 12.507 -20.366 1.00 95.44 627 PHE A CA 1
ATOM 4735 C C . PHE A 1 627 ? 41.377 12.172 -19.065 1.00 95.44 627 PHE A C 1
ATOM 4737 O O . PHE A 1 627 ? 42.105 11.181 -18.972 1.00 95.44 627 PHE A O 1
ATOM 4744 N N . SER A 1 628 ? 41.182 13.009 -18.051 1.00 93.31 628 SER A N 1
ATOM 4745 C CA . SER A 1 628 ? 41.756 12.845 -16.714 1.00 93.31 628 SER A CA 1
ATOM 4746 C C . SER A 1 628 ? 40.789 13.370 -15.648 1.00 93.31 628 SER A C 1
ATOM 4748 O O . SER A 1 628 ? 39.706 13.857 -15.964 1.00 93.31 628 SER A O 1
ATOM 4750 N N . GLU A 1 629 ? 41.195 13.340 -14.378 1.00 90.00 629 GLU A N 1
ATOM 4751 C CA . GLU A 1 629 ? 40.427 13.940 -13.274 1.00 90.00 629 GLU A CA 1
ATOM 4752 C C . GLU A 1 629 ? 40.191 15.457 -13.440 1.00 90.00 629 GLU A C 1
ATOM 4754 O O . GLU A 1 629 ? 39.352 16.013 -12.739 1.00 90.00 629 GLU A O 1
ATOM 4759 N N . SER A 1 630 ? 40.907 16.142 -14.346 1.00 91.06 630 SER A N 1
ATOM 4760 C CA . SER A 1 630 ? 40.671 17.560 -14.661 1.00 91.06 630 SER A CA 1
ATOM 4761 C C . SER A 1 630 ? 39.663 17.787 -15.796 1.00 91.06 630 SER A C 1
ATOM 4763 O O . SER A 1 630 ? 39.307 18.932 -16.064 1.00 91.06 630 SER A O 1
ATOM 4765 N N . GLY A 1 631 ? 39.204 16.725 -16.464 1.00 93.88 631 GLY A N 1
ATOM 4766 C CA . GLY A 1 631 ? 38.208 16.779 -17.534 1.00 93.88 631 GLY A CA 1
ATOM 4767 C C . GLY A 1 631 ? 38.731 16.255 -18.870 1.00 93.88 631 GLY A C 1
ATOM 4768 O O . GLY A 1 631 ? 39.744 15.554 -18.943 1.00 93.88 631 GLY A O 1
ATOM 4769 N N . ILE A 1 632 ? 38.014 16.599 -19.939 1.00 96.50 632 ILE A N 1
ATOM 4770 C CA . ILE A 1 632 ? 38.370 16.237 -21.314 1.00 96.50 632 ILE A CA 1
ATOM 4771 C C . ILE A 1 632 ? 39.427 17.221 -21.831 1.00 96.50 632 ILE A C 1
ATOM 4773 O O . ILE A 1 632 ? 39.258 18.435 -21.732 1.00 96.50 632 ILE A O 1
ATOM 4777 N N . GLY A 1 633 ? 40.525 16.694 -22.375 1.00 93.44 633 GLY A N 1
ATOM 4778 C CA . GLY A 1 633 ? 41.567 17.485 -23.025 1.00 93.44 633 GLY A CA 1
ATOM 4779 C C . GLY A 1 633 ? 41.149 18.015 -24.401 1.00 93.44 633 GLY A C 1
ATOM 4780 O O . GLY A 1 633 ? 40.004 17.888 -24.830 1.00 93.44 633 GLY A O 1
ATOM 4781 N N . ALA A 1 634 ? 42.099 18.600 -25.130 1.00 93.19 634 ALA A N 1
ATOM 4782 C CA . ALA A 1 634 ? 41.845 19.050 -26.495 1.00 93.19 634 ALA A CA 1
ATOM 4783 C C . ALA A 1 634 ? 41.530 17.860 -27.420 1.00 93.19 634 ALA A C 1
ATOM 4785 O O . ALA A 1 634 ? 42.261 16.866 -27.430 1.00 93.19 634 ALA A O 1
ATOM 4786 N N . MET A 1 635 ? 40.458 17.989 -28.205 1.00 94.94 635 MET A N 1
ATOM 4787 C CA . MET A 1 635 ? 40.117 17.036 -29.263 1.00 94.94 635 MET A CA 1
ATOM 4788 C C . MET A 1 635 ? 41.191 17.036 -30.350 1.00 94.94 635 MET A C 1
ATOM 4790 O O . MET A 1 635 ? 41.695 18.087 -30.748 1.00 94.94 635 MET A O 1
ATOM 4794 N N . ASP A 1 636 ? 41.527 15.847 -30.837 1.00 94.12 636 ASP A N 1
ATOM 4795 C CA . ASP A 1 636 ? 42.411 15.665 -31.976 1.00 94.12 636 ASP A CA 1
ATOM 4796 C C . ASP A 1 636 ? 41.719 15.980 -33.312 1.00 94.12 636 ASP A C 1
ATOM 4798 O O . ASP A 1 636 ? 40.559 16.393 -33.377 1.00 94.12 636 ASP A O 1
ATOM 4802 N N . GLY A 1 637 ? 42.471 15.845 -34.407 1.00 90.81 637 GLY A N 1
ATOM 4803 C CA . GLY A 1 637 ? 41.951 16.091 -35.747 1.00 90.81 637 GLY A CA 1
ATOM 4804 C C . GLY A 1 637 ? 40.797 15.150 -36.104 1.00 90.81 637 GLY A C 1
ATOM 4805 O O . GLY A 1 637 ? 40.868 13.944 -35.862 1.00 90.81 637 GLY A O 1
ATOM 4806 N N . LEU A 1 638 ? 39.760 15.710 -36.735 1.00 94.81 638 LEU A N 1
ATOM 4807 C CA . LEU A 1 638 ? 38.602 14.956 -37.207 1.00 94.81 638 LEU A CA 1
ATOM 4808 C C . LEU A 1 638 ? 39.032 13.903 -38.236 1.00 94.81 638 LEU A C 1
ATOM 4810 O O . LEU A 1 638 ? 39.612 14.247 -39.263 1.00 94.81 638 LEU A O 1
ATOM 4814 N N . ARG A 1 639 ? 38.675 12.642 -37.990 1.00 96.38 639 ARG A N 1
ATOM 4815 C CA . ARG A 1 639 ? 38.766 11.545 -38.962 1.00 96.38 639 ARG A CA 1
ATOM 4816 C C . ARG A 1 639 ? 37.494 11.565 -39.808 1.00 96.38 639 ARG A C 1
ATOM 4818 O O . ARG A 1 639 ? 36.455 11.138 -39.296 1.00 96.38 639 ARG A O 1
ATOM 4825 N N . PRO A 1 640 ? 37.517 12.092 -41.042 1.00 94.62 640 PRO A N 1
ATOM 4826 C CA . PRO A 1 640 ? 36.296 12.368 -41.783 1.00 94.62 640 PRO A CA 1
ATOM 4827 C C . PRO A 1 640 ? 35.580 11.081 -42.199 1.00 94.62 640 PRO A C 1
ATOM 4829 O O . PRO A 1 640 ? 36.193 10.096 -42.629 1.00 94.62 640 PRO A O 1
ATOM 4832 N N . ILE A 1 641 ? 34.256 11.121 -42.104 1.00 93.00 641 ILE A N 1
ATOM 4833 C CA . ILE A 1 641 ? 33.353 10.125 -42.666 1.00 93.00 641 ILE A CA 1
ATOM 4834 C C . ILE A 1 641 ? 32.473 10.866 -43.669 1.00 93.00 641 ILE A C 1
ATOM 4836 O O . ILE A 1 641 ? 31.636 11.671 -43.280 1.00 93.00 641 ILE A O 1
ATOM 4840 N N . ASP A 1 642 ? 32.692 10.628 -44.958 1.00 86.62 642 ASP A N 1
ATOM 4841 C CA . ASP A 1 642 ? 31.940 11.309 -46.008 1.00 86.62 642 ASP A CA 1
ATOM 4842 C C . ASP A 1 642 ? 30.526 10.725 -46.118 1.00 86.62 642 ASP A C 1
ATOM 4844 O O . ASP A 1 642 ? 30.353 9.580 -46.541 1.00 86.62 642 ASP A O 1
ATOM 4848 N N . LEU A 1 643 ? 29.535 11.498 -45.666 1.00 88.56 643 LEU A N 1
ATOM 4849 C CA . LEU A 1 643 ? 28.115 11.130 -45.684 1.00 88.56 643 LEU A CA 1
ATOM 4850 C C . LEU A 1 643 ? 27.273 12.046 -46.574 1.00 88.56 643 LEU A C 1
ATOM 4852 O O . LEU A 1 643 ? 26.133 11.701 -46.857 1.00 88.56 643 LEU A O 1
ATOM 4856 N N . ASN A 1 644 ? 27.784 13.205 -47.001 1.00 87.44 644 ASN A N 1
ATOM 4857 C CA . ASN A 1 644 ? 27.013 14.211 -47.743 1.00 87.44 644 ASN A CA 1
ATOM 4858 C C . ASN A 1 644 ? 25.619 14.510 -47.120 1.00 87.44 644 ASN A C 1
ATOM 4860 O O . ASN A 1 644 ? 24.578 14.329 -47.755 1.00 87.44 644 ASN A O 1
ATOM 4864 N N . GLN A 1 645 ? 25.600 14.903 -45.840 1.00 90.50 645 GLN A N 1
ATOM 4865 C CA . GLN A 1 645 ? 24.394 15.184 -45.040 1.00 90.50 645 GLN A CA 1
ATOM 4866 C C . GLN A 1 645 ? 24.239 16.685 -44.735 1.00 90.50 645 GLN A C 1
ATOM 4868 O O . GLN A 1 645 ? 25.177 17.460 -44.887 1.00 90.50 645 GLN A O 1
ATOM 4873 N N . SER A 1 646 ? 23.059 17.104 -44.271 1.00 93.00 646 SER A N 1
ATOM 4874 C CA . SER A 1 646 ? 22.843 18.438 -43.686 1.00 93.00 646 SER A CA 1
ATOM 4875 C C . SER A 1 646 ? 23.133 18.447 -42.182 1.00 93.00 646 SER A C 1
ATOM 4877 O O . SER A 1 646 ? 23.233 17.393 -41.567 1.00 93.00 646 SER A O 1
ATOM 4879 N N . THR A 1 647 ? 23.200 19.622 -41.556 1.00 92.94 647 THR A N 1
ATOM 4880 C CA . THR A 1 647 ? 23.200 19.754 -40.088 1.00 92.94 647 THR A CA 1
ATOM 4881 C C . THR A 1 647 ? 22.001 20.612 -39.663 1.00 92.94 647 THR A C 1
ATOM 4883 O O . THR A 1 647 ? 21.963 21.785 -40.033 1.00 92.94 647 THR A O 1
ATOM 4886 N N . PRO A 1 648 ? 21.020 20.085 -38.900 1.00 94.69 648 PRO A N 1
ATOM 4887 C CA . PRO A 1 648 ? 20.891 18.699 -38.435 1.00 94.69 648 PRO A CA 1
ATOM 4888 C C . PRO A 1 648 ? 20.785 17.667 -39.581 1.00 94.69 648 PRO A C 1
ATOM 4890 O O . PRO A 1 648 ? 20.308 18.012 -40.667 1.00 94.69 648 PRO A O 1
ATOM 4893 N N . PRO A 1 649 ? 21.227 16.414 -39.365 1.00 94.75 649 PRO A N 1
ATOM 4894 C CA . PRO A 1 649 ? 21.189 15.353 -40.376 1.00 94.75 649 PRO A CA 1
ATOM 4895 C C . PRO A 1 649 ? 19.759 14.926 -40.700 1.00 94.75 649 PRO A C 1
ATOM 4897 O O . PRO A 1 649 ? 18.895 14.945 -39.823 1.00 94.75 649 PRO A O 1
ATOM 4900 N N . VAL A 1 650 ? 19.522 14.470 -41.930 1.00 92.88 650 VAL A N 1
ATOM 4901 C CA . VAL A 1 650 ? 18.269 13.815 -42.326 1.00 92.88 650 VAL A CA 1
ATOM 4902 C C . VAL A 1 650 ? 18.446 12.307 -42.163 1.00 92.88 650 VAL A C 1
ATOM 4904 O O . VAL A 1 650 ? 19.234 11.691 -42.881 1.00 92.88 650 VAL A O 1
ATOM 4907 N N . GLY A 1 651 ? 17.743 11.726 -41.191 1.00 83.62 651 GLY A N 1
ATOM 4908 C CA . GLY A 1 651 ? 17.900 10.335 -40.767 1.00 83.62 651 GLY A CA 1
ATOM 4909 C C . GLY A 1 651 ? 16.646 9.469 -40.963 1.00 83.62 651 GLY A C 1
ATOM 4910 O O . GLY A 1 651 ? 15.599 9.964 -41.399 1.00 83.62 651 GLY A O 1
ATOM 4911 N N . PRO A 1 652 ? 16.732 8.166 -40.622 1.00 85.31 652 PRO A N 1
ATOM 4912 C CA . PRO A 1 652 ? 17.853 7.520 -39.927 1.00 85.31 652 PRO A CA 1
ATOM 4913 C C . PRO A 1 652 ? 18.951 6.954 -40.842 1.00 85.31 652 PRO A C 1
ATOM 4915 O O . PRO A 1 652 ? 19.980 6.534 -40.324 1.00 85.31 652 PRO A O 1
ATOM 4918 N N . THR A 1 653 ? 18.755 6.894 -42.162 1.00 90.56 653 THR A N 1
ATOM 4919 C CA . THR A 1 653 ? 19.745 6.350 -43.110 1.00 90.56 653 THR A CA 1
ATOM 4920 C C . THR A 1 653 ? 20.900 7.319 -43.351 1.00 90.56 653 THR A C 1
ATOM 4922 O O . THR A 1 653 ? 20.765 8.524 -43.146 1.00 90.56 653 THR A O 1
ATOM 4925 N N . ASN A 1 654 ? 22.043 6.801 -43.815 1.00 91.88 654 ASN A N 1
ATOM 4926 C CA . ASN A 1 654 ? 23.200 7.620 -44.189 1.00 91.88 654 ASN A CA 1
ATOM 4927 C C . ASN A 1 654 ? 23.708 8.534 -43.046 1.00 91.88 654 ASN A C 1
ATOM 4929 O O . ASN A 1 654 ? 24.036 9.702 -43.259 1.00 91.88 654 ASN A O 1
ATOM 4933 N N . THR A 1 655 ? 23.738 8.000 -41.821 1.00 94.19 655 THR A N 1
ATOM 4934 C CA . THR A 1 655 ? 24.277 8.642 -40.609 1.00 94.19 655 THR A CA 1
ATOM 4935 C C . THR A 1 655 ? 25.258 7.712 -39.891 1.00 94.19 655 THR A C 1
ATOM 4937 O O . THR A 1 655 ? 25.264 6.492 -40.100 1.00 94.19 655 THR A O 1
ATOM 4940 N N . VAL A 1 656 ? 26.116 8.278 -39.033 1.00 95.38 656 VAL A N 1
ATOM 4941 C CA . VAL A 1 656 ? 26.952 7.471 -38.130 1.00 95.38 656 VAL A CA 1
ATOM 4942 C C . VAL A 1 656 ? 26.048 6.852 -37.072 1.00 95.38 656 VAL A C 1
ATOM 4944 O O . VAL A 1 656 ? 25.277 7.565 -36.441 1.00 95.38 656 VAL A O 1
ATOM 4947 N N . SER A 1 657 ? 26.137 5.543 -36.865 1.00 93.62 657 SER A N 1
ATOM 4948 C CA . SER A 1 657 ? 25.261 4.837 -35.934 1.00 93.62 657 SER A CA 1
ATOM 4949 C C . SER A 1 657 ? 25.819 4.753 -34.519 1.00 93.62 657 SER A C 1
ATOM 4951 O O . SER A 1 657 ? 25.138 5.080 -33.550 1.00 93.62 657 SER A O 1
ATOM 4953 N N . GLN A 1 658 ? 27.052 4.272 -34.384 1.00 95.81 658 GLN A N 1
ATOM 4954 C CA . GLN A 1 658 ? 27.662 4.019 -33.087 1.00 95.81 658 GLN A CA 1
ATOM 4955 C C . GLN A 1 658 ? 29.179 4.037 -33.218 1.00 95.81 658 GLN A C 1
ATOM 4957 O O . GLN A 1 658 ? 29.728 3.581 -34.221 1.00 95.81 658 GLN A O 1
ATOM 4962 N N . VAL A 1 659 ? 29.854 4.511 -32.173 1.00 96.88 659 VAL A N 1
ATOM 4963 C CA . VAL A 1 659 ? 31.290 4.321 -31.963 1.00 96.88 659 VAL A CA 1
ATOM 4964 C C . VAL A 1 659 ? 31.509 3.550 -30.659 1.00 96.88 659 VAL A C 1
ATOM 4966 O O . VAL A 1 659 ? 30.784 3.760 -29.686 1.00 96.88 659 VAL A O 1
ATOM 4969 N N . PHE A 1 660 ? 32.451 2.607 -30.634 1.00 96.38 660 PHE A N 1
ATOM 4970 C CA . PHE A 1 660 ? 32.762 1.789 -29.453 1.00 96.38 660 PHE A CA 1
ATOM 4971 C C . PHE A 1 660 ? 34.145 1.141 -29.576 1.00 96.38 660 PHE A C 1
ATOM 4973 O O . PHE A 1 660 ? 34.627 0.900 -30.676 1.00 96.38 660 PHE A O 1
ATOM 4980 N N . PHE A 1 661 ? 34.803 0.857 -28.454 1.00 94.94 661 PHE A N 1
ATOM 4981 C CA . PHE A 1 661 ? 36.085 0.146 -28.459 1.00 94.94 661 PHE A CA 1
ATOM 4982 C C . PHE A 1 661 ? 35.886 -1.373 -28.556 1.00 94.94 661 PHE A C 1
ATOM 4984 O O . PHE A 1 661 ? 34.882 -1.909 -28.078 1.00 94.94 661 PHE A O 1
ATOM 4991 N N . SER A 1 662 ? 36.867 -2.070 -29.134 1.00 92.88 662 SER A N 1
ATOM 4992 C CA . SER A 1 662 ? 36.997 -3.524 -29.023 1.00 92.88 662 SER A CA 1
ATOM 4993 C C . SER A 1 662 ? 37.116 -3.948 -27.553 1.00 92.88 662 SER A C 1
ATOM 4995 O O . SER A 1 662 ? 37.523 -3.160 -26.695 1.00 92.88 662 SER A O 1
ATOM 4997 N N . ALA A 1 663 ? 36.777 -5.203 -27.243 1.00 87.12 663 ALA A N 1
ATOM 4998 C CA . ALA A 1 663 ? 36.803 -5.706 -25.864 1.00 87.12 663 ALA A CA 1
ATOM 4999 C C . ALA A 1 663 ? 38.201 -5.613 -25.213 1.00 87.12 663 ALA A C 1
ATOM 5001 O O . ALA A 1 663 ? 38.310 -5.398 -24.009 1.00 87.12 663 ALA A O 1
ATOM 5002 N N . ASP A 1 664 ? 39.265 -5.724 -26.012 1.00 86.62 664 ASP A N 1
ATOM 5003 C CA . ASP A 1 664 ? 40.662 -5.581 -25.588 1.00 86.62 664 ASP A CA 1
ATOM 5004 C C . ASP A 1 664 ? 41.195 -4.133 -25.665 1.00 86.62 664 ASP A C 1
ATOM 5006 O O . ASP A 1 664 ? 42.334 -3.862 -25.276 1.00 86.62 664 ASP A O 1
ATOM 5010 N N . GLY A 1 665 ? 40.387 -3.193 -26.167 1.00 89.19 665 GLY A N 1
ATOM 5011 C CA . GLY A 1 665 ? 40.733 -1.784 -26.334 1.00 89.19 665 GLY A CA 1
ATOM 5012 C C . GLY A 1 665 ? 41.796 -1.492 -27.398 1.00 89.19 665 GLY A C 1
ATOM 5013 O O . GLY A 1 665 ? 42.335 -0.381 -27.403 1.00 89.19 665 GLY A O 1
ATOM 5014 N N . ARG A 1 666 ? 42.130 -2.454 -28.268 1.00 91.44 666 ARG A N 1
ATOM 5015 C CA . ARG A 1 666 ? 43.135 -2.287 -29.333 1.00 91.44 666 ARG A CA 1
ATOM 5016 C C . ARG A 1 666 ? 42.601 -1.617 -30.588 1.00 91.44 666 ARG A C 1
ATOM 5018 O O . ARG A 1 666 ? 43.394 -1.046 -31.328 1.00 91.44 666 ARG A O 1
ATOM 5025 N N . ASP A 1 667 ? 41.296 -1.662 -30.818 1.00 94.06 667 ASP A N 1
ATOM 5026 C CA . ASP A 1 667 ? 40.652 -1.050 -31.972 1.00 94.06 667 ASP A CA 1
ATOM 5027 C C . ASP A 1 667 ? 39.473 -0.174 -31.514 1.00 94.06 667 ASP A C 1
ATOM 5029 O O . ASP A 1 667 ? 38.770 -0.483 -30.548 1.00 94.06 667 ASP A O 1
ATOM 5033 N N . LEU A 1 668 ? 39.252 0.938 -32.210 1.00 96.31 668 LEU A N 1
ATOM 5034 C CA . LEU A 1 668 ? 38.022 1.720 -32.139 1.00 96.31 668 LEU A CA 1
ATOM 5035 C C . LEU A 1 668 ? 37.163 1.351 -33.348 1.00 96.31 668 LEU A C 1
ATOM 5037 O O . LEU A 1 668 ? 37.596 1.497 -34.490 1.00 96.31 668 LEU A O 1
ATOM 5041 N N . TYR A 1 669 ? 35.947 0.888 -33.105 1.00 96.81 669 TYR A N 1
ATOM 5042 C CA . TYR A 1 669 ? 34.982 0.542 -34.136 1.00 96.81 669 TYR A CA 1
ATOM 5043 C C . TYR A 1 669 ? 33.957 1.654 -34.319 1.00 96.81 669 TYR A C 1
ATOM 5045 O O . TYR A 1 669 ? 33.534 2.295 -33.356 1.00 96.81 669 TYR A O 1
ATOM 5053 N N . ALA A 1 670 ? 33.538 1.855 -35.564 1.00 96.50 670 ALA A N 1
ATOM 5054 C CA . ALA A 1 670 ? 32.420 2.712 -35.914 1.00 96.50 670 ALA A CA 1
ATOM 5055 C C . ALA A 1 670 ? 31.522 2.028 -36.945 1.00 96.50 670 ALA A C 1
ATOM 5057 O O . ALA A 1 670 ? 32.007 1.440 -37.913 1.00 96.50 670 ALA A O 1
ATOM 5058 N N . THR A 1 671 ? 30.211 2.126 -36.751 1.00 95.94 671 THR A N 1
ATOM 5059 C CA . THR A 1 671 ? 29.210 1.635 -37.703 1.00 95.94 671 THR A CA 1
ATOM 5060 C C . THR A 1 671 ? 28.495 2.799 -38.365 1.00 95.94 671 THR A C 1
ATOM 5062 O O . THR A 1 671 ? 28.134 3.780 -37.715 1.00 95.94 671 THR A O 1
ATOM 5065 N N . VAL A 1 672 ? 28.305 2.701 -39.679 1.00 95.00 672 VAL A N 1
ATOM 5066 C CA . VAL A 1 672 ? 27.646 3.719 -40.504 1.00 95.00 672 VAL A CA 1
ATOM 5067 C C . VAL A 1 672 ? 26.488 3.081 -41.253 1.00 95.00 672 VAL A C 1
ATOM 5069 O O . VAL A 1 672 ? 26.646 2.036 -41.890 1.00 95.00 672 VAL A O 1
ATOM 5072 N N . LYS A 1 673 ? 25.322 3.723 -41.182 1.00 94.62 673 LYS A N 1
ATOM 5073 C CA . LYS A 1 673 ? 24.089 3.249 -41.814 1.00 94.62 673 LYS A CA 1
ATOM 5074 C C . LYS A 1 673 ? 24.129 3.520 -43.306 1.00 94.62 673 LYS A C 1
ATOM 5076 O O . LYS A 1 673 ? 24.420 4.639 -43.720 1.00 94.62 673 LYS A O 1
ATOM 5081 N N . GLY A 1 674 ? 23.770 2.523 -44.104 1.00 92.12 674 GLY A N 1
ATOM 5082 C CA . GLY A 1 674 ? 23.532 2.715 -45.528 1.00 92.12 674 GLY A CA 1
ATOM 5083 C C . GLY A 1 674 ? 22.207 3.406 -45.813 1.00 92.12 674 GLY A C 1
ATOM 5084 O O . GLY A 1 674 ? 21.413 3.703 -44.917 1.00 92.12 674 GLY A O 1
ATOM 5085 N N . ASP A 1 675 ? 21.967 3.613 -47.099 1.00 89.81 675 ASP A N 1
ATOM 5086 C CA . ASP A 1 675 ? 20.690 4.013 -47.666 1.00 89.81 675 ASP A CA 1
ATOM 5087 C C . ASP A 1 675 ? 20.381 3.102 -48.868 1.00 89.81 675 ASP A C 1
ATOM 5089 O O . ASP A 1 675 ? 20.842 3.367 -49.988 1.00 89.81 675 ASP A O 1
ATOM 5093 N N . PRO A 1 676 ? 19.602 2.023 -48.658 1.00 85.75 676 PRO A N 1
ATOM 5094 C CA . PRO A 1 676 ? 19.221 1.105 -49.727 1.00 85.75 676 PRO A CA 1
ATOM 5095 C C . PRO A 1 676 ? 18.496 1.801 -50.884 1.00 85.75 676 PRO A C 1
ATOM 5097 O O . PRO A 1 676 ? 18.617 1.365 -52.026 1.00 85.75 676 PRO A O 1
ATOM 5100 N N . THR A 1 677 ? 17.787 2.906 -50.619 1.00 84.62 677 THR A N 1
ATOM 5101 C CA . THR A 1 677 ? 17.038 3.649 -51.648 1.00 84.62 677 THR A CA 1
ATOM 5102 C C . THR A 1 677 ? 17.950 4.403 -52.613 1.00 84.62 677 THR A C 1
ATOM 5104 O O . THR A 1 677 ? 17.565 4.674 -53.748 1.00 84.62 677 THR A O 1
ATOM 5107 N N . LYS A 1 678 ? 19.184 4.695 -52.186 1.00 85.69 678 LYS A N 1
ATOM 5108 C CA . LYS A 1 678 ? 20.220 5.369 -52.981 1.00 85.69 678 LYS A CA 1
ATOM 5109 C C . LYS A 1 678 ? 21.353 4.431 -53.392 1.00 85.69 678 LYS A C 1
ATOM 5111 O O . LYS A 1 678 ? 22.401 4.901 -53.825 1.00 85.69 678 LYS A O 1
ATOM 5116 N N . ASN A 1 679 ? 21.162 3.117 -53.236 1.00 83.31 679 ASN A N 1
ATOM 5117 C CA . ASN A 1 679 ? 22.187 2.100 -53.473 1.00 83.31 679 ASN A CA 1
ATOM 5118 C C . ASN A 1 679 ? 23.499 2.366 -52.698 1.00 83.31 679 ASN A C 1
ATOM 5120 O O . ASN A 1 679 ? 24.587 2.029 -53.161 1.00 83.31 679 ASN A O 1
ATOM 5124 N N . ASN A 1 680 ? 23.396 2.999 -51.524 1.00 86.00 680 ASN A N 1
ATOM 5125 C CA . ASN A 1 680 ? 24.527 3.261 -50.643 1.00 86.00 680 ASN A CA 1
ATOM 5126 C C . ASN A 1 680 ? 24.565 2.185 -49.555 1.00 86.00 680 ASN A C 1
ATOM 5128 O O . ASN A 1 680 ? 23.657 2.098 -48.726 1.00 86.00 680 ASN A O 1
ATOM 5132 N N . THR A 1 681 ? 25.599 1.352 -49.550 1.00 84.06 681 THR A N 1
ATOM 5133 C CA . THR A 1 681 ? 25.767 0.320 -48.525 1.00 84.06 681 THR A CA 1
ATOM 5134 C C . THR A 1 681 ? 26.440 0.903 -47.290 1.00 84.06 681 THR A C 1
ATOM 5136 O O . THR A 1 681 ? 27.492 1.534 -47.391 1.00 84.06 681 THR A O 1
ATOM 5139 N N . GLY A 1 682 ? 25.858 0.652 -46.116 1.00 90.50 682 GLY A N 1
ATOM 5140 C CA . GLY A 1 682 ? 26.501 0.965 -44.845 1.00 90.50 682 GLY A CA 1
ATOM 5141 C C . GLY A 1 682 ? 27.802 0.188 -44.673 1.00 90.50 682 GLY A C 1
ATOM 5142 O O . GLY A 1 682 ? 28.047 -0.810 -45.355 1.00 90.50 682 GLY A O 1
ATOM 5143 N N . PHE A 1 683 ? 28.640 0.634 -43.745 1.00 94.06 683 PHE A N 1
ATOM 5144 C CA . PHE A 1 683 ? 29.939 0.014 -43.519 1.00 94.06 683 PHE A CA 1
ATOM 5145 C C . PHE A 1 683 ? 30.317 -0.027 -42.040 1.00 94.06 683 PHE A C 1
ATOM 5147 O O . PHE A 1 683 ? 29.839 0.747 -41.208 1.00 94.06 683 PHE A O 1
ATOM 5154 N N . PHE A 1 684 ? 31.218 -0.951 -41.736 1.00 96.00 684 PHE A N 1
ATOM 5155 C CA . PHE A 1 684 ? 31.916 -1.099 -40.471 1.00 96.00 684 PHE A CA 1
ATOM 5156 C C . PHE A 1 684 ? 33.347 -0.582 -40.647 1.00 96.00 684 PHE A C 1
ATOM 5158 O O . PHE A 1 684 ? 34.047 -0.997 -41.572 1.00 96.00 684 PHE A O 1
ATOM 5165 N N . ALA A 1 685 ? 33.790 0.326 -39.785 1.00 95.81 685 ALA A N 1
ATOM 5166 C CA . ALA A 1 685 ? 35.127 0.904 -39.818 1.00 95.81 685 ALA A CA 1
ATOM 5167 C C . ALA A 1 685 ? 35.894 0.546 -38.544 1.00 95.81 685 ALA A C 1
ATOM 5169 O O . ALA A 1 685 ? 35.432 0.833 -37.443 1.00 95.81 685 ALA A O 1
ATOM 5170 N N . ALA A 1 686 ? 37.078 -0.044 -38.702 1.00 96.44 686 ALA A N 1
ATOM 5171 C CA . ALA A 1 686 ? 37.988 -0.356 -37.609 1.00 96.44 686 ALA A CA 1
ATOM 5172 C C . ALA A 1 686 ? 39.218 0.554 -37.651 1.00 96.44 686 ALA A C 1
ATOM 5174 O O . ALA A 1 686 ? 39.933 0.606 -38.652 1.00 96.44 686 ALA A O 1
ATOM 5175 N N . TYR A 1 687 ? 39.465 1.264 -36.555 1.00 96.06 687 TYR A N 1
ATOM 5176 C CA . TYR A 1 687 ? 40.595 2.166 -36.383 1.00 96.06 687 TYR A CA 1
ATOM 5177 C C . TYR A 1 687 ? 41.553 1.586 -35.338 1.00 96.06 687 TYR A C 1
ATOM 5179 O O . TYR A 1 687 ? 41.209 1.558 -34.154 1.00 96.06 687 TYR A O 1
ATOM 5187 N N . PRO A 1 688 ? 42.765 1.169 -35.732 1.00 94.81 688 PRO A N 1
ATOM 5188 C CA . PRO A 1 688 ? 43.757 0.690 -34.779 1.00 94.81 688 PRO A CA 1
ATOM 5189 C C . PRO A 1 688 ? 44.124 1.750 -33.737 1.00 94.81 688 PRO A C 1
ATOM 5191 O O . PRO A 1 688 ? 44.306 2.928 -34.068 1.00 94.81 688 PRO A O 1
ATOM 5194 N N . VAL A 1 689 ? 44.269 1.329 -32.484 1.00 94.12 689 VAL A N 1
ATOM 5195 C CA . VAL A 1 689 ? 44.728 2.159 -31.367 1.00 94.12 689 VAL A CA 1
ATOM 5196 C C . VAL A 1 689 ? 46.194 1.842 -31.094 1.00 94.12 689 VAL A C 1
ATOM 5198 O O . VAL A 1 689 ? 46.543 0.784 -30.572 1.00 94.12 689 VAL A O 1
ATOM 5201 N N . ALA A 1 690 ? 47.073 2.778 -31.437 1.00 89.25 690 ALA A N 1
ATOM 5202 C CA . ALA A 1 690 ? 48.498 2.671 -31.160 1.00 89.25 690 ALA A CA 1
ATOM 5203 C C . ALA A 1 690 ? 48.818 3.276 -29.788 1.00 89.25 690 ALA A C 1
ATOM 5205 O O . ALA A 1 690 ? 48.307 4.338 -29.430 1.00 89.25 690 ALA A O 1
ATOM 5206 N N . ARG A 1 691 ? 49.704 2.630 -29.023 1.00 82.88 691 ARG A N 1
ATOM 5207 C CA . ARG A 1 691 ? 50.284 3.203 -27.800 1.00 82.88 691 ARG A CA 1
ATOM 5208 C C . ARG A 1 691 ? 51.716 3.626 -28.079 1.00 82.88 691 ARG A C 1
ATOM 5210 O O . ARG A 1 691 ? 52.559 2.782 -28.367 1.00 82.88 691 ARG A O 1
ATOM 5217 N N . GLN A 1 692 ? 51.992 4.920 -27.966 1.00 71.12 692 GLN A N 1
ATOM 5218 C CA . GLN A 1 692 ? 53.332 5.474 -28.129 1.00 71.12 692 GLN A CA 1
ATOM 5219 C C . GLN A 1 692 ? 53.691 6.269 -26.870 1.00 71.12 692 GLN A C 1
ATOM 5221 O O . GLN A 1 692 ? 52.951 7.165 -26.457 1.00 71.12 692 GLN A O 1
ATOM 5226 N N . SER A 1 693 ? 54.794 5.891 -26.217 1.00 69.00 693 SER A N 1
ATOM 5227 C CA . SER A 1 693 ? 55.296 6.531 -24.987 1.00 69.00 693 SER A CA 1
ATOM 5228 C C . SER A 1 693 ? 54.252 6.660 -23.864 1.00 69.00 693 SER A C 1
ATOM 5230 O O . SER A 1 693 ? 54.163 7.689 -23.204 1.00 69.00 693 SER A O 1
ATOM 5232 N N . GLY A 1 694 ? 53.416 5.632 -23.672 1.00 69.12 694 GLY A N 1
ATOM 5233 C CA . GLY A 1 694 ? 52.371 5.611 -22.636 1.00 69.12 694 GLY A CA 1
ATOM 5234 C C . GLY A 1 694 ? 51.082 6.367 -22.987 1.00 69.12 694 GLY A C 1
ATOM 5235 O O . GLY A 1 694 ? 50.107 6.254 -22.252 1.00 69.12 694 GLY A O 1
ATOM 5236 N N . THR A 1 695 ? 51.034 7.071 -24.124 1.00 79.31 695 THR A N 1
ATOM 5237 C CA . THR A 1 695 ? 49.818 7.733 -24.627 1.00 79.31 695 THR A CA 1
ATOM 5238 C C . THR A 1 695 ? 49.175 6.917 -25.744 1.00 79.31 695 THR A C 1
ATOM 5240 O O . THR A 1 695 ? 49.848 6.499 -26.690 1.00 79.31 695 THR A O 1
ATOM 5243 N N . ALA A 1 696 ? 47.872 6.656 -25.635 1.00 89.56 696 ALA A N 1
ATOM 5244 C CA . ALA A 1 696 ? 47.113 5.992 -26.687 1.00 89.56 696 ALA A CA 1
ATOM 5245 C C . ALA A 1 696 ? 46.668 7.009 -27.749 1.00 89.56 696 ALA A C 1
ATOM 5247 O O . ALA A 1 696 ? 46.294 8.135 -27.421 1.00 89.56 696 ALA A O 1
ATOM 5248 N N . ARG A 1 697 ? 46.688 6.612 -29.023 1.00 91.44 697 ARG A N 1
ATOM 5249 C CA . ARG A 1 697 ? 46.184 7.398 -30.156 1.00 91.44 697 ARG A CA 1
ATOM 5250 C C . ARG A 1 697 ? 45.461 6.497 -31.145 1.00 91.44 697 ARG A C 1
ATOM 5252 O O . ARG A 1 697 ? 45.930 5.405 -31.457 1.00 91.44 697 ARG A O 1
ATOM 5259 N N . VAL A 1 698 ? 44.338 6.976 -31.664 1.00 94.81 698 VAL A N 1
ATOM 5260 C CA . VAL A 1 698 ? 43.558 6.269 -32.686 1.00 94.81 698 VAL A CA 1
ATOM 5261 C C . VAL A 1 698 ? 44.089 6.634 -34.074 1.00 94.81 698 VAL A C 1
ATOM 5263 O O . VAL A 1 698 ? 44.311 7.816 -34.354 1.00 94.81 698 VAL A O 1
ATOM 5266 N N . SER A 1 699 ? 44.281 5.640 -34.946 1.00 93.94 699 SER A N 1
ATOM 5267 C CA . SER A 1 699 ? 44.711 5.821 -36.342 1.00 93.94 699 SER A CA 1
ATOM 5268 C C . SER A 1 699 ? 43.843 6.843 -37.087 1.00 93.94 699 SER A C 1
ATOM 5270 O O . SER A 1 699 ? 42.646 6.956 -36.830 1.00 93.94 699 SER A O 1
ATOM 5272 N N . GLN A 1 700 ? 44.435 7.579 -38.031 1.00 90.88 700 GLN A N 1
ATOM 5273 C CA . GLN A 1 700 ? 43.698 8.494 -38.913 1.00 90.88 700 GLN A CA 1
ATOM 5274 C C . GLN A 1 700 ? 42.942 7.754 -40.026 1.00 90.88 700 GLN A C 1
ATOM 5276 O O . GLN A 1 700 ? 41.889 8.208 -40.466 1.00 90.88 700 GLN A O 1
ATOM 5281 N N . GLN A 1 701 ? 43.463 6.604 -40.460 1.00 89.81 701 GLN A N 1
ATOM 5282 C CA . GLN A 1 701 ? 42.884 5.805 -41.537 1.00 89.81 701 GLN A CA 1
ATOM 5283 C C . GLN A 1 701 ? 42.223 4.543 -40.964 1.00 89.81 701 GLN A C 1
ATOM 5285 O O . GLN A 1 701 ? 42.903 3.786 -40.258 1.00 89.81 701 GLN A O 1
ATOM 5290 N N . PRO A 1 702 ? 40.927 4.308 -41.239 1.00 94.19 702 PRO A N 1
ATOM 5291 C CA . PRO A 1 702 ? 40.255 3.068 -40.879 1.00 94.19 702 PRO A CA 1
ATOM 5292 C C . PRO A 1 702 ? 40.456 1.973 -41.923 1.00 94.19 702 PRO A C 1
ATOM 5294 O O . PRO A 1 702 ? 40.583 2.246 -43.116 1.00 94.19 702 PRO A O 1
ATOM 5297 N N . VAL A 1 703 ? 40.306 0.726 -41.488 1.00 95.38 703 VAL A N 1
ATOM 5298 C CA . VAL A 1 703 ? 39.924 -0.371 -42.379 1.00 95.38 703 VAL A CA 1
ATOM 5299 C C . VAL A 1 703 ? 38.403 -0.383 -42.480 1.00 95.38 703 VAL A C 1
ATOM 5301 O O . VAL A 1 703 ? 37.707 -0.627 -41.493 1.00 95.38 703 VAL A O 1
ATOM 5304 N N . ARG A 1 704 ? 37.873 -0.079 -43.669 1.00 94.62 704 ARG A N 1
ATOM 5305 C CA . ARG A 1 704 ? 36.429 -0.093 -43.941 1.00 94.62 704 ARG A CA 1
ATOM 5306 C C . ARG A 1 704 ? 36.023 -1.424 -44.554 1.00 94.62 704 ARG A C 1
ATOM 5308 O O . ARG A 1 704 ? 36.634 -1.887 -45.510 1.00 94.62 704 ARG A O 1
ATOM 5315 N N . SER A 1 705 ? 34.955 -1.999 -44.024 1.00 94.12 705 SER A N 1
ATOM 5316 C CA . SER A 1 705 ? 34.355 -3.247 -44.486 1.00 94.12 705 SER A CA 1
ATOM 5317 C C . SER A 1 705 ? 32.869 -3.022 -44.728 1.00 94.12 705 SER A C 1
ATOM 5319 O O . SER A 1 705 ? 32.210 -2.405 -43.899 1.00 94.12 705 SER A O 1
ATOM 5321 N N . SER A 1 706 ? 32.324 -3.531 -45.832 1.00 92.62 706 SER A N 1
ATOM 5322 C CA . SER A 1 706 ? 30.872 -3.562 -46.089 1.00 92.62 706 SER A CA 1
ATOM 5323 C C . SER A 1 706 ? 30.419 -5.026 -46.099 1.00 92.62 706 SER A C 1
ATOM 5325 O O . SER A 1 706 ? 30.433 -5.659 -47.159 1.00 92.62 706 SER A O 1
ATOM 5327 N N . PRO A 1 707 ? 30.129 -5.626 -44.927 1.00 90.12 707 PRO A N 1
ATOM 5328 C CA . PRO A 1 707 ? 29.881 -7.060 -44.822 1.00 90.12 707 PRO A CA 1
ATOM 5329 C C . PRO A 1 707 ? 28.709 -7.487 -45.715 1.00 90.12 707 PRO A C 1
ATOM 5331 O O . PRO A 1 707 ? 27.603 -6.954 -45.611 1.00 90.12 707 PRO A O 1
ATOM 5334 N N . LYS A 1 708 ? 28.939 -8.454 -46.612 1.00 88.06 708 LYS A N 1
ATOM 5335 C CA . LYS A 1 708 ? 27.957 -8.849 -47.633 1.00 88.06 708 LYS A CA 1
ATOM 5336 C C . LYS A 1 708 ? 26.614 -9.246 -47.010 1.00 88.06 708 LYS A C 1
ATOM 5338 O O . LYS A 1 708 ? 26.542 -10.161 -46.194 1.00 88.06 708 LYS A O 1
ATOM 5343 N N . GLY A 1 709 ? 25.538 -8.604 -47.462 1.00 84.75 709 GLY A N 1
ATOM 5344 C CA . GLY A 1 709 ? 24.182 -8.867 -46.976 1.00 84.75 709 GLY A CA 1
ATOM 5345 C C . GLY A 1 709 ? 23.785 -8.077 -45.728 1.00 84.75 709 GLY A C 1
ATOM 5346 O O . GLY A 1 709 ? 22.738 -8.395 -45.171 1.00 84.75 709 GLY A O 1
ATOM 5347 N N . THR A 1 710 ? 24.596 -7.093 -45.325 1.00 89.94 710 THR A N 1
ATOM 5348 C CA . THR A 1 710 ? 24.213 -5.980 -44.440 1.00 89.94 710 THR A CA 1
ATOM 5349 C C . THR A 1 710 ? 23.923 -4.733 -45.279 1.00 89.94 710 THR A C 1
ATOM 5351 O O . THR A 1 710 ? 24.396 -4.623 -46.413 1.00 89.94 710 THR A O 1
ATOM 5354 N N . ALA A 1 711 ? 23.111 -3.823 -44.752 1.00 86.25 711 ALA A N 1
ATOM 5355 C CA . ALA A 1 711 ? 22.699 -2.599 -45.425 1.00 86.25 711 ALA A CA 1
ATOM 5356 C C . ALA A 1 711 ? 22.594 -1.415 -44.454 1.00 86.25 711 ALA A C 1
ATOM 5358 O O . ALA A 1 711 ? 23.228 -0.385 -44.685 1.00 86.25 711 ALA A O 1
ATOM 5359 N N . VAL A 1 712 ? 21.838 -1.550 -43.359 1.00 87.25 712 VAL A N 1
ATOM 5360 C CA . VAL A 1 712 ? 21.522 -0.451 -42.430 1.00 87.25 712 VAL A CA 1
ATOM 5361 C C . VAL A 1 712 ? 22.008 -0.803 -41.023 1.00 87.25 712 VAL A C 1
ATOM 5363 O O . VAL A 1 712 ? 21.218 -0.968 -40.096 1.00 87.25 712 VAL A O 1
ATOM 5366 N N . LEU A 1 713 ? 23.332 -0.934 -40.877 1.00 90.31 713 LEU A N 1
ATOM 5367 C CA . LEU A 1 713 ? 23.986 -1.239 -39.601 1.00 90.31 713 LEU A CA 1
ATOM 5368 C C . LEU A 1 713 ? 23.664 -0.173 -38.551 1.00 90.31 713 LEU A C 1
ATOM 5370 O O . LEU A 1 713 ? 24.087 0.976 -38.688 1.00 90.31 713 LEU A O 1
ATOM 5374 N N . PHE A 1 714 ? 22.946 -0.568 -37.500 1.00 91.12 714 PHE A N 1
ATOM 5375 C CA . PHE A 1 714 ? 22.543 0.327 -36.422 1.00 91.12 714 PHE A CA 1
ATOM 5376 C C . PHE A 1 714 ? 23.333 0.018 -35.137 1.00 91.12 714 PHE A C 1
ATOM 5378 O O . PHE A 1 714 ? 24.482 0.449 -34.990 1.00 91.12 714 PHE A O 1
ATOM 5385 N N . GLY A 1 715 ? 22.741 -0.714 -34.199 1.00 91.50 715 GLY A N 1
ATOM 5386 C CA . GLY A 1 715 ? 23.297 -0.990 -32.882 1.00 91.50 715 GLY A CA 1
ATOM 5387 C C . GLY A 1 715 ? 24.287 -2.139 -32.919 1.00 91.50 715 GLY A C 1
ATOM 5388 O O . GLY A 1 715 ? 24.128 -3.093 -33.678 1.00 91.50 715 GLY A O 1
ATOM 5389 N N . SER A 1 716 ? 25.321 -2.047 -32.092 1.00 94.50 716 SER A N 1
ATOM 5390 C CA . SER A 1 716 ? 26.440 -2.983 -32.036 1.00 94.50 716 SER A CA 1
ATOM 5391 C C . SER A 1 716 ? 26.873 -3.255 -30.596 1.00 94.50 716 SER A C 1
ATOM 5393 O O . SER A 1 716 ? 26.907 -2.356 -29.747 1.00 94.50 716 SER A O 1
ATOM 5395 N N . SER A 1 717 ? 27.247 -4.502 -30.318 1.00 94.94 717 SER A N 1
ATOM 5396 C CA . SER A 1 717 ? 27.812 -4.923 -29.037 1.00 94.94 717 SER A CA 1
ATOM 5397 C C . SER A 1 717 ? 28.906 -5.967 -29.256 1.00 94.94 717 SER A C 1
ATOM 5399 O O . SER A 1 717 ? 28.737 -6.914 -30.025 1.00 94.94 717 SER A O 1
ATOM 5401 N N . THR A 1 718 ? 30.054 -5.782 -28.603 1.00 93.75 718 THR A N 1
ATOM 5402 C CA . THR A 1 718 ? 31.158 -6.746 -28.641 1.00 93.75 718 THR A CA 1
ATOM 5403 C C . THR A 1 718 ? 30.756 -8.024 -27.915 1.00 93.75 718 THR A C 1
ATOM 5405 O O . THR A 1 718 ? 30.251 -7.975 -26.794 1.00 93.75 718 THR A O 1
ATOM 5408 N N . ILE A 1 719 ? 30.979 -9.181 -28.541 1.00 93.00 719 ILE A N 1
ATOM 5409 C CA . ILE A 1 719 ? 30.691 -10.468 -27.907 1.00 93.00 719 ILE A CA 1
ATOM 5410 C C . ILE A 1 719 ? 31.823 -10.771 -26.916 1.00 93.00 719 ILE A C 1
ATOM 5412 O O . ILE A 1 719 ? 32.980 -10.843 -27.340 1.00 93.00 719 ILE A O 1
ATOM 5416 N N . PRO A 1 720 ? 31.530 -10.960 -25.614 1.00 86.94 720 PRO A N 1
ATOM 5417 C CA . PRO A 1 720 ? 32.562 -11.231 -24.620 1.00 86.94 720 PRO A CA 1
ATOM 5418 C C . PRO A 1 720 ? 33.436 -12.429 -25.006 1.00 86.94 720 PRO A C 1
ATOM 5420 O O . PRO A 1 720 ? 32.928 -13.449 -25.471 1.00 86.94 720 PRO A O 1
ATOM 5423 N N . ASN A 1 721 ? 34.745 -12.318 -24.765 1.00 84.12 721 ASN A N 1
ATOM 5424 C CA . ASN A 1 721 ? 35.741 -13.361 -25.044 1.00 84.12 721 ASN A CA 1
ATOM 5425 C C . ASN A 1 721 ? 35.836 -13.788 -26.523 1.00 84.12 721 ASN A C 1
ATOM 5427 O O . ASN A 1 721 ? 36.207 -14.927 -26.809 1.00 84.12 721 ASN A O 1
ATOM 5431 N N . SER A 1 722 ? 35.502 -12.911 -27.475 1.00 88.62 722 SER A N 1
ATOM 5432 C CA . SER A 1 722 ? 35.715 -13.183 -28.899 1.00 88.62 722 SER A CA 1
ATOM 5433 C C . SER A 1 722 ? 35.964 -11.904 -29.703 1.00 88.62 722 SER A C 1
ATOM 5435 O O . SER A 1 722 ? 35.560 -10.823 -29.284 1.00 88.62 722 SER A O 1
ATOM 5437 N N . ASP A 1 723 ? 36.534 -12.052 -30.900 1.00 87.19 723 ASP A N 1
ATOM 5438 C CA . ASP A 1 723 ? 36.701 -10.962 -31.879 1.00 87.19 723 ASP A CA 1
ATOM 5439 C C . ASP A 1 723 ? 35.429 -10.706 -32.715 1.00 87.19 723 ASP A C 1
ATOM 5441 O O . ASP A 1 723 ? 35.436 -9.982 -33.712 1.00 87.19 723 ASP A O 1
ATOM 5445 N N . ASN A 1 724 ? 34.312 -11.335 -32.343 1.00 93.62 724 ASN A N 1
ATOM 5446 C CA . ASN A 1 724 ? 33.038 -11.154 -33.021 1.00 93.62 724 ASN A CA 1
ATOM 5447 C C . ASN A 1 724 ? 32.235 -10.001 -32.405 1.00 93.62 724 ASN A C 1
ATOM 5449 O O . ASN A 1 724 ? 32.254 -9.753 -31.196 1.00 93.62 724 ASN A O 1
ATOM 5453 N N . VAL A 1 725 ? 31.460 -9.333 -33.250 1.00 95.44 725 VAL A N 1
ATOM 5454 C CA . VAL A 1 725 ? 30.565 -8.239 -32.879 1.00 95.44 725 VAL A CA 1
ATOM 5455 C C . VAL A 1 725 ? 29.151 -8.626 -33.279 1.00 95.44 725 VAL A C 1
ATOM 5457 O O . VAL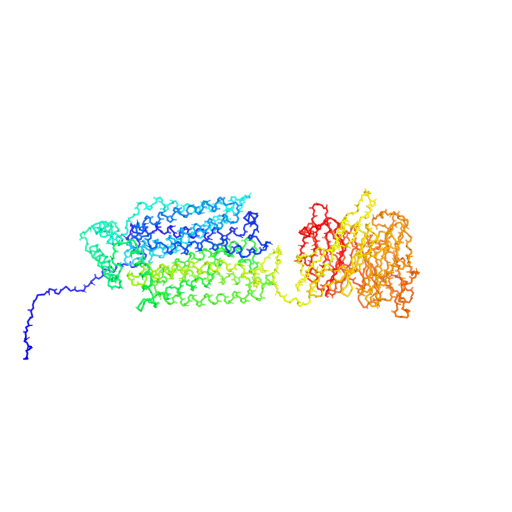 A 1 725 ? 28.897 -8.976 -34.431 1.00 95.44 725 VAL A O 1
ATOM 5460 N N . PHE A 1 726 ? 28.221 -8.549 -32.335 1.00 97.00 726 PHE A N 1
ATOM 5461 C CA . PHE A 1 726 ? 26.805 -8.664 -32.645 1.00 97.00 726 PHE A CA 1
ATOM 5462 C C . PHE A 1 726 ? 26.304 -7.304 -33.133 1.00 97.00 726 PHE A C 1
ATOM 5464 O O . PHE A 1 726 ? 26.473 -6.300 -32.438 1.00 97.00 726 PHE A O 1
ATOM 5471 N N . VAL A 1 727 ? 25.692 -7.266 -34.314 1.00 96.00 727 VAL A N 1
ATOM 5472 C CA . VAL A 1 727 ? 25.157 -6.047 -34.926 1.00 96.00 727 VAL A CA 1
ATOM 5473 C C . VAL A 1 727 ? 23.687 -6.219 -35.280 1.00 96.00 727 VAL A C 1
ATOM 5475 O O . VAL A 1 727 ? 23.242 -7.300 -35.657 1.00 96.00 727 VAL A O 1
ATOM 5478 N N . THR A 1 728 ? 22.932 -5.135 -35.185 1.00 95.31 728 THR A N 1
ATOM 5479 C CA . THR A 1 728 ? 21.563 -5.042 -35.701 1.00 95.31 728 THR A CA 1
ATOM 5480 C C . THR A 1 728 ? 21.568 -4.327 -37.040 1.00 95.31 728 THR A C 1
ATOM 5482 O O . THR A 1 728 ? 22.387 -3.438 -37.291 1.00 95.31 728 THR A O 1
ATOM 5485 N N . ASP A 1 729 ? 20.660 -4.743 -37.912 1.00 92.94 729 ASP A N 1
ATOM 5486 C CA . ASP A 1 729 ? 20.447 -4.144 -39.216 1.00 92.94 729 ASP A CA 1
ATOM 5487 C C . ASP A 1 729 ? 18.963 -3.839 -39.386 1.00 92.94 729 ASP A C 1
ATOM 5489 O O . ASP A 1 729 ? 18.134 -4.750 -39.496 1.00 92.94 729 ASP A O 1
ATOM 5493 N N . ALA A 1 730 ? 18.636 -2.550 -39.453 1.00 89.31 730 ALA A N 1
ATOM 5494 C CA . ALA A 1 730 ? 17.252 -2.092 -39.503 1.00 89.31 730 ALA A CA 1
ATOM 5495 C C . ALA A 1 730 ? 16.494 -2.592 -40.749 1.00 89.31 730 ALA A C 1
ATOM 5497 O O . ALA A 1 730 ? 15.267 -2.551 -40.767 1.00 89.31 730 ALA A O 1
ATOM 5498 N N . SER A 1 731 ? 17.192 -3.094 -41.779 1.00 88.50 731 SER A N 1
ATOM 5499 C CA . SER A 1 731 ? 16.565 -3.624 -42.994 1.00 88.50 731 SER A CA 1
ATOM 5500 C C . SER A 1 731 ? 16.091 -5.076 -42.887 1.00 88.50 731 SER A C 1
ATOM 5502 O O . SER A 1 731 ? 15.124 -5.426 -43.561 1.00 88.50 731 SER A O 1
ATOM 5504 N N . PHE A 1 732 ? 16.714 -5.921 -42.052 1.00 90.56 732 PHE A N 1
ATOM 5505 C CA . PHE A 1 732 ? 16.294 -7.330 -41.942 1.00 90.56 732 PHE A CA 1
ATOM 5506 C C . PHE A 1 732 ? 16.296 -7.941 -40.529 1.00 90.56 732 PHE A C 1
ATOM 5508 O O . PHE A 1 732 ? 15.544 -8.889 -40.322 1.00 90.56 732 PHE A O 1
ATOM 5515 N N . GLY A 1 733 ? 17.086 -7.452 -39.564 1.00 92.75 733 GLY A N 1
ATOM 5516 C CA . GLY A 1 733 ? 17.162 -8.055 -38.227 1.00 92.75 733 GLY A CA 1
ATOM 5517 C C . GLY A 1 733 ? 18.519 -7.874 -37.567 1.00 92.75 733 GLY A C 1
ATOM 5518 O O . GLY A 1 733 ? 18.863 -6.780 -37.119 1.00 92.75 733 GLY A O 1
ATOM 5519 N N . ALA A 1 734 ? 19.295 -8.955 -37.480 1.00 95.56 734 ALA A N 1
ATOM 5520 C CA . ALA A 1 734 ? 20.608 -8.931 -36.844 1.00 95.56 734 ALA A CA 1
ATOM 5521 C C . ALA A 1 734 ? 21.619 -9.881 -37.498 1.00 95.56 734 ALA A C 1
ATOM 5523 O O . ALA A 1 734 ? 21.268 -10.862 -38.158 1.00 95.56 734 ALA A O 1
ATOM 5524 N N . ALA A 1 735 ? 22.899 -9.591 -37.284 1.00 96.12 735 ALA A N 1
ATOM 5525 C CA . ALA A 1 735 ? 24.018 -10.380 -37.767 1.00 96.12 735 ALA A CA 1
ATOM 5526 C C . ALA A 1 735 ? 25.135 -10.481 -36.723 1.00 96.12 735 ALA A C 1
ATOM 5528 O O . ALA A 1 735 ? 25.309 -9.619 -35.866 1.00 96.12 735 ALA A O 1
ATOM 5529 N N . VAL A 1 736 ? 25.933 -11.536 -36.840 1.00 96.56 736 VAL A N 1
ATOM 5530 C CA . VAL A 1 736 ? 27.198 -11.690 -36.123 1.00 96.56 736 VAL A CA 1
ATOM 5531 C C . VAL A 1 736 ? 28.317 -11.428 -37.119 1.00 96.56 736 VAL A C 1
ATOM 5533 O O . VAL A 1 736 ? 28.460 -12.151 -38.110 1.00 96.56 736 VAL A O 1
ATOM 5536 N N . LEU A 1 737 ? 29.105 -10.387 -36.866 1.00 96.06 737 LEU A N 1
ATOM 5537 C CA . LEU A 1 737 ? 30.292 -10.063 -37.644 1.00 96.06 737 LEU A CA 1
ATOM 5538 C C . LEU A 1 737 ? 31.522 -10.675 -36.986 1.00 96.06 737 LEU A C 1
ATOM 5540 O O . LEU A 1 737 ? 31.678 -10.581 -35.773 1.00 96.06 737 LEU A O 1
ATOM 5544 N N . SER A 1 738 ? 32.406 -11.260 -37.782 1.00 94.81 738 SER A N 1
ATOM 5545 C CA . SER A 1 738 ? 33.751 -11.633 -37.351 1.00 94.81 738 SER A CA 1
ATOM 5546 C C . SER A 1 738 ? 34.728 -10.569 -37.830 1.00 94.81 738 SER A C 1
ATOM 5548 O O . SER A 1 738 ? 34.752 -10.269 -39.028 1.00 94.81 738 SER A O 1
ATOM 5550 N N . VAL A 1 739 ? 35.481 -9.971 -36.906 1.00 94.25 739 VAL A N 1
ATOM 5551 C CA . VAL A 1 739 ? 36.512 -8.978 -37.221 1.00 94.25 739 VAL A CA 1
ATOM 5552 C C . VAL A 1 739 ? 37.866 -9.669 -37.153 1.00 94.25 739 VAL A C 1
ATOM 5554 O O . VAL A 1 739 ? 38.279 -10.138 -36.097 1.00 94.25 739 VAL A O 1
ATOM 5557 N N . ASP A 1 740 ? 38.558 -9.754 -38.285 1.00 92.12 740 ASP A N 1
ATOM 5558 C CA . ASP A 1 740 ? 39.873 -10.388 -38.330 1.00 92.12 740 ASP A CA 1
ATOM 5559 C C . ASP A 1 740 ? 40.902 -9.556 -37.550 1.00 92.12 740 ASP A C 1
ATOM 5561 O O . ASP A 1 740 ? 41.073 -8.357 -37.784 1.00 92.12 740 ASP A O 1
ATOM 5565 N N . SER A 1 741 ? 41.608 -10.188 -36.615 1.00 85.56 741 SER A N 1
ATOM 5566 C CA . SER A 1 741 ? 42.495 -9.492 -35.679 1.00 85.56 741 SER A CA 1
ATOM 5567 C C . SER A 1 741 ? 43.715 -8.844 -36.346 1.00 85.56 741 SER A C 1
ATOM 5569 O O . SER A 1 741 ? 44.248 -7.876 -35.796 1.00 85.56 741 SER A O 1
ATOM 5571 N N . ASN A 1 742 ? 44.119 -9.300 -37.538 1.00 86.31 742 ASN A N 1
ATOM 5572 C CA . ASN A 1 742 ? 45.271 -8.775 -38.275 1.00 86.31 742 ASN A CA 1
ATOM 5573 C C . ASN A 1 742 ? 44.863 -7.730 -39.321 1.00 86.31 742 ASN A C 1
ATOM 5575 O O . ASN A 1 742 ? 45.325 -6.592 -39.288 1.00 86.31 742 ASN A O 1
ATOM 5579 N N . SER A 1 743 ? 43.987 -8.115 -40.247 1.00 91.56 743 SER A N 1
ATOM 5580 C CA . SER A 1 743 ? 43.528 -7.287 -41.365 1.00 91.56 743 SER A CA 1
ATOM 5581 C C . SER A 1 743 ? 42.460 -6.273 -40.967 1.00 91.56 743 SER A C 1
ATOM 5583 O O . SER A 1 743 ? 42.236 -5.322 -41.710 1.00 91.56 743 SER A O 1
ATOM 5585 N N . LYS A 1 744 ? 41.803 -6.460 -39.812 1.00 92.88 744 LYS A N 1
ATOM 5586 C CA . LYS A 1 744 ? 40.677 -5.647 -39.314 1.00 92.88 744 LYS A CA 1
ATOM 5587 C C . LYS A 1 744 ? 39.442 -5.664 -40.217 1.00 92.88 744 LYS A C 1
ATOM 5589 O O . LYS A 1 744 ? 38.536 -4.847 -40.046 1.00 92.88 744 LYS A O 1
ATOM 5594 N N . VAL A 1 745 ? 39.389 -6.589 -41.176 1.00 94.31 745 VAL A N 1
ATOM 5595 C CA . VAL A 1 745 ? 38.248 -6.751 -42.077 1.00 94.31 745 VAL A CA 1
ATOM 5596 C C . VAL A 1 745 ? 37.107 -7.435 -41.326 1.00 94.31 745 VAL A C 1
ATOM 5598 O O . VAL A 1 745 ? 37.298 -8.479 -40.704 1.00 94.31 745 VAL A O 1
ATOM 5601 N N . ALA A 1 746 ? 35.911 -6.851 -41.402 1.00 95.19 746 ALA A N 1
ATOM 5602 C CA . ALA A 1 746 ? 34.694 -7.415 -40.832 1.00 95.19 746 ALA A CA 1
ATOM 5603 C C . ALA A 1 746 ? 33.923 -8.221 -41.887 1.00 95.19 746 ALA A C 1
ATOM 5605 O O . ALA A 1 746 ? 33.619 -7.722 -42.974 1.00 95.19 746 ALA A O 1
ATOM 5606 N N . THR A 1 747 ? 33.560 -9.459 -41.556 1.00 95.50 747 THR A N 1
ATOM 5607 C CA . THR A 1 747 ? 32.792 -10.363 -42.428 1.00 95.50 747 THR A CA 1
ATOM 5608 C C . THR A 1 747 ? 31.564 -10.912 -41.708 1.00 95.50 747 THR A C 1
ATOM 5610 O O . THR A 1 747 ? 31.566 -11.048 -40.487 1.00 95.50 747 THR A O 1
ATOM 5613 N N . VAL A 1 748 ? 30.486 -11.212 -42.442 1.00 95.81 748 VAL A N 1
ATOM 5614 C CA . VAL A 1 748 ? 29.278 -11.809 -41.846 1.00 95.81 748 VAL A CA 1
ATOM 5615 C C . VAL A 1 748 ? 29.543 -13.282 -41.561 1.00 95.81 748 VAL A C 1
ATOM 5617 O O . VAL A 1 748 ? 29.748 -14.060 -42.490 1.00 95.81 748 VAL A O 1
ATOM 5620 N N . LYS A 1 749 ? 29.499 -13.666 -40.285 1.00 94.50 749 LYS A N 1
ATOM 5621 C CA . LYS A 1 749 ? 29.572 -15.065 -39.851 1.00 94.50 749 LYS A CA 1
ATOM 5622 C C . LYS A 1 749 ? 28.198 -15.727 -39.881 1.00 94.50 749 LYS A C 1
ATOM 5624 O O . LYS A 1 749 ? 28.066 -16.861 -40.326 1.00 94.50 749 LYS A O 1
ATOM 5629 N N . ALA A 1 750 ? 27.182 -15.004 -39.424 1.00 94.31 750 ALA A N 1
ATOM 5630 C CA . ALA A 1 750 ? 25.798 -15.444 -39.444 1.00 94.31 750 ALA A CA 1
ATOM 5631 C C . ALA A 1 750 ? 24.854 -14.244 -39.481 1.00 94.31 750 ALA A C 1
ATOM 5633 O O . ALA A 1 750 ? 25.224 -13.143 -39.070 1.00 94.31 750 ALA A O 1
ATOM 5634 N N . LYS A 1 751 ? 23.633 -14.457 -39.970 1.00 94.75 751 LYS A N 1
ATOM 5635 C CA . LYS A 1 751 ? 22.570 -13.455 -39.949 1.00 94.75 751 LYS A CA 1
ATOM 5636 C C . LYS A 1 751 ? 21.210 -14.126 -39.870 1.00 94.75 751 LYS A C 1
ATOM 5638 O O . LYS A 1 751 ? 21.028 -15.201 -40.438 1.00 94.75 751 LYS A O 1
ATOM 5643 N N . ALA A 1 752 ? 20.261 -13.452 -39.241 1.00 95.06 752 ALA A N 1
ATOM 5644 C CA . ALA A 1 752 ? 18.879 -13.893 -39.178 1.00 95.06 752 ALA A CA 1
ATOM 5645 C C . ALA A 1 752 ? 17.937 -12.708 -39.373 1.00 95.06 752 ALA A C 1
ATOM 5647 O O . ALA A 1 752 ? 18.219 -11.590 -38.929 1.00 95.06 752 ALA A O 1
ATOM 5648 N N . ALA A 1 753 ? 16.823 -12.975 -40.052 1.00 94.44 753 ALA A N 1
ATOM 5649 C CA . ALA A 1 753 ? 15.751 -12.009 -40.186 1.00 94.44 753 ALA A CA 1
ATOM 5650 C C . ALA A 1 753 ? 14.815 -12.067 -38.972 1.00 94.44 753 ALA A C 1
ATOM 5652 O O . ALA A 1 753 ? 14.627 -13.136 -38.389 1.00 94.44 753 ALA A O 1
ATOM 5653 N N . ILE A 1 754 ? 14.234 -10.926 -38.601 1.00 93.19 754 ILE A N 1
ATOM 5654 C CA . ILE A 1 754 ? 13.218 -10.846 -37.547 1.00 93.19 754 ILE A CA 1
ATOM 5655 C C . ILE A 1 754 ? 11.867 -10.556 -38.188 1.00 93.19 754 ILE A C 1
ATOM 5657 O O . ILE A 1 754 ? 11.629 -9.464 -38.706 1.00 93.19 754 ILE A O 1
ATOM 5661 N N . ASP A 1 755 ? 10.957 -11.523 -38.116 1.00 86.56 755 ASP A N 1
ATOM 5662 C CA . ASP A 1 755 ? 9.636 -11.389 -38.719 1.00 86.56 755 ASP A CA 1
ATOM 5663 C C . ASP A 1 755 ? 8.827 -10.249 -38.081 1.00 86.56 755 ASP A C 1
ATOM 5665 O O . ASP A 1 755 ? 8.754 -10.078 -36.857 1.00 86.56 755 ASP A O 1
ATOM 5669 N N . GLY A 1 756 ? 8.210 -9.432 -38.935 1.00 81.75 756 GLY A N 1
ATOM 5670 C CA . GLY A 1 756 ? 7.384 -8.298 -38.518 1.00 81.75 756 GLY A CA 1
ATOM 5671 C C . GLY A 1 756 ? 8.154 -7.103 -37.948 1.00 81.75 756 GLY A C 1
ATOM 5672 O O . GLY A 1 756 ? 7.521 -6.216 -37.378 1.00 81.75 756 GLY A O 1
ATOM 5673 N N . GLN A 1 757 ? 9.485 -7.055 -38.079 1.00 83.94 757 GLN A N 1
ATOM 5674 C CA . GLN A 1 757 ? 10.245 -5.866 -37.694 1.00 83.94 757 GLN A CA 1
ATOM 5675 C C . GLN A 1 757 ? 9.838 -4.630 -38.512 1.00 83.94 757 GLN A C 1
ATOM 5677 O O . GLN A 1 757 ? 9.442 -4.726 -39.678 1.00 83.94 757 GLN A O 1
ATOM 5682 N N . LYS A 1 758 ? 9.964 -3.458 -37.901 1.00 84.62 758 LYS A N 1
ATOM 5683 C CA . LYS A 1 758 ? 9.851 -2.150 -38.549 1.00 84.62 758 LYS A CA 1
ATOM 5684 C C . LYS A 1 758 ? 11.235 -1.540 -38.730 1.00 84.62 758 LYS A C 1
ATOM 5686 O O . LYS A 1 758 ? 11.577 -1.149 -39.841 1.00 84.62 758 LYS A O 1
ATOM 5691 N N . ALA A 1 759 ? 12.018 -1.505 -37.658 1.00 83.81 759 ALA A N 1
ATOM 5692 C CA . ALA A 1 759 ? 13.410 -1.089 -37.630 1.00 83.81 759 ALA A CA 1
ATOM 5693 C C . ALA A 1 759 ? 14.085 -1.615 -36.346 1.00 83.81 759 ALA A C 1
ATOM 5695 O O . ALA A 1 759 ? 14.103 -0.936 -35.319 1.00 83.81 759 ALA A O 1
ATOM 5696 N N . THR A 1 760 ? 14.642 -2.831 -36.398 1.00 89.31 760 THR A N 1
ATOM 5697 C CA . THR A 1 760 ? 15.461 -3.370 -35.298 1.00 89.31 760 THR A CA 1
ATOM 5698 C C . THR A 1 760 ? 16.778 -2.602 -35.219 1.00 89.31 760 THR A C 1
ATOM 5700 O O . THR A 1 760 ? 17.585 -2.664 -36.148 1.00 89.31 760 THR A O 1
ATOM 5703 N N . CYS A 1 761 ? 17.000 -1.883 -34.118 1.00 90.06 761 CYS A N 1
ATOM 5704 C CA . CYS A 1 761 ? 18.034 -0.848 -34.061 1.00 90.06 761 CYS A CA 1
ATOM 5705 C C . CYS A 1 761 ? 18.984 -0.958 -32.864 1.00 90.06 761 CYS A C 1
ATOM 5707 O O . CYS A 1 761 ? 20.172 -0.709 -33.033 1.00 90.06 761 CYS A O 1
ATOM 5709 N N . TRP A 1 762 ? 18.516 -1.321 -31.667 1.00 95.00 762 TRP A N 1
ATOM 5710 C CA . TRP A 1 762 ? 19.377 -1.357 -30.474 1.00 95.00 762 TRP A CA 1
ATOM 5711 C C . TRP A 1 762 ? 19.676 -2.778 -30.037 1.00 95.00 762 TRP A C 1
ATOM 5713 O O . TRP A 1 762 ? 18.848 -3.675 -30.197 1.00 95.00 762 TRP A O 1
ATOM 5723 N N . VAL A 1 763 ? 20.858 -2.967 -29.445 1.00 95.94 763 VAL A N 1
ATOM 5724 C CA . VAL A 1 763 ? 21.301 -4.263 -28.927 1.00 95.94 763 VAL A CA 1
ATOM 5725 C C . VAL A 1 763 ? 22.046 -4.148 -27.605 1.00 95.94 763 VAL A C 1
ATOM 5727 O O . VAL A 1 763 ? 22.874 -3.258 -27.397 1.00 95.94 763 VAL A O 1
ATOM 5730 N N . THR A 1 764 ? 21.812 -5.127 -26.736 1.00 96.31 764 THR A N 1
ATOM 5731 C CA . THR A 1 764 ? 22.645 -5.402 -25.566 1.00 96.31 764 THR A CA 1
ATOM 5732 C C . THR A 1 764 ? 22.876 -6.904 -25.407 1.00 96.31 764 THR A C 1
ATOM 5734 O O . THR A 1 764 ? 22.090 -7.709 -25.898 1.00 96.31 764 THR A O 1
ATOM 5737 N N . ILE A 1 765 ? 23.949 -7.300 -24.723 1.00 96.06 765 ILE A N 1
ATOM 5738 C CA . ILE A 1 765 ? 24.252 -8.709 -24.450 1.00 96.06 765 ILE A CA 1
ATOM 5739 C C . ILE A 1 765 ? 23.997 -8.991 -22.975 1.00 96.06 765 ILE A C 1
ATOM 5741 O O . ILE A 1 765 ? 24.567 -8.343 -22.099 1.00 96.06 765 ILE A O 1
ATOM 5745 N N . SER A 1 766 ? 23.145 -9.977 -22.704 1.00 95.31 766 SER A N 1
ATOM 5746 C CA . SER A 1 766 ? 22.827 -10.416 -21.349 1.00 95.31 766 SER A CA 1
ATOM 5747 C C . SER A 1 766 ? 23.930 -11.332 -20.814 1.00 95.31 766 SER A C 1
ATOM 5749 O O . SER A 1 766 ? 24.126 -12.422 -21.363 1.00 95.31 766 SER A O 1
ATOM 5751 N N . PRO A 1 767 ? 24.617 -10.966 -19.716 1.00 89.75 767 PRO A N 1
ATOM 5752 C CA . PRO A 1 767 ? 25.613 -11.847 -19.118 1.00 89.75 767 PRO A CA 1
ATOM 5753 C C . PRO A 1 767 ? 24.978 -13.079 -18.456 1.00 89.75 767 PRO A C 1
ATOM 5755 O O . PRO A 1 767 ? 25.646 -14.097 -18.339 1.00 89.75 767 PRO A O 1
ATOM 5758 N N . ALA A 1 768 ? 23.700 -13.021 -18.056 1.00 91.19 768 ALA A N 1
ATOM 5759 C CA . ALA A 1 768 ? 23.011 -14.143 -17.412 1.00 91.19 768 ALA A CA 1
ATOM 5760 C C . ALA A 1 768 ? 22.569 -15.247 -18.386 1.00 91.19 768 ALA A C 1
ATOM 5762 O O . ALA A 1 768 ? 22.608 -16.423 -18.041 1.00 91.19 768 ALA A O 1
ATOM 5763 N N . THR A 1 769 ? 22.125 -14.880 -19.591 1.00 93.19 769 THR A N 1
ATOM 5764 C CA . THR A 1 769 ? 21.610 -15.848 -20.583 1.00 93.19 769 THR A CA 1
ATOM 5765 C C . THR A 1 769 ? 22.593 -16.133 -21.717 1.00 93.19 769 THR A C 1
ATOM 5767 O O . THR A 1 769 ? 22.316 -16.993 -22.556 1.00 93.19 769 THR A O 1
ATOM 5770 N N . HIS A 1 770 ? 23.717 -15.407 -21.763 1.00 94.25 770 HIS A N 1
ATOM 5771 C CA . HIS A 1 770 ? 24.712 -15.462 -22.837 1.00 94.25 770 HIS A CA 1
ATOM 5772 C C . HIS A 1 770 ? 24.082 -15.308 -24.233 1.00 94.25 770 HIS A C 1
ATOM 5774 O O . HIS A 1 770 ? 24.382 -16.052 -25.167 1.00 94.25 770 HIS A O 1
ATOM 5780 N N . SER A 1 771 ? 23.165 -14.349 -24.360 1.00 96.44 771 SER A N 1
ATOM 5781 C CA . SER A 1 771 ? 22.402 -14.061 -25.577 1.00 96.44 771 SER A CA 1
ATOM 5782 C C . SER A 1 771 ? 22.320 -12.551 -25.831 1.00 96.44 771 SER A C 1
ATOM 5784 O O . SER A 1 771 ? 22.542 -11.745 -24.919 1.00 96.44 771 SER A O 1
ATOM 5786 N N . ALA A 1 772 ? 22.026 -12.163 -27.071 1.00 97.00 772 ALA A N 1
ATOM 5787 C CA . ALA A 1 772 ? 21.748 -10.776 -27.428 1.00 97.00 772 ALA A CA 1
ATOM 5788 C C . ALA A 1 772 ? 20.257 -10.476 -27.256 1.00 97.00 772 ALA A C 1
ATOM 5790 O O . ALA A 1 772 ? 19.417 -11.286 -27.628 1.00 97.00 772 ALA A O 1
ATOM 5791 N N . PHE A 1 773 ? 19.932 -9.297 -26.740 1.00 97.56 773 PHE A N 1
ATOM 5792 C CA . PHE A 1 773 ? 18.584 -8.743 -26.744 1.00 97.56 773 PHE A CA 1
ATOM 5793 C C . PHE A 1 773 ? 18.555 -7.561 -27.699 1.00 97.56 773 PHE A C 1
ATOM 5795 O O . PHE A 1 773 ? 19.390 -6.660 -27.580 1.00 97.56 773 PHE A O 1
ATOM 5802 N N . VAL A 1 774 ? 17.603 -7.576 -28.629 1.00 96.50 774 VAL A N 1
ATOM 5803 C CA . VAL A 1 774 ? 17.412 -6.518 -29.623 1.00 96.50 774 VAL A CA 1
ATOM 5804 C C . VAL A 1 774 ? 16.005 -5.942 -29.554 1.00 96.50 774 VAL A C 1
ATOM 5806 O O . VAL A 1 774 ? 15.072 -6.609 -29.095 1.00 96.50 774 VAL A O 1
ATOM 5809 N N . THR A 1 775 ? 15.850 -4.699 -30.004 1.00 94.00 775 THR A N 1
ATOM 5810 C CA . THR A 1 775 ? 14.549 -4.025 -30.008 1.00 94.00 775 THR A CA 1
ATOM 5811 C C . THR A 1 775 ? 14.361 -3.063 -31.177 1.00 94.00 775 THR A C 1
ATOM 5813 O O . THR A 1 775 ? 15.294 -2.792 -31.938 1.00 94.00 775 THR A O 1
ATOM 5816 N N . ASP A 1 776 ? 13.130 -2.577 -31.306 1.00 85.94 776 ASP A N 1
ATOM 5817 C CA . ASP A 1 776 ? 12.597 -1.823 -32.429 1.00 85.94 776 ASP A CA 1
ATOM 5818 C C . ASP A 1 776 ? 11.876 -0.554 -31.943 1.00 85.94 776 ASP A C 1
ATOM 5820 O O . ASP A 1 776 ? 11.075 -0.588 -31.005 1.00 85.94 776 ASP A O 1
ATOM 5824 N N . VAL A 1 777 ? 12.126 0.560 -32.634 1.00 84.50 777 VAL A N 1
ATOM 5825 C CA . VAL A 1 777 ? 11.562 1.881 -32.310 1.00 84.50 777 VAL A CA 1
ATOM 5826 C C . VAL A 1 777 ? 10.035 1.947 -32.435 1.00 84.50 777 VAL A C 1
ATOM 5828 O O . VAL A 1 777 ? 9.406 2.806 -31.823 1.00 84.50 777 VAL A O 1
ATOM 5831 N N . ALA A 1 778 ? 9.433 1.066 -33.236 1.00 85.25 778 ALA A N 1
ATOM 5832 C CA . ALA A 1 778 ? 8.009 1.073 -33.567 1.00 85.25 778 ALA A CA 1
ATOM 5833 C C . ALA A 1 778 ? 7.294 -0.239 -33.199 1.00 85.25 778 ALA A C 1
ATOM 5835 O O . ALA A 1 778 ? 6.139 -0.442 -33.580 1.00 85.25 778 ALA A O 1
ATOM 5836 N N . SER A 1 779 ? 7.969 -1.147 -32.488 1.00 88.06 779 SER A N 1
ATOM 5837 C CA . SER A 1 779 ? 7.370 -2.376 -31.972 1.00 88.06 779 SER A CA 1
ATOM 5838 C C . SER A 1 779 ? 7.794 -2.600 -30.529 1.00 88.06 779 SER A C 1
ATOM 5840 O O . SER A 1 779 ? 8.967 -2.806 -30.233 1.00 88.06 779 SER A O 1
ATOM 5842 N N . ASN A 1 780 ? 6.817 -2.649 -29.632 1.00 91.62 780 ASN A N 1
ATOM 5843 C CA . ASN A 1 780 ? 7.044 -2.796 -28.201 1.00 91.62 780 ASN A CA 1
ATOM 5844 C C . ASN A 1 780 ? 7.282 -4.261 -27.793 1.00 91.62 780 ASN A C 1
ATOM 5846 O O . ASN A 1 780 ? 6.406 -4.943 -27.264 1.00 91.62 780 ASN A O 1
ATOM 5850 N N . ARG A 1 781 ? 8.473 -4.769 -28.125 1.00 94.00 781 ARG A N 1
ATOM 5851 C CA . ARG A 1 781 ? 8.923 -6.131 -27.808 1.00 94.00 781 ARG A CA 1
ATOM 5852 C C . ARG A 1 781 ? 10.445 -6.204 -27.698 1.00 94.00 781 ARG A C 1
ATOM 5854 O O . ARG A 1 781 ? 11.162 -5.415 -28.319 1.00 94.00 781 ARG A O 1
ATOM 5861 N N . LEU A 1 782 ? 10.940 -7.205 -26.976 1.00 96.12 782 LEU A N 1
ATOM 5862 C CA . LEU A 1 782 ? 12.353 -7.593 -26.991 1.00 96.12 782 LEU A CA 1
ATOM 5863 C C . LEU A 1 782 ? 12.513 -8.942 -27.683 1.00 96.12 782 LEU A C 1
ATOM 5865 O O . LEU A 1 782 ? 11.776 -9.882 -27.392 1.00 96.12 782 LEU A O 1
ATOM 5869 N N . VAL A 1 783 ? 13.502 -9.060 -28.563 1.00 96.50 783 VAL A N 1
ATOM 5870 C CA . VAL A 1 783 ? 13.837 -10.328 -29.221 1.00 96.50 783 VAL A CA 1
ATOM 5871 C C . VAL A 1 783 ? 15.179 -10.811 -28.687 1.00 96.50 783 VAL A C 1
ATOM 5873 O O . VAL A 1 783 ? 16.182 -10.105 -28.767 1.00 96.50 783 VAL A O 1
ATOM 5876 N N . GLU A 1 784 ? 15.191 -12.009 -28.113 1.00 97.12 784 GLU A N 1
ATOM 5877 C CA . GLU A 1 784 ? 16.404 -12.682 -27.663 1.00 97.12 784 GLU A CA 1
ATOM 5878 C C . GLU A 1 784 ? 16.983 -13.503 -28.814 1.00 97.12 784 GLU A C 1
ATOM 5880 O O . GLU A 1 784 ? 16.291 -14.337 -29.401 1.00 97.12 784 GLU A O 1
ATOM 5885 N N . MET A 1 785 ? 18.262 -13.305 -29.114 1.00 96.94 785 MET A N 1
ATOM 5886 C CA . MET A 1 785 ? 18.953 -13.915 -30.242 1.00 96.94 785 MET A CA 1
ATOM 5887 C C . MET A 1 785 ? 20.257 -14.582 -29.806 1.00 96.94 785 MET A C 1
ATOM 5889 O O . MET A 1 785 ? 20.946 -14.159 -28.873 1.00 96.94 785 MET A O 1
ATOM 5893 N N . SER A 1 786 ? 20.604 -15.661 -30.494 1.00 96.50 786 SER A N 1
ATOM 5894 C CA . SER A 1 786 ? 21.842 -16.407 -30.295 1.00 96.50 786 SER A CA 1
ATOM 5895 C C . SER A 1 786 ? 23.066 -15.601 -30.740 1.00 96.50 786 SER A C 1
ATOM 5897 O O . SER A 1 786 ? 23.094 -15.041 -31.833 1.00 96.50 786 SER A O 1
ATOM 5899 N N . LEU A 1 787 ? 24.122 -15.588 -29.921 1.00 95.88 787 LEU A N 1
ATOM 5900 C CA . LEU A 1 787 ? 25.394 -14.925 -30.253 1.00 95.88 787 LEU A CA 1
ATOM 5901 C C . LEU A 1 787 ? 26.220 -15.683 -31.307 1.00 95.88 787 LEU A C 1
ATOM 5903 O O . LEU A 1 787 ? 27.248 -15.178 -31.752 1.00 95.88 787 LEU A O 1
ATOM 5907 N N . VAL A 1 788 ? 25.813 -16.900 -31.681 1.00 92.81 788 VAL A N 1
ATOM 5908 C CA . VAL A 1 788 ? 26.571 -17.765 -32.598 1.00 92.81 788 VAL A CA 1
ATOM 5909 C C . VAL A 1 788 ? 26.065 -17.628 -34.029 1.00 92.81 788 VAL A C 1
ATOM 5911 O O . VAL A 1 788 ? 26.855 -17.393 -34.941 1.00 92.81 788 VAL A O 1
ATOM 5914 N N . ASP A 1 789 ? 24.756 -17.775 -34.214 1.00 92.50 789 ASP A N 1
ATOM 5915 C CA . ASP A 1 789 ? 24.098 -17.871 -35.519 1.00 92.50 789 ASP A CA 1
ATOM 5916 C C . ASP A 1 789 ? 23.029 -16.786 -35.747 1.00 92.50 789 ASP A C 1
ATOM 5918 O O . ASP A 1 789 ? 22.364 -16.786 -36.780 1.00 92.50 789 ASP A O 1
ATOM 5922 N N . ALA A 1 790 ? 22.871 -15.852 -34.801 1.00 94.25 790 ALA A N 1
ATOM 5923 C CA . ALA A 1 790 ? 21.815 -14.840 -34.780 1.00 94.25 790 ALA A CA 1
ATOM 5924 C C . ALA A 1 790 ? 20.383 -15.413 -34.768 1.00 94.25 790 ALA A C 1
ATOM 5926 O O . ALA A 1 790 ? 19.437 -14.651 -34.903 1.00 94.25 790 ALA A O 1
ATOM 5927 N N . SER A 1 791 ? 20.174 -16.719 -34.577 1.00 95.75 791 SER A N 1
ATOM 5928 C CA . SER A 1 791 ? 18.821 -17.286 -34.543 1.00 95.75 791 SER A CA 1
ATOM 5929 C C . SER A 1 791 ? 17.994 -16.713 -33.385 1.00 95.75 791 SER A C 1
ATOM 5931 O O . SER A 1 791 ? 18.520 -16.417 -32.307 1.00 95.75 791 SER A O 1
ATOM 5933 N N . ILE A 1 792 ? 16.687 -16.541 -33.606 1.00 96.12 792 ILE A N 1
ATOM 5934 C CA . ILE A 1 792 ? 15.758 -16.082 -32.569 1.00 96.12 792 ILE A CA 1
ATOM 5935 C C . ILE A 1 792 ? 15.571 -17.212 -31.557 1.00 96.12 792 ILE A C 1
ATOM 5937 O O . ILE A 1 792 ? 15.119 -18.300 -31.903 1.00 96.12 792 ILE A O 1
ATOM 5941 N N . LYS A 1 793 ? 15.902 -16.939 -30.296 1.00 95.50 793 LYS A N 1
ATOM 5942 C CA . LYS A 1 793 ? 15.707 -17.864 -29.175 1.00 95.50 793 LYS A CA 1
ATOM 5943 C C . LYS A 1 793 ? 14.353 -17.659 -28.512 1.00 95.50 793 LYS A C 1
ATOM 5945 O O . LYS A 1 793 ? 13.706 -18.630 -28.138 1.00 95.50 793 LYS A O 1
ATOM 5950 N N . ASN A 1 794 ? 13.950 -16.402 -28.333 1.00 94.44 794 ASN A N 1
ATOM 5951 C CA . ASN A 1 794 ? 12.678 -16.057 -27.715 1.00 94.44 794 ASN A CA 1
ATOM 5952 C C . ASN A 1 794 ? 12.222 -14.647 -28.114 1.00 94.44 794 ASN A C 1
ATOM 5954 O O . ASN A 1 794 ? 13.034 -13.811 -28.505 1.00 94.44 794 ASN A O 1
ATOM 5958 N N . THR A 1 795 ? 10.928 -14.367 -27.965 1.00 93.88 795 THR A N 1
ATOM 5959 C CA . THR A 1 795 ? 10.360 -13.019 -28.097 1.00 93.88 795 THR A CA 1
ATOM 5960 C C . THR A 1 795 ? 9.554 -12.689 -26.849 1.00 93.88 795 THR A C 1
ATOM 5962 O O . THR A 1 795 ? 8.728 -13.483 -26.410 1.00 93.88 795 THR A O 1
ATOM 5965 N N . ILE A 1 796 ? 9.812 -11.520 -26.272 1.00 94.50 796 ILE A N 1
ATOM 5966 C CA . ILE A 1 796 ? 9.125 -10.991 -25.097 1.00 94.50 796 ILE A CA 1
ATOM 5967 C C . ILE A 1 796 ? 8.216 -9.870 -25.580 1.00 94.50 796 ILE A C 1
ATOM 5969 O O . ILE A 1 796 ? 8.701 -8.820 -26.005 1.00 94.50 796 ILE A O 1
ATOM 5973 N N . ASP A 1 797 ? 6.911 -10.114 -25.540 1.00 91.88 797 ASP A N 1
ATOM 5974 C CA . ASP A 1 797 ? 5.902 -9.110 -25.863 1.00 91.88 797 ASP A CA 1
ATOM 5975 C C . ASP A 1 797 ? 5.709 -8.160 -24.676 1.00 91.88 797 ASP A C 1
ATOM 5977 O O . ASP A 1 797 ? 5.525 -8.600 -23.540 1.00 91.88 797 ASP A O 1
ATOM 5981 N N . LEU A 1 798 ? 5.786 -6.859 -24.945 1.00 92.62 798 LEU A N 1
ATOM 5982 C CA . LEU A 1 798 ? 5.650 -5.796 -23.954 1.00 92.62 798 LEU A CA 1
ATOM 5983 C C . LEU A 1 798 ? 4.462 -4.876 -24.261 1.00 92.62 798 LEU A C 1
ATOM 5985 O O . LEU A 1 798 ? 4.227 -3.923 -23.521 1.00 92.62 798 LEU A O 1
ATOM 5989 N N . ALA A 1 799 ? 3.655 -5.191 -25.283 1.00 86.38 799 ALA A N 1
ATOM 5990 C CA . ALA A 1 799 ? 2.539 -4.361 -25.735 1.00 86.38 799 ALA A CA 1
ATOM 5991 C C . ALA A 1 799 ? 1.550 -3.974 -24.618 1.00 86.38 799 ALA A C 1
ATOM 5993 O O . ALA A 1 799 ? 0.938 -2.908 -24.675 1.00 86.38 799 ALA A O 1
ATOM 5994 N N . SER A 1 800 ? 1.418 -4.799 -23.572 1.00 84.56 800 SER A N 1
ATOM 5995 C CA . SER A 1 800 ? 0.541 -4.537 -22.424 1.00 84.56 800 SER A CA 1
ATOM 5996 C C . SER A 1 800 ? 0.904 -3.289 -21.612 1.00 84.56 800 SER A C 1
ATOM 5998 O O . SER A 1 800 ? 0.046 -2.792 -20.887 1.00 84.56 800 SER A O 1
ATOM 6000 N N . ASN A 1 801 ? 2.146 -2.795 -21.689 1.00 86.88 801 ASN A N 1
ATOM 6001 C CA . ASN A 1 801 ? 2.556 -1.580 -20.975 1.00 86.88 801 ASN A CA 1
ATOM 6002 C C . ASN A 1 801 ? 2.191 -0.281 -21.730 1.00 86.88 801 ASN A C 1
ATOM 6004 O O . ASN A 1 801 ? 2.281 0.801 -21.159 1.00 86.88 801 ASN A O 1
ATOM 6008 N N . GLY A 1 802 ? 1.728 -0.388 -22.983 1.00 85.75 802 GLY A N 1
ATOM 6009 C CA . GLY A 1 802 ? 1.264 0.744 -23.788 1.00 85.75 802 GLY A CA 1
ATOM 6010 C C . GLY A 1 802 ? 2.361 1.580 -24.457 1.00 85.75 802 GLY A C 1
ATOM 6011 O O . GLY A 1 802 ? 2.028 2.558 -25.127 1.00 85.75 802 GLY A O 1
ATOM 6012 N N . ASP A 1 803 ? 3.641 1.215 -24.328 1.00 89.31 803 ASP A N 1
ATOM 6013 C CA . ASP A 1 803 ? 4.737 1.942 -24.973 1.00 89.31 803 ASP A CA 1
ATOM 6014 C C . ASP A 1 803 ? 4.660 1.823 -26.512 1.00 89.31 803 ASP A C 1
ATOM 6016 O O . ASP A 1 803 ? 4.309 0.764 -27.046 1.00 89.31 803 ASP A O 1
ATOM 6020 N N . PRO A 1 804 ? 5.005 2.889 -27.263 1.00 85.50 804 PRO A N 1
ATOM 6021 C CA . PRO A 1 804 ? 4.950 2.897 -28.729 1.00 85.50 804 PRO A CA 1
ATOM 6022 C C . PRO A 1 804 ? 6.054 2.050 -29.389 1.00 85.50 804 PRO A C 1
ATOM 6024 O O . PRO A 1 804 ? 5.968 1.731 -30.573 1.00 85.50 804 PRO A O 1
ATOM 6027 N N . GLY A 1 805 ? 7.089 1.709 -28.625 1.00 89.25 805 GLY A N 1
ATOM 6028 C CA . GLY A 1 805 ? 8.309 1.042 -29.058 1.00 89.25 805 GLY A CA 1
ATOM 6029 C C . GLY A 1 805 ? 9.448 1.378 -28.101 1.00 89.25 805 GLY A C 1
ATOM 6030 O O . GLY A 1 805 ? 9.274 2.179 -27.173 1.00 89.25 805 GLY A O 1
ATOM 6031 N N . LEU A 1 806 ? 10.601 0.751 -28.307 1.00 92.88 806 LEU A N 1
ATOM 6032 C CA . LEU A 1 806 ? 11.736 0.866 -27.397 1.00 92.88 806 LEU A CA 1
ATOM 6033 C C . LEU A 1 806 ? 12.968 1.362 -28.153 1.00 92.88 806 LEU A C 1
ATOM 6035 O O . LEU A 1 806 ? 13.238 0.974 -29.290 1.00 92.88 806 LEU A O 1
ATOM 6039 N N . VAL A 1 807 ? 13.731 2.211 -27.483 1.00 91.69 807 VAL A N 1
ATOM 6040 C CA . VAL A 1 807 ? 15.051 2.685 -27.890 1.00 91.69 807 VAL A CA 1
ATOM 6041 C C . VAL A 1 807 ? 16.027 2.377 -26.764 1.00 91.69 807 VAL A C 1
ATOM 6043 O O . VAL A 1 807 ? 15.617 2.275 -25.619 1.00 91.69 807 VAL A O 1
ATOM 6046 N N . ASP A 1 808 ? 17.313 2.234 -27.068 1.00 92.81 808 ASP A N 1
ATOM 6047 C CA . ASP A 1 808 ? 18.389 2.016 -26.093 1.00 92.81 808 ASP A CA 1
ATOM 6048 C C . ASP A 1 808 ? 18.188 0.858 -25.090 1.00 92.81 808 ASP A C 1
ATOM 6050 O O . ASP A 1 808 ? 17.347 0.861 -24.192 1.00 92.81 808 ASP A O 1
ATOM 6054 N N . LEU A 1 809 ? 19.076 -0.133 -25.179 1.00 93.88 809 LEU A N 1
ATOM 6055 C CA . LEU A 1 809 ? 19.079 -1.293 -24.292 1.00 93.88 809 LEU A CA 1
ATOM 6056 C C . LEU A 1 809 ? 20.373 -1.369 -23.492 1.00 93.88 809 LEU A C 1
ATOM 6058 O O . LEU A 1 809 ? 21.471 -1.230 -24.046 1.00 93.88 809 LEU A O 1
ATOM 6062 N N . LYS A 1 810 ? 20.265 -1.714 -22.209 1.00 96.06 810 LYS A N 1
ATOM 6063 C CA . LYS A 1 810 ? 21.407 -2.176 -21.414 1.00 96.06 810 LYS A CA 1
ATOM 6064 C C . LYS A 1 810 ? 21.047 -3.386 -20.570 1.00 96.06 810 LYS A C 1
ATOM 6066 O O . LYS A 1 810 ? 19.938 -3.497 -20.067 1.00 96.06 810 LYS A O 1
ATOM 6071 N N . ALA A 1 811 ? 22.007 -4.286 -20.397 1.00 94.56 811 ALA A N 1
ATOM 6072 C CA . ALA A 1 811 ? 21.886 -5.441 -19.522 1.00 94.56 811 ALA A CA 1
ATOM 6073 C C . ALA A 1 811 ? 22.777 -5.281 -18.286 1.00 94.56 811 ALA A C 1
ATOM 6075 O O . ALA A 1 811 ? 23.930 -4.864 -18.399 1.00 94.56 811 ALA A O 1
ATOM 6076 N N . ALA A 1 812 ? 22.267 -5.675 -17.119 1.00 91.38 812 ALA A N 1
ATOM 6077 C CA . ALA A 1 812 ? 23.062 -5.828 -15.905 1.00 91.38 812 ALA A CA 1
ATOM 6078 C C . ALA A 1 812 ? 22.628 -7.058 -15.114 1.00 91.38 812 ALA A C 1
ATOM 6080 O O . ALA A 1 812 ? 21.471 -7.184 -14.704 1.00 91.38 812 ALA A O 1
ATOM 6081 N N . GLY A 1 813 ? 23.574 -7.968 -14.877 1.00 88.94 813 GLY A N 1
ATOM 6082 C CA . GLY A 1 813 ? 23.276 -9.259 -14.265 1.00 88.94 813 GLY A CA 1
ATOM 6083 C C . GLY A 1 813 ? 22.193 -9.993 -15.060 1.00 88.94 813 GLY A C 1
ATOM 6084 O O . GLY A 1 813 ? 22.367 -10.282 -16.243 1.00 88.94 813 GLY A O 1
ATOM 6085 N N . ARG A 1 814 ? 21.060 -10.268 -14.411 1.00 92.44 814 ARG A N 1
ATOM 6086 C CA . ARG A 1 814 ? 19.904 -10.925 -15.038 1.00 92.44 814 ARG A CA 1
ATOM 6087 C C . ARG A 1 814 ? 18.882 -9.974 -15.661 1.00 92.44 814 ARG A C 1
ATOM 6089 O O . ARG A 1 814 ? 17.926 -10.462 -16.243 1.00 92.44 814 ARG A O 1
ATOM 6096 N N . PHE A 1 815 ? 19.046 -8.659 -15.543 1.00 96.19 815 PHE A N 1
ATOM 6097 C CA . PHE A 1 815 ? 18.031 -7.691 -15.961 1.00 96.19 815 PHE A CA 1
ATOM 6098 C C . PHE A 1 815 ? 18.414 -6.984 -17.257 1.00 96.19 815 PHE A C 1
ATOM 6100 O O . PHE A 1 815 ? 19.588 -6.684 -17.486 1.00 96.19 815 PHE A O 1
ATOM 6107 N N . ILE A 1 816 ? 17.408 -6.713 -18.085 1.00 97.00 816 ILE A N 1
ATOM 6108 C CA . ILE A 1 816 ? 17.475 -5.867 -19.275 1.00 97.00 816 ILE A CA 1
ATOM 6109 C C . ILE A 1 816 ? 16.671 -4.606 -18.986 1.00 97.00 816 ILE A C 1
ATOM 6111 O O . ILE A 1 816 ? 15.525 -4.691 -18.561 1.00 97.00 816 ILE A O 1
ATOM 6115 N N . TYR A 1 817 ? 17.271 -3.453 -19.235 1.00 97.50 817 TYR A N 1
ATOM 6116 C CA . TYR A 1 817 ? 16.659 -2.139 -19.121 1.00 97.50 817 TYR A CA 1
ATOM 6117 C C . TYR A 1 817 ? 16.460 -1.614 -20.541 1.00 97.50 817 TYR A C 1
ATOM 6119 O O . TYR A 1 817 ? 17.419 -1.571 -21.317 1.00 97.50 817 TYR A O 1
ATOM 6127 N N . ALA A 1 818 ? 15.225 -1.264 -20.881 1.00 96.38 818 ALA A N 1
ATOM 6128 C CA . ALA A 1 818 ? 14.830 -0.785 -22.199 1.00 96.38 818 ALA A CA 1
ATOM 6129 C C . ALA A 1 818 ? 14.109 0.555 -22.070 1.00 96.38 818 ALA A C 1
ATOM 6131 O O . ALA A 1 818 ? 13.123 0.648 -21.341 1.00 96.38 818 ALA A O 1
ATOM 6132 N N . LEU A 1 819 ? 14.602 1.596 -22.737 1.00 95.62 819 LEU A N 1
ATOM 6133 C CA . LEU A 1 819 ? 13.990 2.922 -22.689 1.00 95.62 819 LEU A CA 1
ATOM 6134 C C . LEU A 1 819 ? 12.859 3.016 -23.723 1.00 95.62 819 LEU A C 1
ATOM 6136 O O . LEU A 1 819 ? 12.968 2.540 -24.843 1.00 95.62 819 LEU A O 1
ATOM 6140 N N . SER A 1 820 ? 11.764 3.667 -23.365 1.00 94.19 820 SER A N 1
ATOM 6141 C CA . SER A 1 820 ? 10.759 4.157 -24.299 1.00 94.19 820 SER A CA 1
ATOM 6142 C C . SER A 1 820 ? 10.699 5.677 -24.165 1.00 94.19 820 SER A C 1
ATOM 6144 O O . SER A 1 820 ? 10.459 6.163 -23.060 1.00 94.19 820 SER A O 1
ATOM 6146 N N . PRO A 1 821 ? 10.905 6.468 -25.230 1.00 83.94 821 PRO A N 1
ATOM 6147 C CA . PRO A 1 821 ? 10.901 7.930 -25.120 1.00 83.94 821 PRO A CA 1
ATOM 6148 C C . PRO A 1 821 ? 9.492 8.516 -24.994 1.00 83.94 821 PRO A C 1
ATOM 6150 O O . PRO A 1 821 ? 9.346 9.703 -24.728 1.00 83.94 821 PRO A O 1
ATOM 6153 N N . GLY A 1 822 ? 8.443 7.707 -25.177 1.00 82.75 822 GLY A N 1
ATOM 6154 C CA . GLY A 1 822 ? 7.072 8.190 -25.320 1.00 82.75 822 GLY A CA 1
ATOM 6155 C C . GLY A 1 822 ? 6.820 8.843 -26.685 1.00 82.75 822 GLY A C 1
ATOM 6156 O O . GLY A 1 822 ? 7.672 8.851 -27.571 1.00 82.75 822 GLY A O 1
ATOM 6157 N N . ASN A 1 823 ? 5.614 9.372 -26.888 1.00 77.06 823 ASN A N 1
ATOM 6158 C CA . ASN A 1 823 ? 5.203 9.973 -28.170 1.00 77.06 823 ASN A CA 1
ATOM 6159 C C . ASN A 1 823 ? 4.327 11.232 -28.012 1.00 77.06 823 ASN A C 1
ATOM 6161 O O . ASN A 1 823 ? 3.597 11.611 -28.926 1.00 77.06 823 ASN A O 1
ATOM 6165 N N . GLY A 1 824 ? 4.362 11.864 -26.836 1.00 65.94 824 GLY A N 1
ATOM 6166 C CA . GLY A 1 824 ? 3.530 13.022 -26.487 1.00 65.94 824 GLY A CA 1
ATOM 6167 C C . GLY A 1 824 ? 2.149 12.660 -25.925 1.00 65.94 824 GLY A C 1
ATOM 6168 O O . GLY A 1 824 ? 1.608 13.430 -25.136 1.00 65.94 824 GLY A O 1
ATOM 6169 N N . THR A 1 825 ? 1.612 11.479 -26.253 1.00 69.50 825 THR A N 1
ATOM 6170 C CA . THR A 1 825 ? 0.436 10.882 -25.586 1.00 69.50 825 THR A CA 1
ATOM 6171 C C . THR A 1 825 ? 0.827 9.858 -24.522 1.00 69.50 825 THR A C 1
ATOM 6173 O O . THR A 1 825 ? 0.239 9.843 -23.443 1.00 69.50 825 THR A O 1
ATOM 6176 N N . THR A 1 826 ? 1.847 9.044 -24.793 1.00 80.31 826 THR A N 1
ATOM 6177 C CA . THR A 1 826 ? 2.487 8.148 -23.825 1.00 80.31 826 THR A CA 1
ATOM 6178 C C . THR A 1 826 ? 3.745 8.801 -23.265 1.00 80.31 826 THR A C 1
ATOM 6180 O O . THR A 1 826 ? 4.423 9.576 -23.950 1.00 80.31 826 THR A O 1
ATOM 6183 N N . GLN A 1 827 ? 4.019 8.537 -21.991 1.00 87.31 827 GLN A N 1
ATOM 6184 C CA . GLN A 1 827 ? 5.138 9.138 -21.269 1.00 87.31 827 GLN A CA 1
ATOM 6185 C C . GLN A 1 827 ? 6.430 8.368 -21.544 1.00 87.31 827 GLN A C 1
ATOM 6187 O O . GLN A 1 827 ? 6.383 7.184 -21.861 1.00 87.31 827 GLN A O 1
ATOM 6192 N N . ALA A 1 828 ? 7.578 9.032 -21.393 1.00 91.81 828 ALA A N 1
ATOM 6193 C CA . ALA A 1 828 ? 8.857 8.338 -21.413 1.00 91.81 828 ALA A CA 1
ATOM 6194 C C . ALA A 1 828 ? 8.953 7.385 -20.210 1.00 91.81 828 ALA A C 1
ATOM 6196 O O . ALA A 1 828 ? 8.599 7.770 -19.091 1.00 91.81 828 ALA A O 1
ATOM 6197 N N . ALA A 1 829 ? 9.441 6.167 -20.421 1.00 94.56 829 ALA A N 1
ATOM 6198 C CA . ALA A 1 829 ? 9.525 5.131 -19.400 1.00 94.56 829 ALA A CA 1
ATOM 6199 C C . ALA A 1 829 ? 10.746 4.227 -19.605 1.00 94.56 829 ALA A C 1
ATOM 6201 O O . ALA A 1 829 ? 11.255 4.104 -20.712 1.00 94.56 829 ALA A O 1
ATOM 6202 N N . VAL A 1 830 ? 11.215 3.565 -18.549 1.00 96.50 830 VAL A N 1
ATOM 6203 C CA . VAL A 1 830 ? 12.170 2.456 -18.662 1.00 96.50 830 VAL A CA 1
ATOM 6204 C C . VAL A 1 830 ? 11.485 1.161 -18.260 1.00 96.50 830 VAL A C 1
ATOM 6206 O O . VAL A 1 830 ? 11.033 1.004 -17.125 1.00 96.50 830 VAL A O 1
ATOM 6209 N N . THR A 1 831 ? 11.444 0.214 -19.186 1.00 96.56 831 THR A N 1
ATOM 6210 C CA . THR A 1 831 ? 10.975 -1.143 -18.940 1.00 96.56 831 THR A CA 1
ATOM 6211 C C . THR A 1 831 ? 12.137 -2.003 -18.456 1.00 96.56 831 THR A C 1
ATOM 6213 O O . THR A 1 831 ? 13.152 -2.133 -19.140 1.00 96.56 831 THR A O 1
ATOM 6216 N N . VAL A 1 832 ? 11.990 -2.611 -17.279 1.00 97.06 832 VAL A N 1
ATOM 6217 C CA . VAL A 1 832 ? 12.931 -3.597 -16.741 1.00 97.06 832 VAL A CA 1
ATOM 6218 C C . VAL A 1 832 ? 12.356 -4.989 -16.956 1.00 97.06 832 VAL A C 1
ATOM 6220 O O . VAL A 1 832 ? 11.253 -5.308 -16.505 1.00 97.06 832 VAL A O 1
ATOM 6223 N N . VAL A 1 833 ? 13.122 -5.832 -17.636 1.00 95.69 833 VAL A N 1
ATOM 6224 C CA . VAL A 1 833 ? 12.773 -7.214 -17.961 1.00 95.69 833 VAL A CA 1
ATOM 6225 C C . VAL A 1 833 ? 13.780 -8.142 -17.306 1.00 95.69 833 VAL A C 1
ATOM 6227 O O . VAL A 1 833 ? 14.990 -7.961 -17.433 1.00 95.69 833 VAL A O 1
ATOM 6230 N N . ASP A 1 834 ? 13.297 -9.167 -16.617 1.00 94.44 834 ASP A N 1
ATOM 6231 C CA . ASP A 1 834 ? 14.161 -10.234 -16.130 1.00 94.44 834 ASP A CA 1
ATOM 6232 C C . ASP A 1 834 ? 14.453 -11.210 -17.275 1.00 94.44 834 ASP A C 1
ATOM 6234 O O . ASP A 1 834 ? 13.583 -11.951 -17.738 1.00 94.44 834 ASP A O 1
ATOM 6238 N N . ALA A 1 835 ? 15.706 -11.217 -17.730 1.00 89.56 835 ALA A N 1
ATOM 6239 C CA . ALA A 1 835 ? 16.168 -12.019 -18.852 1.00 89.56 835 ALA A CA 1
ATOM 6240 C C . ALA A 1 835 ? 16.014 -13.522 -18.606 1.00 89.56 835 ALA A C 1
ATOM 6242 O O . ALA A 1 835 ? 15.991 -14.270 -19.576 1.00 89.56 835 ALA A O 1
ATOM 6243 N N . MET A 1 836 ? 15.925 -13.992 -17.359 1.00 89.88 836 MET A N 1
ATOM 6244 C CA . MET A 1 836 ? 15.763 -15.421 -17.069 1.00 89.88 836 MET A CA 1
ATOM 6245 C C . MET A 1 836 ? 14.295 -15.845 -17.115 1.00 89.88 836 MET A C 1
ATOM 6247 O O . MET A 1 836 ? 13.973 -16.835 -17.767 1.00 89.88 836 MET A O 1
ATOM 6251 N N . SER A 1 837 ? 13.406 -15.092 -16.457 1.00 89.31 837 SER A N 1
ATOM 6252 C CA . SER A 1 837 ? 11.965 -15.393 -16.431 1.00 89.31 837 SER A CA 1
ATOM 6253 C C . SER A 1 837 ? 11.220 -14.920 -17.681 1.00 89.31 837 SER A C 1
ATOM 6255 O O . SER A 1 837 ? 10.100 -15.366 -17.917 1.00 89.31 837 SER A O 1
ATOM 6257 N N . LYS A 1 838 ? 11.846 -14.062 -18.499 1.00 88.25 838 LYS A N 1
ATOM 6258 C CA . LYS A 1 838 ? 11.277 -13.480 -19.727 1.00 88.25 838 LYS A CA 1
ATOM 6259 C C . LYS A 1 838 ? 10.040 -12.617 -19.460 1.00 88.25 838 LYS A C 1
ATOM 6261 O O . LYS A 1 838 ? 9.177 -12.496 -20.321 1.00 88.25 838 LYS A O 1
ATOM 6266 N N . GLN A 1 839 ? 9.951 -12.037 -18.266 1.00 88.44 839 GLN A N 1
ATOM 6267 C CA . GLN A 1 839 ? 8.820 -11.224 -17.830 1.00 88.44 839 GLN A CA 1
ATOM 6268 C C . GLN A 1 839 ? 9.259 -9.786 -17.569 1.00 88.44 839 GLN A C 1
ATOM 6270 O O . GLN A 1 839 ? 10.357 -9.534 -17.061 1.00 88.44 839 GLN A O 1
ATOM 6275 N N . GLN A 1 840 ? 8.371 -8.845 -17.884 1.00 91.56 840 GLN A N 1
ATOM 6276 C CA . GLN A 1 840 ? 8.490 -7.477 -17.401 1.00 91.56 840 GLN A CA 1
ATOM 6277 C C . GLN A 1 840 ? 8.360 -7.484 -15.874 1.00 91.56 840 GLN A C 1
ATOM 6279 O O . GLN A 1 840 ? 7.336 -7.902 -15.337 1.00 91.56 840 GLN A O 1
ATOM 6284 N N . VAL A 1 841 ? 9.391 -7.007 -15.179 1.00 90.94 841 VAL A N 1
ATOM 6285 C CA . VAL A 1 841 ? 9.405 -6.905 -13.710 1.00 90.94 841 VAL A CA 1
ATOM 6286 C C . VAL A 1 841 ? 9.103 -5.491 -13.226 1.00 90.94 841 VAL A C 1
ATOM 6288 O O . VAL A 1 841 ? 8.625 -5.316 -12.108 1.00 90.94 841 VAL A O 1
ATOM 6291 N N . GLN A 1 842 ? 9.334 -4.480 -14.068 1.00 94.50 842 GLN A N 1
ATOM 6292 C CA . GLN A 1 842 ? 9.003 -3.089 -13.773 1.00 94.50 842 GLN A CA 1
ATOM 6293 C C . GLN A 1 842 ? 8.789 -2.293 -15.064 1.00 94.50 842 GLN A C 1
ATOM 6295 O O . GLN A 1 842 ? 9.470 -2.514 -16.060 1.00 94.50 842 GLN A O 1
ATOM 6300 N N . HIS A 1 843 ? 7.865 -1.337 -15.021 1.00 94.75 843 HIS A N 1
ATOM 6301 C CA . HIS A 1 843 ? 7.721 -0.264 -16.004 1.00 94.75 843 HIS A CA 1
ATOM 6302 C C . HIS A 1 843 ? 7.806 1.054 -15.233 1.00 94.75 843 HIS A C 1
ATOM 6304 O O . HIS A 1 843 ? 6.996 1.307 -14.341 1.00 94.75 843 HIS A O 1
ATOM 6310 N N . PHE A 1 844 ? 8.882 1.809 -15.452 1.00 93.81 844 PHE A N 1
ATOM 6311 C CA . PHE A 1 844 ? 9.241 2.975 -14.648 1.00 93.81 844 PHE A CA 1
ATOM 6312 C C . PHE A 1 844 ? 9.029 4.261 -15.450 1.00 93.81 844 PHE A C 1
ATOM 6314 O O . PHE A 1 844 ? 9.852 4.598 -16.299 1.00 93.81 844 PHE A O 1
ATOM 6321 N N . GLU A 1 845 ? 7.949 4.993 -15.176 1.00 93.00 845 GLU A N 1
ATOM 6322 C CA . GLU A 1 845 ? 7.659 6.270 -15.841 1.00 93.00 845 GLU A CA 1
ATOM 6323 C C . GLU A 1 845 ? 8.623 7.387 -15.402 1.00 93.00 845 GLU A C 1
ATOM 6325 O O . GLU A 1 845 ? 8.884 7.597 -14.216 1.00 93.00 845 GLU A O 1
ATOM 6330 N N . LEU A 1 846 ? 9.115 8.168 -16.366 1.00 89.81 846 LEU A N 1
ATOM 6331 C CA . LEU A 1 846 ? 10.111 9.225 -16.156 1.00 89.81 846 LEU A CA 1
ATOM 6332 C C . LEU A 1 846 ? 9.501 10.628 -15.997 1.00 89.81 846 LEU A C 1
ATOM 6334 O O . LEU A 1 846 ? 10.224 11.593 -15.741 1.00 89.81 846 LEU A O 1
ATOM 6338 N N . LYS A 1 847 ? 8.173 10.779 -16.094 1.00 85.94 847 LYS A N 1
ATOM 6339 C CA . LYS A 1 847 ? 7.495 12.089 -16.012 1.00 85.94 847 LYS A CA 1
ATOM 6340 C C . LYS A 1 847 ? 7.716 12.809 -14.689 1.00 85.94 847 LYS A C 1
ATOM 6342 O O . LYS A 1 847 ? 7.827 14.033 -14.677 1.00 85.94 847 LYS A O 1
ATOM 6347 N N . ALA A 1 848 ? 7.813 12.073 -13.582 1.00 81.19 848 ALA A N 1
ATOM 6348 C CA . ALA A 1 848 ? 8.105 12.659 -12.273 1.00 81.19 848 ALA A CA 1
ATOM 6349 C C . ALA A 1 848 ? 9.470 13.380 -12.233 1.00 81.19 848 ALA A C 1
ATOM 6351 O O . ALA A 1 848 ? 9.677 14.243 -11.385 1.00 81.19 848 ALA A O 1
ATOM 6352 N N . LEU A 1 849 ? 10.373 13.052 -13.165 1.00 85.38 849 LEU A N 1
ATOM 6353 C CA . LEU A 1 849 ? 11.698 13.654 -13.328 1.00 85.38 849 LEU A CA 1
ATOM 6354 C C . LEU A 1 849 ? 11.730 14.723 -14.437 1.00 85.38 849 LEU A C 1
ATOM 6356 O O . LEU A 1 849 ? 12.799 15.214 -14.783 1.00 85.38 849 LEU A O 1
ATOM 6360 N N . GLY A 1 850 ? 10.573 15.089 -15.004 1.00 82.69 850 GLY A N 1
ATOM 6361 C CA . GLY A 1 850 ? 10.465 16.100 -16.060 1.00 82.69 850 GLY A CA 1
ATOM 6362 C C . GLY A 1 850 ? 10.977 15.647 -17.430 1.00 82.69 850 GLY A C 1
ATOM 6363 O O . GLY A 1 850 ? 11.201 16.488 -18.295 1.00 82.69 850 GLY A O 1
ATOM 6364 N N . VAL A 1 851 ? 11.167 14.342 -17.636 1.00 86.88 851 VAL A N 1
ATOM 6365 C CA . VAL A 1 851 ? 11.693 13.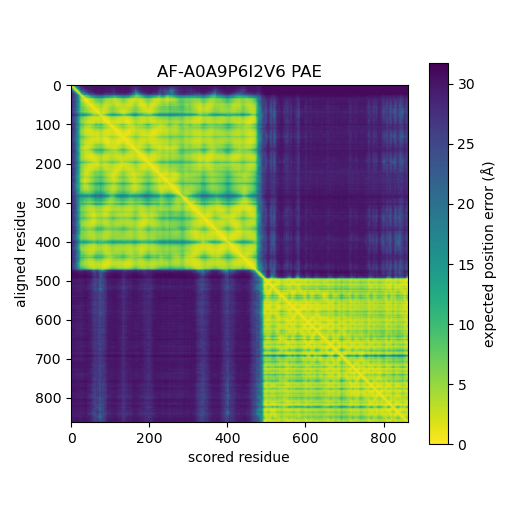791 -18.890 1.00 86.88 851 VAL A CA 1
ATOM 6366 C C . VAL A 1 851 ? 10.604 13.771 -19.964 1.00 86.88 851 VAL A C 1
ATOM 6368 O O . VAL A 1 851 ? 9.515 13.234 -19.748 1.00 86.88 851 VAL A O 1
ATOM 6371 N N . GLY A 1 852 ? 10.905 14.373 -21.117 1.00 84.25 852 GLY A N 1
ATOM 6372 C CA . GLY A 1 852 ? 9.997 14.483 -22.258 1.00 84.25 852 GLY A CA 1
ATOM 6373 C C . GLY A 1 852 ? 10.197 13.421 -23.345 1.00 84.25 852 GLY A C 1
ATOM 6374 O O . GLY A 1 852 ? 10.954 12.467 -23.193 1.00 84.25 852 GLY A O 1
ATOM 6375 N N . GLY A 1 853 ? 9.533 13.653 -24.483 1.00 84.94 853 GLY A N 1
ATOM 6376 C CA . GLY A 1 853 ? 9.477 12.767 -25.657 1.00 84.94 853 GLY A CA 1
ATOM 6377 C C . GLY A 1 853 ? 10.800 12.488 -26.388 1.00 84.94 853 GLY A C 1
ATOM 6378 O O . GLY A 1 853 ? 10.808 11.735 -27.356 1.00 84.94 853 GLY A O 1
ATOM 6379 N N . ASN A 1 854 ? 11.890 13.145 -25.982 1.00 89.75 854 ASN A N 1
ATOM 6380 C CA . ASN A 1 854 ? 13.200 13.092 -26.641 1.00 89.75 854 ASN A CA 1
ATOM 6381 C C . ASN A 1 854 ? 14.237 12.278 -25.850 1.00 89.75 854 ASN A C 1
ATOM 6383 O O . ASN A 1 854 ? 15.419 12.301 -26.195 1.00 89.75 854 ASN A O 1
ATOM 6387 N N . ALA A 1 855 ? 13.813 11.596 -24.781 1.00 92.00 855 ALA A N 1
ATOM 6388 C CA . ALA A 1 855 ? 14.705 10.800 -23.952 1.00 92.00 855 ALA A CA 1
ATOM 6389 C C . ALA A 1 855 ? 15.436 9.742 -24.784 1.00 92.00 855 ALA A C 1
ATOM 6391 O O . ALA A 1 855 ? 14.814 9.020 -25.557 1.00 92.00 855 ALA A O 1
ATOM 6392 N N . GLN A 1 856 ? 16.747 9.625 -24.608 1.00 91.94 856 GLN A N 1
ATOM 6393 C CA . GLN A 1 856 ? 17.569 8.683 -25.369 1.00 91.94 856 GLN A CA 1
ATOM 6394 C C . GLN A 1 856 ? 18.896 8.418 -24.668 1.00 91.94 856 GLN A C 1
ATOM 6396 O O . GLN A 1 856 ? 19.284 9.132 -23.743 1.00 91.94 856 GLN A O 1
ATOM 6401 N N . GLY A 1 857 ? 19.639 7.442 -25.175 1.00 91.50 857 GLY A N 1
ATOM 6402 C CA . GLY A 1 857 ? 20.911 7.024 -24.621 1.00 91.50 857 GLY A CA 1
ATOM 6403 C C . GLY A 1 857 ? 20.715 6.331 -23.281 1.00 91.50 857 GLY A C 1
ATOM 6404 O O . GLY A 1 857 ? 20.087 6.857 -22.370 1.00 91.50 857 GLY A O 1
ATOM 6405 N N . MET A 1 858 ? 21.303 5.151 -23.128 1.00 94.62 858 MET A N 1
ATOM 6406 C CA . MET A 1 858 ? 21.326 4.467 -21.840 1.00 94.62 858 MET A CA 1
ATOM 6407 C C . MET A 1 858 ? 22.736 3.992 -21.519 1.00 94.62 858 MET A C 1
ATOM 6409 O O . MET A 1 858 ? 23.397 3.373 -22.352 1.00 94.62 858 MET A O 1
ATOM 6413 N N . ALA A 1 859 ? 23.193 4.247 -20.297 1.00 96.19 859 ALA A N 1
ATOM 6414 C CA . ALA A 1 859 ? 24.431 3.698 -19.751 1.00 96.19 859 ALA A CA 1
ATOM 6415 C C . ALA A 1 859 ? 24.210 3.237 -18.307 1.00 96.19 859 ALA A C 1
ATOM 6417 O O . ALA A 1 859 ? 23.359 3.785 -17.616 1.00 96.19 859 ALA A O 1
ATOM 6418 N N . LEU A 1 860 ? 24.964 2.237 -17.847 1.00 94.94 860 LEU A N 1
ATOM 6419 C CA . LEU A 1 860 ? 24.848 1.703 -16.486 1.00 94.94 860 LEU A CA 1
ATOM 6420 C C . LEU A 1 860 ? 26.185 1.836 -15.749 1.00 94.94 860 LEU A C 1
ATOM 6422 O O . LEU A 1 860 ? 27.240 1.632 -16.349 1.00 94.94 860 LEU A O 1
ATOM 6426 N N . PHE A 1 861 ? 26.121 2.127 -14.454 1.00 94.00 861 PHE A N 1
ATOM 6427 C CA . PHE A 1 861 ? 27.216 1.982 -13.496 1.00 94.00 861 PHE A CA 1
ATOM 6428 C C . PHE A 1 861 ? 26.858 0.849 -12.532 1.00 94.00 861 PHE A C 1
ATOM 6430 O O . PHE A 1 861 ? 25.794 0.891 -11.903 1.00 94.00 861 PHE A O 1
ATOM 6437 N N . LEU A 1 862 ? 27.705 -0.186 -12.490 1.00 87.00 862 LEU A N 1
ATOM 6438 C CA . LEU A 1 862 ? 27.427 -1.485 -11.868 1.00 87.00 862 LEU A CA 1
ATOM 6439 C C . LEU A 1 862 ? 28.420 -1.856 -10.773 1.00 87.00 862 LEU A C 1
ATOM 6441 O O . LEU A 1 862 ? 29.608 -1.490 -10.911 1.00 87.00 862 LEU A O 1
#

pLDDT: mean 86.71, std 14.43, range [24.47, 97.94]

Organism: NCBI:txid1095194